Protein 1POI (pdb70)

Structure (mmCIF, N/CA/C/O backbone):
data_1POI
#
_entry.id   1POI
#
_cell.length_a   145.120
_cell.length_b   152.270
_cell.length_c   130.610
_cell.angle_alpha   90.00
_cell.angle_beta   90.00
_cell.angle_gamma   90.00
#
_symmetry.space_group_name_H-M   'C 2 2 21'
#
loop_
_entity.id
_entity.type
_entity.pdbx_description
1 polymer 'GLUTACONATE COENZYME A-TRANSFERASE'
2 polymer 'GLUTACONATE COENZYME A-TRANSFERASE'
3 non-polymer 'COPPER (II) ION'
4 water water
#
loop_
_atom_site.group_PDB
_atom_site.id
_atom_site.type_symbol
_atom_site.label_atom_id
_atom_site.label_alt_id
_atom_site.label_comp_id
_atom_site.label_asym_id
_atom_site.label_entity_id
_atom_site.label_seq_id
_atom_site.pdbx_PDB_ins_code
_atom_site.Cartn_x
_atom_site.Cartn_y
_atom_site.Cartn_z
_atom_site.occupancy
_atom_site.B_iso_or_equiv
_atom_site.auth_seq_id
_atom_site.auth_comp_id
_atom_site.auth_asym_id
_atom_site.auth_atom_id
_atom_site.pdbx_PDB_model_num
ATOM 1 N N . SER A 1 1 ? -6.515 14.634 7.675 1.00 34.66 2 SER A N 1
ATOM 2 C CA . SER A 1 1 ? -5.395 15.042 8.562 1.00 29.18 2 SER A CA 1
ATOM 3 C C . SER A 1 1 ? -4.194 14.185 8.215 1.00 28.04 2 SER A C 1
ATOM 4 O O . SER A 1 1 ? -4.227 13.414 7.245 1.00 27.75 2 SER A O 1
ATOM 7 N N . LYS A 1 2 ? -3.138 14.330 8.997 1.00 22.98 3 LYS A N 1
ATOM 8 C CA . LYS A 1 2 ? -1.926 13.569 8.780 1.00 22.77 3 LYS A CA 1
ATOM 9 C C . LYS A 1 2 ? -1.793 12.477 9.831 1.00 22.92 3 LYS A C 1
ATOM 10 O O . LYS A 1 2 ? -0.706 11.921 10.036 1.00 20.10 3 LYS A O 1
ATOM 16 N N . VAL A 1 3 ? -2.917 12.164 10.476 1.00 22.64 4 VAL A N 1
ATOM 17 C CA . VAL A 1 3 ? -2.947 11.171 11.533 1.00 22.32 4 VAL A CA 1
ATOM 18 C C . VAL A 1 3 ? -3.008 9.790 10.936 1.00 24.25 4 VAL A C 1
ATOM 19 O O . VAL A 1 3 ? -3.971 9.453 10.242 1.00 24.91 4 VAL A O 1
ATOM 23 N N . MET A 1 4 ? -1.984 8.990 11.223 1.00 24.59 5 MET A N 1
ATOM 24 C CA . MET A 1 4 ? -1.910 7.640 10.705 1.00 22.05 5 MET A CA 1
ATOM 25 C C . MET A 1 4 ? -1.135 6.730 11.654 1.00 23.60 5 MET A C 1
ATOM 26 O O . MET A 1 4 ? -0.284 7.198 12.410 1.00 24.99 5 MET A O 1
ATOM 31 N N . THR A 1 5 ? -1.441 5.436 11.626 1.00 21.21 6 THR A N 1
ATOM 32 C CA . THR A 1 5 ? -0.780 4.478 12.505 1.00 20.18 6 THR A CA 1
ATOM 33 C C . THR A 1 5 ? 0.720 4.436 12.279 1.00 16.86 6 THR A C 1
ATOM 34 O O . THR A 1 5 ? 1.190 4.744 11.198 1.00 14.49 6 THR A O 1
ATOM 38 N N . LEU A 1 6 ? 1.469 4.007 13.285 1.00 16.39 7 LEU A N 1
ATOM 39 C CA . LEU A 1 6 ? 2.916 3.961 13.161 1.00 17.82 7 LEU A CA 1
ATOM 40 C C . LEU A 1 6 ? 3.366 2.928 12.139 1.00 22.20 7 LEU A C 1
ATOM 41 O O . LEU A 1 6 ? 4.510 2.976 11.687 1.00 26.16 7 LEU A O 1
ATOM 46 N N . LYS A 1 7 ? 2.490 1.988 11.774 1.00 25.36 8 LYS A N 1
ATOM 47 C CA . LYS A 1 7 ? 2.865 0.972 10.783 1.00 26.95 8 LYS A CA 1
ATOM 48 C C . LYS A 1 7 ? 2.724 1.569 9.398 1.00 23.69 8 LYS A C 1
ATOM 49 O O . LYS A 1 7 ? 3.667 1.568 8.603 1.00 21.28 8 LYS A O 1
ATOM 55 N N . ASP A 1 8 ? 1.542 2.106 9.139 1.00 21.31 9 ASP A N 1
ATOM 56 C CA . ASP A 1 8 ? 1.248 2.744 7.876 1.00 22.83 9 ASP A CA 1
ATOM 57 C C . ASP A 1 8 ? 2.252 3.860 7.556 1.00 25.20 9 ASP A C 1
ATOM 58 O O . ASP A 1 8 ? 2.924 3.829 6.512 1.00 29.49 9 ASP A O 1
ATOM 63 N N . ALA A 1 9 ? 2.426 4.784 8.495 1.00 24.19 10 ALA A N 1
ATOM 64 C CA . ALA A 1 9 ? 3.336 5.907 8.317 1.00 20.91 10 ALA A CA 1
ATOM 65 C C . ALA A 1 9 ? 4.745 5.473 7.973 1.00 18.27 10 ALA A C 1
ATOM 66 O O . ALA A 1 9 ? 5.311 5.905 6.985 1.00 20.12 10 ALA A O 1
ATOM 68 N N . ILE A 1 10 ? 5.322 4.618 8.790 1.00 18.87 11 ILE A N 1
ATOM 69 C CA . ILE A 1 10 ? 6.676 4.138 8.535 1.00 19.66 11 ILE A CA 1
ATOM 70 C C . ILE A 1 10 ? 6.851 3.480 7.154 1.00 23.14 11 ILE A C 1
ATOM 71 O O . ILE A 1 10 ? 7.887 3.648 6.497 1.00 24.75 11 ILE A O 1
ATOM 76 N N . ALA A 1 11 ? 5.842 2.713 6.744 1.00 25.08 12 ALA A N 1
ATOM 77 C CA . ALA A 1 11 ? 5.857 2.004 5.468 1.00 25.62 12 ALA A CA 1
ATOM 78 C C . ALA A 1 11 ? 5.829 2.962 4.287 1.00 26.56 12 ALA A C 1
ATOM 79 O O . ALA A 1 11 ? 6.521 2.761 3.288 1.00 27.46 12 ALA A O 1
ATOM 81 N N . LYS A 1 12 ? 4.983 3.979 4.402 1.00 25.52 13 LYS A N 1
ATOM 82 C CA . LYS A 1 12 ? 4.826 4.984 3.368 1.00 23.16 13 LYS A CA 1
ATOM 83 C C . LYS A 1 12 ? 6.009 5.936 3.233 1.00 20.67 13 LYS A C 1
ATOM 84 O O . LYS A 1 12 ? 6.563 6.071 2.146 1.00 25.01 13 LYS A O 1
ATOM 90 N N . TYR A 1 13 ? 6.448 6.549 4.328 1.00 18.13 14 TYR A N 1
ATOM 91 C CA . TYR A 1 13 ? 7.548 7.517 4.253 1.00 12.28 14 TYR A CA 1
ATOM 92 C C . TYR A 1 13 ? 8.965 7.020 4.491 1.00 11.44 14 TYR A C 1
ATOM 93 O O . TYR A 1 13 ? 9.902 7.809 4.349 1.00 12.74 14 TYR A O 1
ATOM 102 N N . VAL A 1 14 ? 9.155 5.766 4.905 1.00 7.98 15 VAL A N 1
ATOM 103 C CA . VAL A 1 14 ? 10.522 5.281 5.118 1.00 7.49 15 VAL A CA 1
ATOM 104 C C . VAL A 1 14 ? 10.751 4.108 4.184 1.00 9.94 15 VAL A C 1
ATOM 105 O O . VAL A 1 14 ? 9.834 3.293 3.961 1.00 11.64 15 VAL A O 1
ATOM 109 N N . HIS A 1 15 ? 11.963 4.047 3.620 1.00 8.07 16 HIS A N 1
ATOM 110 C CA . HIS A 1 15 ? 12.358 3.030 2.632 1.00 6.40 16 HIS A CA 1
ATOM 111 C C . HIS A 1 15 ? 13.828 2.717 2.789 1.00 7.61 16 HIS A C 1
ATOM 112 O O . HIS A 1 15 ? 14.616 3.591 3.169 1.00 7.50 16 HIS A O 1
ATOM 119 N N . SER A 1 16 ? 14.215 1.496 2.439 1.00 7.20 17 SER A N 1
ATOM 120 C CA . SER A 1 16 ? 15.619 1.121 2.504 1.00 10.15 17 SER A CA 1
ATOM 121 C C . SER A 1 16 ? 16.323 2.067 1.528 1.00 12.11 17 SER A C 1
ATOM 122 O O . SER A 1 16 ? 15.688 2.581 0.598 1.00 13.60 17 SER A O 1
ATOM 125 N N . GLY A 1 17 ? 17.626 2.265 1.694 1.00 13.35 18 GLY A N 1
ATOM 126 C CA . GLY A 1 17 ? 18.333 3.193 0.823 1.00 12.73 18 GLY A CA 1
ATOM 127 C C . GLY A 1 17 ? 18.371 4.599 1.428 1.00 11.21 18 GLY A C 1
ATOM 128 O O . GLY A 1 17 ? 19.425 5.253 1.449 1.00 8.74 18 GLY A O 1
ATOM 129 N N . ASP A 1 18 ? 17.241 5.034 1.988 1.00 8.98 19 ASP A N 1
ATOM 130 C CA . ASP A 1 18 ? 17.106 6.351 2.603 1.00 7.12 19 ASP A CA 1
ATOM 131 C C . ASP A 1 18 ? 18.210 6.876 3.499 1.00 9.49 19 ASP A C 1
ATOM 132 O O . ASP A 1 18 ? 18.858 6.128 4.241 1.00 12.11 19 ASP A O 1
ATOM 137 N N . HIS A 1 19 ? 18.397 8.187 3.426 1.00 11.07 20 HIS A N 1
ATOM 138 C CA . HIS A 1 19 ? 19.339 8.918 4.265 1.00 14.94 20 HIS A CA 1
ATOM 139 C C . HIS A 1 19 ? 18.361 9.442 5.302 1.00 18.00 20 HIS A C 1
ATOM 140 O O . HIS A 1 19 ? 17.526 10.301 4.968 1.00 18.16 20 HIS A O 1
ATOM 147 N N . ILE A 1 20 ? 18.404 8.884 6.514 1.00 19.13 21 ILE A N 1
ATOM 148 C CA . ILE A 1 20 ? 17.488 9.293 7.587 1.00 18.25 21 ILE A CA 1
ATOM 149 C C . ILE A 1 20 ? 18.185 10.143 8.634 1.00 17.37 21 ILE A C 1
ATOM 150 O O . ILE A 1 20 ? 19.419 10.264 8.654 1.00 16.26 21 ILE A O 1
ATOM 155 N N . ALA A 1 21 ? 17.367 10.748 9.487 1.00 16.84 22 ALA A N 1
ATOM 156 C CA . ALA A 1 21 ? 17.840 11.551 10.608 1.00 15.53 22 ALA A CA 1
ATOM 157 C C . ALA A 1 21 ? 16.858 11.312 11.778 1.00 15.92 22 ALA A C 1
ATOM 158 O O . ALA A 1 21 ? 15.620 11.371 11.623 1.00 10.43 22 ALA A O 1
ATOM 160 N N . LEU A 1 22 ? 17.421 10.933 12.920 1.00 17.43 23 LEU A N 1
ATOM 161 C CA . LEU A 1 22 ? 16.623 10.654 14.109 1.00 18.74 23 LEU A CA 1
ATOM 162 C C . LEU A 1 22 ? 16.793 11.785 15.113 1.00 18.29 23 LEU A C 1
ATOM 163 O O . LEU A 1 22 ? 17.913 12.252 15.350 1.00 15.65 23 LEU A O 1
ATOM 168 N N . GLY A 1 23 ? 15.672 12.260 15.645 1.00 17.19 24 GLY A N 1
ATOM 169 C CA . GLY A 1 23 ? 15.709 13.326 16.626 1.00 20.77 24 GLY A CA 1
ATOM 170 C C . GLY A 1 23 ? 16.198 12.902 18.005 1.00 21.83 24 GLY A C 1
ATOM 171 O O . GLY A 1 23 ? 16.667 11.766 18.175 1.00 24.49 24 GLY A O 1
ATOM 172 N N . GLY A 1 24 ? 16.133 13.829 18.970 1.00 19.46 25 GLY A N 1
ATOM 173 C CA . GLY A 1 24 ? 16.539 13.555 20.339 1.00 14.84 25 GLY A CA 1
ATOM 174 C C . GLY A 1 24 ? 18.027 13.592 20.587 1.00 14.33 25 GLY A C 1
ATOM 175 O O . GLY A 1 24 ? 18.805 13.610 19.647 1.00 14.75 25 GLY A O 1
ATOM 176 N N . PHE A 1 25 ? 18.415 13.589 21.861 1.00 15.95 26 PHE A N 1
ATOM 177 C CA . PHE A 1 25 ? 19.814 13.643 22.284 1.00 15.26 26 PHE A CA 1
ATOM 178 C C . PHE A 1 25 ? 20.033 12.490 23.253 1.00 16.10 26 PHE A C 1
ATOM 179 O O . PHE A 1 25 ? 19.407 12.456 24.300 1.00 17.28 26 PHE A O 1
ATOM 187 N N . THR A 1 26 ? 20.948 11.582 22.901 1.00 16.72 27 THR A N 1
ATOM 188 C CA . THR A 1 26 ? 21.303 10.378 23.676 1.00 17.13 27 THR A CA 1
ATOM 189 C C . THR A 1 26 ? 20.167 9.687 24.457 1.00 15.86 27 THR A C 1
ATOM 190 O O . THR A 1 26 ? 19.394 8.923 23.859 1.00 17.29 27 THR A O 1
ATOM 194 N N . THR A 1 27 ? 20.074 9.883 25.771 1.00 16.07 28 THR A N 1
ATOM 195 C CA . THR A 1 27 ? 18.973 9.271 26.532 1.00 15.89 28 THR A CA 1
ATOM 196 C C . THR A 1 27 ? 17.840 10.266 26.753 1.00 15.89 28 THR A C 1
ATOM 197 O O . THR A 1 27 ? 17.003 10.065 27.632 1.00 18.73 28 THR A O 1
ATOM 201 N N . ASP A 1 28 ? 17.809 11.336 25.965 1.00 14.73 29 ASP A N 1
ATOM 202 C CA . ASP A 1 28 ? 16.758 12.349 26.089 1.00 14.77 29 ASP A CA 1
ATOM 203 C C . ASP A 1 28 ? 15.963 12.492 24.779 1.00 14.78 29 ASP A C 1
ATOM 204 O O . ASP A 1 28 ? 16.535 12.782 23.730 1.00 18.51 29 ASP A O 1
ATOM 209 N N . ARG A 1 29 ? 14.652 12.272 24.858 1.00 11.47 30 ARG A N 1
ATOM 210 C CA . ARG A 1 29 ? 13.736 12.391 23.721 1.00 12.04 30 ARG A CA 1
ATOM 211 C C . ARG A 1 29 ? 14.105 11.733 22.372 1.00 14.12 30 ARG A C 1
ATOM 212 O O . ARG A 1 29 ? 14.051 12.381 21.331 1.00 16.05 30 ARG A O 1
ATOM 220 N N . LYS A 1 30 ? 14.445 10.445 22.395 1.00 13.26 31 LYS A N 1
ATOM 221 C CA . LYS A 1 30 ? 14.779 9.672 21.194 1.00 13.70 31 LYS A CA 1
ATOM 222 C C . LYS A 1 30 ? 13.500 9.000 20.617 1.00 16.63 31 LYS A C 1
ATOM 223 O O . LYS A 1 30 ? 12.649 8.504 21.362 1.00 22.34 31 LYS A O 1
ATOM 229 N N . PRO A 1 31 ? 13.353 8.942 19.288 1.00 17.10 32 PRO A N 1
ATOM 230 C CA . PRO A 1 31 ? 12.128 8.302 18.788 1.00 17.69 32 PRO A CA 1
ATOM 231 C C . PRO A 1 31 ? 12.189 6.752 18.783 1.00 20.05 32 PRO A C 1
ATOM 232 O O . PRO A 1 31 ? 12.307 6.115 17.719 1.00 22.17 32 PRO A O 1
ATOM 236 N N . TYR A 1 32 ? 12.037 6.146 19.962 1.00 18.97 33 TYR A N 1
ATOM 237 C CA . TYR A 1 32 ? 12.089 4.684 20.100 1.00 13.56 33 TYR A CA 1
ATOM 238 C C . TYR A 1 32 ? 10.941 3.876 19.493 1.00 12.74 33 TYR A C 1
ATOM 239 O O . TYR A 1 32 ? 11.197 2.914 18.779 1.00 10.06 33 TYR A O 1
ATOM 248 N N . ALA A 1 33 ? 9.687 4.249 19.744 1.00 13.10 34 ALA A N 1
ATOM 249 C CA . ALA A 1 33 ? 8.577 3.476 19.170 1.00 15.77 34 ALA A CA 1
ATOM 250 C C . ALA A 1 33 ? 8.816 3.254 17.681 1.00 17.03 34 ALA A C 1
ATOM 251 O O . ALA A 1 33 ? 8.765 2.123 17.198 1.00 17.46 34 ALA A O 1
ATOM 253 N N . ALA A 1 34 ? 9.197 4.338 17.004 1.00 19.88 35 ALA A N 1
ATOM 254 C CA . ALA A 1 34 ? 9.477 4.353 15.572 1.00 18.63 35 ALA A CA 1
ATOM 255 C C . ALA A 1 34 ? 10.666 3.479 15.221 1.00 17.25 35 ALA A C 1
ATOM 256 O O . ALA A 1 34 ? 10.574 2.658 14.316 1.00 20.43 35 ALA A O 1
ATOM 258 N N . VAL A 1 35 ? 11.794 3.673 15.893 1.00 14.44 36 VAL A N 1
ATOM 259 C CA . VAL A 1 35 ? 12.961 2.863 15.592 1.00 10.49 36 VAL A CA 1
ATOM 260 C C . VAL A 1 35 ? 12.608 1.384 15.696 1.00 12.31 36 VAL A C 1
ATOM 261 O O . VAL A 1 35 ? 13.225 0.530 15.059 1.00 13.42 36 VAL A O 1
ATOM 265 N N . PHE A 1 36 ? 11.568 1.077 16.449 1.00 11.81 37 PHE A N 1
ATOM 266 C CA . PHE A 1 36 ? 11.168 -0.306 16.564 1.00 12.56 37 PHE A CA 1
ATOM 267 C C . PHE A 1 36 ? 10.514 -0.790 15.289 1.00 10.81 37 PHE A C 1
ATOM 268 O O . PHE A 1 36 ? 10.816 -1.878 14.831 1.00 11.84 37 PHE A O 1
ATOM 276 N N . GLU A 1 37 ? 9.638 0.025 14.712 1.00 11.54 38 GLU A N 1
ATOM 277 C CA . GLU A 1 37 ? 8.926 -0.331 13.487 1.00 13.37 38 GLU A CA 1
ATOM 278 C C . GLU A 1 37 ? 9.882 -0.394 12.273 1.00 15.25 38 GLU A C 1
ATOM 279 O O . GLU A 1 37 ? 9.734 -1.243 11.388 1.00 16.61 38 GLU A O 1
ATOM 285 N N . ILE A 1 38 ? 10.868 0.489 12.235 1.00 11.24 39 ILE A N 1
ATOM 286 C CA . ILE A 1 38 ? 11.840 0.457 11.164 1.00 11.66 39 ILE A CA 1
ATOM 287 C C . ILE A 1 38 ? 12.429 -0.956 11.169 1.00 14.79 39 ILE A C 1
ATOM 288 O O . ILE A 1 38 ? 12.336 -1.681 10.177 1.00 20.47 39 ILE A O 1
ATOM 293 N N . LEU A 1 39 ? 12.946 -1.392 12.309 1.00 18.23 40 LEU A N 1
ATOM 294 C CA . LEU A 1 39 ? 13.519 -2.745 12.424 1.00 21.14 40 LEU A CA 1
ATOM 295 C C . LEU A 1 39 ? 12.506 -3.833 12.072 1.00 22.92 40 LEU A C 1
ATOM 296 O O . LEU A 1 39 ? 12.747 -4.695 11.215 1.00 22.73 40 LEU A O 1
ATOM 301 N N . ARG A 1 40 ? 11.368 -3.766 12.746 1.00 22.13 41 ARG A N 1
ATOM 302 C CA . ARG A 1 40 ? 10.286 -4.715 12.566 1.00 22.64 41 ARG A CA 1
ATOM 303 C C . ARG A 1 40 ? 9.861 -4.814 11.104 1.00 21.99 41 ARG A C 1
ATOM 304 O O . ARG A 1 40 ? 9.291 -5.819 10.693 1.00 25.18 41 ARG A O 1
ATOM 312 N N . GLN A 1 41 ? 10.146 -3.792 10.305 1.00 20.52 42 GLN A N 1
ATOM 313 C CA . GLN A 1 41 ? 9.727 -3.835 8.909 1.00 17.75 42 GLN A CA 1
ATOM 314 C C . GLN A 1 41 ? 10.769 -4.304 7.888 1.00 18.38 42 GLN A C 1
ATOM 315 O O . GLN A 1 41 ? 10.506 -4.351 6.692 1.00 18.62 42 GLN A O 1
ATOM 321 N N . GLY A 1 42 ? 11.934 -4.707 8.370 1.00 17.92 43 GLY A N 1
ATOM 322 C CA . GLY A 1 42 ? 12.958 -5.169 7.471 1.00 15.00 43 GLY A CA 1
ATOM 323 C C . GLY A 1 42 ? 13.560 -4.017 6.697 1.00 17.42 43 GLY A C 1
ATOM 324 O O . GLY A 1 42 ? 14.233 -4.229 5.679 1.00 20.89 43 GLY A O 1
ATOM 325 N N . ILE A 1 43 ? 13.343 -2.792 7.162 1.00 16.07 44 ILE A N 1
ATOM 326 C CA . ILE A 1 43 ? 13.910 -1.636 6.478 1.00 14.10 44 ILE A CA 1
ATOM 327 C C . ILE A 1 43 ? 15.408 -1.727 6.657 1.00 14.77 44 ILE A C 1
ATOM 328 O O . ILE A 1 43 ? 15.860 -2.073 7.741 1.00 17.58 44 ILE A O 1
ATOM 333 N N . THR A 1 44 ? 16.173 -1.467 5.597 1.00 14.57 45 THR A N 1
ATOM 334 C CA . THR A 1 44 ? 17.618 -1.613 5.687 1.00 14.95 45 THR A CA 1
ATOM 335 C C . THR A 1 44 ? 18.407 -0.688 4.757 1.00 16.72 45 THR A C 1
ATOM 336 O O . THR A 1 44 ? 17.837 0.120 4.020 1.00 14.43 45 THR A O 1
ATOM 340 N N . ASP A 1 45 ? 19.727 -0.817 4.798 1.00 19.15 46 ASP A N 1
ATOM 341 C CA . ASP A 1 45 ? 20.613 -0.023 3.961 1.00 25.21 46 ASP A CA 1
ATOM 342 C C . ASP A 1 45 ? 20.279 1.462 4.054 1.00 24.57 46 ASP A C 1
ATOM 343 O O . ASP A 1 45 ? 20.002 2.131 3.058 1.00 24.46 46 ASP A O 1
ATOM 348 N N . LEU A 1 46 ? 20.261 1.937 5.292 1.00 23.98 47 LEU A N 1
ATOM 349 C CA . LEU A 1 46 ? 19.996 3.322 5.636 1.00 16.21 47 LEU A CA 1
ATOM 350 C C . LEU A 1 46 ? 21.340 4.007 5.872 1.00 14.66 47 LEU A C 1
ATOM 351 O O . LEU A 1 46 ? 22.334 3.365 6.249 1.00 16.21 47 LEU A O 1
ATOM 356 N N . THR A 1 47 ? 21.387 5.300 5.600 1.00 10.99 48 THR A N 1
ATOM 357 C CA . THR A 1 47 ? 22.589 6.092 5.851 1.00 8.70 48 THR A CA 1
ATOM 358 C C . THR A 1 47 ? 22.030 7.217 6.725 1.00 6.46 48 THR A C 1
ATOM 359 O O . THR A 1 47 ? 20.800 7.433 6.773 1.00 2.44 48 THR A O 1
ATOM 363 N N . GLY A 1 48 ? 22.905 7.894 7.457 1.00 4.90 49 GLY A N 1
ATOM 364 C CA . GLY A 1 48 ? 22.455 8.999 8.265 1.00 4.27 49 GLY A CA 1
ATOM 365 C C . GLY A 1 48 ? 23.542 9.560 9.133 1.00 9.73 49 GLY A C 1
ATOM 366 O O . GLY A 1 48 ? 24.642 8.995 9.241 1.00 10.32 49 GLY A O 1
ATOM 367 N N . LEU A 1 49 ? 23.272 10.733 9.692 1.00 13.01 50 LEU A N 1
ATOM 368 C CA . LEU A 1 49 ? 24.216 11.338 10.619 1.00 15.80 50 LEU A CA 1
ATOM 369 C C . LEU A 1 49 ? 23.676 10.922 11.989 1.00 19.10 50 LEU A C 1
ATOM 370 O O . LEU A 1 49 ? 22.459 10.969 12.246 1.00 16.65 50 LEU A O 1
ATOM 375 N N . GLY A 1 50 ? 24.565 10.464 12.857 1.00 21.38 51 GLY A N 1
ATOM 376 C CA . GLY A 1 50 ? 24.132 10.052 14.175 1.00 24.01 51 GLY A CA 1
ATOM 377 C C . GLY A 1 50 ? 23.734 11.188 15.099 1.00 25.36 51 GLY A C 1
ATOM 378 O O . GLY A 1 50 ? 22.645 11.166 15.672 1.00 28.24 51 GLY A O 1
ATOM 379 N N . GLY A 1 51 ? 24.564 12.224 15.163 1.00 24.77 52 GLY A N 1
ATOM 380 C CA . GLY A 1 51 ? 24.306 13.328 16.069 1.00 22.33 52 GLY A CA 1
ATOM 381 C C . GLY A 1 51 ? 24.717 12.766 17.410 1.00 18.56 52 GLY A C 1
ATOM 382 O O . GLY A 1 51 ? 25.636 11.945 17.458 1.00 21.01 52 GLY A O 1
ATOM 383 N N . ALA A 1 52 ? 24.080 13.196 18.493 1.00 18.21 53 ALA A N 1
ATOM 384 C CA . ALA A 1 52 ? 24.386 12.644 19.817 1.00 14.73 53 ALA A CA 1
ATOM 385 C C . ALA A 1 52 ? 23.513 11.395 19.880 1.00 15.20 53 ALA A C 1
ATOM 386 O O . ALA A 1 52 ? 22.374 11.426 20.363 1.00 12.19 53 ALA A O 1
ATOM 388 N N . ALA A 1 53 ? 24.063 10.307 19.348 1.00 17.17 54 ALA A N 1
ATOM 389 C CA . ALA A 1 53 ? 23.370 9.034 19.235 1.00 18.17 54 ALA A CA 1
ATOM 390 C C . ALA A 1 53 ? 23.366 8.127 20.457 1.00 17.76 54 ALA A C 1
ATOM 391 O O . ALA A 1 53 ? 24.343 8.040 21.202 1.00 16.72 54 ALA A O 1
ATOM 393 N N . GLY A 1 54 ? 22.279 7.384 20.599 1.00 15.27 55 GLY A N 1
ATOM 394 C CA . GLY A 1 54 ? 22.164 6.478 21.719 1.00 19.92 55 GLY A CA 1
ATOM 395 C C . GLY A 1 54 ? 21.829 5.052 21.335 1.00 19.60 55 GLY A C 1
ATOM 396 O O . GLY A 1 54 ? 22.316 4.527 20.342 1.00 20.60 55 GLY A O 1
ATOM 397 N N . GLY A 1 55 ? 20.926 4.444 22.085 1.00 20.61 56 GLY A N 1
ATOM 398 C CA . GLY A 1 55 ? 20.573 3.063 21.809 1.00 22.53 56 GLY A CA 1
ATOM 399 C C . GLY A 1 55 ? 19.873 2.904 20.490 1.00 22.11 56 GLY A C 1
ATOM 400 O O . GLY A 1 55 ? 19.857 1.819 19.917 1.00 24.37 56 GLY A O 1
ATOM 401 N N . ASP A 1 56 ? 19.276 3.995 20.021 1.00 24.70 57 ASP A N 1
ATOM 402 C CA . ASP A 1 56 ? 18.554 4.017 18.753 1.00 22.66 57 ASP A CA 1
ATOM 403 C C . ASP A 1 56 ? 19.467 3.590 17.573 1.00 21.96 57 ASP A C 1
ATOM 404 O O . ASP A 1 56 ? 19.241 2.548 16.960 1.00 23.11 57 ASP A O 1
ATOM 409 N N . TRP A 1 57 ? 20.553 4.310 17.322 1.00 19.48 58 TRP A N 1
ATOM 410 C CA . TRP A 1 57 ? 21.429 3.922 16.238 1.00 18.94 58 TRP A CA 1
ATOM 411 C C . TRP A 1 57 ? 22.142 2.620 16.540 1.00 21.37 58 TRP A C 1
ATOM 412 O O . TRP A 1 57 ? 22.595 1.932 15.626 1.00 24.42 58 TRP A O 1
ATOM 423 N N . ASP A 1 58 ? 22.233 2.256 17.813 1.00 21.71 59 ASP A N 1
ATOM 424 C CA . ASP A 1 58 ? 22.889 1.003 18.159 1.00 19.43 59 ASP A CA 1
ATOM 425 C C . ASP A 1 58 ? 22.030 -0.138 17.689 1.00 18.87 59 ASP A C 1
ATOM 426 O O . ASP A 1 58 ? 22.515 -1.091 17.091 1.00 20.06 59 ASP A O 1
ATOM 431 N N . MET A 1 59 ? 20.740 -0.045 17.946 1.00 19.18 60 MET A N 1
ATOM 432 C CA . MET A 1 59 ? 19.858 -1.105 17.534 1.00 19.94 60 MET A CA 1
ATOM 433 C C . MET A 1 59 ? 19.871 -1.301 16.018 1.00 22.79 60 MET A C 1
ATOM 434 O O . MET A 1 59 ? 20.002 -2.433 15.550 1.00 25.14 60 MET A O 1
ATOM 439 N N . LEU A 1 60 ? 19.841 -0.207 15.257 1.00 22.61 61 LEU A N 1
ATOM 440 C CA . LEU A 1 60 ? 19.874 -0.276 13.794 1.00 21.23 61 LEU A CA 1
ATOM 441 C C . LEU A 1 60 ? 21.186 -0.915 13.321 1.00 20.92 61 LEU A C 1
ATOM 442 O O . LEU A 1 60 ? 21.172 -1.842 12.512 1.00 21.52 61 LEU A O 1
ATOM 447 N N . ILE A 1 61 ? 22.314 -0.436 13.839 1.00 18.77 62 ILE A N 1
ATOM 448 C CA . ILE A 1 61 ? 23.621 -0.972 13.466 1.00 18.31 62 ILE A CA 1
ATOM 449 C C . ILE A 1 61 ? 23.718 -2.474 13.757 1.00 20.26 62 ILE A C 1
ATOM 450 O O . ILE A 1 61 ? 23.967 -3.269 12.847 1.00 23.36 62 ILE A O 1
ATOM 455 N N . GLY A 1 62 ? 23.510 -2.850 15.018 1.00 20.25 63 GLY A N 1
ATOM 456 C CA . GLY A 1 62 ? 23.564 -4.241 15.425 1.00 18.65 63 GLY A CA 1
ATOM 457 C C . GLY A 1 62 ? 22.656 -5.133 14.606 1.00 19.27 63 GLY A C 1
ATOM 458 O O . GLY A 1 62 ? 22.975 -6.299 14.397 1.00 20.05 63 GLY A O 1
ATOM 459 N N . ASN A 1 63 ? 21.498 -4.622 14.204 1.00 18.63 64 ASN A N 1
ATOM 460 C CA . ASN A 1 63 ? 20.589 -5.385 13.354 1.00 18.55 64 ASN A CA 1
ATOM 461 C C . ASN A 1 63 ? 21.011 -5.226 11.871 1.00 18.99 64 ASN A C 1
ATOM 462 O O . ASN A 1 63 ? 20.207 -5.415 10.946 1.00 19.07 64 ASN A O 1
ATOM 467 N N . GLY A 1 64 ? 22.266 -4.850 11.650 1.00 18.54 65 GLY A N 1
ATOM 468 C CA . GLY A 1 64 ? 22.782 -4.669 10.300 1.00 20.77 65 GLY A CA 1
ATOM 469 C C . GLY A 1 64 ? 21.981 -3.844 9.300 1.00 18.76 65 GLY A C 1
ATOM 470 O O . GLY A 1 64 ? 22.036 -4.135 8.095 1.00 18.15 65 GLY A O 1
ATOM 471 N N . ARG A 1 65 ? 21.286 -2.802 9.770 1.00 15.64 66 ARG A N 1
ATOM 472 C CA . ARG A 1 65 ? 20.485 -1.942 8.895 1.00 13.93 66 ARG A CA 1
ATOM 473 C C . ARG A 1 65 ? 21.169 -0.646 8.437 1.00 13.40 66 ARG A C 1
ATOM 474 O O . ARG A 1 65 ? 20.500 0.232 7.895 1.00 17.93 66 ARG A O 1
ATOM 482 N N . VAL A 1 66 ? 22.479 -0.529 8.574 1.00 11.70 67 VAL A N 1
ATOM 483 C CA . VAL A 1 66 ? 23.132 0.711 8.191 1.00 14.55 67 VAL A CA 1
ATOM 484 C C . VAL A 1 66 ? 24.271 0.501 7.194 1.00 17.88 67 VAL A C 1
ATOM 485 O O . VAL A 1 66 ? 25.240 -0.221 7.474 1.00 19.27 67 VAL A O 1
ATOM 489 N N . LYS A 1 67 ? 24.144 1.163 6.040 1.00 17.91 68 LYS A N 1
ATOM 490 C CA . LYS A 1 67 ? 25.096 1.076 4.924 1.00 14.25 68 LYS A CA 1
ATOM 491 C C . LYS A 1 67 ? 26.309 1.937 5.218 1.00 14.62 68 LYS A C 1
ATOM 492 O O . LYS A 1 67 ? 27.444 1.506 5.080 1.00 15.69 68 LYS A O 1
ATOM 498 N N . ALA A 1 68 ? 26.052 3.160 5.657 1.00 16.76 69 ALA A N 1
ATOM 499 C CA . ALA A 1 68 ? 27.100 4.104 6.019 1.00 16.85 69 ALA A CA 1
ATOM 500 C C . ALA A 1 68 ? 26.536 4.906 7.185 1.00 18.62 69 ALA A C 1
ATOM 501 O O . ALA A 1 68 ? 25.341 5.258 7.193 1.00 20.37 69 ALA A O 1
ATOM 503 N N . TYR A 1 69 ? 27.386 5.194 8.159 1.00 17.66 70 TYR A N 1
ATOM 504 C CA . TYR A 1 69 ? 26.979 5.918 9.354 1.00 17.18 70 TYR A CA 1
ATOM 505 C C . TYR A 1 69 ? 27.934 7.087 9.563 1.00 18.00 70 TYR A C 1
ATOM 506 O O . TYR A 1 69 ? 29.162 6.892 9.566 1.00 17.21 70 TYR A O 1
ATOM 515 N N . ILE A 1 70 ? 27.376 8.301 9.659 1.00 15.43 71 ILE A N 1
ATOM 516 C CA . ILE A 1 70 ? 28.177 9.519 9.842 1.00 15.91 71 ILE A CA 1
ATOM 517 C C . ILE A 1 70 ? 28.180 9.753 11.355 1.00 16.82 71 ILE A C 1
ATOM 518 O O . ILE A 1 70 ? 27.154 10.070 11.959 1.00 18.00 71 ILE A O 1
ATOM 523 N N . ASN A 1 71 ? 29.360 9.692 11.940 1.00 15.39 72 ASN A N 1
ATOM 524 C CA . ASN A 1 71 ? 29.483 9.739 13.381 1.00 18.01 72 ASN A CA 1
ATOM 525 C C . ASN A 1 71 ? 30.251 10.844 14.101 1.00 19.83 72 ASN A C 1
ATOM 526 O O . ASN A 1 71 ? 31.335 11.292 13.659 1.00 15.07 72 ASN A O 1
ATOM 531 N N . CYS A 1 72 ? 29.714 11.199 15.274 1.00 20.56 73 CYS A N 1
ATOM 532 C CA . CYS A 1 72 ? 30.325 12.199 16.160 1.00 18.97 73 CYS A CA 1
ATOM 533 C C . CYS A 1 72 ? 30.410 11.665 17.595 1.00 17.30 73 CYS A C 1
ATOM 534 O O . CYS A 1 72 ? 31.428 11.864 18.258 1.00 18.08 73 CYS A O 1
ATOM 537 N N . TYR A 1 73 ? 29.400 10.894 18.011 1.00 16.33 74 TYR A N 1
ATOM 538 C CA . TYR A 1 73 ? 29.324 10.326 19.353 1.00 14.62 74 TYR A CA 1
ATOM 539 C C . TYR A 1 73 ? 28.192 9.294 19.440 1.00 18.07 74 TYR A C 1
ATOM 540 O O . TYR A 1 73 ? 27.058 9.574 19.006 1.00 18.64 74 TYR A O 1
ATOM 549 N N . THR A 1 74 ? 28.488 8.115 20.001 1.00 19.63 75 THR A N 1
ATOM 550 C CA . THR A 1 74 ? 27.468 7.063 20.162 1.00 21.54 75 THR A CA 1
ATOM 551 C C . THR A 1 74 ? 27.565 6.339 21.510 1.00 20.94 75 THR A C 1
ATOM 552 O O . THR A 1 74 ? 28.401 5.458 21.687 1.00 17.39 75 THR A O 1
ATOM 556 N N . ALA A 1 75 ? 26.649 6.652 22.424 1.00 21.60 76 ALA A N 1
ATOM 557 C CA . ALA A 1 75 ? 26.643 6.055 23.759 1.00 20.45 76 ALA A CA 1
ATOM 558 C C . ALA A 1 75 ? 25.332 6.301 24.448 1.00 19.73 76 ALA A C 1
ATOM 559 O O . ALA A 1 75 ? 24.760 7.366 24.321 1.00 21.63 76 ALA A O 1
ATOM 561 N N . ASN A 1 76 ? 24.843 5.313 25.185 1.00 21.77 77 ASN A N 1
ATOM 562 C CA . ASN A 1 76 ? 23.618 5.502 25.935 1.00 21.22 77 ASN A CA 1
ATOM 563 C C . ASN A 1 76 ? 24.163 6.170 27.220 1.00 24.10 77 ASN A C 1
ATOM 564 O O . ASN A 1 76 ? 24.228 5.557 28.288 1.00 24.71 77 ASN A O 1
ATOM 569 N N . SER A 1 77 ? 24.640 7.404 27.045 1.00 24.15 78 SER A N 1
ATOM 570 C CA . SER A 1 77 ? 25.263 8.229 28.076 1.00 25.19 78 SER A CA 1
ATOM 571 C C . SER A 1 77 ? 24.793 7.963 29.498 1.00 26.83 78 SER A C 1
ATOM 572 O O . SER A 1 77 ? 23.607 8.093 29.806 1.00 27.54 78 SER A O 1
ATOM 575 N N . GLY A 1 78 ? 25.742 7.612 30.363 1.00 27.32 79 GLY A N 1
ATOM 576 C CA . GLY A 1 78 ? 25.426 7.322 31.751 1.00 28.71 79 GLY A CA 1
ATOM 577 C C . GLY A 1 78 ? 25.377 5.826 31.984 1.00 30.36 79 GLY A C 1
ATOM 578 O O . GLY A 1 78 ? 26.059 5.316 32.865 1.00 32.11 79 GLY A O 1
ATOM 579 N N . VAL A 1 79 ? 24.569 5.129 31.187 1.00 29.97 80 VAL A N 1
ATOM 580 C CA . VAL A 1 79 ? 24.438 3.685 31.265 1.00 28.60 80 VAL A CA 1
ATOM 581 C C . VAL A 1 79 ? 25.531 2.995 30.423 1.00 29.65 80 VAL A C 1
ATOM 582 O O . VAL A 1 79 ? 26.368 2.271 30.961 1.00 31.36 80 VAL A O 1
ATOM 586 N N . THR A 1 80 ? 25.548 3.220 29.112 1.00 30.23 81 THR A N 1
ATOM 587 C CA . THR A 1 80 ? 26.596 2.627 28.275 1.00 27.25 81 THR A CA 1
ATOM 588 C C . THR A 1 80 ? 27.522 3.708 27.747 1.00 26.45 81 THR A C 1
ATOM 589 O O . THR A 1 80 ? 27.104 4.575 26.983 1.00 24.43 81 THR A O 1
ATOM 593 N N . ASN A 1 81 ? 28.789 3.610 28.118 1.00 29.03 82 ASN A N 1
ATOM 594 C CA . ASN A 1 81 ? 29.812 4.571 27.714 1.00 33.97 82 ASN A CA 1
ATOM 595 C C . ASN A 1 81 ? 30.034 4.736 26.224 1.00 31.78 82 ASN A C 1
ATOM 596 O O . ASN A 1 81 ? 30.247 5.844 25.748 1.00 34.71 82 ASN A O 1
ATOM 601 N N . VAL A 1 82 ? 30.122 3.604 25.532 1.00 31.65 83 VAL A N 1
ATOM 602 C CA . VAL A 1 82 ? 30.354 3.518 24.090 1.00 27.22 83 VAL A CA 1
ATOM 603 C C . VAL A 1 82 ? 29.473 2.371 23.659 1.00 23.25 83 VAL A C 1
ATOM 604 O O . VAL A 1 82 ? 29.721 1.246 24.058 1.00 24.31 83 VAL A O 1
ATOM 608 N N . SER A 1 83 ? 28.410 2.661 22.917 1.00 23.40 84 SER A N 1
ATOM 609 C CA . SER A 1 83 ? 27.490 1.625 22.457 1.00 21.71 84 SER A CA 1
ATOM 610 C C . SER A 1 83 ? 28.247 0.395 21.984 1.00 22.70 84 SER A C 1
ATOM 611 O O . SER A 1 83 ? 29.228 0.480 21.239 1.00 21.55 84 SER A O 1
ATOM 614 N N . ARG A 1 84 ? 27.762 -0.754 22.422 1.00 23.77 85 ARG A N 1
ATOM 615 C CA . ARG A 1 84 ? 28.408 -2.014 22.130 1.00 24.59 85 ARG A CA 1
ATOM 616 C C . ARG A 1 84 ? 28.239 -2.588 20.730 1.00 21.09 85 ARG A C 1
ATOM 617 O O . ARG A 1 84 ? 29.223 -2.984 20.138 1.00 20.20 85 ARG A O 1
ATOM 625 N N . ARG A 1 85 ? 27.023 -2.627 20.189 1.00 19.53 86 ARG A N 1
ATOM 626 C CA . ARG A 1 85 ? 26.839 -3.154 18.837 1.00 19.49 86 ARG A CA 1
ATOM 627 C C . ARG A 1 85 ? 27.653 -2.265 17.902 1.00 21.72 86 ARG A C 1
ATOM 628 O O . ARG A 1 85 ? 28.361 -2.747 17.018 1.00 24.31 86 ARG A O 1
ATOM 636 N N . PHE A 1 86 ? 27.587 -0.965 18.169 1.00 21.49 87 PHE A N 1
ATOM 637 C CA . PHE A 1 86 ? 28.292 0.069 17.429 1.00 20.98 87 PHE A CA 1
ATOM 638 C C . PHE A 1 86 ? 29.805 -0.194 17.411 1.00 21.50 87 PHE A C 1
ATOM 639 O O . PHE A 1 86 ? 30.355 -0.472 16.363 1.00 24.16 87 PHE A O 1
ATOM 647 N N . ARG A 1 87 ? 30.473 -0.187 18.561 1.00 23.67 88 ARG A N 1
ATOM 648 C CA . ARG A 1 87 ? 31.918 -0.403 18.567 1.00 24.01 88 ARG A CA 1
ATOM 649 C C . ARG A 1 87 ? 32.346 -1.793 18.132 1.00 23.62 88 ARG A C 1
ATOM 650 O O . ARG A 1 87 ? 33.495 -1.997 17.747 1.00 23.97 88 ARG A O 1
ATOM 658 N N . LYS A 1 88 ? 31.426 -2.750 18.175 1.00 23.22 89 LYS A N 1
ATOM 659 C CA . LYS A 1 88 ? 31.748 -4.118 17.777 1.00 23.74 89 LYS A CA 1
ATOM 660 C C . LYS A 1 88 ? 31.737 -4.229 16.259 1.00 20.79 89 LYS A C 1
ATOM 661 O O . LYS A 1 88 ? 32.709 -4.677 15.642 1.00 17.84 89 LYS A O 1
ATOM 667 N N . TRP A 1 89 ? 30.644 -3.802 15.651 1.00 17.58 90 TRP A N 1
ATOM 668 C CA . TRP A 1 89 ? 30.568 -3.851 14.214 1.00 17.92 90 TRP A CA 1
ATOM 669 C C . TRP A 1 89 ? 31.646 -3.008 13.564 1.00 17.05 90 TRP A C 1
ATOM 670 O O . TRP A 1 89 ? 32.228 -3.416 12.566 1.00 20.20 90 TRP A O 1
ATOM 681 N N . PHE A 1 90 ? 31.942 -1.841 14.116 1.00 15.61 91 PHE A N 1
ATOM 682 C CA . PHE A 1 90 ? 33.001 -1.046 13.513 1.00 16.41 91 PHE A CA 1
ATOM 683 C C . PHE A 1 90 ? 34.335 -1.772 13.710 1.00 16.98 91 PHE A C 1
ATOM 684 O O . PHE A 1 90 ? 35.152 -1.839 12.783 1.00 18.81 91 PHE A O 1
ATOM 692 N N . GLU A 1 91 ? 34.554 -2.312 14.910 1.00 17.21 92 GLU A N 1
ATOM 693 C CA . GLU A 1 91 ? 35.779 -3.045 15.205 1.00 16.82 92 GLU A CA 1
ATOM 694 C C . GLU A 1 91 ? 35.879 -4.298 14.343 1.00 16.86 92 GLU A C 1
ATOM 695 O O . GLU A 1 91 ? 36.964 -4.751 14.005 1.00 16.62 92 GLU A O 1
ATOM 701 N N . ALA A 1 92 ? 34.741 -4.853 13.975 1.00 16.02 93 ALA A N 1
ATOM 702 C CA . ALA A 1 92 ? 34.734 -6.042 13.146 1.00 18.86 93 ALA A CA 1
ATOM 703 C C . ALA A 1 92 ? 35.066 -5.712 11.676 1.00 20.41 93 ALA A C 1
ATOM 704 O O . ALA A 1 92 ? 35.571 -6.559 10.936 1.00 22.22 93 ALA A O 1
ATOM 706 N N . GLY A 1 93 ? 34.826 -4.466 11.279 1.00 19.02 94 GLY A N 1
ATOM 707 C CA . GLY A 1 93 ? 35.055 -4.065 9.909 1.00 15.54 94 GLY A CA 1
ATOM 708 C C . GLY A 1 93 ? 33.774 -4.342 9.144 1.00 15.01 94 GLY A C 1
ATOM 709 O O . GLY A 1 93 ? 33.787 -4.470 7.929 1.00 17.24 94 GLY A O 1
ATOM 710 N N . LYS A 1 94 ? 32.656 -4.375 9.861 1.00 13.25 95 LYS A N 1
ATOM 711 C CA . LYS A 1 94 ? 31.354 -4.654 9.280 1.00 11.62 95 LYS A CA 1
ATOM 712 C C . LYS A 1 94 ? 30.453 -3.444 9.126 1.00 11.98 95 LYS A C 1
ATOM 713 O O . LYS A 1 94 ? 29.273 -3.599 8.825 1.00 13.98 95 LYS A O 1
ATOM 719 N N . LEU A 1 95 ? 30.973 -2.251 9.402 1.00 12.88 96 LEU A N 1
ATOM 720 C CA . LEU A 1 95 ? 30.183 -1.019 9.297 1.00 11.72 96 LEU A CA 1
ATOM 721 C C . LEU A 1 95 ? 30.988 0.073 8.597 1.00 12.68 96 LEU A C 1
ATOM 722 O O . LEU A 1 95 ? 32.166 0.280 8.931 1.00 11.07 96 LEU A O 1
ATOM 727 N N . THR A 1 96 ? 30.373 0.716 7.596 1.00 14.00 97 THR A N 1
ATOM 728 C CA . THR A 1 96 ? 31.001 1.816 6.838 1.00 14.23 97 THR A CA 1
ATOM 729 C C . THR A 1 96 ? 30.753 3.051 7.704 1.00 10.21 97 THR A C 1
ATOM 730 O O . THR A 1 96 ? 29.597 3.455 7.892 1.00 6.53 97 THR A O 1
ATOM 734 N N . MET A 1 97 ? 31.808 3.717 8.145 1.00 10.54 98 MET A N 1
ATOM 735 C CA . MET A 1 97 ? 31.598 4.866 9.026 1.00 14.69 98 MET A CA 1
ATOM 736 C C . MET A 1 97 ? 32.559 6.042 8.926 1.00 13.59 98 MET A C 1
ATOM 737 O O . MET A 1 97 ? 33.779 5.865 8.861 1.00 13.37 98 MET A O 1
ATOM 742 N N . GLU A 1 98 ? 32.001 7.246 9.004 1.00 13.34 99 GLU A N 1
ATOM 743 C CA . GLU A 1 98 ? 32.801 8.469 8.963 1.00 15.45 99 GLU A CA 1
ATOM 744 C C . GLU A 1 98 ? 32.698 9.173 10.323 1.00 17.10 99 GLU A C 1
ATOM 745 O O . GLU A 1 98 ? 31.693 9.057 11.019 1.00 16.45 99 GLU A O 1
ATOM 751 N N . ASP A 1 99 ? 33.752 9.877 10.702 1.00 18.09 100 ASP A N 1
ATOM 752 C CA . ASP A 1 99 ? 33.790 10.624 11.944 1.00 19.12 100 ASP A CA 1
ATOM 753 C C . ASP A 1 99 ? 33.937 12.101 11.673 1.00 20.73 100 ASP A C 1
ATOM 754 O O . ASP A 1 99 ? 34.882 12.521 11.002 1.00 21.03 100 ASP A O 1
ATOM 759 N N . TYR A 1 100 ? 33.022 12.879 12.228 1.00 22.95 101 TYR A N 1
ATOM 760 C CA . TYR A 1 100 ? 33.070 14.340 12.167 1.00 24.44 101 TYR A CA 1
ATOM 761 C C . TYR A 1 100 ? 32.927 14.740 13.644 1.00 22.63 101 TYR A C 1
ATOM 762 O O . TYR A 1 100 ? 32.456 13.949 14.471 1.00 20.23 101 TYR A O 1
ATOM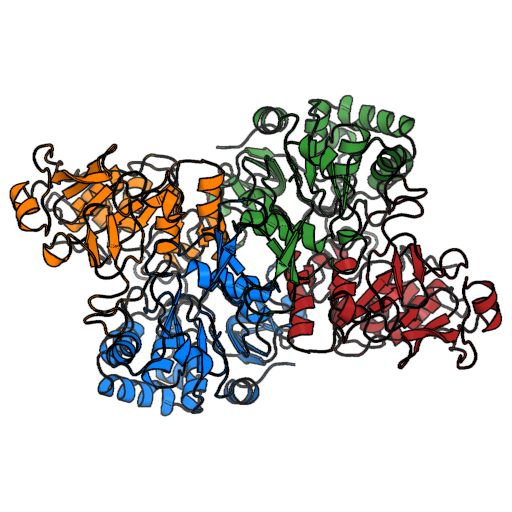 771 N N . SER A 1 101 ? 33.352 15.950 13.973 1.00 22.42 102 SER A N 1
ATOM 772 C CA . SER A 1 101 ? 33.213 16.480 15.320 1.00 17.55 102 SER A CA 1
ATOM 773 C C . SER A 1 101 ? 31.703 16.696 15.459 1.00 18.51 102 SER A C 1
ATOM 774 O O . SER A 1 101 ? 31.029 16.952 14.465 1.00 21.55 102 SER A O 1
ATOM 777 N N . GLN A 1 102 ? 31.176 16.636 16.677 1.00 18.97 103 GLN A N 1
ATOM 778 C CA . GLN A 1 102 ? 29.745 16.823 16.909 1.00 18.98 103 GLN A CA 1
ATOM 779 C C . GLN A 1 102 ? 29.242 18.207 16.502 1.00 20.09 103 GLN A C 1
ATOM 780 O O . GLN A 1 102 ? 28.116 18.369 16.015 1.00 20.37 103 GLN A O 1
ATOM 786 N N . ASP A 1 103 ? 30.093 19.202 16.692 1.00 21.03 104 ASP A N 1
ATOM 787 C CA . ASP A 1 103 ? 29.761 20.583 16.365 1.00 19.79 104 ASP A CA 1
ATOM 788 C C . ASP A 1 103 ? 29.395 20.662 14.894 1.00 18.13 104 ASP A C 1
ATOM 789 O O . ASP A 1 103 ? 28.309 21.137 14.531 1.00 15.62 104 ASP A O 1
ATOM 794 N N . VAL A 1 104 ? 30.258 20.079 14.065 1.00 17.02 105 VAL A N 1
ATOM 795 C CA . VAL A 1 104 ? 30.050 20.056 12.624 1.00 14.88 105 VAL A CA 1
ATOM 796 C C . VAL A 1 104 ? 28.756 19.333 12.262 1.00 14.84 105 VAL A C 1
ATOM 797 O O . VAL A 1 104 ? 28.018 19.810 11.414 1.00 19.14 105 VAL A O 1
ATOM 801 N N . ILE A 1 105 ? 28.455 18.217 12.918 1.00 12.42 106 ILE A N 1
ATOM 802 C CA . ILE A 1 105 ? 27.226 17.491 12.634 1.00 11.58 106 ILE A CA 1
ATOM 803 C C . ILE A 1 105 ? 25.970 18.332 12.907 1.00 11.95 106 ILE A C 1
ATOM 804 O O . ILE A 1 105 ? 25.046 18.371 12.100 1.00 8.85 106 ILE A O 1
ATOM 809 N N . TYR A 1 106 ? 25.903 18.971 14.069 1.00 15.93 107 TYR A N 1
ATOM 810 C CA . TYR A 1 106 ? 24.732 19.788 14.376 1.00 12.08 107 TYR A CA 1
ATOM 811 C C . TYR A 1 106 ? 24.694 20.980 13.421 1.00 11.22 107 TYR A C 1
ATOM 812 O O . TYR A 1 106 ? 23.623 21.420 13.026 1.00 10.73 107 TYR A O 1
ATOM 821 N N . MET A 1 107 ? 25.860 21.464 13.004 1.00 11.22 108 MET A N 1
ATOM 822 C CA . MET A 1 107 ? 25.905 22.547 12.024 1.00 14.56 108 MET A CA 1
ATOM 823 C C . MET A 1 107 ? 25.344 22.025 10.683 1.00 14.94 108 MET A C 1
ATOM 824 O O . MET A 1 107 ? 24.358 22.560 10.168 1.00 15.99 108 MET A O 1
ATOM 829 N N . MET A 1 108 ? 25.943 20.960 10.154 1.00 10.90 109 MET A N 1
ATOM 830 C CA . MET A 1 108 ? 25.513 20.355 8.896 1.00 11.03 109 MET A CA 1
ATOM 831 C C . MET A 1 108 ? 24.004 20.286 8.770 1.00 8.86 109 MET A C 1
ATOM 832 O O . MET A 1 108 ? 23.435 20.687 7.762 1.00 10.05 109 MET A O 1
ATOM 837 N N . TRP A 1 109 ? 23.352 19.798 9.806 1.00 9.40 110 TRP A N 1
ATOM 838 C CA . TRP A 1 109 ? 21.910 19.706 9.798 1.00 10.20 110 TRP A CA 1
ATOM 839 C C . TRP A 1 109 ? 21.347 21.120 9.787 1.00 11.03 110 TRP A C 1
ATOM 840 O O . TRP A 1 109 ? 20.384 21.409 9.080 1.00 13.41 110 TRP A O 1
ATOM 851 N N . HIS A 1 110 ? 21.946 22.023 10.557 1.00 9.42 111 HIS A N 1
ATOM 852 C CA . HIS A 1 110 ? 21.424 23.380 10.595 1.00 8.73 111 HIS A CA 1
ATOM 853 C C . HIS A 1 110 ? 21.526 24.072 9.229 1.00 8.51 111 HIS A C 1
ATOM 854 O O . HIS A 1 110 ? 20.524 24.604 8.723 1.00 11.80 111 HIS A O 1
ATOM 861 N N . ALA A 1 111 ? 22.711 24.040 8.628 1.00 6.18 112 ALA A N 1
ATOM 862 C CA . ALA A 1 111 ? 22.933 24.605 7.304 1.00 7.06 112 ALA A CA 1
ATOM 863 C C . ALA A 1 111 ? 21.945 24.013 6.301 1.00 10.11 112 ALA A C 1
ATOM 864 O O . ALA A 1 111 ? 21.526 24.691 5.366 1.00 13.77 112 ALA A O 1
ATOM 866 N N . ALA A 1 112 ? 21.559 22.755 6.487 1.00 11.20 113 ALA A N 1
ATOM 867 C CA . ALA A 1 112 ? 20.590 22.131 5.584 1.00 13.49 113 ALA A CA 1
ATOM 868 C C . ALA A 1 112 ? 19.220 22.777 5.759 1.00 13.80 113 ALA A C 1
ATOM 869 O O . ALA A 1 112 ? 18.562 23.147 4.791 1.00 14.08 113 ALA A O 1
ATOM 871 N N . ALA A 1 113 ? 18.795 22.932 7.004 1.00 15.85 114 ALA A N 1
ATOM 872 C CA . ALA A 1 113 ? 17.506 23.548 7.269 1.00 15.43 114 ALA A CA 1
ATOM 873 C C . ALA A 1 113 ? 17.520 24.963 6.709 1.00 15.80 114 ALA A C 1
ATOM 874 O O . ALA A 1 113 ? 16.490 25.475 6.271 1.00 13.08 114 ALA A O 1
ATOM 876 N N . LEU A 1 114 ? 18.703 25.574 6.724 1.00 14.64 115 LEU A N 1
ATOM 877 C CA . LEU A 1 114 ? 18.880 26.934 6.237 1.00 17.48 115 LEU A CA 1
ATOM 878 C C . LEU A 1 114 ? 18.887 27.078 4.715 1.00 18.39 115 LEU A C 1
ATOM 879 O O . LEU A 1 114 ? 18.410 28.071 4.191 1.00 18.44 115 LEU A O 1
ATOM 884 N N . GLY A 1 115 ? 19.475 26.119 4.013 1.00 19.88 116 GLY A N 1
ATOM 885 C CA . GLY A 1 115 ? 19.531 26.184 2.563 1.00 17.38 116 GLY A CA 1
ATOM 886 C C . GLY A 1 115 ? 20.902 26.601 2.057 1.00 18.61 116 GLY A C 1
ATOM 887 O O . GLY A 1 115 ? 21.046 27.050 0.922 1.00 24.33 116 GLY A O 1
ATOM 888 N N . LEU A 1 116 ? 21.929 26.468 2.883 1.00 17.20 117 LEU A N 1
ATOM 889 C CA . LEU A 1 116 ? 23.264 26.866 2.456 1.00 16.60 117 LEU A CA 1
ATOM 890 C C . LEU A 1 116 ? 23.814 25.919 1.392 1.00 16.56 117 LEU A C 1
ATOM 891 O O . LEU A 1 116 ? 23.529 24.724 1.398 1.00 14.38 117 LEU A O 1
ATOM 896 N N . PRO A 1 117 ? 24.618 26.444 0.460 1.00 19.64 118 PRO A N 1
ATOM 897 C CA . PRO A 1 117 ? 25.222 25.642 -0.613 1.00 20.39 118 PRO A CA 1
ATOM 898 C C . PRO A 1 117 ? 26.077 24.560 0.048 1.00 20.97 118 PRO A C 1
ATOM 899 O O . PRO A 1 117 ? 26.066 23.387 -0.332 1.00 23.69 118 PRO A O 1
ATOM 903 N N . PHE A 1 118 ? 26.841 24.989 1.037 1.00 20.52 119 PHE A N 1
ATOM 904 C CA . PHE A 1 118 ? 27.721 24.110 1.783 1.00 18.81 119 PHE A CA 1
ATOM 905 C C . PHE A 1 118 ? 28.047 24.790 3.114 1.00 18.71 119 PHE A C 1
ATOM 906 O O . PHE A 1 118 ? 27.621 25.924 3.366 1.00 19.36 119 PHE A O 1
ATOM 914 N N . LEU A 1 119 ? 28.841 24.128 3.943 1.00 17.90 120 LEU A N 1
ATOM 915 C CA . LEU A 1 119 ? 29.169 24.685 5.238 1.00 14.19 120 LEU A CA 1
ATOM 916 C C . LEU A 1 119 ? 30.641 24.968 5.496 1.00 11.52 120 LEU A C 1
ATOM 917 O O . LEU A 1 119 ? 31.441 24.036 5.586 1.00 14.03 120 LEU A O 1
ATOM 922 N N . PRO A 1 120 ? 31.030 26.254 5.588 1.00 8.77 121 PRO A N 1
ATOM 923 C CA . PRO A 1 120 ? 32.445 26.551 5.854 1.00 8.66 121 PRO A CA 1
ATOM 924 C C . PRO A 1 120 ? 32.634 26.740 7.380 1.00 11.93 121 PRO A C 1
ATOM 925 O O . PRO A 1 120 ? 31.898 27.498 8.027 1.00 11.60 121 PRO A O 1
ATOM 929 N N . VAL A 1 121 ? 33.564 26.001 7.968 1.00 11.90 122 VAL A N 1
ATOM 930 C CA . VAL A 1 121 ? 33.798 26.122 9.391 1.00 11.93 122 VAL A CA 1
ATOM 931 C C . VAL A 1 121 ? 35.270 26.194 9.657 1.00 16.06 122 VAL A C 1
ATOM 932 O O . VAL A 1 121 ? 36.071 25.651 8.911 1.00 18.70 122 VAL A O 1
ATOM 936 N N . THR A 1 122 ? 35.638 26.872 10.730 1.00 20.03 123 THR A N 1
ATOM 937 C CA . THR A 1 122 ? 37.037 26.945 11.109 1.00 22.18 123 THR A CA 1
ATOM 938 C C . THR A 1 122 ? 37.288 25.864 12.201 1.00 23.69 123 THR A C 1
ATOM 939 O O . THR A 1 122 ? 38.046 26.082 13.150 1.00 26.25 123 THR A O 1
ATOM 943 N N . LEU A 1 123 ? 36.690 24.683 12.021 1.00 21.77 124 LEU A N 1
ATOM 944 C CA . LEU A 1 123 ? 36.792 23.594 12.994 1.00 18.95 124 LEU A CA 1
ATOM 945 C C . LEU A 1 123 ? 37.288 22.321 12.343 1.00 18.19 124 LEU A C 1
ATOM 946 O O . LEU A 1 123 ? 37.146 22.148 11.143 1.00 18.05 124 LEU A O 1
ATOM 951 N N . MET A 1 124 ? 37.817 21.418 13.165 1.00 17.81 125 MET A N 1
ATOM 952 C CA . MET A 1 124 ? 38.334 20.116 12.735 1.00 16.37 125 MET A CA 1
ATOM 953 C C . MET A 1 124 ? 39.738 20.116 12.150 1.00 16.39 125 MET A C 1
ATOM 954 O O . MET A 1 124 ? 40.345 19.053 12.028 1.00 15.36 125 MET A O 1
ATOM 959 N N . GLN A 1 125 ? 40.282 21.292 11.853 1.00 16.51 126 GLN A N 1
ATOM 960 C CA . GLN A 1 125 ? 41.626 21.377 11.278 1.00 18.81 126 GLN A CA 1
ATOM 961 C C . GLN A 1 125 ? 42.711 21.031 12.284 1.00 19.82 126 GLN A C 1
ATOM 962 O O . GLN A 1 125 ? 42.506 21.153 13.494 1.00 24.50 126 GLN A O 1
ATOM 968 N N . GLY A 1 126 ? 43.851 20.562 11.787 1.00 18.88 127 GLY A N 1
ATOM 969 C CA . GLY A 1 126 ? 44.959 20.237 12.662 1.00 18.43 127 GLY A CA 1
ATOM 970 C C . GLY A 1 126 ? 44.633 19.097 13.596 1.00 23.82 127 GLY A C 1
ATOM 971 O O . GLY A 1 126 ? 45.407 18.796 14.528 1.00 24.88 127 GLY A O 1
ATOM 972 N N . SER A 1 127 ? 43.485 18.465 13.348 1.00 22.51 128 SER A N 1
ATOM 973 C CA . SER A 1 127 ? 43.042 17.342 14.138 1.00 20.38 128 SER A CA 1
ATOM 974 C C . SER A 1 127 ? 43.025 16.171 13.186 1.00 21.74 128 SER A C 1
ATOM 975 O O . SER A 1 127 ? 43.033 16.339 11.970 1.00 21.20 128 SER A O 1
ATOM 978 N N . GLY A 1 128 ? 43.002 14.974 13.752 1.00 24.00 129 GLY A N 1
ATOM 979 C CA . GLY A 1 128 ? 42.969 13.771 12.961 1.00 20.36 129 GLY A CA 1
ATOM 980 C C . GLY A 1 128 ? 41.644 13.719 12.257 1.00 19.25 129 GLY A C 1
ATOM 981 O O . GLY A 1 128 ? 41.454 12.883 11.380 1.00 24.10 129 GLY A O 1
ATOM 982 N N . LEU A 1 129 ? 40.729 14.606 12.635 1.00 16.62 130 LEU A N 1
ATOM 983 C CA . LEU A 1 129 ? 39.410 14.663 12.002 1.00 17.54 130 LEU A CA 1
ATOM 984 C C . LEU A 1 129 ? 39.492 15.169 10.552 1.00 16.31 130 LEU A C 1
ATOM 985 O O . LEU A 1 129 ? 38.494 15.165 9.839 1.00 14.80 130 LEU A O 1
ATOM 990 N N . THR A 1 130 ? 40.657 15.698 10.167 1.00 15.51 131 THR A N 1
ATOM 991 C CA . THR A 1 130 ? 40.887 16.141 8.800 1.00 15.94 131 THR A CA 1
ATOM 992 C C . THR A 1 130 ? 42.009 15.282 8.217 1.00 19.59 131 THR A C 1
ATOM 993 O O . THR A 1 130 ? 42.085 15.056 7.002 1.00 24.39 131 THR A O 1
ATOM 997 N N . ASP A 1 131 ? 42.886 14.802 9.084 1.00 17.95 132 ASP A N 1
ATOM 998 C CA . ASP A 1 131 ? 43.975 13.961 8.637 1.00 19.78 132 ASP A CA 1
ATOM 999 C C . ASP A 1 131 ? 43.554 12.527 8.342 1.00 19.49 132 ASP A C 1
ATOM 1000 O O . ASP A 1 131 ? 44.373 11.765 7.847 1.00 21.50 132 ASP A O 1
ATOM 1005 N N . GLU A 1 132 ? 42.323 12.141 8.675 1.00 17.95 133 GLU A N 1
ATOM 1006 C CA . GLU A 1 132 ? 41.857 10.770 8.441 1.00 18.82 133 GLU A CA 1
ATOM 1007 C C . GLU A 1 132 ? 40.415 10.695 7.939 1.00 20.11 133 GLU A C 1
ATOM 1008 O O . GLU A 1 132 ? 39.511 11.255 8.564 1.00 21.70 133 GLU A O 1
ATOM 1014 N N . TRP A 1 133 ? 40.191 9.986 6.829 1.00 20.29 134 TRP A N 1
ATOM 1015 C CA . TRP A 1 133 ? 38.833 9.793 6.309 1.00 17.09 134 TRP A CA 1
ATOM 1016 C C . TRP A 1 133 ? 38.380 8.407 6.738 1.00 13.64 134 TRP A C 1
ATOM 1017 O O . TRP A 1 133 ? 39.121 7.429 6.624 1.00 11.15 134 TRP A O 1
ATOM 1028 N N . GLY A 1 134 ? 37.164 8.329 7.240 1.00 13.45 135 GLY A N 1
ATOM 1029 C CA . GLY A 1 134 ? 36.629 7.051 7.674 1.00 15.93 135 GLY A CA 1
ATOM 1030 C C . GLY A 1 134 ? 36.238 6.290 6.431 1.00 14.79 135 GLY A C 1
ATOM 1031 O O . GLY A 1 134 ? 36.582 5.129 6.264 1.00 16.86 135 GLY A O 1
ATOM 1032 N N . ILE A 1 135 ? 35.480 6.964 5.573 1.00 14.54 136 ILE A N 1
ATOM 1033 C CA . ILE A 1 135 ? 35.038 6.415 4.298 1.00 10.65 136 ILE A CA 1
ATOM 1034 C C . ILE A 1 135 ? 35.939 7.087 3.275 1.00 8.17 136 ILE A C 1
ATOM 1035 O O . ILE A 1 135 ? 35.954 8.307 3.160 1.00 10.14 136 ILE A O 1
ATOM 1040 N N . SER A 1 136 ? 36.792 6.303 2.640 1.00 10.02 137 SER A N 1
ATOM 1041 C CA . SER A 1 136 ? 37.714 6.829 1.647 1.00 12.59 137 SER A CA 1
ATOM 1042 C C . SER A 1 136 ? 37.002 7.389 0.398 1.00 14.40 137 SER A C 1
ATOM 1043 O O . SER A 1 136 ? 35.840 7.058 0.103 1.00 8.50 137 SER A O 1
ATOM 1046 N N . LYS A 1 137 ? 37.717 8.232 -0.340 1.00 16.97 138 LYS A N 1
ATOM 1047 C CA . LYS A 1 137 ? 37.179 8.815 -1.559 1.00 21.98 138 LYS A CA 1
ATOM 1048 C C . LYS A 1 137 ? 36.799 7.654 -2.468 1.00 21.86 138 LYS A C 1
ATOM 1049 O O . LYS A 1 137 ? 35.739 7.667 -3.083 1.00 24.20 138 LYS A O 1
ATOM 1055 N N . GLU A 1 138 ? 37.622 6.608 -2.447 1.00 22.08 139 GLU A N 1
ATOM 1056 C CA . GLU A 1 138 ? 37.400 5.419 -3.258 1.00 22.28 139 GLU A CA 1
ATOM 1057 C C . GLU A 1 138 ? 36.102 4.712 -2.908 1.00 20.55 139 GLU A C 1
ATOM 1058 O O . GLU A 1 138 ? 35.347 4.313 -3.793 1.00 24.51 139 GLU A O 1
ATOM 1064 N N . VAL A 1 139 ? 35.829 4.552 -1.626 1.00 17.58 140 VAL A N 1
ATOM 1065 C CA . VAL A 1 139 ? 34.594 3.907 -1.243 1.00 13.94 140 VAL A CA 1
ATOM 1066 C C . VAL A 1 139 ? 33.426 4.860 -1.379 1.00 10.88 140 VAL A C 1
ATOM 1067 O O . VAL A 1 139 ? 32.360 4.452 -1.783 1.00 11.36 140 VAL A O 1
ATOM 1071 N N . ARG A 1 140 ? 33.626 6.135 -1.076 1.00 12.07 141 ARG A N 1
ATOM 1072 C CA . ARG A 1 140 ? 32.548 7.129 -1.171 1.00 14.66 141 ARG A CA 1
ATOM 1073 C C . ARG A 1 140 ? 31.950 7.214 -2.573 1.00 15.68 141 ARG A C 1
ATOM 1074 O O . ARG A 1 140 ? 30.720 7.353 -2.729 1.00 14.26 141 ARG A O 1
ATOM 1082 N N . LYS A 1 141 ? 32.828 7.106 -3.580 1.00 15.66 142 LYS A N 1
ATOM 1083 C CA . LYS A 1 141 ? 32.457 7.165 -5.000 1.00 15.12 142 LYS A CA 1
ATOM 1084 C C . LYS A 1 141 ? 31.516 6.069 -5.466 1.00 13.68 142 LYS A C 1
ATOM 1085 O O . LYS A 1 141 ? 30.735 6.265 -6.398 1.00 11.99 142 LYS A O 1
ATOM 1091 N N . THR A 1 142 ? 31.585 4.918 -4.818 1.00 13.65 143 THR A N 1
ATOM 1092 C CA . THR A 1 142 ? 30.736 3.812 -5.183 1.00 14.85 143 THR A CA 1
ATOM 1093 C C . THR A 1 142 ? 29.474 3.761 -4.337 1.00 16.76 143 THR A C 1
ATOM 1094 O O . THR A 1 142 ? 28.643 2.876 -4.524 1.00 17.84 143 THR A O 1
ATOM 1098 N N . LEU A 1 143 ? 29.317 4.717 -3.428 1.00 20.12 144 LEU A N 1
ATOM 1099 C CA . LEU A 1 143 ? 28.158 4.754 -2.527 1.00 22.43 144 LEU A CA 1
ATOM 1100 C C . LEU A 1 143 ? 27.091 5.758 -2.884 1.00 22.98 144 LEU A C 1
ATOM 1101 O O . LEU A 1 143 ? 27.370 6.938 -3.090 1.00 24.10 144 LEU A O 1
ATOM 1106 N N . ASP A 1 144 ? 25.853 5.292 -2.883 1.00 26.88 145 ASP A N 1
ATOM 1107 C CA . ASP A 1 144 ? 24.708 6.153 -3.154 1.00 29.74 145 ASP A CA 1
ATOM 1108 C C . ASP A 1 144 ? 24.439 6.772 -1.780 1.00 30.29 145 ASP A C 1
ATOM 1109 O O . ASP A 1 144 ? 24.672 6.126 -0.761 1.00 33.24 145 ASP A O 1
ATOM 1114 N N . LYS A 1 145 ? 24.042 8.040 -1.759 1.00 28.40 146 LYS A N 1
ATOM 1115 C CA . LYS A 1 145 ? 23.728 8.785 -0.526 1.00 25.77 146 LYS A CA 1
ATOM 1116 C C . LYS A 1 145 ? 24.921 9.264 0.319 1.00 25.15 146 LYS A C 1
ATOM 1117 O O . LYS A 1 145 ? 24.714 9.825 1.399 1.00 22.51 146 LYS A O 1
ATOM 1123 N N . VAL A 1 146 ? 26.150 9.077 -0.165 1.00 24.29 147 VAL A N 1
ATOM 1124 C CA . VAL A 1 146 ? 27.333 9.541 0.577 1.00 25.89 147 VAL A CA 1
ATOM 1125 C C . VAL A 1 146 ? 28.220 10.451 -0.287 1.00 26.30 147 VAL A C 1
ATOM 1126 O O . VAL A 1 146 ? 28.569 10.102 -1.419 1.00 29.55 147 VAL A O 1
ATOM 1130 N N . PRO A 1 147 ? 28.548 11.656 0.215 1.00 24.36 148 PRO A N 1
ATOM 1131 C CA . PRO A 1 147 ? 29.387 12.628 -0.489 1.00 22.62 148 PRO A CA 1
ATOM 1132 C C . PRO A 1 147 ? 30.658 11.977 -0.986 1.00 23.34 148 PRO A C 1
ATOM 1133 O O . PRO A 1 147 ? 31.156 11.049 -0.351 1.00 25.19 148 PRO A O 1
ATOM 1137 N N . ASP A 1 148 ? 31.179 12.454 -2.115 1.00 22.84 149 ASP A N 1
ATOM 1138 C CA . ASP A 1 148 ? 32.408 11.896 -2.658 1.00 21.63 149 ASP A CA 1
ATOM 1139 C C . ASP A 1 148 ? 33.557 12.417 -1.855 1.00 19.39 149 ASP A C 1
ATOM 1140 O O . ASP A 1 148 ? 34.610 11.817 -1.844 1.00 20.83 149 ASP A O 1
ATOM 1145 N N . ASP A 1 149 ? 33.358 13.561 -1.208 1.00 20.07 150 ASP A N 1
ATOM 1146 C CA . ASP A 1 149 ? 34.394 14.170 -0.365 1.00 18.25 150 ASP A CA 1
ATOM 1147 C C . ASP A 1 149 ? 33.920 14.427 1.058 1.00 16.23 150 ASP A C 1
ATOM 1148 O O . ASP A 1 149 ? 32.813 14.938 1.267 1.00 13.13 150 ASP A O 1
ATOM 1153 N N . LYS A 1 150 ? 34.732 14.006 2.024 1.00 14.56 151 LYS A N 1
ATOM 1154 C CA . LYS A 1 150 ? 34.421 14.232 3.422 1.00 15.38 151 LYS A CA 1
ATOM 1155 C C . LYS A 1 150 ? 34.431 15.766 3.637 1.00 17.34 151 LYS A C 1
ATOM 1156 O O . LYS A 1 150 ? 33.473 16.340 4.160 1.00 19.43 151 LYS A O 1
ATOM 1162 N N . PHE A 1 151 ? 35.489 16.426 3.173 1.00 14.89 152 PHE A N 1
ATOM 1163 C CA . PHE A 1 151 ? 35.602 17.876 3.297 1.00 14.95 152 PHE A CA 1
ATOM 1164 C C . PHE A 1 151 ? 36.549 18.392 2.210 1.00 17.79 152 PHE A C 1
ATOM 1165 O O . PHE A 1 151 ? 37.133 17.604 1.456 1.00 18.24 152 PHE A O 1
ATOM 1173 N N . LYS A 1 152 ? 36.730 19.706 2.160 1.00 18.50 153 LYS A N 1
ATOM 1174 C CA . LYS A 1 152 ? 37.632 20.331 1.192 1.00 17.53 153 LYS A CA 1
ATOM 1175 C C . LYS A 1 152 ? 38.174 21.612 1.814 1.00 16.31 153 LYS A C 1
ATOM 1176 O O . LYS A 1 152 ? 37.407 22.404 2.356 1.00 17.03 153 LYS A O 1
ATOM 1182 N N . TYR A 1 153 ? 39.490 21.758 1.852 1.00 15.99 154 TYR A N 1
ATOM 1183 C CA . TYR A 1 153 ? 40.095 22.972 2.404 1.00 20.28 154 TYR A CA 1
ATOM 1184 C C . TYR A 1 153 ? 39.968 24.062 1.359 1.00 23.12 154 TYR A C 1
ATOM 1185 O O . TYR A 1 153 ? 40.367 23.877 0.210 1.00 25.45 154 TYR A O 1
ATOM 1194 N N . ILE A 1 154 ? 39.445 25.212 1.745 1.00 23.71 155 ILE A N 1
ATOM 1195 C CA . ILE A 1 154 ? 39.281 26.283 0.782 1.00 21.00 155 ILE A CA 1
ATOM 1196 C C . ILE A 1 154 ? 39.775 27.560 1.397 1.00 21.08 155 ILE A C 1
ATOM 1197 O O . ILE A 1 154 ? 39.804 27.675 2.609 1.00 24.63 155 ILE A O 1
ATOM 1202 N N . ASP A 1 155 ? 40.187 28.502 0.561 1.00 21.29 156 ASP A N 1
ATOM 1203 C CA . ASP A 1 155 ? 40.676 29.798 1.019 1.00 20.79 156 ASP A CA 1
ATOM 1204 C C . ASP A 1 155 ? 39.501 30.592 1.592 1.00 18.08 156 ASP A C 1
ATOM 1205 O O . ASP A 1 155 ? 38.351 30.385 1.212 1.00 12.55 156 ASP A O 1
ATOM 1210 N N . ASN A 1 156 ? 39.782 31.485 2.528 1.00 17.10 157 ASN A N 1
ATOM 1211 C CA . ASN A 1 156 ? 38.727 32.328 3.067 1.00 18.10 157 ASN A CA 1
ATOM 1212 C C . ASN A 1 156 ? 38.756 33.540 2.110 1.00 16.08 157 ASN A C 1
ATOM 1213 O O . ASN A 1 156 ? 39.726 34.309 2.096 1.00 16.51 157 ASN A O 1
ATOM 1218 N N . PRO A 1 157 ? 37.694 33.735 1.311 1.00 13.56 158 PRO A N 1
ATOM 1219 C CA . PRO A 1 157 ? 37.639 34.840 0.355 1.00 15.90 158 PRO A CA 1
ATOM 1220 C C . PRO A 1 157 ? 37.929 36.234 0.858 1.00 20.68 158 PRO A C 1
ATOM 1221 O O . PRO A 1 157 ? 38.296 37.104 0.073 1.00 23.39 158 PRO A O 1
ATOM 1225 N N . PHE A 1 158 ? 37.811 36.442 2.163 1.00 25.52 159 PHE A N 1
ATOM 1226 C CA . PHE A 1 158 ? 38.051 37.755 2.729 1.00 27.85 159 PHE A CA 1
ATOM 1227 C C . PHE A 1 158 ? 39.230 37.795 3.680 1.00 33.30 159 PHE A C 1
ATOM 1228 O O . PHE A 1 158 ? 39.572 38.845 4.198 1.00 36.67 159 PHE A O 1
ATOM 1236 N N . LYS A 1 159 ? 39.866 36.663 3.919 1.00 39.68 160 LYS A N 1
ATOM 1237 C CA . LYS A 1 159 ? 40.987 36.653 4.839 1.00 44.02 160 LYS A CA 1
ATOM 1238 C C . LYS A 1 159 ? 42.078 35.853 4.184 1.00 44.82 160 LYS A C 1
ATOM 1239 O O . LYS A 1 159 ? 42.241 34.668 4.449 1.00 46.20 160 LYS A O 1
ATOM 1245 N N . PRO A 1 160 ? 42.793 36.481 3.249 1.00 47.07 161 PRO A N 1
ATOM 1246 C CA . PRO A 1 160 ? 43.898 35.886 2.492 1.00 49.08 161 PRO A CA 1
ATOM 1247 C C . PRO A 1 160 ? 44.931 35.164 3.370 1.00 49.98 161 PRO A C 1
ATOM 1248 O O . PRO A 1 160 ? 45.166 35.545 4.529 1.00 49.78 161 PRO A O 1
ATOM 1252 N N . GLY A 1 161 ? 45.504 34.095 2.814 1.00 50.50 162 GLY A N 1
ATOM 1253 C CA . GLY A 1 161 ? 46.481 33.293 3.534 1.00 50.26 162 GLY A CA 1
ATOM 1254 C C . GLY A 1 161 ? 45.784 32.349 4.497 1.00 49.45 162 GLY A C 1
ATOM 1255 O O . GLY A 1 161 ? 46.394 31.420 5.014 1.00 50.69 162 GLY A O 1
ATOM 1256 N N . GLU A 1 162 ? 44.500 32.591 4.737 1.00 48.45 163 GLU A N 1
ATOM 1257 C CA . GLU A 1 162 ? 43.709 31.768 5.630 1.00 47.36 163 GLU A CA 1
ATOM 1258 C C . GLU A 1 162 ? 42.753 30.864 4.842 1.00 46.28 163 GLU A C 1
ATOM 1259 O O . GLU A 1 162 ? 42.161 31.281 3.834 1.00 44.59 163 GLU A O 1
ATOM 1265 N N . LYS A 1 163 ? 42.640 29.617 5.300 1.00 44.17 164 LYS A N 1
ATOM 1266 C CA . LYS A 1 163 ? 41.760 28.623 4.696 1.00 41.28 164 LYS A CA 1
ATOM 1267 C C . LYS A 1 163 ? 40.810 28.083 5.767 1.00 38.71 164 LYS A C 1
ATOM 1268 O O . LYS A 1 163 ? 41.115 28.127 6.971 1.00 38.06 164 LYS A O 1
ATOM 1274 N N . VAL A 1 164 ? 39.639 27.634 5.317 1.00 33.20 165 VAL A N 1
ATOM 1275 C CA . VAL A 1 164 ? 38.612 27.070 6.180 1.00 27.59 165 VAL A CA 1
ATOM 1276 C C . VAL A 1 164 ? 38.283 25.656 5.646 1.00 25.80 165 VAL A C 1
ATOM 1277 O O . VAL A 1 164 ? 38.724 25.269 4.556 1.00 28.20 165 VAL A O 1
ATOM 1281 N N . VAL A 1 165 ? 37.516 24.894 6.412 1.00 19.09 166 VAL A N 1
ATOM 1282 C CA . VAL A 1 165 ? 37.130 23.550 6.035 1.00 12.30 166 VAL A CA 1
ATOM 1283 C C . VAL A 1 165 ? 35.717 23.649 5.509 1.00 12.15 166 VAL A C 1
ATOM 1284 O O . VAL A 1 165 ? 34.839 24.190 6.195 1.00 9.82 166 VAL A O 1
ATOM 1288 N N . ALA A 1 166 ? 35.510 23.222 4.263 1.00 10.22 167 ALA A N 1
ATOM 1289 C CA . ALA A 1 166 ? 34.177 23.270 3.675 1.00 8.92 167 ALA A CA 1
ATOM 1290 C C . ALA A 1 166 ? 33.607 21.883 3.832 1.00 11.43 167 ALA A C 1
ATOM 1291 O O . ALA A 1 166 ? 34.313 20.893 3.602 1.00 17.77 167 ALA A O 1
ATOM 1293 N N . VAL A 1 167 ? 32.336 21.805 4.203 1.00 10.86 168 VAL A N 1
ATOM 1294 C CA . VAL A 1 167 ? 31.678 20.533 4.454 1.00 11.18 168 VAL A CA 1
ATOM 1295 C C . VAL A 1 167 ? 30.376 20.421 3.664 1.00 12.91 168 VAL A C 1
ATOM 1296 O O . VAL A 1 167 ? 29.589 21.356 3.613 1.00 12.78 168 VAL A O 1
ATOM 1300 N N . PRO A 1 168 ? 30.123 19.257 3.054 1.00 17.28 169 PRO A N 1
ATOM 1301 C CA . PRO A 1 168 ? 28.892 19.083 2.278 1.00 18.63 169 PRO A CA 1
ATOM 1302 C C . PRO A 1 168 ? 27.657 19.112 3.156 1.00 17.50 169 PRO A C 1
ATOM 1303 O O . PRO A 1 168 ? 27.626 18.447 4.188 1.00 18.96 169 PRO A O 1
ATOM 1307 N N . VAL A 1 169 ? 26.641 19.851 2.730 1.00 17.66 170 VAL A N 1
ATOM 1308 C CA . VAL A 1 169 ? 25.367 19.929 3.450 1.00 16.22 170 VAL A CA 1
ATOM 1309 C C . VAL A 1 169 ? 24.610 18.636 3.099 1.00 17.80 170 VAL A C 1
ATOM 1310 O O . VAL A 1 169 ? 24.437 18.307 1.928 1.00 21.71 170 VAL A O 1
ATOM 1314 N N . PRO A 1 170 ? 24.177 17.875 4.103 1.00 17.99 171 PRO A N 1
ATOM 1315 C CA . PRO A 1 170 ? 23.463 16.621 3.875 1.00 19.59 171 PRO A CA 1
ATOM 1316 C C . PRO A 1 170 ? 22.031 16.760 3.351 1.00 22.67 171 PRO A C 1
ATOM 1317 O O . PRO A 1 170 ? 21.352 17.731 3.651 1.00 26.9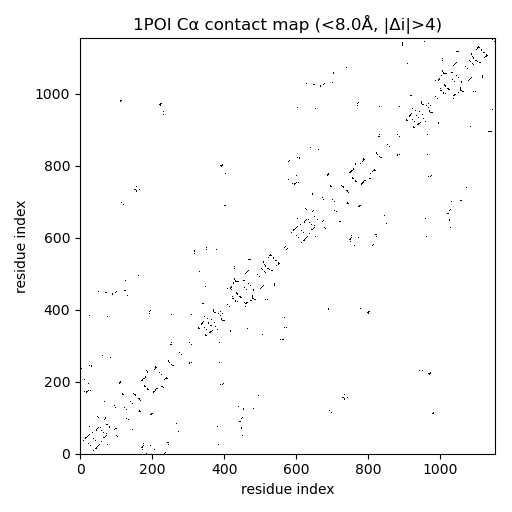8 171 PRO A O 1
ATOM 1321 N N . GLN A 1 171 ? 21.582 15.779 2.566 1.00 24.76 172 GLN A N 1
ATOM 1322 C CA . GLN A 1 171 ? 20.233 15.755 1.999 1.00 25.54 172 GLN A CA 1
ATOM 1323 C C . GLN A 1 171 ? 19.462 14.638 2.683 1.00 24.56 172 GLN A C 1
ATOM 1324 O O . GLN A 1 171 ? 19.622 13.461 2.381 1.00 26.20 172 GLN A O 1
ATOM 1330 N N . VAL A 1 172 ? 18.605 15.027 3.602 1.00 21.20 173 VAL A N 1
ATOM 1331 C CA . VAL A 1 172 ? 17.866 14.089 4.399 1.00 17.74 173 VAL A CA 1
ATOM 1332 C C . VAL A 1 172 ? 16.520 13.706 3.793 1.00 19.10 173 VAL A C 1
ATOM 1333 O O . VAL A 1 172 ? 15.640 14.551 3.621 1.00 21.47 173 VAL A O 1
ATOM 1337 N N . ASP A 1 173 ? 16.339 12.416 3.529 1.00 16.42 174 ASP A N 1
ATOM 1338 C CA . ASP A 1 173 ? 15.107 11.935 2.941 1.00 13.50 174 ASP A CA 1
ATOM 1339 C C . ASP A 1 173 ? 13.984 11.931 3.944 1.00 13.85 174 ASP A C 1
ATOM 1340 O O . ASP A 1 173 ? 12.917 12.470 3.663 1.00 12.99 174 ASP A O 1
ATOM 1345 N N . VAL A 1 174 ? 14.201 11.264 5.082 1.00 16.19 175 VAL A N 1
ATOM 1346 C CA . VAL A 1 174 ? 13.197 11.192 6.161 1.00 15.53 175 VAL A CA 1
ATOM 1347 C C . VAL A 1 174 ? 13.778 11.677 7.501 1.00 14.53 175 VAL A C 1
ATOM 1348 O O . VAL A 1 174 ? 14.953 11.419 7.844 1.00 12.34 175 VAL A O 1
ATOM 1352 N N . ALA A 1 175 ? 12.941 12.376 8.251 1.00 13.60 176 ALA A N 1
ATOM 1353 C CA . ALA A 1 175 ? 13.311 12.865 9.566 1.00 14.24 176 ALA A CA 1
ATOM 1354 C C . ALA A 1 175 ? 12.276 12.282 10.518 1.00 15.43 176 ALA A C 1
ATOM 1355 O O . ALA A 1 175 ? 11.058 12.321 10.221 1.00 17.11 176 ALA A O 1
ATOM 1357 N N . ILE A 1 176 ? 12.745 11.663 11.606 1.00 12.88 177 ILE A N 1
ATOM 1358 C CA . ILE A 1 176 ? 11.828 11.087 12.597 1.00 12.05 177 ILE A CA 1
ATOM 1359 C C . ILE A 1 176 ? 12.132 11.704 13.949 1.00 11.93 177 ILE A C 1
ATOM 1360 O O . ILE A 1 176 ? 13.278 11.633 14.422 1.00 10.91 177 ILE A O 1
ATOM 1365 N N . ILE A 1 177 ? 11.131 12.385 14.519 1.00 10.90 178 ILE A N 1
ATOM 1366 C CA . ILE A 1 177 ? 11.263 13.046 15.825 1.00 10.85 178 ILE A CA 1
ATOM 1367 C C . ILE A 1 177 ? 10.076 12.763 16.785 1.00 11.17 178 ILE A C 1
ATOM 1368 O O . ILE A 1 177 ? 8.938 12.502 16.350 1.00 7.72 178 ILE A O 1
ATOM 1373 N N . HIS A 1 178 ? 10.339 12.823 18.089 1.00 9.65 179 HIS A N 1
ATOM 1374 C CA . HIS A 1 178 ? 9.288 12.571 19.068 1.00 11.14 179 HIS A CA 1
ATOM 1375 C C . HIS A 1 178 ? 8.931 13.840 19.855 1.00 12.76 179 HIS A C 1
ATOM 1376 O O . HIS A 1 178 ? 9.796 14.469 20.450 1.00 16.75 179 HIS A O 1
ATOM 1383 N N . ALA A 1 179 ? 7.660 14.195 19.902 1.00 11.15 180 ALA A N 1
ATOM 1384 C CA . ALA A 1 179 ? 7.273 15.406 20.597 1.00 10.31 180 ALA A CA 1
ATOM 1385 C C . ALA A 1 179 ? 6.126 15.164 21.570 1.00 13.66 180 ALA A C 1
ATOM 1386 O O . ALA A 1 179 ? 5.450 14.133 21.489 1.00 14.15 180 ALA A O 1
ATOM 1388 N N . GLN A 1 180 ? 5.870 16.127 22.459 1.00 12.66 181 GLN A N 1
ATOM 1389 C CA . GLN A 1 180 ? 4.807 15.974 23.448 1.00 11.03 181 GLN A CA 1
ATOM 1390 C C . GLN A 1 180 ? 3.407 16.192 22.924 1.00 11.34 181 GLN A C 1
ATOM 1391 O O . GLN A 1 180 ? 2.472 15.546 23.391 1.00 14.84 181 GLN A O 1
ATOM 1397 N N . GLN A 1 181 ? 3.242 17.096 21.969 1.00 12.51 182 GLN A N 1
ATOM 1398 C CA . GLN A 1 181 ? 1.907 17.349 21.402 1.00 13.65 182 GLN A CA 1
ATOM 1399 C C . GLN A 1 181 ? 2.001 17.716 19.919 1.00 12.65 182 GLN A C 1
ATOM 1400 O O . GLN A 1 181 ? 2.993 18.330 19.474 1.00 13.58 182 GLN A O 1
ATOM 1406 N N . ALA A 1 182 ? 0.964 17.359 19.173 1.00 6.23 183 ALA A N 1
ATOM 1407 C CA . ALA A 1 182 ? 0.896 17.639 17.748 1.00 6.38 183 ALA A CA 1
ATOM 1408 C C . ALA A 1 182 ? -0.569 17.689 17.356 1.00 9.15 183 ALA A C 1
ATOM 1409 O O . ALA A 1 182 ? -1.427 17.197 18.091 1.00 11.85 183 ALA A O 1
ATOM 1411 N N . SER A 1 183 ? -0.865 18.387 16.269 1.00 10.29 184 SER A N 1
ATOM 1412 C CA . SER A 1 183 ? -2.238 18.510 15.786 1.00 13.52 184 SER A CA 1
ATOM 1413 C C . SER A 1 183 ? -2.466 17.592 14.576 1.00 17.01 184 SER A C 1
ATOM 1414 O O . SER A 1 183 ? -1.504 17.015 14.021 1.00 21.53 184 SER A O 1
ATOM 1417 N N . PRO A 1 184 ? -3.730 17.410 14.160 1.00 14.06 185 PRO A N 1
ATOM 1418 C CA . PRO A 1 184 ? -3.925 16.544 13.002 1.00 15.46 185 PRO A CA 1
ATOM 1419 C C . PRO A 1 184 ? -3.302 17.152 11.729 1.00 15.39 185 PRO A C 1
ATOM 1420 O O . PRO A 1 184 ? -3.056 16.447 10.766 1.00 18.85 185 PRO A O 1
ATOM 1424 N N . ASP A 1 185 ? -3.058 18.455 11.711 1.00 14.85 186 ASP A N 1
ATOM 1425 C CA . ASP A 1 185 ? -2.466 19.057 10.532 1.00 12.47 186 ASP A CA 1
ATOM 1426 C C . ASP A 1 185 ? -0.963 19.091 10.572 1.00 10.45 186 ASP A C 1
ATOM 1427 O O . ASP A 1 185 ? -0.340 19.722 9.720 1.00 10.25 186 ASP A O 1
ATOM 1432 N N . GLY A 1 186 ? -0.378 18.488 11.599 1.00 9.16 187 GLY A N 1
ATOM 1433 C CA . GLY A 1 186 ? 1.073 18.462 11.678 1.00 7.68 187 GLY A CA 1
ATOM 1434 C C . GLY A 1 186 ? 1.756 19.504 12.537 1.00 9.02 187 GLY A C 1
ATOM 1435 O O . GLY A 1 186 ? 2.989 19.469 12.646 1.00 10.38 187 GLY A O 1
ATOM 1436 N N . THR A 1 187 ? 1.009 20.448 13.120 1.00 7.59 188 THR A N 1
ATOM 1437 C CA . THR A 1 187 ? 1.648 21.430 13.991 1.00 9.15 188 THR A CA 1
ATOM 1438 C C . THR A 1 187 ? 2.202 20.660 15.210 1.00 11.66 188 THR A C 1
ATOM 1439 O O . THR A 1 187 ? 1.471 19.906 15.885 1.00 7.50 188 THR A O 1
ATOM 1443 N N . VAL A 1 188 ? 3.489 20.874 15.472 1.00 13.07 189 VAL A N 1
ATOM 1444 C CA . VAL A 1 188 ? 4.231 20.198 16.531 1.00 14.31 189 VAL A CA 1
ATOM 1445 C C . VAL A 1 188 ? 4.743 21.079 17.668 1.00 16.45 189 VAL A C 1
ATOM 1446 O O . VAL A 1 188 ? 5.373 22.118 17.429 1.00 17.05 189 VAL A O 1
ATOM 1450 N N . ARG A 1 189 ? 4.518 20.602 18.897 1.00 17.38 190 ARG A N 1
ATOM 1451 C CA . ARG A 1 189 ? 4.929 21.266 20.137 1.00 17.42 190 ARG A CA 1
ATOM 1452 C C . ARG A 1 189 ? 5.947 20.393 20.874 1.00 16.80 190 ARG A C 1
ATOM 1453 O O . ARG A 1 189 ? 5.601 19.304 21.324 1.00 16.85 190 ARG A O 1
ATOM 1461 N N . ILE A 1 190 ? 7.190 20.855 20.960 1.00 14.09 191 ILE A N 1
ATOM 1462 C CA . ILE A 1 190 ? 8.245 20.163 21.687 1.00 14.10 191 ILE A CA 1
ATOM 1463 C C . ILE A 1 190 ? 8.634 20.999 22.946 1.00 16.42 191 ILE A C 1
ATOM 1464 O O . ILE A 1 190 ? 9.272 22.053 22.813 1.00 17.72 191 ILE A O 1
ATOM 1469 N N . TRP A 1 191 ? 8.244 20.559 24.145 1.00 12.95 192 TRP A N 1
ATOM 1470 C CA . TRP A 1 191 ? 8.608 21.266 25.377 1.00 6.15 192 TRP A CA 1
ATOM 1471 C C . TRP A 1 191 ? 10.116 21.047 25.699 1.00 6.45 192 TRP A C 1
ATOM 1472 O O . TRP A 1 191 ? 10.649 19.957 25.495 1.00 3.61 192 TRP A O 1
ATOM 1483 N N . GLY A 1 192 ? 10.793 22.061 26.220 1.00 3.87 193 GLY A N 1
ATOM 1484 C CA . GLY A 1 192 ? 12.198 21.889 26.524 1.00 7.28 193 GLY A CA 1
ATOM 1485 C C . GLY A 1 192 ? 13.051 22.025 25.281 1.00 11.18 193 GLY A C 1
ATOM 1486 O O . GLY A 1 192 ? 12.536 22.372 24.237 1.00 14.82 193 GLY A O 1
ATOM 1487 N N . GLY A 1 193 ? 14.360 21.822 25.400 1.00 12.77 194 GLY A N 1
ATOM 1488 C CA . GLY A 1 193 ? 15.241 21.929 24.252 1.00 15.42 194 GLY A CA 1
ATOM 1489 C C . GLY A 1 193 ? 14.827 21.013 23.111 1.00 18.27 194 GLY A C 1
ATOM 1490 O O . GLY A 1 193 ? 14.299 19.927 23.324 1.00 18.95 194 GLY A O 1
ATOM 1491 N N . LYS A 1 194 ? 15.100 21.443 21.891 1.00 20.91 195 LYS A N 1
ATOM 1492 C CA . LYS A 1 194 ? 14.728 20.684 20.709 1.00 20.49 195 LYS A CA 1
ATOM 1493 C C . LYS A 1 194 ? 15.857 19.886 20.090 1.00 20.31 195 LYS A C 1
ATOM 1494 O O . LYS A 1 194 ? 15.607 19.029 19.260 1.00 22.32 195 LYS A O 1
ATOM 1500 N N . PHE A 1 195 ? 17.099 20.178 20.455 1.00 20.63 196 PHE A N 1
ATOM 1501 C CA . PHE A 1 195 ? 18.244 19.496 19.843 1.00 20.18 196 PHE A CA 1
ATOM 1502 C C . PHE A 1 195 ? 18.139 19.764 18.320 1.00 18.95 196 PHE A C 1
ATOM 1503 O O . PHE A 1 195 ? 17.734 20.859 17.913 1.00 19.30 196 PHE A O 1
ATOM 1511 N N . GLN A 1 196 ? 18.463 18.786 17.482 1.00 17.03 197 GLN A N 1
ATOM 1512 C CA . GLN A 1 196 ? 18.389 18.976 16.032 1.00 12.14 197 GLN A CA 1
ATOM 1513 C C . GLN A 1 196 ? 16.986 18.774 15.478 1.00 10.44 197 GLN A C 1
ATOM 1514 O O . GLN A 1 196 ? 16.749 18.906 14.289 1.00 10.54 197 GLN A O 1
ATOM 1520 N N . ASP A 1 197 ? 16.037 18.510 16.343 1.00 11.44 198 ASP A N 1
ATOM 1521 C CA . ASP A 1 197 ? 14.693 18.227 15.887 1.00 12.51 198 ASP A CA 1
ATOM 1522 C C . ASP A 1 197 ? 13.991 19.129 14.899 1.00 14.27 198 ASP A C 1
ATOM 1523 O O . ASP A 1 197 ? 13.363 18.612 13.980 1.00 15.58 198 ASP A O 1
ATOM 1528 N N . VAL A 1 198 ? 14.073 20.452 15.072 1.00 15.83 199 VAL A N 1
ATOM 1529 C CA . VAL A 1 198 ? 13.397 21.383 14.151 1.00 14.17 199 VAL A CA 1
ATOM 1530 C C . VAL A 1 198 ? 14.134 21.509 12.796 1.00 12.60 199 VAL A C 1
ATOM 1531 O O . VAL A 1 198 ? 13.511 21.595 11.730 1.00 8.43 199 VAL A O 1
ATOM 1535 N N . ASP A 1 199 ? 15.463 21.476 12.855 1.00 11.58 200 ASP A N 1
ATOM 1536 C CA . ASP A 1 199 ? 16.311 21.536 11.676 1.00 11.47 200 ASP A CA 1
ATOM 1537 C C . ASP A 1 199 ? 15.983 20.357 10.749 1.00 13.33 200 ASP A C 1
ATOM 1538 O O . ASP A 1 199 ? 15.620 20.546 9.598 1.00 17.70 200 ASP A O 1
ATOM 1543 N N . ILE A 1 200 ? 16.116 19.137 11.251 1.00 11.21 201 ILE A N 1
ATOM 1544 C CA . ILE A 1 200 ? 15.845 17.952 10.441 1.00 9.21 201 ILE A CA 1
ATOM 1545 C C . ILE A 1 200 ? 14.391 17.794 9.956 1.00 9.13 201 ILE A C 1
ATOM 1546 O O . ILE A 1 200 ? 14.137 17.015 9.032 1.00 7.42 201 ILE A O 1
ATOM 1551 N N . ALA A 1 201 ? 13.443 18.516 10.559 1.00 7.20 202 ALA A N 1
ATOM 1552 C CA . ALA A 1 201 ? 12.032 18.451 10.104 1.00 9.88 202 ALA A CA 1
ATOM 1553 C C . ALA A 1 201 ? 11.806 19.532 9.035 1.00 12.11 202 ALA A C 1
ATOM 1554 O O . ALA A 1 201 ? 10.721 19.626 8.463 1.00 14.12 202 ALA A O 1
ATOM 1556 N N . GLU A 1 202 ? 12.773 20.438 8.905 1.00 9.62 203 GLU A N 1
ATOM 1557 C CA . GLU A 1 202 ? 12.709 21.486 7.917 1.00 11.32 203 GLU A CA 1
ATOM 1558 C C . GLU A 1 202 ? 13.478 20.977 6.697 1.00 11.53 203 GLU A C 1
ATOM 1559 O O . GLU A 1 202 ? 13.022 21.141 5.558 1.00 13.54 203 GLU A O 1
ATOM 1565 N N . ALA A 1 203 ? 14.628 20.351 6.951 1.00 8.16 204 ALA A N 1
ATOM 1566 C CA . ALA A 1 203 ? 15.481 19.802 5.908 1.00 8.06 204 ALA A CA 1
ATOM 1567 C C . ALA A 1 203 ? 14.886 18.600 5.200 1.00 11.36 204 ALA A C 1
ATOM 1568 O O . ALA A 1 203 ? 14.657 18.646 4.000 1.00 15.42 204 ALA A O 1
ATOM 1570 N N . ALA A 1 204 ? 14.625 17.526 5.940 1.00 13.18 205 ALA A N 1
ATOM 1571 C CA . ALA A 1 204 ? 14.084 16.290 5.368 1.00 8.82 205 ALA A CA 1
ATOM 1572 C C . ALA A 1 204 ? 12.958 16.492 4.395 1.00 6.16 205 ALA A C 1
ATOM 1573 O O . ALA A 1 204 ? 12.136 17.370 4.576 1.00 3.45 205 ALA A O 1
ATOM 1575 N N . LYS A 1 205 ? 12.952 15.669 3.351 1.00 8.27 206 LYS A N 1
ATOM 1576 C CA . LYS A 1 205 ? 11.922 15.716 2.339 1.00 9.06 206 LYS A CA 1
ATOM 1577 C C . LYS A 1 205 ? 10.625 15.251 2.935 1.00 8.79 206 LYS A C 1
ATOM 1578 O O . LYS A 1 205 ? 9.575 15.810 2.635 1.00 9.17 206 LYS A O 1
ATOM 1584 N N . TYR A 1 206 ? 10.700 14.179 3.716 1.00 13.28 207 TYR A N 1
ATOM 1585 C CA . TYR A 1 206 ? 9.539 13.608 4.405 1.00 19.90 207 TYR A CA 1
ATOM 1586 C C . TYR A 1 206 ? 9.791 13.667 5.909 1.00 20.12 207 TYR A C 1
ATOM 1587 O O . TYR A 1 206 ? 10.916 13.379 6.350 1.00 23.79 207 TYR A O 1
ATOM 1596 N N . THR A 1 207 ? 8.777 14.044 6.692 1.00 15.22 208 THR A N 1
ATOM 1597 C CA . THR A 1 207 ? 8.932 14.106 8.150 1.00 13.99 208 THR A CA 1
ATOM 1598 C C . THR A 1 207 ? 7.862 13.342 8.906 1.00 10.54 208 THR A C 1
ATOM 1599 O O . THR A 1 207 ? 6.657 13.527 8.661 1.00 7.75 208 THR A O 1
ATOM 1603 N N . ILE A 1 208 ? 8.301 12.472 9.809 1.00 9.49 209 ILE A N 1
ATOM 1604 C CA . ILE A 1 208 ? 7.360 11.705 10.631 1.00 15.56 209 ILE A CA 1
ATOM 1605 C C . ILE A 1 208 ? 7.497 12.162 12.086 1.00 15.85 209 ILE A C 1
ATOM 1606 O O . ILE A 1 208 ? 8.626 12.225 12.638 1.00 15.27 209 ILE A O 1
ATOM 1611 N N . VAL A 1 209 ? 6.363 12.512 12.686 1.00 10.60 210 VAL A N 1
ATOM 1612 C CA . VAL A 1 209 ? 6.360 12.972 14.064 1.00 14.79 210 VAL A CA 1
ATOM 1613 C C . VAL A 1 209 ? 5.575 12.038 15.007 1.00 14.32 210 VAL A C 1
ATOM 1614 O O . VAL A 1 209 ? 4.364 11.836 14.840 1.00 14.05 210 VAL A O 1
ATOM 1618 N N . THR A 1 210 ? 6.269 11.377 15.931 1.00 16.30 211 THR A N 1
ATOM 1619 C CA . THR A 1 210 ? 5.544 10.541 16.906 1.00 18.14 211 THR A CA 1
ATOM 1620 C C . THR A 1 210 ? 5.303 11.488 18.090 1.00 20.38 211 THR A C 1
ATOM 1621 O O . THR A 1 210 ? 6.221 12.242 18.479 1.00 23.80 211 THR A O 1
ATOM 1625 N N . CYS A 1 211 ? 4.084 11.492 18.627 1.00 16.50 212 CYS A N 1
ATOM 1626 C CA . CYS A 1 211 ? 3.752 12.377 19.723 1.00 13.10 212 CYS A CA 1
ATOM 1627 C C . CYS A 1 211 ? 2.983 11.709 20.885 1.00 15.30 212 CYS A C 1
ATOM 1628 O O . CYS A 1 211 ? 2.239 10.757 20.693 1.00 19.63 212 CYS A O 1
ATOM 1631 N N . GLU A 1 212 ? 3.148 12.238 22.093 1.00 14.72 213 GLU A N 1
ATOM 1632 C CA . GLU A 1 212 ? 2.498 11.715 23.292 1.00 8.59 213 GLU A CA 1
ATOM 1633 C C . GLU A 1 212 ? 1.020 11.948 23.220 1.00 9.86 213 GLU A C 1
ATOM 1634 O O . GLU A 1 212 ? 0.231 11.188 23.763 1.00 14.07 213 GLU A O 1
ATOM 1640 N N . GLU A 1 213 ? 0.638 13.078 22.660 1.00 11.47 214 GLU A N 1
ATOM 1641 C CA . GLU A 1 213 ? -0.768 13.372 22.505 1.00 13.35 214 GLU A CA 1
ATOM 1642 C C . GLU A 1 213 ? -1.033 14.244 21.302 1.00 10.22 214 GLU A C 1
ATOM 1643 O O . GLU A 1 213 ? -0.150 14.935 20.811 1.00 9.84 214 GLU A O 1
ATOM 1649 N N . ILE A 1 214 ? -2.279 14.205 20.865 1.00 8.95 215 ILE A N 1
ATOM 1650 C CA . ILE A 1 214 ? -2.757 14.934 19.718 1.00 11.51 215 ILE A CA 1
ATOM 1651 C C . ILE A 1 214 ? -3.863 15.864 20.194 1.00 15.17 215 ILE A C 1
ATOM 1652 O O . ILE A 1 214 ? -4.786 15.424 20.893 1.00 17.66 215 ILE A O 1
ATOM 1657 N N . ILE A 1 215 ? -3.756 17.147 19.854 1.00 17.22 216 ILE A N 1
ATOM 1658 C CA . ILE A 1 215 ? -4.793 18.125 20.207 1.00 18.01 216 ILE A CA 1
ATOM 1659 C C . ILE A 1 215 ? -5.364 18.752 18.926 1.00 18.92 216 ILE A C 1
ATOM 1660 O O . ILE A 1 215 ? -4.700 18.761 17.873 1.00 18.65 216 ILE A O 1
ATOM 1665 N N . SER A 1 216 ? -6.590 19.261 19.008 1.00 16.30 217 SER A N 1
ATOM 1666 C CA . SER A 1 216 ? -7.243 19.863 17.863 1.00 15.04 217 SER A CA 1
ATOM 1667 C C . SER A 1 216 ? -6.441 21.005 17.308 1.00 20.06 217 SER A C 1
ATOM 1668 O O . SER A 1 216 ? -5.631 21.602 18.012 1.00 23.80 217 SER A O 1
ATOM 1671 N N . ASP A 1 217 ? -6.702 21.348 16.054 1.00 24.84 219 ASP A N 1
ATOM 1672 C CA . ASP A 1 217 ? -5.988 22.440 15.413 1.00 25.11 219 ASP A CA 1
ATOM 1673 C C . ASP A 1 217 ? -6.377 23.712 16.087 1.00 24.87 219 ASP A C 1
ATOM 1674 O O . ASP A 1 217 ? -5.510 24.529 16.365 1.00 27.45 219 ASP A O 1
ATOM 1679 N N . GLU A 1 218 ? -7.668 23.878 16.371 1.00 24.99 220 GLU A N 1
ATOM 1680 C CA . GLU A 1 218 ? -8.126 25.083 17.058 1.00 27.32 220 GLU A CA 1
ATOM 1681 C C . GLU A 1 218 ? -7.322 25.302 18.353 1.00 25.60 220 GLU A C 1
ATOM 1682 O O . GLU A 1 218 ? -6.785 26.379 18.577 1.00 27.56 220 GLU A O 1
ATOM 1688 N N . GLU A 1 219 ? -7.152 24.239 19.131 1.00 23.94 221 GLU A N 1
ATOM 1689 C CA . GLU A 1 219 ? -6.425 24.272 20.394 1.00 19.78 221 GLU A CA 1
ATOM 1690 C C . GLU A 1 219 ? -4.934 24.652 20.346 1.00 17.89 221 GLU A C 1
ATOM 16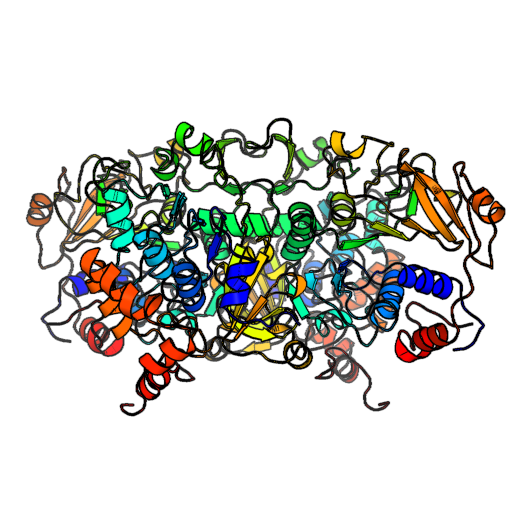91 O O . GLU A 1 219 ? -4.473 25.509 21.102 1.00 21.36 221 GLU A O 1
ATOM 1697 N N . ILE A 1 220 ? -4.175 23.998 19.483 1.00 14.25 222 ILE A N 1
ATOM 1698 C CA . ILE A 1 220 ? -2.734 24.234 19.373 1.00 12.69 222 ILE A CA 1
ATOM 1699 C C . ILE A 1 220 ? -2.351 25.630 18.861 1.00 12.73 222 ILE A C 1
ATOM 1700 O O . ILE A 1 220 ? -1.182 26.044 18.909 1.00 7.57 222 ILE 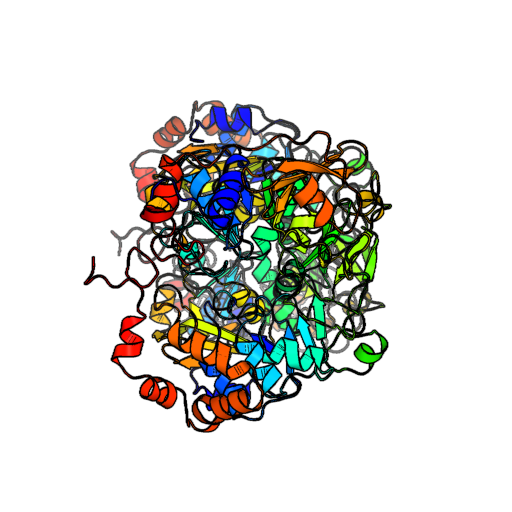A O 1
ATOM 1705 N N . ARG A 1 221 ? -3.347 26.366 18.391 1.00 13.79 223 ARG A N 1
ATOM 1706 C CA . ARG A 1 221 ? -3.111 27.699 17.881 1.00 18.28 223 ARG A CA 1
ATOM 1707 C C . ARG A 1 221 ? -3.449 28.762 18.902 1.00 23.21 223 ARG A C 1
ATOM 1708 O O . ARG A 1 221 ? -3.023 29.910 18.757 1.00 25.83 223 ARG A O 1
ATOM 1716 N N . ARG A 1 222 ? -4.200 28.377 19.938 1.00 25.81 224 ARG A N 1
ATOM 1717 C CA . ARG A 1 222 ? -4.586 29.286 21.019 1.00 27.36 224 ARG A CA 1
ATOM 1718 C C . ARG A 1 222 ? -3.386 30.090 21.565 1.00 25.78 224 ARG A C 1
ATOM 1719 O O . ARG A 1 222 ? -3.561 31.200 22.057 1.00 31.17 224 ARG A O 1
ATOM 1727 N N . ASP A 1 223 ? -2.187 29.519 21.518 1.00 20.73 225 ASP A N 1
ATOM 1728 C CA . ASP A 1 223 ? -0.986 30.212 21.955 1.00 20.18 225 ASP A CA 1
ATOM 1729 C C . ASP A 1 223 ? 0.131 29.837 20.972 1.00 20.99 225 ASP A C 1
ATOM 1730 O O . ASP A 1 223 ? 0.962 28.974 21.246 1.00 21.92 225 ASP A O 1
ATOM 1735 N N . PRO A 1 224 ? 0.243 30.589 19.869 1.00 21.43 226 PRO A N 1
ATOM 1736 C CA . PRO A 1 224 ? 1.238 30.361 18.824 1.00 18.22 226 PRO A CA 1
ATOM 1737 C C . PRO A 1 224 ? 2.650 30.261 19.317 1.00 17.20 226 PRO A C 1
ATOM 1738 O O . PRO A 1 224 ? 3.459 29.579 18.708 1.00 16.89 226 PRO A O 1
ATOM 1742 N N . THR A 1 225 ? 2.937 30.885 20.451 1.00 18.48 227 THR A N 1
ATOM 1743 C CA . THR A 1 225 ? 4.302 30.898 20.993 1.00 21.17 227 THR A CA 1
ATOM 1744 C C . THR A 1 225 ? 4.890 29.534 21.384 1.00 21.66 227 THR A C 1
ATOM 1745 O O . THR A 1 225 ? 6.112 29.362 21.397 1.00 22.05 227 THR A O 1
ATOM 1749 N N . LYS A 1 226 ? 4.037 28.558 21.665 1.00 19.65 228 LYS A N 1
ATOM 1750 C CA . LYS A 1 226 ? 4.530 27.254 22.069 1.00 22.68 228 LYS A CA 1
ATOM 1751 C C . LYS A 1 226 ? 4.803 26.282 20.915 1.00 25.23 228 LYS A C 1
ATOM 1752 O O . LYS A 1 226 ? 5.380 25.211 21.123 1.00 30.10 228 LYS A O 1
ATOM 1758 N N . ASN A 1 227 ? 4.400 26.630 19.701 1.00 22.17 229 ASN A N 1
ATOM 1759 C CA . ASN A 1 227 ? 4.598 25.716 18.587 1.00 18.93 229 ASN A CA 1
ATOM 1760 C C . ASN A 1 227 ? 6.011 25.816 18.005 1.00 20.15 229 ASN A C 1
ATOM 1761 O O . ASN A 1 227 ? 6.571 26.916 17.878 1.00 20.77 229 ASN A O 1
ATOM 1766 N N . ASP A 1 228 ? 6.602 24.670 17.674 1.00 15.15 230 ASP A N 1
ATOM 1767 C CA . ASP A 1 228 ? 7.964 24.650 17.160 1.00 15.62 230 ASP A CA 1
ATOM 1768 C C . ASP A 1 228 ? 8.116 24.324 15.666 1.00 17.01 230 ASP A C 1
ATOM 1769 O O . ASP A 1 228 ? 9.195 24.553 15.073 1.00 13.66 230 ASP A O 1
ATOM 1774 N N . ILE A 1 229 ? 7.076 23.713 15.091 1.00 14.39 231 ILE A N 1
ATOM 1775 C CA . ILE A 1 229 ? 7.070 23.349 13.681 1.00 11.32 231 ILE A CA 1
ATOM 1776 C C . ILE A 1 229 ? 5.669 23.534 13.107 1.00 13.15 231 ILE A C 1
ATOM 1777 O O . ILE A 1 229 ? 4.676 23.178 13.756 1.00 13.61 231 ILE A O 1
ATOM 1782 N N . PRO A 1 230 ? 5.571 24.152 11.908 1.00 13.79 232 PRO A N 1
ATOM 1783 C CA . PRO A 1 230 ? 4.324 24.428 11.175 1.00 11.01 232 PRO A CA 1
ATOM 1784 C C . PRO A 1 230 ? 3.896 23.143 10.507 1.00 13.14 232 PRO A C 1
ATOM 1785 O O . PRO A 1 230 ? 4.750 22.395 10.027 1.00 13.47 232 PRO A O 1
ATOM 1789 N N . GLY A 1 231 ? 2.587 22.927 10.404 1.00 14.11 233 GLY A N 1
ATOM 1790 C CA . GLY A 1 231 ? 2.071 21.724 9.778 1.00 17.56 233 GLY A CA 1
ATOM 1791 C C . GLY A 1 231 ? 2.712 21.347 8.454 1.00 21.54 233 GLY A C 1
ATOM 1792 O O . GLY A 1 231 ? 3.061 20.181 8.243 1.00 21.76 233 GLY A O 1
ATOM 1793 N N . MET A 1 232 ? 2.905 22.345 7.588 1.00 23.03 234 MET A N 1
ATOM 1794 C CA . MET A 1 232 ? 3.512 22.183 6.257 1.00 22.85 234 MET A CA 1
ATOM 1795 C C . MET A 1 232 ? 4.729 21.263 6.200 1.00 21.93 234 MET A C 1
ATOM 1796 O O . MET A 1 232 ? 4.857 20.470 5.267 1.00 24.76 234 MET A O 1
ATOM 1801 N N . CYS A 1 233 ? 5.609 21.354 7.193 1.00 19.04 235 CYS A N 1
ATOM 1802 C CA . CYS A 1 233 ? 6.819 20.528 7.210 1.00 16.28 235 CYS A CA 1
ATOM 1803 C C . CYS A 1 233 ? 6.615 19.107 7.694 1.00 12.98 235 CYS A C 1
ATOM 1804 O O . CYS A 1 233 ? 7.541 18.311 7.651 1.00 14.61 235 CYS A O 1
ATOM 1807 N N . VAL A 1 234 ? 5.405 18.785 8.122 1.00 11.01 236 VAL A N 1
ATOM 1808 C CA . VAL A 1 234 ? 5.099 17.485 8.689 1.00 13.37 236 VAL A CA 1
ATOM 1809 C C . VAL A 1 234 ? 4.148 16.630 7.847 1.00 18.28 236 VAL A C 1
ATOM 1810 O O . VAL A 1 234 ? 3.038 17.067 7.513 1.00 19.71 236 VAL A O 1
ATOM 1814 N N . ASP A 1 235 ? 4.547 15.382 7.573 1.00 20.54 237 ASP A N 1
ATOM 1815 C CA . ASP A 1 235 ? 3.733 14.455 6.765 1.00 18.68 237 ASP A CA 1
ATOM 1816 C C . ASP A 1 235 ? 2.915 13.419 7.509 1.00 16.27 237 ASP A C 1
ATOM 1817 O O . ASP A 1 235 ? 1.769 13.168 7.140 1.00 14.82 237 ASP A O 1
ATOM 1822 N N . ALA A 1 236 ? 3.534 12.763 8.491 1.00 15.80 238 ALA A N 1
ATOM 1823 C CA . ALA A 1 236 ? 2.846 11.739 9.306 1.00 17.33 238 ALA A CA 1
ATOM 1824 C C . ALA A 1 236 ? 2.860 12.041 10.812 1.00 16.24 238 ALA A C 1
ATOM 1825 O O . ALA A 1 236 ? 3.934 12.236 11.400 1.00 17.05 238 ALA A O 1
ATOM 1827 N N . VAL A 1 237 ? 1.671 12.105 11.409 1.00 16.02 239 VAL A N 1
ATOM 1828 C CA . VAL A 1 237 ? 1.499 12.331 12.850 1.00 15.37 239 VAL A CA 1
ATOM 1829 C C . VAL A 1 237 ? 1.013 11.017 13.443 1.00 15.06 239 VAL A C 1
ATOM 1830 O O . VAL A 1 237 ? -0.024 10.495 13.030 1.00 14.09 239 VAL A O 1
ATOM 1834 N N . VAL A 1 238 ? 1.763 10.486 14.402 1.00 15.90 240 VAL A N 1
ATOM 1835 C CA . VAL A 1 238 ? 1.410 9.215 15.045 1.00 17.96 240 VAL A CA 1
ATOM 1836 C C . VAL A 1 238 ? 1.318 9.317 16.581 1.00 16.53 240 VAL A C 1
ATOM 1837 O O . VAL A 1 238 ? 2.266 9.747 17.243 1.00 15.33 240 VAL A O 1
ATOM 1841 N N . LEU A 1 239 ? 0.191 8.904 17.149 1.00 16.90 241 LEU A N 1
ATOM 1842 C CA . LEU A 1 239 ? 0.017 8.943 18.611 1.00 17.35 241 LEU A CA 1
ATOM 1843 C C . LEU A 1 239 ? 0.802 7.795 19.237 1.00 13.46 241 LEU A C 1
ATOM 1844 O O . LEU A 1 239 ? 0.492 6.645 19.001 1.00 18.15 241 LEU A O 1
ATOM 1849 N N . ALA A 1 240 ? 1.858 8.102 19.969 1.00 12.10 242 ALA A N 1
ATOM 1850 C CA . ALA A 1 240 ? 2.665 7.078 20.609 1.00 10.75 242 ALA A CA 1
ATOM 1851 C C . ALA A 1 240 ? 3.129 7.460 22.019 1.00 12.88 242 ALA A C 1
ATOM 1852 O O . ALA A 1 240 ? 4.231 8.008 22.188 1.00 11.47 242 ALA A O 1
ATOM 1854 N N . PRO A 1 241 ? 2.276 7.198 23.043 1.00 12.61 243 PRO A N 1
ATOM 1855 C CA . PRO A 1 241 ? 2.521 7.472 24.462 1.00 13.40 243 PRO A CA 1
ATOM 1856 C C . PRO A 1 241 ? 3.782 6.785 24.942 1.00 15.81 243 PRO A C 1
ATOM 1857 O O . PRO A 1 241 ? 3.930 5.585 24.769 1.00 19.60 243 PRO A O 1
ATOM 1861 N N . TYR A 1 242 ? 4.652 7.546 25.605 1.00 16.51 244 TYR A N 1
ATOM 1862 C CA . TYR A 1 242 ? 5.940 7.068 26.100 1.00 16.72 244 TYR A CA 1
ATOM 1863 C C . TYR A 1 242 ? 6.776 6.559 24.945 1.00 19.19 244 TYR A C 1
ATOM 1864 O O . TYR A 1 242 ? 7.679 5.739 25.143 1.00 22.69 244 TYR A O 1
ATOM 1873 N N . GLY A 1 243 ? 6.487 7.069 23.746 1.00 17.78 245 GLY A N 1
ATOM 1874 C CA . GLY A 1 243 ? 7.224 6.674 22.562 1.00 13.89 245 GLY A CA 1
ATOM 1875 C C . GLY A 1 243 ? 8.721 6.912 22.626 1.00 12.82 245 GLY A C 1
ATOM 1876 O O . GLY A 1 243 ? 9.457 6.449 21.750 1.00 15.90 245 GLY A O 1
ATOM 1877 N N . ALA A 1 244 ? 9.185 7.642 23.635 1.00 12.17 246 ALA A N 1
ATOM 1878 C CA . ALA A 1 244 ? 10.616 7.922 23.768 1.00 13.05 246 ALA A CA 1
ATOM 1879 C C . ALA A 1 244 ? 11.242 6.942 24.717 1.00 14.63 246 ALA A C 1
ATOM 1880 O O . ALA A 1 244 ? 12.457 6.890 24.837 1.00 13.27 246 ALA A O 1
ATOM 1882 N N . HIS A 1 245 ? 10.406 6.153 25.388 1.00 16.67 247 HIS A N 1
ATOM 1883 C CA . HIS A 1 245 ? 10.892 5.189 26.362 1.00 18.50 247 HIS A CA 1
ATOM 1884 C C . HIS A 1 245 ? 11.874 4.261 25.692 1.00 17.23 247 HIS A C 1
ATOM 1885 O O . HIS A 1 245 ? 11.617 3.781 24.589 1.00 20.19 247 HIS A O 1
ATOM 1892 N N . PRO A 1 246 ? 12.978 3.930 26.371 1.00 15.86 248 PRO A N 1
ATOM 1893 C CA . PRO A 1 246 ? 13.464 4.291 27.709 1.00 18.31 248 PRO A CA 1
ATOM 1894 C C . PRO A 1 246 ? 14.116 5.670 27.922 1.00 19.79 248 PRO A C 1
ATOM 1895 O O . PRO A 1 246 ? 14.810 5.854 28.919 1.00 19.22 248 PRO A O 1
ATOM 1899 N N . SER A 1 247 ? 13.971 6.612 26.997 1.00 19.70 249 SER A N 1
ATOM 1900 C CA . SER A 1 247 ? 14.623 7.899 27.183 1.00 16.39 249 SER A CA 1
ATOM 1901 C C . SER A 1 247 ? 13.671 8.930 27.771 1.00 16.47 249 SER A C 1
ATOM 1902 O O . SER A 1 247 ? 12.438 8.737 27.759 1.00 14.42 249 SER A O 1
ATOM 1905 N N . GLN A 1 248 ? 14.253 10.004 28.311 1.00 15.28 250 GLN A N 1
ATOM 1906 C CA . GLN A 1 248 ? 13.487 11.099 28.933 1.00 14.84 250 GLN A CA 1
ATOM 1907 C C . GLN A 1 248 ? 12.586 11.792 27.924 1.00 14.92 250 GLN A C 1
ATOM 1908 O O . GLN A 1 248 ? 12.687 11.578 26.723 1.00 21.29 250 GLN A O 1
ATOM 1914 N N . CYS A 1 249 ? 11.704 12.627 28.426 1.00 9.96 251 CYS A N 1
ATOM 1915 C CA . CYS A 1 249 ? 10.824 13.369 27.585 1.00 8.41 251 CYS A CA 1
ATOM 1916 C C . CYS A 1 249 ? 10.301 14.434 28.512 1.00 12.50 251 CYS A C 1
ATOM 1917 O O . CYS A 1 249 ? 9.359 14.214 29.298 1.00 14.28 251 CYS A O 1
ATOM 1920 N N . TYR A 1 250 ? 11.019 15.554 28.476 1.00 11.29 252 TYR A N 1
ATOM 1921 C CA . TYR A 1 250 ? 10.768 16.739 29.265 1.00 9.82 252 TYR A CA 1
ATOM 1922 C C . TYR A 1 250 ? 9.324 17.005 29.676 1.00 10.83 252 TYR A C 1
ATOM 1923 O O . TYR A 1 250 ? 8.425 17.069 28.841 1.00 11.39 252 TYR A O 1
ATOM 1932 N N . GLY A 1 251 ? 9.110 17.153 30.981 1.00 11.44 253 GLY A N 1
ATOM 1933 C CA . GLY A 1 251 ? 7.795 17.470 31.496 1.00 11.00 253 GLY A CA 1
ATOM 1934 C C . GLY A 1 251 ? 6.836 16.315 31.533 1.00 14.96 253 GLY A C 1
ATOM 1935 O O . GLY A 1 251 ? 5.701 16.461 32.000 1.00 14.21 253 GLY A O 1
ATOM 1936 N N . LEU A 1 252 ? 7.271 15.161 31.039 1.00 15.80 254 LEU A N 1
ATOM 1937 C CA . LEU A 1 252 ? 6.406 14.001 31.051 1.00 15.53 254 LEU A CA 1
ATOM 1938 C C . LEU A 1 252 ? 6.960 12.821 31.838 1.00 16.04 254 LEU A C 1
ATOM 1939 O O . LEU A 1 252 ? 6.292 12.313 32.740 1.00 18.23 254 LEU A O 1
ATOM 1944 N N . TYR A 1 253 ? 8.180 12.399 31.538 1.00 13.89 255 TYR A N 1
ATOM 1945 C CA . TYR A 1 253 ? 8.739 11.258 32.240 1.00 13.81 255 TYR A CA 1
ATOM 1946 C C . TYR A 1 253 ? 10.233 11.223 32.158 1.00 10.78 255 TYR A C 1
ATOM 1947 O O . TYR A 1 253 ? 10.813 11.834 31.284 1.00 13.67 255 TYR A O 1
ATOM 1956 N N . ASP A 1 254 ? 10.833 10.476 33.071 1.00 8.95 256 ASP A N 1
ATOM 1957 C CA . ASP A 1 254 ? 12.268 10.338 33.216 1.00 7.78 256 ASP A CA 1
ATOM 1958 C C . ASP A 1 254 ? 12.800 9.054 32.532 1.00 9.09 256 ASP A C 1
ATOM 1959 O O . ASP A 1 254 ? 12.009 8.163 32.160 1.00 8.96 256 ASP A O 1
ATOM 1964 N N . TYR A 1 255 ? 14.117 8.935 32.350 1.00 6.79 257 TYR A N 1
ATOM 1965 C CA . TYR A 1 255 ? 14.624 7.730 31.719 1.00 8.83 257 TYR A CA 1
ATOM 1966 C C . TYR A 1 255 ? 14.378 6.516 32.588 1.00 13.00 257 TYR A C 1
ATOM 1967 O O . TYR A 1 255 ? 14.298 6.615 33.802 1.00 17.11 257 TYR A O 1
ATOM 1976 N N . ASP A 1 256 ? 14.240 5.369 31.948 1.00 15.39 258 ASP A N 1
ATOM 1977 C CA . ASP A 1 256 ? 13.997 4.112 32.619 1.00 14.01 258 ASP A CA 1
ATOM 1978 C C . ASP A 1 256 ? 15.345 3.452 32.801 1.00 14.69 258 ASP A C 1
ATOM 1979 O O . ASP A 1 256 ? 15.742 2.630 31.992 1.00 18.33 258 ASP A O 1
ATOM 1984 N N . ASN A 1 257 ? 16.043 3.805 33.872 1.00 18.07 259 ASN A N 1
ATOM 1985 C CA . ASN A 1 257 ? 17.367 3.270 34.175 1.00 18.02 259 ASN A CA 1
ATOM 1986 C C . ASN A 1 257 ? 17.540 1.763 34.289 1.00 19.41 259 ASN A C 1
ATOM 1987 O O . ASN A 1 257 ? 18.616 1.241 33.977 1.00 14.82 259 ASN A O 1
ATOM 1992 N N . PRO A 1 258 ? 16.560 1.059 34.894 1.00 22.07 260 PRO A N 1
ATOM 1993 C CA . PRO A 1 258 ? 16.715 -0.400 34.988 1.00 21.76 260 PRO A CA 1
ATOM 1994 C C . PRO A 1 258 ? 16.784 -0.944 33.546 1.00 23.70 260 PRO A C 1
ATOM 1995 O O . PRO A 1 258 ? 17.732 -1.647 33.165 1.00 23.04 260 PRO A O 1
ATOM 1999 N N . PHE A 1 259 ? 15.807 -0.540 32.729 1.00 23.23 261 PHE A N 1
ATOM 2000 C CA . PHE A 1 259 ? 15.736 -0.946 31.329 1.00 20.63 261 PHE A CA 1
ATOM 2001 C C . PHE A 1 259 ? 17.046 -0.640 30.585 1.00 20.60 261 PHE A C 1
ATOM 2002 O O . PHE A 1 259 ? 17.636 -1.530 29.986 1.00 22.40 261 PHE A O 1
ATOM 2010 N N . LEU A 1 260 ? 17.525 0.597 30.655 1.00 17.27 262 LEU A N 1
ATOM 2011 C CA . LEU A 1 260 ? 18.758 0.929 29.974 1.00 16.33 262 LEU A CA 1
ATOM 2012 C C . LEU A 1 260 ? 19.902 0.080 30.471 1.00 17.71 262 LEU A C 1
ATOM 2013 O O . LEU A 1 260 ? 20.900 -0.064 29.776 1.00 21.18 262 LEU A O 1
ATOM 2018 N N . LYS A 1 261 ? 19.806 -0.428 31.692 1.00 21.21 263 LYS A N 1
ATOM 2019 C CA . LYS A 1 261 ? 20.884 -1.260 32.236 1.00 23.50 263 LYS A CA 1
ATOM 2020 C C . LYS A 1 261 ? 20.824 -2.660 31.644 1.00 21.72 263 LYS A C 1
ATOM 2021 O O . LYS A 1 261 ? 21.857 -3.287 31.413 1.00 20.01 263 LYS A O 1
ATOM 2027 N N . VAL A 1 262 ? 19.606 -3.140 31.406 1.00 21.12 264 VAL A N 1
ATOM 2028 C CA . VAL A 1 262 ? 19.397 -4.450 30.803 1.00 22.60 264 VAL A CA 1
ATOM 2029 C C . VAL A 1 262 ? 20.077 -4.398 29.450 1.00 24.24 264 VAL A C 1
ATOM 2030 O O . VAL A 1 262 ? 21.001 -5.168 29.183 1.00 24.42 264 VAL A O 1
ATOM 2034 N N . TYR A 1 263 ? 19.665 -3.421 28.638 1.00 24.80 265 TYR A N 1
ATOM 2035 C CA . TYR A 1 263 ? 20.225 -3.223 27.312 1.00 23.43 265 TYR A CA 1
ATOM 2036 C C . TYR A 1 263 ? 21.757 -3.117 27.360 1.00 23.52 265 TYR A C 1
ATOM 2037 O O . TYR A 1 263 ? 22.437 -3.677 26.502 1.00 24.92 265 TYR A O 1
ATOM 2046 N N . ASP A 1 264 ? 22.300 -2.439 28.368 1.00 22.22 266 ASP A N 1
ATOM 2047 C CA . ASP A 1 264 ? 23.750 -2.282 28.478 1.00 22.81 266 ASP A CA 1
ATOM 2048 C C . ASP A 1 264 ? 24.483 -3.605 28.502 1.00 23.50 266 ASP A C 1
ATOM 2049 O O . ASP A 1 264 ? 25.558 -3.732 27.924 1.00 23.04 266 ASP A O 1
ATOM 2054 N N . LYS A 1 265 ? 23.933 -4.565 29.234 1.00 23.92 267 LYS A N 1
ATOM 2055 C CA . LYS A 1 265 ? 24.576 -5.858 29.360 1.00 23.61 267 LYS A CA 1
ATOM 2056 C C . LYS A 1 265 ? 24.200 -6.765 28.203 1.00 21.42 267 LYS A C 1
ATOM 2057 O O . LYS A 1 265 ? 25.045 -7.463 27.649 1.00 23.28 267 LYS A O 1
ATOM 2063 N N . VAL A 1 266 ? 22.925 -6.755 27.848 1.00 17.95 268 VAL A N 1
ATOM 2064 C CA . VAL A 1 266 ? 22.416 -7.535 26.736 1.00 18.94 268 VAL A CA 1
ATOM 2065 C C . VAL A 1 266 ? 23.232 -7.293 25.447 1.00 21.31 268 VAL A C 1
ATOM 2066 O O . VAL A 1 266 ? 23.731 -8.231 24.830 1.00 24.21 268 VAL A O 1
ATOM 2070 N N . SER A 1 267 ? 23.432 -6.031 25.088 1.00 22.60 269 SER A N 1
ATOM 2071 C CA . SER A 1 267 ? 24.182 -5.674 23.888 1.00 22.44 269 SER A CA 1
ATOM 2072 C C . SER A 1 267 ? 25.683 -5.968 23.929 1.00 22.50 269 SER A C 1
ATOM 2073 O O . SER A 1 267 ? 26.412 -5.447 23.077 1.00 22.31 269 SER A O 1
ATOM 2076 N N . LYS A 1 268 ? 26.173 -6.712 24.925 1.00 19.56 270 LYS A N 1
ATOM 2077 C CA . LYS A 1 268 ? 27.612 -7.000 24.971 1.00 20.14 270 LYS A CA 1
ATOM 2078 C C . LYS A 1 268 ? 27.965 -8.121 24.022 1.00 19.93 270 LYS A C 1
ATOM 2079 O O . LYS A 1 268 ? 29.148 -8.426 23.831 1.00 20.26 270 LYS A O 1
ATOM 2085 N N . THR A 1 269 ? 26.937 -8.802 23.514 1.00 18.73 271 THR A N 1
ATOM 2086 C CA . THR A 1 269 ? 27.117 -9.882 22.555 1.00 19.04 271 THR A CA 1
ATOM 2087 C C . THR A 1 269 ? 25.918 -9.916 21.613 1.00 21.85 271 THR A C 1
ATOM 2088 O O . THR A 1 269 ? 24.759 -9.702 22.017 1.00 22.73 271 THR A O 1
ATOM 2092 N N . GLN A 1 270 ? 26.204 -10.268 20.370 1.00 22.38 272 GLN A N 1
ATOM 2093 C CA . GLN A 1 270 ? 25.211 -10.375 19.319 1.00 23.97 272 GLN A CA 1
ATOM 2094 C C . GLN A 1 270 ? 24.091 -11.357 19.676 1.00 28.28 272 GLN A C 1
ATOM 2095 O O . GLN A 1 270 ? 22.932 -11.155 19.295 1.00 26.41 272 GLN A O 1
ATOM 2101 N N . GLU A 1 271 ? 24.448 -12.419 20.402 1.00 32.01 273 GLU A N 1
ATOM 2102 C CA . GLU A 1 271 ? 23.497 -13.451 20.818 1.00 36.13 273 GLU A CA 1
ATOM 2103 C C . GLU A 1 271 ? 22.485 -12.895 21.797 1.00 35.15 273 GLU A C 1
ATOM 2104 O O . GLU A 1 271 ? 21.262 -13.045 21.609 1.00 32.27 273 GLU A O 1
ATOM 2110 N N . ASP A 1 272 ? 23.022 -12.310 22.876 1.00 33.47 274 ASP A N 1
ATOM 2111 C CA . ASP A 1 272 ? 22.210 -11.727 23.943 1.00 31.51 274 ASP A CA 1
ATOM 2112 C C . ASP A 1 272 ? 21.379 -10.644 23.312 1.00 28.42 274 ASP A C 1
ATOM 2113 O O . ASP A 1 272 ? 20.181 -10.526 23.600 1.00 25.78 274 ASP A O 1
ATOM 2118 N N . PHE A 1 273 ? 22.023 -9.905 22.402 1.00 26.52 275 PHE A N 1
ATOM 2119 C CA . PHE A 1 273 ? 21.405 -8.804 21.677 1.00 26.30 275 PHE A CA 1
ATOM 2120 C C . PHE A 1 273 ? 20.207 -9.232 20.837 1.00 27.72 275 PHE A C 1
ATOM 2121 O O . PHE A 1 273 ? 19.096 -8.705 20.990 1.00 25.63 275 PHE A O 1
ATOM 2129 N N . ASP A 1 274 ? 20.440 -10.199 19.949 1.00 29.55 276 ASP A N 1
ATOM 2130 C CA . ASP A 1 274 ? 19.402 -10.708 19.055 1.00 27.16 276 ASP A CA 1
ATOM 2131 C C . ASP A 1 274 ? 18.262 -11.297 19.836 1.00 23.38 276 ASP A C 1
ATOM 2132 O O . ASP A 1 274 ? 17.103 -11.181 19.433 1.00 20.92 276 ASP A O 1
ATOM 2137 N N . ALA A 1 275 ? 18.608 -11.933 20.953 1.00 22.34 277 ALA A N 1
ATOM 2138 C CA . ALA A 1 275 ? 17.631 -12.545 21.853 1.00 22.63 277 ALA A CA 1
ATOM 2139 C C . ALA A 1 275 ? 16.730 -11.434 22.393 1.00 22.03 277 ALA A C 1
ATOM 2140 O O . ALA A 1 275 ? 15.492 -11.539 22.353 1.00 20.73 277 ALA A O 1
ATOM 2142 N N . PHE A 1 276 ? 17.375 -10.367 22.876 1.00 21.20 278 PHE A N 1
ATOM 2143 C CA . PHE A 1 276 ? 16.698 -9.191 23.396 1.00 18.50 278 PHE A CA 1
ATOM 2144 C C . PHE A 1 276 ? 15.762 -8.627 22.346 1.00 17.73 278 PHE A C 1
ATOM 2145 O O . PHE A 1 276 ? 14.584 -8.378 22.622 1.00 16.31 278 PHE A O 1
ATOM 2153 N N . CYS A 1 277 ? 16.292 -8.406 21.145 1.00 17.29 279 CYS A N 1
ATOM 2154 C CA . CYS A 1 277 ? 15.472 -7.865 20.067 1.00 20.04 279 CYS A CA 1
ATOM 2155 C C . CYS A 1 277 ? 14.291 -8.740 19.716 1.00 19.97 279 CYS A C 1
ATOM 2156 O O . CYS A 1 277 ? 13.208 -8.217 19.445 1.00 23.43 279 CYS A O 1
ATOM 2159 N N . LYS A 1 278 ? 14.474 -10.058 19.689 1.00 21.27 280 LYS A N 1
ATOM 2160 C CA . LYS A 1 278 ? 13.348 -10.924 19.358 1.00 25.35 280 LYS A CA 1
ATOM 2161 C C . LYS A 1 278 ? 12.164 -10.744 20.328 1.00 25.73 280 LYS A C 1
ATOM 2162 O O . LYS A 1 278 ? 11.007 -10.747 19.908 1.00 24.06 280 LYS A O 1
ATOM 2168 N N . GLU A 1 279 ? 12.471 -10.547 21.610 1.00 24.78 281 GLU A N 1
ATOM 2169 C CA . GLU A 1 279 ? 11.461 -10.358 22.646 1.00 22.30 281 GLU A CA 1
ATOM 2170 C C . GLU A 1 279 ? 10.791 -8.992 22.655 1.00 20.59 281 GLU A C 1
ATOM 2171 O O . GLU A 1 279 ? 9.561 -8.897 22.657 1.00 18.96 281 GLU A O 1
ATOM 2177 N N . TRP A 1 280 ? 11.605 -7.939 22.681 1.00 20.98 282 TRP A N 1
ATOM 2178 C CA . TRP A 1 280 ? 11.097 -6.558 22.724 1.00 21.10 282 TRP A CA 1
ATOM 2179 C C . TRP A 1 280 ? 10.648 -5.930 21.394 1.00 22.97 282 TRP A C 1
ATOM 2180 O O . TRP A 1 280 ? 9.694 -5.135 21.363 1.00 22.22 282 TRP A O 1
ATOM 2191 N N . VAL A 1 281 ? 11.312 -6.307 20.300 1.00 21.57 283 VAL A N 1
ATOM 2192 C CA . VAL A 1 281 ? 10.989 -5.776 18.986 1.00 18.66 283 VAL A CA 1
ATOM 2193 C C . VAL A 1 281 ? 10.162 -6.689 18.080 1.00 20.15 283 VAL A C 1
ATOM 2194 O O . VAL A 1 281 ? 8.941 -6.511 17.913 1.00 19.56 283 VAL A O 1
ATOM 2198 N N . PHE A 1 282 ? 10.826 -7.714 17.556 1.00 17.90 284 PHE A N 1
ATOM 2199 C CA . PHE A 1 282 ? 10.213 -8.627 16.605 1.00 14.86 284 PHE A CA 1
ATOM 2200 C C . PHE A 1 282 ? 9.001 -9.405 17.069 1.00 19.45 284 PHE A C 1
ATOM 2201 O O . PHE A 1 282 ? 8.076 -9.628 16.288 1.00 22.68 284 PHE A O 1
ATOM 2209 N N . ASP A 1 283 ? 8.967 -9.779 18.341 1.00 21.61 285 ASP A N 1
ATOM 2210 C CA . ASP A 1 283 ? 7.830 -10.518 18.855 1.00 22.44 285 ASP A CA 1
ATOM 2211 C C . ASP A 1 283 ? 6.585 -9.699 19.160 1.00 21.92 285 ASP A C 1
ATOM 2212 O O . ASP A 1 283 ? 5.499 -10.272 19.269 1.00 21.60 285 ASP A O 1
ATOM 2217 N N . LEU A 1 284 ? 6.709 -8.374 19.254 1.00 22.80 286 LEU A N 1
ATOM 2218 C CA . LEU A 1 284 ? 5.546 -7.536 19.575 1.00 23.28 286 LEU A CA 1
ATOM 2219 C C . LEU A 1 284 ? 4.878 -6.932 18.338 1.00 23.17 286 LEU A C 1
ATOM 2220 O O . LEU A 1 284 ? 5.547 -6.328 17.509 1.00 24.58 286 LEU A O 1
ATOM 2225 N N . LYS A 1 285 ? 3.556 -7.076 18.245 1.00 23.00 287 LYS A N 1
ATOM 2226 C CA . LYS A 1 285 ? 2.756 -6.584 17.120 1.00 22.58 287 LYS A CA 1
ATOM 2227 C C . LYS A 1 285 ? 2.713 -5.073 16.936 1.00 22.01 287 LYS A C 1
ATOM 2228 O O . LYS A 1 285 ? 2.568 -4.582 15.818 1.00 25.15 287 LYS A O 1
ATOM 2234 N N . ASP A 1 286 ? 2.754 -4.335 18.033 1.00 21.53 288 ASP A N 1
ATOM 2235 C CA . ASP A 1 286 ? 2.702 -2.881 17.964 1.00 20.03 288 ASP A CA 1
ATOM 2236 C C . ASP A 1 286 ? 3.130 -2.253 19.280 1.00 19.74 288 ASP A C 1
ATOM 2237 O O . ASP A 1 286 ? 3.397 -2.970 20.251 1.00 18.12 288 ASP A O 1
ATOM 2242 N N . HIS A 1 287 ? 3.163 -0.920 19.308 1.00 20.14 289 HIS A N 1
ATOM 2243 C CA . HIS A 1 287 ? 3.592 -0.164 20.482 1.00 18.40 289 HIS A CA 1
ATOM 2244 C C . HIS A 1 287 ? 2.732 -0.429 21.727 1.00 18.22 289 HIS A C 1
ATOM 2245 O O . HIS A 1 287 ? 3.249 -0.506 22.844 1.00 17.93 289 HIS A O 1
ATOM 2252 N N . ASP A 1 288 ? 1.427 -0.556 21.546 1.00 14.03 290 ASP A N 1
ATOM 2253 C CA . ASP A 1 288 ? 0.584 -0.852 22.668 1.00 15.17 290 ASP A CA 1
ATOM 2254 C C . ASP A 1 288 ? 1.154 -2.078 23.395 1.00 19.26 290 ASP A C 1
ATOM 2255 O O . ASP A 1 288 ? 1.396 -2.020 24.590 1.00 24.53 290 ASP A O 1
ATOM 2260 N N . GLU A 1 289 ? 1.477 -3.135 22.651 1.00 20.03 291 GLU A N 1
ATOM 2261 C CA . GLU A 1 289 ? 2.047 -4.354 23.213 1.00 19.04 291 GLU A CA 1
ATOM 2262 C C . GLU A 1 289 ? 3.281 -4.077 24.035 1.00 18.55 291 GLU A C 1
ATOM 2263 O O . GLU A 1 289 ? 3.563 -4.780 25.012 1.00 20.57 291 GLU A O 1
ATOM 2269 N N . TYR A 1 290 ? 4.058 -3.102 23.598 1.00 15.66 292 TYR A N 1
ATOM 2270 C CA . TYR A 1 290 ? 5.272 -2.732 24.306 1.00 15.67 292 TYR A CA 1
ATOM 2271 C C . TYR A 1 290 ? 4.879 -2.117 25.661 1.00 17.00 292 TYR A C 1
ATOM 2272 O O . TYR A 1 290 ? 5.427 -2.475 26.708 1.00 19.00 292 TYR A O 1
ATOM 2281 N N . LEU A 1 291 ? 3.892 -1.229 25.642 1.00 16.57 293 LEU A N 1
ATOM 2282 C CA . LEU A 1 291 ? 3.437 -0.560 26.864 1.00 16.49 293 LEU A CA 1
ATOM 2283 C C . LEU A 1 291 ? 2.886 -1.565 27.858 1.00 18.83 293 LEU A C 1
ATOM 2284 O O . LEU A 1 291 ? 3.234 -1.550 29.050 1.00 22.26 293 LEU A O 1
ATOM 2289 N N . ASN A 1 292 ? 2.059 -2.473 27.359 1.00 16.38 294 ASN A N 1
ATOM 2290 C CA . ASN A 1 292 ? 1.466 -3.468 28.215 1.00 14.23 294 ASN A CA 1
ATOM 2291 C C . ASN A 1 292 ? 2.503 -4.416 28.803 1.00 15.13 294 ASN A C 1
ATOM 2292 O O . ASN A 1 292 ? 2.465 -4.738 29.990 1.00 13.08 294 ASN A O 1
ATOM 2297 N N . LYS A 1 293 ? 3.490 -4.771 27.995 1.00 16.86 295 LYS A N 1
ATOM 2298 C CA . LYS A 1 293 ? 4.558 -5.652 28.442 1.00 17.07 295 LYS A CA 1
ATOM 2299 C C . LYS A 1 293 ? 5.202 -4.995 29.646 1.00 16.09 295 LYS A C 1
ATOM 2300 O O . LYS A 1 293 ? 5.431 -5.646 30.654 1.00 21.58 295 LYS A O 1
ATOM 2306 N N . LEU A 1 294 ? 5.480 -3.701 29.534 1.00 15.69 296 LEU A N 1
ATOM 2307 C CA . LEU A 1 294 ? 6.080 -2.927 30.616 1.00 13.01 296 LEU A CA 1
ATOM 2308 C C . LEU A 1 294 ? 5.188 -2.899 31.862 1.00 13.54 296 LEU A C 1
ATOM 2309 O O . LEU A 1 294 ? 5.672 -3.094 32.980 1.00 13.20 296 LEU A O 1
ATOM 2314 N N . GLY A 1 295 ? 3.891 -2.678 31.677 1.00 11.29 297 GLY A N 1
ATOM 2315 C CA . GLY A 1 295 ? 2.995 -2.659 32.817 1.00 10.02 297 GLY A CA 1
ATOM 2316 C C . GLY A 1 295 ? 2.722 -1.243 33.280 1.00 11.54 297 GLY A C 1
ATOM 2317 O O . GLY A 1 295 ? 3.619 -0.390 33.225 1.00 7.82 297 GLY A O 1
ATOM 2318 N N . ALA A 1 296 ? 1.495 -1.030 33.776 1.00 11.83 298 ALA A N 1
ATOM 2319 C CA . ALA A 1 296 ? 0.999 0.256 34.258 1.00 10.82 298 ALA A CA 1
ATOM 2320 C C . ALA A 1 296 ? 1.875 0.956 35.274 1.00 14.54 298 ALA A C 1
ATOM 2321 O O . ALA A 1 296 ? 2.525 1.945 34.937 1.00 21.51 298 ALA A O 1
ATOM 2323 N N . THR A 1 297 ? 1.952 0.442 36.498 1.00 13.17 299 THR A N 1
ATOM 2324 C CA . THR A 1 297 ? 2.739 1.134 37.523 1.00 12.02 299 THR A CA 1
ATOM 2325 C C . THR A 1 297 ? 4.171 1.498 37.103 1.00 10.03 299 THR A C 1
ATOM 2326 O O . THR A 1 297 ? 4.656 2.572 37.425 1.00 15.11 299 THR A O 1
ATOM 2330 N N . ARG A 1 298 ? 4.788 0.668 36.280 1.00 8.27 300 ARG A N 1
ATOM 2331 C CA . ARG A 1 298 ? 6.154 0.898 35.844 1.00 8.13 300 ARG A CA 1
ATOM 2332 C C . ARG A 1 298 ? 6.298 2.192 35.105 1.00 10.57 300 ARG A C 1
ATOM 2333 O O . ARG A 1 298 ? 7.315 2.862 35.235 1.00 11.27 300 ARG A O 1
ATOM 2341 N N . LEU A 1 299 ? 5.306 2.509 34.280 1.00 12.67 301 LEU A N 1
ATOM 2342 C CA . LEU A 1 299 ? 5.317 3.739 33.486 1.00 12.59 301 LEU A CA 1
ATOM 2343 C C . LEU A 1 299 ? 5.042 4.942 34.368 1.00 14.64 301 LEU A C 1
ATOM 2344 O O . LEU A 1 299 ? 5.725 5.975 34.267 1.00 16.72 301 LEU A O 1
ATOM 2349 N N . ILE A 1 300 ? 4.066 4.772 35.260 1.00 15.77 302 ILE A N 1
ATOM 2350 C CA . ILE A 1 300 ? 3.644 5.794 36.225 1.00 12.14 302 ILE A CA 1
ATOM 2351 C C . ILE A 1 300 ? 4.808 6.255 37.100 1.00 12.54 302 ILE A C 1
ATOM 2352 O O . ILE A 1 300 ? 4.965 7.448 37.361 1.00 14.39 302 ILE A O 1
ATOM 2357 N N . ASN A 1 301 ? 5.655 5.326 37.517 1.00 10.22 303 ASN A N 1
ATOM 2358 C CA . ASN A 1 301 ? 6.780 5.688 38.374 1.00 12.35 303 ASN A CA 1
ATOM 2359 C C . ASN A 1 301 ? 7.935 6.344 37.663 1.00 10.40 303 ASN A C 1
ATOM 2360 O O . ASN A 1 301 ? 9.021 6.468 38.217 1.00 8.97 303 ASN A O 1
ATOM 2365 N N . LEU A 1 302 ? 7.714 6.736 36.420 1.00 12.91 304 LEU A N 1
ATOM 2366 C CA . LEU A 1 302 ? 8.759 7.386 35.642 1.00 13.94 304 LEU A CA 1
ATOM 2367 C C . LEU A 1 302 ? 8.392 8.850 35.474 1.00 14.92 304 LEU A C 1
ATOM 2368 O O . LEU A 1 302 ? 9.205 9.654 35.025 1.00 14.56 304 LEU A O 1
ATOM 2373 N N . LYS A 1 303 ? 7.175 9.197 35.868 1.00 15.73 305 LYS A N 1
ATOM 2374 C CA . LYS A 1 303 ? 6.706 10.557 35.731 1.00 20.68 305 LYS A CA 1
ATOM 2375 C C . LYS A 1 303 ? 7.529 11.637 36.415 1.00 22.35 305 LYS A C 1
ATOM 2376 O O . LYS A 1 303 ? 8.159 11.431 37.453 1.00 25.14 305 LYS A O 1
ATOM 2382 N N . VAL A 1 304 ? 7.565 12.786 35.762 1.00 20.92 306 VAL A N 1
ATOM 2383 C CA . VAL A 1 304 ? 8.293 13.951 36.235 1.00 16.41 306 VAL A CA 1
ATOM 2384 C C . VAL A 1 304 ? 7.551 14.612 37.415 1.00 15.66 306 VAL A C 1
ATOM 2385 O O . VAL A 1 304 ? 6.309 14.609 37.466 1.00 15.77 306 VAL A O 1
ATOM 2389 N N . VAL A 1 305 ? 8.311 15.122 38.386 1.00 13.88 307 VAL A N 1
ATOM 2390 C CA . VAL A 1 305 ? 7.745 15.809 39.556 1.00 12.20 307 VAL A CA 1
ATOM 2391 C C . VAL A 1 305 ? 7.809 17.308 39.270 1.00 11.88 307 VAL A C 1
ATOM 2392 O O . VAL A 1 305 ? 8.916 17.864 39.098 1.00 14.00 307 VAL A O 1
ATOM 2396 N N . PRO A 1 306 ? 6.641 17.976 39.155 1.00 8.11 308 PRO A N 1
ATOM 2397 C CA . PRO A 1 306 ? 6.557 19.411 38.884 1.00 9.71 308 PRO A CA 1
ATOM 2398 C C . PRO A 1 306 ? 7.486 20.115 39.829 1.00 11.64 308 PRO A C 1
ATOM 2399 O O . PRO A 1 306 ? 7.532 19.782 41.001 1.00 16.93 308 PRO A O 1
ATOM 2403 N N . GLY A 1 307 ? 8.254 21.061 39.329 1.00 13.41 309 GLY A N 1
ATOM 2404 C CA . GLY A 1 307 ? 9.183 21.751 40.198 1.00 16.17 309 GLY A CA 1
ATOM 2405 C C . GLY A 1 307 ? 10.572 21.171 40.069 1.00 17.48 309 GLY A C 1
ATOM 2406 O O . GLY A 1 307 ? 11.569 21.902 40.110 1.00 20.90 309 GLY A O 1
ATOM 2407 N N . LEU A 1 308 ? 10.655 19.858 39.911 1.00 15.81 310 LEU A N 1
ATOM 2408 C CA . LEU A 1 308 ? 11.955 19.229 39.761 1.00 18.08 310 LEU A CA 1
ATOM 2409 C C . LEU A 1 308 ? 12.287 18.955 38.296 1.00 18.31 310 LEU A C 1
ATOM 2410 O O . LEU A 1 308 ? 13.439 19.064 37.868 1.00 17.73 310 LEU A O 1
ATOM 2415 N N . GLY A 1 309 ? 11.287 18.563 37.526 1.00 16.52 311 GLY A N 1
ATOM 2416 C CA . GLY A 1 309 ? 11.557 18.306 36.131 1.00 19.53 311 GLY A CA 1
ATOM 2417 C C . GLY A 1 309 ? 12.021 16.890 35.875 1.00 19.62 311 GLY A C 1
ATOM 2418 O O . GLY A 1 309 ? 12.173 16.492 34.732 1.00 21.26 311 GLY A O 1
ATOM 2419 N N . TYR A 1 310 ? 12.284 16.140 36.934 1.00 20.56 312 TYR A N 1
ATOM 2420 C CA . TYR A 1 310 ? 12.683 14.756 36.798 1.00 18.59 312 TYR A CA 1
ATOM 2421 C C . TYR A 1 310 ? 11.908 13.912 37.813 1.00 20.88 312 TYR A C 1
ATOM 2422 O O . TYR A 1 310 ? 10.935 14.387 38.409 1.00 21.52 312 TYR A O 1
ATOM 2431 N N . HIS A 1 311 ? 12.273 12.649 37.974 1.00 20.09 313 HIS A N 1
ATOM 2432 C CA . HIS A 1 311 ? 11.538 11.818 38.905 1.00 18.32 313 HIS A CA 1
ATOM 2433 C C . HIS A 1 311 ? 12.308 11.544 40.170 1.00 19.47 313 HIS A C 1
ATOM 2434 O O . HIS A 1 311 ? 13.479 11.123 40.152 1.00 17.76 313 HIS A O 1
ATOM 2441 N N . ILE A 1 312 ? 11.599 11.776 41.267 1.00 20.28 314 ILE A N 1
ATOM 2442 C CA . ILE A 1 312 ? 12.088 11.573 42.613 1.00 18.53 314 ILE A CA 1
ATOM 2443 C C . ILE A 1 312 ? 10.892 10.926 43.286 1.00 18.84 314 ILE A C 1
ATOM 2444 O O . ILE A 1 312 ? 9.737 11.113 42.863 1.00 16.08 314 ILE A O 1
ATOM 2449 N N . ASP A 1 313 ? 11.184 10.025 44.204 1.00 21.31 315 ASP A N 1
ATOM 2450 C CA . ASP A 1 313 ? 10.143 9.351 44.950 1.00 24.39 315 ASP A CA 1
ATOM 2451 C C . ASP A 1 313 ? 9.802 10.298 46.099 1.00 26.29 315 ASP A C 1
ATOM 2452 O O . ASP A 1 313 ? 10.600 10.477 47.024 1.00 25.04 315 ASP A O 1
ATOM 2457 N N . MET A 1 314 ? 8.624 10.907 46.024 1.00 28.02 316 MET A N 1
ATOM 2458 C CA . MET A 1 314 ? 8.189 11.871 47.027 1.00 30.22 316 MET A CA 1
ATOM 2459 C C . MET A 1 314 ? 7.678 11.289 48.335 1.00 33.60 316 MET A C 1
ATOM 2460 O O . MET A 1 314 ? 7.595 11.998 49.329 1.00 34.82 316 MET A O 1
ATOM 2465 N N . THR A 1 315 ? 7.331 10.008 48.332 1.00 35.68 317 THR A N 1
ATOM 2466 C CA . THR A 1 315 ? 6.854 9.364 49.539 1.00 38.67 317 THR A CA 1
ATOM 2467 C C . THR A 1 315 ? 8.015 9.180 50.513 1.00 43.08 317 THR A C 1
ATOM 2468 O O . THR A 1 315 ? 7.819 8.820 51.669 1.00 46.10 317 THR A O 1
ATOM 2472 N N . LYS A 1 316 ? 9.230 9.398 50.034 1.00 46.42 318 LYS A N 1
ATOM 2473 C CA . LYS A 1 316 ? 10.394 9.282 50.882 1.00 51.06 318 LYS A CA 1
ATOM 2474 C C . LYS A 1 316 ? 10.997 10.669 51.036 1.00 56.08 318 LYS A C 1
ATOM 2475 O O . LYS A 1 316 ? 12.189 10.822 51.305 1.00 56.92 318 LYS A O 1
ATOM 2481 N N . GLU A 1 317 ? 10.139 11.675 50.883 1.00 61.14 319 GLU A N 1
ATOM 2482 C CA . GLU A 1 317 ? 10.520 13.077 50.997 1.00 65.25 319 GLU A CA 1
ATOM 2483 C C . GLU A 1 317 ? 9.618 13.742 52.043 1.00 67.63 319 GLU A C 1
ATOM 2484 O O . GLU A 1 317 ? 8.426 13.358 52.142 1.00 68.12 319 GLU A O 1
ATOM 2491 N N . ASP B 2 1 ? 31.169 11.626 55.615 1.00 59.93 3 ASP B N 1
ATOM 2492 C CA . ASP B 2 1 ? 31.598 13.034 55.372 1.00 58.17 3 ASP B CA 1
ATOM 2493 C C . ASP B 2 1 ? 32.611 13.425 56.429 1.00 57.41 3 ASP B C 1
ATOM 2494 O O . ASP B 2 1 ? 32.363 14.310 57.245 1.00 57.52 3 ASP B O 1
ATOM 2499 N N . TYR B 2 2 ? 33.774 12.793 56.378 1.00 54.87 4 TYR B N 1
ATOM 2500 C CA . TYR B 2 2 ? 34.794 13.026 57.377 1.00 51.11 4 TYR B CA 1
ATOM 2501 C C . TYR B 2 2 ? 36.160 13.357 56.806 1.00 47.82 4 TYR B C 1
ATOM 2502 O O . TYR B 2 2 ? 36.301 14.300 56.034 1.00 45.01 4 TYR B O 1
ATOM 2511 N N . THR B 2 3 ? 37.164 12.577 57.183 1.00 45.68 5 THR B N 1
ATOM 2512 C CA . THR B 2 3 ? 38.529 12.805 56.735 1.00 45.16 5 THR B CA 1
ATOM 2513 C C . THR B 2 3 ? 39.086 11.672 55.866 1.00 45.33 5 THR B C 1
ATOM 2514 O O . THR B 2 3 ? 40.279 11.655 55.530 1.00 43.55 5 THR B O 1
ATOM 2518 N N . ASN B 2 4 ? 38.235 10.706 55.529 1.00 45.80 6 ASN B N 1
ATOM 2519 C CA . ASN B 2 4 ? 38.655 9.585 54.690 1.00 46.88 6 ASN B CA 1
ATOM 2520 C C . ASN B 2 4 ? 38.256 9.949 53.267 1.00 43.66 6 ASN B C 1
ATOM 2521 O O . ASN B 2 4 ? 37.248 9.469 52.773 1.00 43.05 6 ASN B O 1
ATOM 2526 N N . TYR B 2 5 ? 39.021 10.835 52.633 1.00 41.73 7 TYR B N 1
ATOM 2527 C CA . TYR B 2 5 ? 38.717 11.267 51.271 1.00 38.03 7 TYR B CA 1
ATOM 2528 C C . TYR B 2 5 ? 39.172 10.242 50.243 1.00 36.48 7 TYR B C 1
ATOM 2529 O O . TYR B 2 5 ? 40.171 9.551 50.447 1.00 37.17 7 TYR B O 1
ATOM 2538 N N . THR B 2 6 ? 38.413 10.129 49.161 1.00 34.36 8 THR B N 1
ATOM 2539 C CA . THR B 2 6 ? 38.718 9.201 48.079 1.00 33.85 8 THR B CA 1
ATOM 2540 C C . THR B 2 6 ? 39.615 9.898 47.041 1.00 35.00 8 THR B C 1
ATOM 2541 O O . THR B 2 6 ? 39.722 11.133 47.045 1.00 36.44 8 THR B O 1
ATOM 2545 N N . ASN B 2 7 ? 40.235 9.139 46.134 1.00 34.31 9 ASN B N 1
ATOM 2546 C CA . ASN B 2 7 ? 41.093 9.755 45.110 1.00 33.18 9 ASN B CA 1
ATOM 2547 C C . ASN B 2 7 ? 40.278 10.662 44.181 1.00 30.87 9 ASN B C 1
ATOM 2548 O O . ASN B 2 7 ? 40.731 11.738 43.799 1.00 29.06 9 ASN B O 1
ATOM 2553 N N . LYS B 2 8 ? 39.065 10.233 43.848 1.00 28.64 10 LYS B N 1
ATOM 2554 C CA . LYS B 2 8 ? 38.184 11.032 43.003 1.00 29.37 10 LYS B CA 1
ATOM 2555 C C . LYS B 2 8 ? 37.819 12.357 43.675 1.00 27.92 10 LYS B C 1
ATOM 2556 O O . LYS B 2 8 ? 37.732 13.389 43.013 1.00 29.08 10 LYS B O 1
ATOM 2562 N N . GLU B 2 9 ? 37.566 12.325 44.982 1.00 27.85 11 GLU B N 1
ATOM 2563 C CA . GLU B 2 9 ? 37.244 13.548 45.727 1.00 24.16 11 GLU B CA 1
ATOM 2564 C C . GLU B 2 9 ? 38.448 14.469 45.750 1.00 19.88 11 GLU B C 1
ATOM 2565 O O . GLU B 2 9 ? 38.300 15.678 45.696 1.00 16.08 11 GLU B O 1
ATOM 2571 N N . MET B 2 10 ? 39.644 13.898 45.845 1.00 20.23 12 MET B N 1
ATOM 2572 C CA . MET B 2 10 ? 40.850 14.711 45.854 1.00 22.62 12 MET B CA 1
ATOM 2573 C C . MET B 2 10 ? 40.875 15.452 44.523 1.00 26.46 12 MET B C 1
ATOM 2574 O O . MET B 2 10 ? 41.051 16.670 44.484 1.00 28.84 12 MET B O 1
ATOM 2579 N N . GLN B 2 11 ? 40.621 14.723 43.436 1.00 27.32 13 GLN B N 1
ATOM 2580 C CA . GLN B 2 11 ? 40.606 15.313 42.108 1.00 24.02 13 GLN B CA 1
ATOM 2581 C C . GLN B 2 11 ? 39.491 16.337 41.951 1.00 22.10 13 GLN B C 1
ATOM 2582 O O . GLN B 2 11 ? 39.731 17.454 41.509 1.00 22.51 13 GLN B O 1
ATOM 2588 N N . ALA B 2 12 ? 38.271 15.955 42.295 1.00 17.52 14 ALA B N 1
ATOM 2589 C CA . ALA B 2 12 ? 37.143 16.857 42.186 1.00 17.76 14 ALA B CA 1
ATOM 2590 C C . ALA B 2 12 ? 37.330 18.141 43.000 1.00 21.57 14 ALA B C 1
ATOM 2591 O O . ALA B 2 12 ? 36.756 19.176 42.675 1.00 22.06 14 ALA B O 1
ATOM 2593 N N . VAL B 2 13 ? 38.111 18.081 44.074 1.00 26.13 15 VAL B N 1
ATOM 2594 C CA . VAL B 2 13 ? 38.351 19.275 44.884 1.00 27.73 15 VAL B CA 1
ATOM 2595 C C . VAL B 2 13 ? 39.407 20.131 44.211 1.00 26.69 15 VAL B C 1
ATOM 2596 O O . VAL B 2 13 ? 39.270 21.353 44.154 1.00 29.08 15 VAL B O 1
ATOM 2600 N N . THR B 2 14 ? 40.456 19.481 43.711 1.00 25.16 16 THR B N 1
ATOM 2601 C CA . THR B 2 14 ? 41.551 20.163 43.030 1.00 24.53 16 THR B CA 1
ATOM 2602 C C . THR B 2 14 ? 41.034 20.864 41.764 1.00 24.29 16 THR B C 1
ATOM 2603 O O . THR B 2 14 ? 41.513 21.935 41.391 1.00 23.92 16 THR B O 1
ATOM 2607 N N . ILE B 2 15 ? 40.058 20.247 41.107 1.00 23.25 17 ILE B N 1
ATOM 2608 C CA . ILE B 2 15 ? 39.452 20.818 39.928 1.00 22.55 17 ILE B CA 1
ATOM 2609 C C . ILE B 2 15 ? 38.800 22.111 40.389 1.00 24.16 17 ILE B C 1
ATOM 2610 O O . ILE B 2 15 ? 39.154 23.191 39.913 1.00 24.22 17 ILE B O 1
ATOM 2615 N N . ALA B 2 16 ? 37.908 21.991 41.373 1.00 25.67 18 ALA B N 1
ATOM 2616 C CA . ALA B 2 16 ? 37.161 23.120 41.930 1.00 24.11 18 ALA B CA 1
ATOM 2617 C C . ALA B 2 16 ? 38.025 24.257 42.443 1.00 22.46 18 ALA B C 1
ATOM 2618 O O . ALA B 2 16 ? 37.581 25.383 42.466 1.00 24.00 18 ALA B O 1
ATOM 2620 N N . LYS B 2 17 ? 39.259 23.985 42.832 1.00 23.41 19 LYS B N 1
ATOM 2621 C CA . LYS B 2 17 ? 40.135 25.059 43.296 1.00 26.81 19 LYS B CA 1
ATOM 2622 C C . LYS B 2 17 ? 40.688 25.890 42.147 1.00 28.65 19 LYS B C 1
ATOM 2623 O O . LYS B 2 17 ? 41.354 26.906 42.375 1.00 31.39 19 LYS B O 1
ATOM 2629 N N . GLN B 2 18 ? 40.451 25.444 40.916 1.00 29.27 20 GLN B N 1
ATOM 2630 C CA . GLN B 2 18 ? 40.960 26.136 39.728 1.00 28.00 20 GLN B CA 1
ATOM 2631 C C . GLN B 2 18 ? 39.943 27.064 39.060 1.00 26.67 20 GLN B C 1
ATOM 2632 O O . GLN B 2 18 ? 40.307 27.884 38.219 1.00 26.33 20 GLN B O 1
ATOM 2638 N N . ILE B 2 19 ? 38.672 26.930 39.430 1.00 25.69 21 ILE B N 1
ATOM 2639 C CA . ILE B 2 19 ? 37.622 27.749 38.849 1.00 27.03 21 ILE B CA 1
ATOM 2640 C C . ILE B 2 19 ? 37.595 29.119 39.518 1.00 30.55 21 ILE B C 1
ATOM 2641 O O . ILE B 2 19 ? 37.108 29.258 40.643 1.00 32.85 21 ILE B O 1
ATOM 2646 N N . LYS B 2 20 ? 38.136 30.127 38.847 1.00 32.05 22 LYS B N 1
ATOM 2647 C CA . LYS B 2 20 ? 38.100 31.481 39.387 1.00 33.51 22 LYS B CA 1
ATOM 2648 C C . LYS B 2 20 ? 36.628 31.918 39.371 1.00 32.88 22 LYS B C 1
ATOM 2649 O O . LYS B 2 20 ? 35.806 31.319 38.673 1.00 33.80 22 LYS B O 1
ATOM 2655 N N . ASN B 2 21 ? 36.295 32.963 40.118 1.00 32.97 23 ASN B N 1
ATOM 2656 C CA . ASN B 2 21 ? 34.913 33.452 40.197 1.00 31.80 23 ASN B CA 1
ATOM 2657 C C . ASN B 2 21 ? 34.475 34.259 38.970 1.00 31.38 23 ASN B C 1
ATOM 2658 O O . ASN B 2 21 ? 35.255 35.042 38.426 1.00 28.08 23 ASN B O 1
ATOM 2663 N N . GLY B 2 22 ? 33.233 34.052 38.533 1.00 31.12 24 GLY B N 1
ATOM 2664 C CA . GLY B 2 22 ? 32.728 34.764 37.365 1.00 31.08 24 GLY B CA 1
ATOM 2665 C C . GLY B 2 22 ? 33.050 34.194 35.984 1.00 32.44 24 GLY B C 1
ATOM 2666 O O . GLY B 2 22 ? 32.413 34.574 34.995 1.00 35.12 24 GLY B O 1
ATOM 2667 N N . GLN B 2 23 ? 34.005 33.269 35.898 1.00 29.67 25 GLN B N 1
ATOM 2668 C CA . GLN B 2 23 ? 34.371 32.696 34.614 1.00 24.56 25 GLN B CA 1
ATOM 2669 C C . GLN B 2 23 ? 33.351 31.656 34.168 1.00 23.92 25 GLN B C 1
ATOM 2670 O O . GLN B 2 23 ? 32.579 31.161 34.985 1.00 24.07 25 GLN B O 1
ATOM 2676 N N . VAL B 2 24 ? 33.295 31.400 32.859 1.00 22.70 26 VAL B N 1
ATOM 2677 C CA . VAL B 2 24 ? 32.372 30.428 32.262 1.00 20.36 26 VAL B CA 1
ATOM 2678 C C . VAL B 2 24 ? 33.083 29.069 32.146 1.00 19.18 26 VAL B C 1
ATOM 2679 O O . VAL B 2 24 ? 34.204 28.956 31.619 1.00 16.80 26 VAL B O 1
ATOM 2683 N N . VAL B 2 25 ? 32.405 28.032 32.612 1.00 17.77 27 VAL B N 1
ATOM 2684 C CA . VAL B 2 25 ? 32.967 26.694 32.649 1.00 19.26 27 VAL B CA 1
ATOM 2685 C C . VAL B 2 25 ? 32.180 25.671 31.817 1.00 20.64 27 VAL B C 1
ATOM 2686 O O . VAL B 2 25 ? 30.982 25.451 32.059 1.00 21.60 27 VAL B O 1
ATOM 2690 N N . THR B 2 26 ? 32.841 25.065 30.829 1.00 20.58 28 THR B N 1
ATOM 2691 C CA . THR B 2 26 ? 32.199 24.033 29.993 1.00 21.25 28 THR B CA 1
ATOM 2692 C C . THR B 2 26 ? 32.546 22.679 30.617 1.00 19.89 28 THR B C 1
ATOM 2693 O O . THR B 2 26 ? 33.729 22.368 30.775 1.00 21.41 28 THR B O 1
ATOM 2697 N N . VAL B 2 27 ? 31.538 21.883 30.970 1.00 20.22 29 VAL B N 1
ATOM 2698 C CA . VAL B 2 27 ? 31.770 20.550 31.562 1.00 21.09 29 VAL B CA 1
ATOM 2699 C C . VAL B 2 27 ? 30.780 19.494 31.072 1.00 24.17 29 VAL B C 1
ATOM 2700 O O . VAL B 2 27 ? 29.779 19.807 30.423 1.00 27.18 29 VAL B O 1
ATOM 2704 N N . GLY B 2 28 ? 31.054 18.235 31.390 1.00 25.26 30 GLY B N 1
ATOM 2705 C CA . GLY B 2 28 ? 30.132 17.188 31.004 1.00 28.25 30 GLY B CA 1
ATOM 2706 C C . GLY B 2 28 ? 29.470 16.686 32.274 1.00 29.82 30 GLY B C 1
ATOM 2707 O O . GLY B 2 28 ? 28.638 17.366 32.896 1.00 31.57 30 GLY B O 1
ATOM 2708 N N . THR B 2 29 ? 29.794 15.453 32.622 1.00 28.84 31 THR B N 1
ATOM 2709 C CA . THR B 2 29 ? 29.311 14.840 33.846 1.00 27.80 31 THR B CA 1
ATOM 2710 C C . THR B 2 29 ? 30.614 14.260 34.379 1.00 26.31 31 THR B C 1
ATOM 2711 O O . THR B 2 29 ? 31.703 14.615 33.888 1.00 25.97 31 THR B O 1
ATOM 2715 N N . GLY B 2 30 ? 30.543 13.417 35.390 1.00 23.92 32 GLY B N 1
ATOM 2716 C CA . GLY B 2 30 ? 31.776 12.859 35.906 1.00 24.71 32 GLY B CA 1
ATOM 2717 C C . GLY B 2 30 ? 32.451 13.801 36.875 1.00 24.94 32 GLY B C 1
ATOM 2718 O O . GLY B 2 30 ? 31.824 14.720 37.405 1.00 22.26 32 GLY B O 1
ATOM 2719 N N . LEU B 2 31 ? 33.742 13.593 37.097 1.00 26.57 33 LEU B N 1
ATOM 2720 C CA . LEU B 2 31 ? 34.468 14.433 38.045 1.00 26.81 33 LEU B CA 1
ATOM 2721 C C . LEU B 2 31 ? 34.425 15.938 37.774 1.00 27.88 33 LEU B C 1
ATOM 2722 O O . LEU B 2 31 ? 34.235 16.722 38.705 1.00 31.14 33 LEU B O 1
ATOM 2727 N N . PRO B 2 32 ? 34.623 16.368 36.513 1.00 26.95 34 PRO B N 1
ATOM 2728 C CA . PRO B 2 32 ? 34.576 17.819 36.305 1.00 23.67 34 PRO B CA 1
ATOM 2729 C C . PRO B 2 32 ? 33.255 18.421 36.752 1.00 22.18 34 PRO B C 1
ATOM 2730 O O . PRO B 2 32 ? 33.239 19.501 37.324 1.00 19.88 34 PRO B O 1
ATOM 2734 N N . LEU B 2 33 ? 32.157 17.698 36.571 1.00 21.05 35 LEU B N 1
ATOM 2735 C CA . LEU B 2 33 ? 30.871 18.235 36.975 1.00 21.69 35 LEU B CA 1
ATOM 2736 C C . LEU B 2 33 ? 30.829 18.374 38.492 1.00 26.64 35 LEU B C 1
ATOM 2737 O O . LEU B 2 33 ? 30.289 19.361 39.016 1.00 30.16 35 LEU B O 1
ATOM 2742 N N . ILE B 2 34 ? 31.358 17.370 39.199 1.00 26.87 36 ILE B N 1
ATOM 2743 C CA . ILE B 2 34 ? 31.396 17.414 40.660 1.00 22.35 36 ILE B CA 1
ATOM 2744 C C . ILE B 2 34 ? 32.187 18.674 41.020 1.00 21.24 36 ILE B C 1
ATOM 2745 O O . ILE B 2 34 ? 31.653 19.579 41.639 1.00 23.44 36 ILE B O 1
ATOM 2750 N N . GLY B 2 35 ? 33.418 18.766 40.536 1.00 19.38 37 GLY B N 1
ATOM 2751 C CA . GLY B 2 35 ? 34.243 19.922 40.813 1.00 21.21 37 GLY B CA 1
ATOM 2752 C C . GLY B 2 35 ? 33.581 21.260 40.514 1.00 22.91 37 GLY B C 1
ATOM 2753 O O . GLY B 2 35 ? 33.749 22.226 41.256 1.00 22.78 37 GLY B O 1
ATOM 2754 N N . ALA B 2 36 ? 32.856 21.339 39.407 1.00 23.14 38 ALA B N 1
ATOM 2755 C CA . ALA B 2 36 ? 32.187 22.572 39.048 1.00 23.62 38 ALA B CA 1
ATOM 2756 C C . ALA B 2 36 ? 31.161 22.835 40.122 1.00 26.87 38 ALA B C 1
ATOM 2757 O O . ALA B 2 36 ? 31.146 23.933 40.687 1.00 31.59 38 ALA B O 1
ATOM 2759 N N . SER B 2 37 ? 30.354 21.820 40.450 1.00 26.71 39 SER B N 1
ATOM 2760 C CA . SER B 2 37 ? 29.312 21.933 41.493 1.00 27.41 39 SER B CA 1
ATOM 2761 C C . SER B 2 37 ? 29.848 22.403 42.853 1.00 27.09 39 SER B C 1
ATOM 2762 O O . SER B 2 37 ? 29.171 23.140 43.570 1.00 28.20 39 SER B O 1
ATOM 2765 N N . VAL B 2 38 ? 31.054 21.964 43.203 1.00 26.64 40 VAL B N 1
ATOM 2766 C CA . VAL B 2 38 ? 31.696 22.349 44.459 1.00 27.37 40 VAL B CA 1
ATOM 2767 C C . VAL B 2 38 ? 32.223 23.787 44.450 1.00 30.86 40 VAL B C 1
ATOM 2768 O O . VAL B 2 38 ? 32.121 24.474 45.457 1.00 34.24 40 VAL B O 1
ATOM 2772 N N . ALA B 2 39 ? 32.816 24.236 43.342 1.00 34.38 41 ALA B N 1
ATOM 2773 C CA . ALA B 2 39 ? 33.326 25.611 43.235 1.00 34.12 41 ALA B CA 1
ATOM 2774 C C . ALA B 2 39 ? 32.121 26.531 43.227 1.00 33.68 41 ALA B C 1
ATOM 2775 O O . ALA B 2 39 ? 32.045 27.487 44.001 1.00 32.33 41 ALA B O 1
ATOM 2777 N N . LYS B 2 40 ? 31.155 26.176 42.388 1.00 35.51 42 LYS B N 1
ATOM 2778 C CA . LYS B 2 40 ? 29.905 26.906 42.232 1.00 38.66 42 LYS B CA 1
ATOM 2779 C C . LYS B 2 40 ? 29.306 27.169 43.606 1.00 41.48 42 LYS B C 1
ATOM 2780 O O . LYS B 2 40 ? 28.878 28.281 43.906 1.00 42.30 42 LYS B O 1
ATOM 2786 N N . ARG B 2 41 ? 29.324 26.142 44.450 1.00 45.73 43 ARG B N 1
ATOM 2787 C CA . ARG B 2 41 ? 28.781 26.235 45.799 1.00 45.32 43 ARG B CA 1
ATOM 2788 C C . ARG B 2 41 ? 29.644 26.953 46.808 1.00 44.22 43 ARG B C 1
ATOM 2789 O O . ARG B 2 41 ? 29.105 27.633 47.673 1.00 47.48 43 ARG B O 1
ATOM 2797 N N . VAL B 2 42 ? 30.964 26.807 46.736 1.00 42.20 44 VAL B N 1
ATOM 2798 C CA . VAL B 2 42 ? 31.798 27.478 47.725 1.00 41.29 44 VAL B CA 1
ATOM 2799 C C . VAL B 2 42 ? 32.897 28.406 47.225 1.00 42.16 44 VAL B C 1
ATOM 2800 O O . VAL B 2 42 ? 32.867 29.598 47.511 1.00 43.53 44 VAL B O 1
ATOM 2804 N N . TYR B 2 43 ? 33.837 27.888 46.447 1.00 42.75 45 TYR B N 1
ATOM 2805 C CA . TYR B 2 43 ? 34.953 28.702 45.973 1.00 44.64 45 TYR B CA 1
ATOM 2806 C C . TYR B 2 43 ? 34.610 29.865 45.035 1.00 45.62 45 TYR B C 1
ATOM 2807 O O . TYR B 2 43 ? 35.125 30.973 45.204 1.00 47.49 45 TYR B O 1
ATOM 2816 N N . ALA B 2 44 ? 33.768 29.608 44.039 1.00 44.26 46 ALA B N 1
ATOM 2817 C CA . ALA B 2 44 ? 33.403 30.624 43.054 1.00 42.12 46 ALA B CA 1
ATOM 2818 C C . ALA B 2 44 ? 31.909 30.570 42.746 1.00 42.37 46 ALA B C 1
ATOM 2819 O O . ALA B 2 44 ? 31.493 30.064 41.705 1.00 39.91 46 ALA B O 1
ATOM 2821 N N . PRO B 2 45 ? 31.088 31.169 43.618 1.00 43.89 47 PRO B N 1
ATOM 2822 C CA . PRO B 2 45 ? 29.626 31.208 43.490 1.00 43.04 47 PRO B CA 1
ATOM 2823 C C . PRO B 2 45 ? 29.058 31.749 42.182 1.00 41.58 47 PRO B C 1
ATOM 2824 O O . PRO B 2 45 ? 27.999 31.307 41.756 1.00 41.04 47 PRO B O 1
ATOM 2828 N N . ASP B 2 46 ? 29.713 32.733 41.567 1.00 41.04 48 ASP B N 1
ATOM 2829 C CA . ASP B 2 46 ? 29.178 33.284 40.319 1.00 40.06 48 ASP B CA 1
ATOM 2830 C C . ASP B 2 46 ? 29.916 32.905 39.044 1.00 34.95 48 ASP B C 1
ATOM 2831 O O . ASP B 2 46 ? 30.117 33.722 38.150 1.00 31.65 48 ASP B O 1
ATOM 2836 N N . CYS B 2 47 ? 30.363 31.660 38.991 1.00 31.91 49 CYS B N 1
ATOM 2837 C CA . CYS B 2 47 ? 31.017 31.142 37.807 1.00 28.35 49 CYS B CA 1
ATOM 2838 C C . CYS B 2 47 ? 29.798 30.570 37.081 1.00 26.07 49 CYS B C 1
ATOM 2839 O O . CYS B 2 47 ? 28.749 30.388 37.694 1.00 25.69 49 CYS B O 1
ATOM 2842 N N . HIS B 2 48 ? 29.894 30.312 35.786 1.00 23.97 50 HIS B N 1
ATOM 2843 C CA . HIS B 2 48 ? 28.727 29.797 35.078 1.00 22.38 50 HIS B CA 1
ATOM 2844 C C . HIS B 2 48 ? 29.029 28.558 34.266 1.00 21.84 50 HIS B C 1
ATOM 2845 O O . HIS B 2 48 ? 29.906 28.565 33.404 1.00 20.94 50 HIS B O 1
ATOM 2852 N N . ILE B 2 49 ? 28.277 27.504 34.541 1.00 19.27 51 ILE B N 1
ATOM 2853 C CA . ILE B 2 49 ? 28.448 26.224 33.885 1.00 19.12 51 ILE B CA 1
ATOM 2854 C C . ILE B 2 49 ? 27.604 26.138 32.612 1.00 18.41 51 ILE B C 1
ATOM 2855 O O . ILE B 2 49 ? 26.428 26.516 32.606 1.00 21.48 51 ILE B O 1
ATOM 2860 N N . ILE B 2 50 ? 28.206 25.679 31.526 1.00 16.64 52 ILE B N 1
ATOM 2861 C CA . ILE B 2 50 ? 27.485 25.544 30.257 1.00 17.24 52 ILE B CA 1
ATOM 2862 C C . ILE B 2 50 ? 27.827 24.185 29.678 1.00 19.83 52 ILE B C 1
ATOM 2863 O O . ILE B 2 50 ? 28.958 23.692 29.856 1.00 23.83 52 ILE B O 1
ATOM 2868 N N . VAL B 2 51 ? 26.855 23.537 29.049 1.00 19.18 53 VAL B N 1
ATOM 2869 C CA . VAL B 2 51 ? 27.123 22.230 28.447 1.00 19.52 53 VAL B CA 1
ATOM 2870 C C . VAL B 2 51 ? 26.857 22.159 26.936 1.00 21.86 53 VAL B C 1
ATOM 2871 O O . VAL B 2 51 ? 25.867 22.729 26.420 1.00 21.51 53 VAL B O 1
ATOM 2875 N N . GLU B 2 52 ? 27.724 21.403 26.255 1.00 21.70 54 GLU B N 1
ATOM 2876 C CA . GLU B 2 52 ? 27.685 21.223 24.802 1.00 19.33 54 GLU B CA 1
ATOM 2877 C C . GLU B 2 52 ? 26.372 20.927 24.106 1.00 17.69 54 GLU B C 1
ATOM 2878 O O . GLU B 2 52 ? 26.301 21.071 22.902 1.00 24.55 54 GLU B O 1
ATOM 2884 N N . SER B 2 53 ? 25.324 20.555 24.819 1.00 13.40 55 SER B N 1
ATOM 2885 C CA . SER B 2 53 ? 24.068 20.307 24.135 1.00 11.62 55 SER B CA 1
ATOM 2886 C C . SER B 2 53 ? 23.248 21.585 24.056 1.00 14.22 55 SER B C 1
ATOM 2887 O O . SER B 2 53 ? 22.037 21.541 23.778 1.00 15.90 55 SER B O 1
ATOM 2890 N N . GLY B 2 54 ? 23.870 22.702 24.440 1.00 16.47 56 GLY B N 1
ATOM 2891 C CA . GLY B 2 54 ? 23.196 23.991 24.414 1.00 15.76 56 GLY B CA 1
ATOM 2892 C C . GLY B 2 54 ? 22.466 24.425 25.679 1.00 16.15 56 GLY B C 1
ATOM 2893 O O . GLY B 2 54 ? 21.614 25.318 25.607 1.00 16.48 56 GLY B O 1
ATOM 2894 N N . LEU B 2 55 ? 22.771 23.815 26.829 1.00 16.99 57 LEU B N 1
ATOM 2895 C CA . LEU B 2 55 ? 22.120 24.176 28.117 1.00 15.37 57 LEU B CA 1
ATOM 2896 C C . LEU B 2 55 ? 23.001 25.202 28.842 1.00 16.54 57 LEU B C 1
ATOM 2897 O O . LEU B 2 55 ? 24.132 24.900 29.264 1.00 14.27 57 LEU B O 1
ATOM 2902 N N . MET B 2 56 ? 22.482 26.427 28.909 1.00 17.22 58 MET B N 1
ATOM 2903 C CA . MET B 2 56 ? 23.187 27.596 29.438 1.00 18.12 58 MET B CA 1
ATOM 2904 C C . MET B 2 56 ? 22.987 28.025 30.876 1.00 17.16 58 MET B C 1
ATOM 2905 O O . MET B 2 56 ? 21.853 28.285 31.287 1.00 16.80 58 MET B O 1
ATOM 2910 N N . ASP B 2 57 ? 24.099 28.202 31.597 1.00 17.56 59 ASP B N 1
ATOM 2911 C CA . ASP B 2 57 ? 24.077 28.658 33.001 1.00 21.59 59 ASP B CA 1
ATOM 2912 C C . ASP B 2 57 ? 23.351 27.629 33.854 1.00 20.60 59 ASP B C 1
ATOM 2913 O O . ASP B 2 57 ? 22.212 27.851 34.266 1.00 22.92 59 ASP B O 1
ATOM 2918 N N . CYS B 2 58 ? 24.028 26.519 34.119 1.00 20.95 60 CYS B N 1
ATOM 2919 C CA . CYS B 2 58 ? 23.456 25.403 34.854 1.00 21.38 60 CYS B CA 1
ATOM 2920 C C . CYS B 2 58 ? 23.684 25.422 36.341 1.00 22.87 60 CYS B C 1
ATOM 2921 O O . CYS B 2 58 ? 24.741 25.848 36.819 1.00 22.90 60 CYS B O 1
ATOM 2924 N N . SER B 2 59 ? 22.712 24.856 37.050 1.00 22.87 61 SER B N 1
ATOM 2925 C CA . SER B 2 59 ? 22.741 24.716 38.499 1.00 20.97 61 SER B CA 1
ATOM 2926 C C . SER B 2 59 ? 21.898 23.481 38.811 1.00 20.63 61 SER B C 1
ATOM 2927 O O . SER B 2 59 ? 20.715 23.577 39.159 1.00 18.73 61 SER B O 1
ATOM 2930 N N . PRO B 2 60 ? 22.494 22.296 38.653 1.00 20.36 62 PRO B N 1
ATOM 2931 C CA . PRO B 2 60 ? 21.784 21.041 38.914 1.00 22.42 62 PRO B CA 1
ATOM 2932 C C . PRO B 2 60 ? 21.430 20.850 40.391 1.00 24.25 62 PRO B C 1
ATOM 2933 O O . PRO B 2 60 ? 21.994 21.510 41.264 1.00 27.54 62 PRO B O 1
ATOM 2937 N N . VAL B 2 61 ? 20.437 20.004 40.652 1.00 23.75 63 VAL B N 1
ATOM 2938 C CA . VAL B 2 61 ? 20.074 19.645 42.019 1.00 20.90 63 VAL B CA 1
ATOM 2939 C C . VAL B 2 61 ? 20.710 18.249 42.018 1.00 19.83 63 VAL B C 1
ATOM 2940 O O . VAL B 2 61 ? 21.918 18.109 42.257 1.00 20.70 63 VAL B O 1
ATOM 2944 N N . GLU B 2 62 ? 19.951 17.226 41.646 1.00 18.59 64 GLU B N 1
ATOM 2945 C CA . GLU B 2 62 ? 20.532 15.889 41.559 1.00 18.45 64 GLU B CA 1
ATOM 2946 C C . GLU B 2 62 ? 21.531 15.936 40.387 1.00 17.45 64 GLU B C 1
ATOM 2947 O O . GLU B 2 62 ? 21.223 16.513 39.361 1.00 18.20 64 GLU B O 1
ATOM 2953 N N . VAL B 2 63 ? 22.735 15.408 40.552 1.00 19.56 65 VAL B N 1
ATOM 2954 C CA . VAL B 2 63 ? 23.717 15.433 39.475 1.00 24.35 65 VAL B CA 1
ATOM 2955 C C . VAL B 2 63 ? 23.225 14.688 38.231 1.00 30.75 65 VAL B C 1
ATOM 2956 O O . VAL B 2 63 ? 22.616 13.609 38.352 1.00 32.33 65 VAL B O 1
ATOM 2960 N N . PRO B 2 64 ? 23.483 15.258 37.015 1.00 32.08 66 PRO B N 1
ATOM 2961 C CA . PRO B 2 64 ? 23.107 14.709 35.708 1.00 27.93 66 PRO B CA 1
ATOM 2962 C C . PRO B 2 64 ? 24.030 13.560 35.345 1.00 27.06 66 PRO B C 1
ATOM 2963 O O . PRO B 2 64 ? 25.177 13.519 35.793 1.00 22.45 66 PRO B O 1
ATOM 2967 N N . ARG B 2 65 ? 23.524 12.657 34.506 1.00 29.05 67 ARG B N 1
ATOM 2968 C CA . ARG B 2 65 ? 24.267 11.482 34.035 1.00 32.20 67 ARG B CA 1
ATOM 2969 C C . ARG B 2 65 ? 24.831 11.701 32.618 1.00 31.60 67 ARG B C 1
ATOM 2970 O O . ARG B 2 65 ? 25.900 11.175 32.266 1.00 30.47 67 ARG B O 1
ATOM 2978 N N . SER B 2 66 ? 24.106 12.494 31.826 1.00 28.92 68 SER B N 1
ATOM 2979 C CA . SER B 2 66 ? 24.499 12.851 30.466 1.00 25.55 68 SER B CA 1
ATOM 2980 C C . SER B 2 66 ? 24.292 14.342 30.320 1.00 23.24 68 SER B C 1
ATOM 2981 O O . SER B 2 66 ? 23.377 14.894 30.937 1.00 27.25 68 SER B O 1
ATOM 2984 N N . VAL B 2 67 ? 25.073 14.993 29.462 1.00 20.93 69 VAL B N 1
ATOM 2985 C CA . VAL B 2 67 ? 24.921 16.438 29.250 1.00 17.77 69 VAL B CA 1
ATOM 2986 C C . VAL B 2 67 ? 23.624 16.941 28.578 1.00 14.94 69 VAL B C 1
ATOM 2987 O O . VAL B 2 67 ? 23.566 18.089 28.175 1.00 14.68 69 VAL B O 1
ATOM 2991 N N . GLY B 2 68 ? 22.597 16.097 28.473 1.00 11.37 70 GLY B N 1
ATOM 2992 C CA . GLY B 2 68 ? 21.337 16.505 27.879 1.00 9.63 70 GLY B CA 1
ATOM 2993 C C . GLY B 2 68 ? 20.180 16.071 28.764 1.00 11.93 70 GLY B C 1
ATOM 2994 O O . GLY B 2 68 ? 19.011 16.113 28.380 1.00 10.22 70 GLY B O 1
ATOM 2995 N N . ASP B 2 69 ? 20.531 15.676 29.978 1.00 12.00 71 ASP B N 1
ATOM 2996 C CA . ASP B 2 69 ? 19.609 15.208 30.998 1.00 12.64 71 ASP B CA 1
ATOM 2997 C C . ASP B 2 69 ? 18.623 16.311 31.408 1.00 13.05 71 ASP B C 1
ATOM 2998 O O . ASP B 2 69 ? 18.949 17.492 31.376 1.00 13.36 71 ASP B O 1
ATOM 3003 N N . LEU B 2 70 ? 17.440 15.913 31.860 1.00 13.70 72 LEU B N 1
ATOM 3004 C CA . LEU B 2 70 ? 16.454 16.851 32.366 1.00 12.07 72 LEU B CA 1
ATOM 3005 C C . LEU B 2 70 ? 17.037 17.387 33.694 1.00 17.58 72 LEU B C 1
ATOM 3006 O O . LEU B 2 70 ? 16.663 18.460 34.187 1.00 18.63 72 LEU B O 1
ATOM 3011 N N . ARG B 2 71 ? 17.989 16.649 34.257 1.00 18.43 73 ARG B N 1
ATOM 3012 C CA . ARG B 2 71 ? 18.622 17.063 35.497 1.00 19.18 73 ARG B CA 1
ATOM 3013 C C . ARG B 2 71 ? 19.312 18.413 35.286 1.00 17.89 73 ARG B C 1
ATOM 3014 O O . ARG B 2 71 ? 19.444 19.197 36.221 1.00 23.83 73 ARG B O 1
ATOM 3022 N N . PHE B 2 72 ? 19.707 18.687 34.044 1.00 16.15 74 PHE B N 1
ATOM 3023 C CA . PHE B 2 72 ? 20.367 19.942 33.648 1.00 13.72 74 PHE B CA 1
ATOM 3024 C C . PHE B 2 72 ? 19.311 20.873 33.036 1.00 15.57 74 PHE B C 1
ATOM 3025 O O . PHE B 2 72 ? 19.159 22.029 33.427 1.00 14.66 74 PHE B O 1
ATOM 3033 N N . MET B 2 73 ? 18.617 20.343 32.033 1.00 17.35 75 MET B N 1
ATOM 3034 C CA . MET B 2 73 ? 17.598 21.059 31.293 1.00 16.75 75 MET B CA 1
ATOM 3035 C C . MET B 2 73 ? 16.607 21.831 32.150 1.00 17.17 75 MET B C 1
ATOM 3036 O O . MET B 2 73 ? 16.296 22.993 31.845 1.00 18.77 75 MET B O 1
ATOM 3041 N N . ALA B 2 74 ? 16.107 21.194 33.208 1.00 15.24 76 ALA B N 1
ATOM 3042 C CA . ALA B 2 74 ? 15.125 21.833 34.089 1.00 14.56 76 ALA B CA 1
ATOM 3043 C C . ALA B 2 74 ? 15.757 22.776 35.117 1.00 15.66 76 ALA B C 1
ATOM 3044 O O . ALA B 2 74 ? 15.043 23.482 35.834 1.00 18.66 76 ALA B O 1
ATOM 3046 N N . HIS B 2 75 ? 17.090 22.810 35.161 1.00 15.32 77 HIS B N 1
ATOM 3047 C CA . HIS B 2 75 ? 17.819 23.647 36.099 1.00 13.67 77 HIS B CA 1
ATOM 3048 C C . HIS B 2 75 ? 18.958 24.393 35.431 1.00 14.46 77 HIS B C 1
ATOM 3049 O O . HIS B 2 75 ? 20.141 24.174 35.753 1.00 12.12 77 HIS B O 1
ATOM 3056 N N . CYS B 2 76 ? 18.585 25.277 34.499 1.00 14.05 78 CYS B N 1
ATOM 3057 C CA . CYS B 2 76 ? 19.532 26.112 33.755 1.00 15.55 78 CYS B CA 1
ATOM 3058 C C . CYS B 2 76 ? 18.876 27.464 33.504 1.00 17.68 78 CYS B C 1
ATOM 3059 O O . CYS B 2 76 ? 17.673 27.645 33.768 1.00 19.32 78 CYS B O 1
ATOM 3062 N N . GLY B 2 77 ? 19.673 28.438 33.075 1.00 18.05 79 GLY B N 1
ATOM 3063 C CA . GLY B 2 77 ? 19.129 29.754 32.798 1.00 18.86 79 GLY B CA 1
ATOM 3064 C C . GLY B 2 77 ? 18.562 29.864 31.394 1.00 18.52 79 GLY B C 1
ATOM 3065 O O . GLY B 2 77 ? 17.508 30.460 31.173 1.00 17.21 79 GLY B O 1
ATOM 3066 N N . CYS B 2 78 ? 19.248 29.265 30.433 1.00 19.90 80 CYS B N 1
ATOM 3067 C CA . CYS B 2 78 ? 18.782 29.321 29.048 1.00 19.49 80 CYS B CA 1
ATOM 3068 C C . CYS B 2 78 ? 18.983 28.024 28.290 1.00 16.46 80 CYS B C 1
ATOM 3069 O O . CYS B 2 78 ? 20.105 27.501 28.235 1.00 12.21 80 CYS B O 1
ATOM 3072 N N . ILE B 2 79 ? 17.902 27.518 27.703 1.00 14.22 81 ILE B N 1
ATOM 3073 C CA . ILE B 2 79 ? 17.972 26.284 26.908 1.00 16.09 81 ILE B CA 1
ATOM 3074 C C . ILE B 2 79 ? 18.146 26.626 25.418 1.00 14.29 81 ILE B C 1
ATOM 3075 O O . ILE B 2 79 ? 17.158 26.772 24.686 1.00 13.16 81 ILE B O 1
ATOM 3080 N N . TRP B 2 80 ? 19.392 26.729 24.972 1.00 10.56 82 TRP B N 1
ATOM 3081 C CA . TRP B 2 80 ? 19.685 27.066 23.581 1.00 13.16 82 TRP B CA 1
ATOM 3082 C C . TRP B 2 80 ? 19.910 25.865 22.678 1.00 16.17 82 TRP B C 1
ATOM 3083 O O . TRP B 2 80 ? 20.166 24.758 23.144 1.00 20.18 82 TRP B O 1
ATOM 3094 N N . PRO B 2 81 ? 19.822 26.080 21.357 1.00 17.79 83 PRO B N 1
ATOM 3095 C CA . PRO B 2 81 ? 20.028 25.018 20.367 1.00 14.95 83 PRO B CA 1
ATOM 3096 C C . PRO B 2 81 ? 21.520 24.744 20.381 1.00 14.50 83 PRO B C 1
ATOM 3097 O O . PRO B 2 81 ? 22.314 25.639 20.657 1.00 17.72 83 PRO B O 1
ATOM 3101 N N . ASN B 2 82 ? 21.910 23.520 20.075 1.00 14.70 84 ASN B N 1
ATOM 3102 C CA . ASN B 2 82 ? 23.313 23.165 20.080 1.00 13.96 84 ASN B CA 1
ATOM 3103 C C . ASN B 2 82 ? 24.149 24.189 19.329 1.00 16.20 84 ASN B C 1
ATOM 3104 O O . ASN B 2 82 ? 25.158 24.667 19.850 1.00 18.76 84 ASN B O 1
ATOM 3109 N N . VAL B 2 83 ? 23.726 24.539 18.110 1.00 14.67 85 VAL B N 1
ATOM 3110 C CA . VAL B 2 83 ? 24.484 25.480 17.276 1.00 9.61 85 VAL B CA 1
ATOM 3111 C C . VAL B 2 83 ? 24.905 26.782 17.976 1.00 10.31 85 VAL B C 1
ATOM 3112 O O . VAL B 2 83 ? 26.086 27.170 17.907 1.00 4.41 85 VAL B O 1
ATOM 3116 N N . ARG B 2 84 ? 23.990 27.380 18.752 1.00 11.86 86 ARG B N 1
ATOM 3117 C CA . ARG B 2 84 ? 24.301 28.615 19.493 1.00 13.06 86 ARG B CA 1
ATOM 3118 C C . ARG B 2 84 ? 25.437 28.388 20.506 1.00 14.10 86 ARG B C 1
ATOM 3119 O O . ARG B 2 84 ? 26.218 29.302 20.788 1.00 16.46 86 ARG B O 1
ATOM 3127 N N . PHE B 2 85 ? 25.553 27.170 21.034 1.00 12.61 87 PHE B N 1
ATOM 3128 C CA . PHE B 2 85 ? 26.649 26.851 21.958 1.00 10.38 87 PHE B CA 1
ATOM 3129 C C . PHE B 2 85 ? 27.995 26.959 21.235 1.00 9.06 87 PHE B C 1
ATOM 3130 O O . PHE B 2 85 ? 28.943 27.550 21.758 1.00 10.99 87 PHE B O 1
ATOM 3138 N N . VAL B 2 86 ? 28.098 26.335 20.064 1.00 8.23 88 VAL B N 1
ATOM 3139 C CA . VAL B 2 86 ? 29.325 26.405 19.264 1.00 8.33 88 VAL B CA 1
ATOM 3140 C C . VAL B 2 86 ? 29.502 27.887 18.879 1.00 8.61 88 VAL B C 1
ATOM 3141 O O . VAL B 2 86 ? 30.616 28.418 18.845 1.00 8.62 88 VAL B O 1
ATOM 3145 N N . GLY B 2 87 ? 28.393 28.556 18.590 1.00 7.48 89 GLY B N 1
ATOM 3146 C CA . GLY B 2 87 ? 28.475 29.964 18.244 1.00 14.53 89 GLY B CA 1
ATOM 3147 C C . GLY B 2 87 ? 29.056 30.749 19.406 1.00 16.74 89 GLY B C 1
ATOM 3148 O O . GLY B 2 87 ? 29.840 31.688 19.227 1.00 17.83 89 GLY B O 1
ATOM 3149 N N . PHE B 2 88 ? 28.700 30.311 20.611 1.00 15.75 90 PHE B N 1
ATOM 3150 C CA . PHE B 2 88 ? 29.157 30.919 21.830 1.00 12.54 90 PHE B CA 1
ATOM 3151 C C . PHE B 2 88 ? 30.655 30.722 22.059 1.00 14.39 90 PHE B C 1
ATOM 3152 O O . PHE B 2 88 ? 31.379 31.697 22.257 1.00 16.60 90 PHE B O 1
ATOM 3160 N N . GLU B 2 89 ? 31.150 29.488 22.048 1.00 14.10 91 GLU B N 1
ATOM 3161 C CA . GLU B 2 89 ? 32.582 29.334 22.308 1.00 14.60 91 GLU B CA 1
ATOM 3162 C C . GLU B 2 89 ? 33.465 30.087 21.354 1.00 14.48 91 GLU B C 1
ATOM 3163 O O . GLU B 2 89 ? 34.483 30.616 21.769 1.00 15.12 91 GLU B O 1
ATOM 3169 N N . ILE B 2 90 ? 33.067 30.147 20.081 1.00 18.63 92 ILE B N 1
ATOM 3170 C CA . ILE B 2 90 ? 33.829 30.860 19.041 1.00 16.86 92 ILE B CA 1
ATOM 3171 C C . ILE B 2 90 ? 33.841 32.364 19.325 1.00 16.05 92 ILE B C 1
ATOM 3172 O O . ILE B 2 90 ? 34.910 32.974 19.425 1.00 15.09 92 ILE B O 1
ATOM 3177 N N . ASN B 2 91 ? 32.651 32.948 19.481 1.00 15.32 93 ASN B N 1
ATOM 3178 C CA . ASN B 2 91 ? 32.513 34.378 19.771 1.00 16.65 93 ASN B CA 1
ATOM 3179 C C . ASN B 2 91 ? 33.317 34.823 21.000 1.00 17.88 93 ASN B C 1
ATOM 3180 O O . ASN B 2 91 ? 33.854 35.921 21.031 1.00 19.21 93 ASN B O 1
ATOM 3185 N N . GLU B 2 92 ? 33.375 33.981 22.022 1.00 18.72 94 GLU B N 1
ATOM 3186 C CA . GLU B 2 92 ? 34.159 34.262 23.218 1.00 17.31 94 GLU B CA 1
ATOM 3187 C C . GLU B 2 92 ? 35.602 34.545 22.791 1.00 18.37 94 GLU B C 1
ATOM 3188 O O . GLU B 2 92 ? 36.278 35.410 23.370 1.00 19.64 94 GLU B O 1
ATOM 3194 N N . TYR B 2 93 ? 36.075 33.769 21.815 1.00 17.14 95 TYR B N 1
ATOM 3195 C CA . TYR B 2 93 ? 37.421 33.903 21.281 1.00 15.95 95 TYR B CA 1
ATOM 3196 C C . TYR B 2 93 ? 37.500 35.198 20.491 1.00 18.07 95 TYR B C 1
ATOM 3197 O O . TYR B 2 93 ? 38.477 35.946 20.590 1.00 19.48 95 TYR B O 1
ATOM 3206 N N . LEU B 2 94 ? 36.461 35.470 19.713 1.00 18.37 96 LEU B N 1
ATOM 3207 C CA . LEU B 2 94 ? 36.441 36.673 18.907 1.00 19.55 96 LEU B CA 1
ATOM 3208 C C . LEU B 2 94 ? 36.308 37.902 19.774 1.00 19.72 96 LEU B C 1
ATOM 3209 O O . LEU B 2 94 ? 36.979 38.896 19.541 1.00 23.70 96 LEU B O 1
ATOM 3214 N N . HIS B 2 95 ? 35.513 37.802 20.831 1.00 18.26 97 HIS B N 1
ATOM 3215 C CA . HIS B 2 95 ? 35.302 38.918 21.749 1.00 15.88 97 HIS B CA 1
ATOM 3216 C C . HIS B 2 95 ? 36.488 39.117 22.667 1.00 18.27 97 HIS B C 1
ATOM 3217 O O . HIS B 2 95 ? 36.640 40.191 23.234 1.00 19.83 97 HIS B O 1
ATOM 3224 N N . LYS B 2 96 ? 37.342 38.096 22.767 1.00 21.46 98 LYS B N 1
ATOM 3225 C CA . LYS B 2 96 ? 38.515 38.112 23.636 1.00 26.13 98 LYS B CA 1
ATOM 3226 C C . LYS B 2 96 ? 38.017 38.266 25.059 1.00 29.67 98 LYS B C 1
ATOM 3227 O O . LYS B 2 96 ? 38.636 38.959 25.867 1.00 30.39 98 LYS B O 1
ATOM 3233 N N . ALA B 2 97 ? 36.886 37.625 25.355 1.00 32.40 99 ALA B N 1
ATOM 3234 C CA . ALA B 2 97 ? 36.276 37.705 26.681 1.00 35.10 99 ALA B CA 1
ATOM 3235 C C . ALA B 2 97 ? 37.210 37.127 27.740 1.00 36.14 99 ALA B C 1
ATOM 3236 O O . ALA B 2 97 ? 37.146 37.502 28.919 1.00 37.21 99 ALA B O 1
ATOM 3238 N N . ASN B 2 98 ? 38.041 36.182 27.307 1.00 36.27 100 ASN B N 1
ATOM 3239 C CA . ASN B 2 98 ? 39.043 35.543 28.153 1.00 38.10 100 ASN B CA 1
ATOM 3240 C C . ASN B 2 98 ? 38.569 35.151 29.554 1.00 35.85 100 ASN B C 1
ATOM 3241 O O . ASN B 2 98 ? 39.261 35.395 30.543 1.00 37.29 100 ASN B O 1
ATOM 3246 N N . ARG B 2 99 ? 37.423 34.483 29.623 1.00 31.23 101 ARG B N 1
ATOM 3247 C CA . ARG B 2 99 ? 36.835 34.077 30.890 1.00 26.40 101 ARG B CA 1
ATOM 3248 C C . ARG B 2 99 ? 36.311 32.640 30.819 1.00 26.22 101 ARG B C 1
ATOM 3249 O O . ARG B 2 99 ? 35.612 32.183 31.725 1.00 23.48 101 ARG B O 1
ATOM 3257 N N . LEU B 2 100 ? 36.578 31.952 29.714 1.00 26.42 102 LEU B N 1
ATOM 3258 C CA . LEU B 2 100 ? 36.089 30.581 29.538 1.00 24.54 102 LEU B CA 1
ATOM 3259 C C . LEU B 2 100 ? 37.157 29.549 29.846 1.00 22.58 102 LEU B C 1
ATOM 3260 O O . LEU B 2 100 ? 38.338 29.762 29.560 1.00 21.38 102 LEU B O 1
ATOM 3265 N N . ILE B 2 101 ? 36.744 28.463 30.490 1.00 20.86 103 ILE B N 1
ATOM 3266 C CA . ILE B 2 101 ? 37.647 27.369 30.822 1.00 18.28 103 ILE B CA 1
ATOM 3267 C C . ILE B 2 101 ? 36.837 26.128 30.521 1.00 17.15 103 ILE B C 1
ATOM 3268 O O . ILE B 2 101 ? 35.618 26.096 30.786 1.00 17.57 103 ILE B O 1
ATOM 3273 N N . ALA B 2 102 ? 37.485 25.131 29.923 1.00 14.49 104 ALA B N 1
ATOM 3274 C CA . ALA B 2 102 ? 36.783 23.903 29.552 1.00 14.18 104 ALA B CA 1
ATOM 3275 C C . ALA B 2 102 ? 37.426 22.572 29.921 1.00 12.85 104 ALA B C 1
ATOM 3276 O O . ALA B 2 102 ? 38.651 22.430 29.986 1.00 10.86 104 ALA B O 1
ATOM 3278 N N . PHE B 2 103 ? 36.580 21.577 30.118 1.00 12.73 105 PHE B N 1
ATOM 3279 C CA . PHE B 2 103 ? 37.067 20.256 30.460 1.00 18.50 105 PHE B CA 1
ATOM 3280 C C . PHE B 2 103 ? 36.907 19.245 29.326 1.00 20.33 105 PHE B C 1
ATOM 3281 O O . PHE B 2 103 ? 35.811 19.129 28.730 1.00 21.41 105 PHE B O 1
ATOM 3289 N N . ILE B 2 104 ? 37.990 18.518 29.043 1.00 18.50 106 ILE B N 1
ATOM 3290 C CA . ILE B 2 104 ? 37.969 17.426 28.070 1.00 20.79 106 ILE B CA 1
ATOM 3291 C C . ILE B 2 104 ? 38.619 16.193 28.699 1.00 22.35 106 ILE B C 1
ATOM 3292 O O . ILE B 2 104 ? 39.396 16.307 29.637 1.00 25.79 106 ILE B O 1
ATOM 3297 N N . GLY B 2 105 ? 38.312 15.018 28.163 1.00 26.26 107 GLY B N 1
ATOM 3298 C CA . GLY B 2 105 ? 38.893 13.779 28.662 1.00 27.11 107 GLY B CA 1
ATOM 3299 C C . GLY B 2 105 ? 39.749 13.076 27.615 1.00 27.67 107 GLY B C 1
ATOM 3300 O O . GLY B 2 105 ? 40.355 13.724 26.767 1.00 28.91 107 GLY B O 1
ATOM 3301 N N . GLY B 2 106 ? 39.833 11.751 27.678 1.00 27.99 108 GLY B N 1
ATOM 3302 C CA . GLY B 2 106 ? 40.628 11.049 26.695 1.00 27.03 108 GLY B CA 1
ATOM 3303 C C . GLY B 2 106 ? 41.367 9.815 27.164 1.00 25.44 108 GLY B C 1
ATOM 3304 O O . GLY B 2 106 ? 41.620 9.638 28.357 1.00 26.82 108 GLY B O 1
ATOM 3305 N N . ALA B 2 107 ? 41.808 9.026 26.187 1.00 21.58 109 ALA B N 1
ATOM 3306 C CA . ALA B 2 107 ? 42.510 7.788 26.422 1.00 18.03 109 ALA B CA 1
ATOM 3307 C C . ALA B 2 107 ? 44.014 7.881 26.379 1.00 18.85 109 ALA B C 1
ATOM 3308 O O . ALA B 2 107 ? 44.689 7.057 26.980 1.00 20.01 109 ALA B O 1
ATOM 3310 N N . GLN B 2 108 ? 44.557 8.820 25.616 1.00 21.27 110 GLN B N 1
ATOM 3311 C CA . GLN B 2 108 ? 46.018 8.979 25.555 1.00 21.32 110 GLN B CA 1
ATOM 3312 C C . GLN B 2 108 ? 46.248 10.469 25.460 1.00 20.45 110 GLN B C 1
ATOM 3313 O O . GLN B 2 108 ? 45.353 11.207 25.052 1.00 21.15 110 GLN B O 1
ATOM 3319 N N . ILE B 2 109 ? 47.464 10.887 25.767 1.00 19.44 111 ILE B N 1
ATOM 3320 C CA . ILE B 2 109 ? 47.866 12.284 25.733 1.00 20.15 111 ILE B CA 1
ATOM 3321 C C . ILE B 2 109 ? 49.383 12.274 25.530 1.00 19.61 111 ILE B C 1
ATOM 3322 O O . ILE B 2 109 ? 50.049 11.266 25.792 1.00 20.16 111 ILE B O 1
ATOM 3327 N N . ASP B 2 110 ? 49.920 13.372 25.023 1.00 18.74 112 ASP B N 1
ATOM 3328 C CA . ASP B 2 110 ? 51.343 13.463 24.758 1.00 19.04 112 ASP B CA 1
ATOM 3329 C C . ASP B 2 110 ? 51.920 14.720 25.368 1.00 18.76 112 ASP B C 1
ATOM 3330 O O . ASP B 2 110 ? 51.174 15.584 25.840 1.00 21.08 112 ASP B O 1
ATOM 3335 N N . PRO B 2 111 ? 53.252 14.863 25.340 1.00 17.49 113 PRO B N 1
ATOM 3336 C CA . PRO B 2 111 ? 53.925 16.031 25.903 1.00 16.66 113 PRO B CA 1
ATOM 3337 C C . PRO B 2 111 ? 53.287 17.385 25.694 1.00 19.79 113 PRO B C 1
ATOM 3338 O O . PRO B 2 111 ? 53.479 18.266 26.533 1.00 22.75 113 PRO B O 1
ATOM 3342 N N . TYR B 2 112 ? 52.538 17.564 24.596 1.00 20.97 114 TYR B N 1
ATOM 3343 C CA . TYR B 2 112 ? 51.903 18.861 24.292 1.00 17.63 114 TYR B CA 1
ATOM 3344 C C . TYR B 2 112 ? 50.395 18.891 24.476 1.00 17.89 114 TYR B C 1
ATOM 3345 O O . TYR B 2 112 ? 49.693 19.733 23.914 1.00 19.59 114 TYR B O 1
ATOM 3354 N N . GLY B 2 113 ? 49.890 17.940 25.244 1.00 18.44 115 GLY B N 1
ATOM 3355 C CA . GLY B 2 113 ? 48.471 17.918 25.537 1.00 18.27 115 GLY B CA 1
ATOM 3356 C C . GLY B 2 113 ? 47.515 17.518 24.452 1.00 16.85 115 GLY B C 1
ATOM 3357 O O . GLY B 2 113 ? 46.318 17.666 24.652 1.00 14.60 115 GLY B O 1
ATOM 3358 N N . ASN B 2 114 ? 48.010 17.031 23.314 1.00 18.37 116 ASN B N 1
ATOM 3359 C CA . ASN B 2 114 ? 47.109 16.596 22.233 1.00 18.79 116 ASN B CA 1
ATOM 3360 C C . ASN B 2 114 ? 46.474 15.373 22.845 1.00 16.90 116 ASN B C 1
ATOM 3361 O O . ASN B 2 114 ? 47.183 14.542 23.403 1.00 16.08 116 ASN B O 1
ATOM 3366 N N . VAL B 2 115 ? 45.166 15.241 22.702 1.00 15.95 117 VAL B N 1
ATOM 3367 C CA . VAL B 2 115 ? 44.442 14.133 23.298 1.00 15.40 117 VAL B CA 1
ATOM 3368 C C . VAL B 2 115 ? 43.744 13.265 22.249 1.00 17.97 117 VAL B C 1
ATOM 3369 O O . VAL B 2 115 ? 43.361 13.758 21.195 1.00 19.61 117 VAL B O 1
ATOM 3373 N N . ASN B 2 116 ? 43.581 11.977 22.565 1.00 19.49 118 ASN B N 1
ATOM 3374 C CA . ASN B 2 116 ? 42.888 10.992 21.728 1.00 17.86 118 ASN B CA 1
ATOM 3375 C C . ASN B 2 116 ? 41.729 10.338 22.516 1.00 19.74 118 ASN B C 1
ATOM 3376 O O . ASN B 2 116 ? 41.939 9.762 23.586 1.00 21.14 118 ASN B O 1
ATOM 3381 N N . SER B 2 117 ? 40.532 10.360 21.951 1.00 19.06 119 SER B N 1
ATOM 3382 C CA . SER B 2 117 ? 39.350 9.776 22.581 1.00 18.31 119 SER B CA 1
ATOM 3383 C C . SER B 2 117 ? 38.485 9.195 21.466 1.00 18.50 119 SER B C 1
ATOM 3384 O O . SER B 2 117 ? 37.261 9.080 21.588 1.00 18.31 119 SER B O 1
ATOM 3387 N N . THR B 2 118 ? 39.134 8.858 20.362 1.00 18.09 120 THR B N 1
ATOM 3388 C CA . THR B 2 118 ? 38.427 8.307 19.228 1.00 22.82 120 THR B CA 1
ATOM 3389 C C . THR B 2 118 ? 38.726 6.804 19.155 1.00 21.90 120 THR B C 1
ATOM 3390 O O . THR B 2 118 ? 37.801 5.979 19.207 1.00 22.00 120 THR B O 1
ATOM 3394 N N . SER B 2 119 ? 40.005 6.446 19.137 1.00 17.86 121 SER B N 1
ATOM 3395 C CA . SER B 2 119 ? 40.350 5.046 19.053 1.00 20.06 121 SER B CA 1
ATOM 3396 C C . SER B 2 119 ? 41.797 4.758 19.379 1.00 24.66 121 SER B C 1
ATOM 3397 O O . SER B 2 119 ? 42.674 5.641 19.300 1.00 20.90 121 SER B O 1
ATOM 3400 N N . ILE B 2 120 ? 42.015 3.511 19.789 1.00 27.37 122 ILE B N 1
ATOM 3401 C CA . ILE B 2 120 ? 43.330 3.007 20.124 1.00 31.53 122 ILE B CA 1
ATOM 3402 C C . ILE B 2 120 ? 43.683 2.023 19.021 1.00 30.43 122 ILE B C 1
ATOM 3403 O O . ILE B 2 120 ? 42.911 1.106 18.734 1.00 29.38 122 ILE B O 1
ATOM 3408 N N . GLY B 2 121 ? 44.807 2.293 18.366 1.00 28.16 123 GLY B N 1
ATOM 3409 C CA . GLY B 2 121 ? 45.300 1.471 17.281 1.00 29.45 123 GLY B CA 1
ATOM 3410 C C . GLY B 2 121 ? 45.211 2.266 15.984 1.00 32.26 123 GLY B C 1
ATOM 3411 O O . GLY B 2 121 ? 45.365 3.502 15.975 1.00 31.73 123 GLY B O 1
ATOM 3412 N N . ASP B 2 122 ? 45.015 1.549 14.878 1.00 31.36 124 ASP B N 1
ATOM 3413 C CA . ASP B 2 122 ? 44.864 2.163 13.568 1.00 27.73 124 ASP B CA 1
ATOM 3414 C C . ASP B 2 122 ? 43.425 2.627 13.543 1.00 24.63 124 ASP B C 1
ATOM 3415 O O . ASP B 2 122 ? 42.508 1.857 13.821 1.00 21.01 124 ASP B O 1
ATOM 3420 N N . TYR B 2 123 ? 43.227 3.863 13.121 1.00 20.92 125 TYR B N 1
ATOM 3421 C CA . TYR B 2 123 ? 41.906 4.451 13.083 1.00 18.95 125 TYR B CA 1
ATOM 3422 C C . TYR B 2 123 ? 40.985 3.701 12.128 1.00 19.87 125 TYR B C 1
ATOM 3423 O O . TYR B 2 123 ? 39.761 3.745 12.261 1.00 18.68 125 TYR B O 1
ATOM 3432 N N . HIS B 2 124 ? 41.581 2.989 11.177 1.00 20.36 126 HIS B N 1
ATOM 3433 C CA . HIS B 2 124 ? 40.795 2.268 10.200 1.00 19.80 126 HIS B CA 1
ATOM 3434 C C . HIS B 2 124 ? 40.453 0.893 10.693 1.00 20.54 126 HIS B C 1
ATOM 3435 O O . HIS B 2 124 ? 39.383 0.364 10.392 1.00 18.83 126 HIS B O 1
ATOM 3442 N N . HIS B 2 125 ? 41.343 0.331 11.499 1.00 23.54 127 HIS B N 1
ATOM 3443 C CA . HIS B 2 125 ? 41.142 -0.998 12.072 1.00 27.37 127 HIS B CA 1
ATOM 3444 C C . HIS B 2 125 ? 41.756 -0.901 13.447 1.00 28.03 127 HIS B C 1
ATOM 3445 O O . HIS B 2 125 ? 42.880 -1.351 13.685 1.00 28.90 127 HIS B O 1
ATOM 3452 N N . PRO B 2 126 ? 41.022 -0.259 14.366 1.00 28.20 128 PRO B N 1
ATOM 3453 C CA . PRO B 2 126 ? 41.414 -0.020 15.750 1.00 30.08 128 PRO B CA 1
ATOM 3454 C C . PRO B 2 126 ? 41.297 -1.164 16.735 1.00 30.48 128 PRO B C 1
ATOM 3455 O O . PRO B 2 126 ? 40.343 -1.945 16.696 1.00 30.76 128 PRO B O 1
ATOM 3459 N N . LYS B 2 127 ? 42.274 -1.217 17.639 1.00 31.08 129 LYS B N 1
ATOM 3460 C CA . LYS B 2 127 ? 42.300 -2.196 18.707 1.00 30.74 129 LYS B CA 1
ATOM 3461 C C . LYS B 2 127 ? 41.081 -1.902 19.579 1.00 30.72 129 LYS B C 1
ATOM 3462 O O . LYS B 2 127 ? 40.273 -2.796 19.823 1.00 33.41 129 LYS B O 1
ATOM 3468 N N . THR B 2 128 ? 40.902 -0.641 19.972 1.00 29.60 130 THR B N 1
ATOM 3469 C CA . THR B 2 128 ? 39.747 -0.262 20.786 1.00 26.97 130 THR B CA 1
ATOM 3470 C C . THR B 2 128 ? 39.066 1.000 20.234 1.00 24.87 130 THR B C 1
ATOM 3471 O O . THR B 2 128 ? 39.727 2.009 20.009 1.00 25.22 130 THR B O 1
ATOM 3475 N N . ARG B 2 129 ? 37.746 0.934 20.057 1.00 22.55 131 ARG B N 1
ATOM 3476 C CA . ARG B 2 129 ? 36.919 2.021 19.520 1.00 22.56 131 ARG B CA 1
ATOM 3477 C C . ARG B 2 129 ? 36.078 2.752 20.583 1.00 24.04 131 ARG B C 1
ATOM 3478 O O . ARG B 2 129 ? 35.185 2.153 21.185 1.00 26.90 131 ARG B O 1
ATOM 3486 N N . PHE B 2 130 ? 36.291 4.061 20.724 1.00 21.92 132 PHE B N 1
ATOM 3487 C CA . PHE B 2 130 ? 35.569 4.880 21.698 1.00 20.52 132 PHE B CA 1
ATOM 3488 C C . PHE B 2 130 ? 34.365 5.511 21.023 1.00 22.23 132 PHE B C 1
ATOM 3489 O O . PHE B 2 130 ? 33.975 5.047 19.959 1.00 28.70 132 PHE B O 1
ATOM 3497 N N . THR B 2 131 ? 33.727 6.512 21.629 1.00 22.09 133 THR B N 1
ATOM 3498 C CA . THR B 2 131 ? 32.568 7.145 20.973 1.00 24.48 133 THR B CA 1
ATOM 3499 C C . THR B 2 131 ? 32.994 8.049 19.819 1.00 24.57 133 THR B C 1
ATOM 3500 O O . THR B 2 131 ? 32.276 8.211 18.833 1.00 25.14 133 THR B O 1
ATOM 3504 N N . GLY B 2 132 ? 34.146 8.678 19.979 1.00 25.40 134 GLY B N 1
ATOM 3505 C CA . GLY B 2 132 ? 34.612 9.587 18.967 1.00 28.33 134 GLY B CA 1
ATOM 3506 C C . GLY B 2 132 ? 34.785 10.953 19.601 1.00 29.08 134 GLY B C 1
ATOM 3507 O O . GLY B 2 132 ? 34.883 11.068 20.819 1.00 30.90 134 GLY B O 1
ATOM 3508 N N . SER B 2 133 ? 34.700 11.987 18.778 1.00 29.27 135 SER B N 1
ATOM 3509 C CA . SER B 2 133 ? 34.917 13.352 19.202 1.00 27.94 135 SER B CA 1
ATOM 3510 C C . SER B 2 133 ? 33.892 14.054 20.075 1.00 25.86 135 SER B C 1
ATOM 3511 O O . SER B 2 133 ? 34.265 14.707 21.047 1.00 25.25 135 SER B O 1
ATOM 3514 N N . GLY B 2 134 ? 32.614 13.965 19.731 1.00 23.12 136 GLY B N 1
ATOM 3515 C CA . GLY B 2 134 ? 31.627 14.685 20.508 1.00 22.13 136 GLY B CA 1
ATOM 3516 C C . GLY B 2 134 ? 31.982 16.156 20.315 1.00 23.92 136 GLY B C 1
ATOM 3517 O O . GLY B 2 134 ? 32.414 16.542 19.215 1.00 25.24 136 GLY B O 1
ATOM 3518 N N . GLY B 2 135 ? 31.839 16.973 21.360 1.00 22.33 137 GLY B N 1
ATOM 3519 C CA . GLY B 2 135 ? 32.182 18.379 21.248 1.00 16.08 137 GLY B CA 1
ATOM 3520 C C . GLY B 2 135 ? 33.613 18.646 21.690 1.00 14.13 137 GLY B C 1
ATOM 3521 O O . GLY B 2 135 ? 34.045 19.792 21.762 1.00 17.83 137 GLY B O 1
ATOM 3522 N N . ALA B 2 136 ? 34.381 17.602 21.941 1.00 11.68 138 ALA B N 1
ATOM 3523 C CA . ALA B 2 136 ? 35.741 17.790 22.421 1.00 12.17 138 ALA B CA 1
ATOM 3524 C C . ALA B 2 136 ? 36.585 18.595 21.481 1.00 12.02 138 ALA B C 1
ATOM 3525 O O . ALA B 2 136 ? 37.391 19.414 21.915 1.00 13.39 138 ALA B O 1
ATOM 3527 N N . ASN B 2 137 ? 36.415 18.352 20.186 1.00 15.59 139 ASN B N 1
ATOM 3528 C CA . ASN B 2 137 ? 37.199 19.050 19.171 1.00 14.12 139 ASN B CA 1
ATOM 3529 C C . ASN B 2 137 ? 36.933 20.567 19.111 1.00 14.65 139 ASN B C 1
ATOM 3530 O O . ASN B 2 137 ? 37.874 21.338 18.951 1.00 13.59 139 ASN B O 1
ATOM 3535 N N . GLY B 2 138 ? 35.668 20.988 19.237 1.00 13.51 140 GLY B N 1
ATOM 3536 C CA . GLY B 2 138 ? 35.346 22.410 19.225 1.00 16.71 140 GLY B CA 1
ATOM 3537 C C . GLY B 2 138 ? 35.996 23.075 20.434 1.00 19.94 140 GLY B C 1
ATOM 3538 O O . GLY B 2 138 ? 36.736 24.074 20.321 1.00 19.36 140 GLY B O 1
ATOM 3539 N N . ILE B 2 139 ? 35.748 22.471 21.596 1.00 18.63 141 ILE B N 1
ATOM 3540 C CA . ILE B 2 139 ? 36.317 22.913 22.858 1.00 15.54 141 ILE B CA 1
ATOM 3541 C C . ILE B 2 139 ? 37.830 23.106 22.770 1.00 14.57 141 ILE B C 1
ATOM 3542 O O . ILE B 2 139 ? 38.311 24.158 23.156 1.00 19.84 141 ILE B O 1
ATOM 3547 N N . ALA B 2 140 ? 38.579 22.114 22.283 1.00 11.53 142 ALA B N 1
ATOM 3548 C CA . ALA B 2 140 ? 40.046 22.239 22.185 1.00 13.10 142 ALA B CA 1
ATOM 3549 C C . ALA B 2 140 ? 40.555 23.131 21.045 1.00 14.84 142 ALA B C 1
ATOM 3550 O O . ALA B 2 140 ? 41.739 23.474 20.986 1.00 12.83 142 ALA B O 1
ATOM 3552 N N . THR B 2 141 ?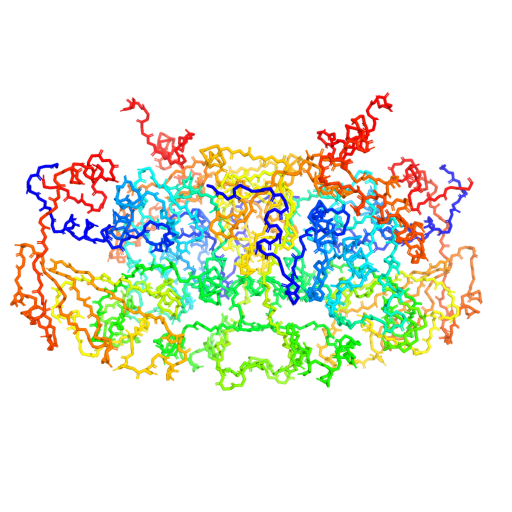 39.666 23.482 20.120 1.00 18.66 143 THR B N 1
ATOM 3553 C CA . THR B 2 141 ? 40.036 24.356 18.996 1.00 19.86 143 THR B CA 1
ATOM 3554 C C . THR B 2 141 ? 39.881 25.818 19.430 1.00 18.92 143 THR B C 1
ATOM 3555 O O . THR B 2 141 ? 40.775 26.626 19.179 1.00 18.07 143 THR B O 1
ATOM 3559 N N . TYR B 2 142 ? 38.788 26.122 20.141 1.00 19.45 144 TYR B N 1
ATOM 3560 C CA . TYR B 2 142 ? 38.497 27.484 20.622 1.00 22.27 144 TYR B CA 1
ATOM 3561 C C . TYR B 2 142 ? 38.554 27.823 22.126 1.00 23.24 144 TYR B C 1
ATOM 3562 O O . TYR B 2 142 ? 38.355 28.991 22.485 1.00 23.89 144 TYR B O 1
ATOM 3571 N N . SER B 2 143 ? 38.837 26.848 22.995 1.00 21.75 145 SER B N 1
ATOM 3572 C CA . SER B 2 143 ? 38.879 27.104 24.435 1.00 20.04 145 SER B CA 1
ATOM 3573 C C . SER B 2 143 ? 40.137 26.692 25.158 1.00 21.25 145 SER B C 1
ATOM 3574 O O . SER B 2 143 ? 40.883 25.822 24.692 1.00 22.37 145 SER B O 1
ATOM 3577 N N . ASN B 2 144 ? 40.383 27.367 26.286 1.00 23.54 146 ASN B N 1
ATOM 3578 C CA . ASN B 2 144 ? 41.497 27.053 27.184 1.00 20.48 146 ASN B CA 1
ATOM 3579 C C . ASN B 2 144 ? 40.959 25.841 27.929 1.00 18.34 146 ASN B C 1
ATOM 3580 O O . ASN B 2 144 ? 39.845 25.870 28.455 1.00 16.86 146 ASN B O 1
ATOM 3585 N N . THR B 2 145 ? 41.727 24.767 27.949 1.00 17.51 147 THR B N 1
ATOM 3586 C CA . THR B 2 145 ? 41.259 23.541 28.559 1.00 16.91 147 THR B CA 1
ATOM 3587 C C . THR B 2 145 ? 42.002 23.028 29.766 1.00 19.42 147 THR B C 1
ATOM 3588 O O . THR B 2 145 ? 43.171 23.372 30.015 1.00 18.47 147 THR B O 1
ATOM 3592 N N . ILE B 2 146 ? 41.318 22.098 30.428 1.00 21.81 148 ILE B N 1
ATOM 3593 C CA . ILE B 2 146 ? 41.791 21.355 31.591 1.00 21.73 148 ILE B CA 1
ATOM 3594 C C . ILE B 2 146 ? 41.471 19.917 31.157 1.00 19.37 148 ILE B C 1
ATOM 3595 O O . ILE B 2 146 ? 40.326 19.609 30.818 1.00 21.15 148 ILE B O 1
ATOM 3600 N N . ILE B 2 147 ? 42.497 19.081 31.057 1.00 17.47 149 ILE B N 1
ATOM 3601 C CA . ILE B 2 147 ? 42.333 17.701 30.601 1.00 18.42 149 ILE B CA 1
ATOM 3602 C C . ILE B 2 147 ? 42.290 16.636 31.709 1.00 18.57 149 ILE B C 1
ATOM 3603 O O . ILE B 2 147 ? 43.253 16.462 32.450 1.00 21.59 149 ILE B O 1
ATOM 3608 N N . MET B 2 148 ? 41.195 15.896 31.772 1.00 17.66 150 MET B N 1
ATOM 3609 C CA . MET B 2 148 ? 41.010 14.832 32.744 1.00 20.15 150 MET B CA 1
ATOM 3610 C C . MET B 2 148 ? 41.637 13.547 32.207 1.00 23.10 150 MET B C 1
ATOM 3611 O O . MET B 2 148 ? 41.116 12.969 31.252 1.00 26.32 150 MET B O 1
ATOM 3616 N N . MET B 2 149 ? 42.682 13.043 32.864 1.00 23.84 151 MET B N 1
ATOM 3617 C CA . MET B 2 149 ? 43.367 11.825 32.406 1.00 25.98 151 MET B CA 1
ATOM 3618 C C . MET B 2 149 ? 43.808 10.808 33.472 1.00 27.16 151 MET B C 1
ATOM 3619 O O . MET B 2 149 ? 44.144 11.193 34.588 1.00 28.70 151 MET B O 1
ATOM 3624 N N . GLN B 2 150 ? 43.807 9.518 33.120 1.00 27.87 152 GLN B N 1
ATOM 3625 C CA . GLN B 2 150 ? 44.276 8.439 34.016 1.00 30.19 152 GLN B CA 1
ATOM 3626 C C . GLN B 2 150 ? 45.796 8.475 33.953 1.00 28.66 152 GLN B C 1
ATOM 3627 O O . GLN B 2 150 ? 46.350 8.542 32.861 1.00 26.56 152 GLN B O 1
ATOM 3633 N N . HIS B 2 151 ? 46.492 8.342 35.079 1.00 30.45 153 HIS B N 1
ATOM 3634 C CA . HIS B 2 151 ? 47.956 8.429 35.009 1.00 31.36 153 HIS B CA 1
ATOM 3635 C C . HIS B 2 151 ? 48.734 7.143 34.728 1.00 34.73 153 HIS B C 1
ATOM 3636 O O . HIS B 2 151 ? 49.685 6.809 35.438 1.00 36.43 153 HIS B O 1
ATOM 3643 N N . GLU B 2 152 ? 48.375 6.471 33.637 1.00 37.51 154 GLU B N 1
ATOM 3644 C CA . GLU B 2 152 ? 49.024 5.225 33.238 1.00 37.21 154 GLU B CA 1
ATOM 3645 C C . GLU B 2 152 ? 50.117 5.497 32.232 1.00 36.02 154 GLU B C 1
ATOM 3646 O O . GLU B 2 152 ? 49.979 6.356 31.373 1.00 38.61 154 GLU B O 1
ATOM 3652 N N . LYS B 2 153 ? 51.198 4.746 32.316 1.00 35.32 155 LYS B N 1
ATOM 3653 C CA . LYS B 2 153 ? 52.309 4.943 31.399 1.00 36.55 155 LYS B CA 1
ATOM 3654 C C . LYS B 2 153 ? 51.867 4.766 29.948 1.00 36.30 155 LYS B C 1
ATOM 3655 O O . LYS B 2 153 ? 52.347 5.465 29.056 1.00 37.56 155 LYS B O 1
ATOM 3661 N N . ARG B 2 154 ? 50.893 3.888 29.731 1.00 35.75 156 ARG B N 1
ATOM 3662 C CA . ARG B 2 154 ? 50.383 3.603 28.391 1.00 33.66 156 ARG B CA 1
ATOM 3663 C C . ARG B 2 154 ? 49.442 4.691 27.851 1.00 32.72 156 ARG B C 1
ATOM 3664 O O . ARG B 2 154 ? 48.927 4.581 26.729 1.00 35.13 156 ARG B O 1
ATOM 3672 N N . ARG B 2 155 ? 49.176 5.709 28.667 1.00 29.48 157 ARG B N 1
ATOM 3673 C CA . ARG B 2 155 ? 48.304 6.813 28.272 1.00 24.35 157 ARG B CA 1
ATOM 3674 C C . ARG B 2 155 ? 49.117 8.058 27.991 1.00 23.44 157 ARG B C 1
ATOM 3675 O O . ARG B 2 155 ? 48.697 8.931 27.239 1.00 25.90 157 ARG B O 1
ATOM 3683 N N . PHE B 2 156 ? 50.290 8.125 28.600 1.00 21.71 158 PHE B N 1
ATOM 3684 C CA . PHE B 2 156 ? 51.188 9.244 28.428 1.00 21.82 158 PHE B CA 1
ATOM 3685 C C . PHE B 2 156 ? 52.239 8.840 27.422 1.00 22.35 158 PHE B C 1
ATOM 3686 O O . PHE B 2 156 ? 53.379 8.533 27.758 1.00 20.19 158 PHE B O 1
ATOM 3694 N N . MET B 2 157 ? 51.838 8.905 26.161 1.00 25.94 159 MET B N 1
ATOM 3695 C CA . MET B 2 157 ? 52.682 8.505 25.049 1.00 26.35 159 MET B CA 1
ATOM 3696 C C . MET B 2 157 ? 53.417 9.668 24.426 1.00 25.18 159 MET B C 1
ATOM 3697 O O . MET B 2 157 ? 52.914 10.780 24.425 1.00 27.13 159 MET B O 1
ATOM 3702 N N . ASN B 2 158 ? 54.602 9.401 23.890 1.00 25.97 160 ASN B N 1
ATOM 3703 C CA . ASN B 2 158 ? 55.383 10.417 23.188 1.00 29.98 160 ASN B CA 1
ATOM 3704 C C . ASN B 2 158 ? 54.626 10.866 21.925 1.00 31.22 160 ASN B C 1
ATOM 3705 O O . ASN B 2 158 ? 54.862 11.956 21.405 1.00 33.38 160 ASN B O 1
ATOM 3710 N N . LYS B 2 159 ? 53.775 9.985 21.401 1.00 30.96 161 LYS B N 1
ATOM 3711 C CA . LYS B 2 159 ? 52.981 10.239 20.204 1.00 28.66 161 LYS B CA 1
ATOM 3712 C C . LYS B 2 159 ? 51.687 9.417 20.267 1.00 24.97 161 LYS B C 1
ATOM 3713 O O . LYS B 2 159 ? 51.732 8.187 20.353 1.00 22.38 161 LYS B O 1
ATOM 3719 N N . ILE B 2 160 ? 50.540 10.079 20.173 1.00 22.72 162 ILE B N 1
ATOM 3720 C CA . ILE B 2 160 ? 49.277 9.357 20.261 1.00 23.36 162 ILE B CA 1
ATOM 3721 C C . ILE B 2 160 ? 48.818 8.741 18.950 1.00 23.69 162 ILE B C 1
ATOM 3722 O O . ILE B 2 160 ? 49.378 9.027 17.907 1.00 26.76 162 ILE B O 1
ATOM 3727 N N . ASP B 2 161 ? 47.768 7.928 19.020 1.00 22.93 163 ASP B N 1
ATOM 3728 C CA . ASP B 2 161 ? 47.208 7.220 17.878 1.00 22.37 163 ASP B CA 1
ATOM 3729 C C . ASP B 2 161 ? 46.277 8.024 17.017 1.00 25.77 163 ASP B C 1
ATOM 3730 O O . ASP B 2 161 ? 45.927 7.590 15.918 1.00 30.08 163 ASP B O 1
ATOM 3735 N N . TYR B 2 162 ? 45.822 9.160 17.525 1.00 26.09 164 TYR B N 1
ATOM 3736 C CA . TYR B 2 162 ? 44.893 9.991 16.782 1.00 22.97 164 TYR B CA 1
ATOM 3737 C C . TYR B 2 162 ? 44.654 11.222 17.640 1.00 21.81 164 TYR B C 1
ATOM 3738 O O . TYR B 2 162 ? 44.484 11.115 18.837 1.00 23.81 164 TYR B O 1
ATOM 3747 N N . VAL B 2 163 ? 44.694 12.389 17.022 1.00 18.60 165 VAL B N 1
ATOM 3748 C CA . VAL B 2 163 ? 44.502 13.646 17.704 1.00 10.79 165 VAL B CA 1
ATOM 3749 C C . VAL B 2 163 ? 43.082 14.138 17.521 1.00 14.54 165 VAL B C 1
ATOM 3750 O O . VAL B 2 163 ? 42.839 14.961 16.638 1.00 14.97 165 VAL B O 1
ATOM 3754 N N . THR B 2 164 ? 42.138 13.667 18.332 1.00 15.42 166 THR B N 1
ATOM 3755 C CA . THR B 2 164 ? 40.755 14.161 18.196 1.00 19.38 166 THR B CA 1
ATOM 3756 C C . THR B 2 164 ? 40.563 15.571 18.771 1.00 20.19 166 THR B C 1
ATOM 3757 O O . THR B 2 164 ? 39.709 16.333 18.303 1.00 20.94 166 THR B O 1
ATOM 3761 N N . SER B 2 165 ? 41.398 15.911 19.754 1.00 22.44 167 SER B N 1
ATOM 3762 C CA . SER B 2 165 ? 41.422 17.219 20.419 1.00 20.51 167 SER B CA 1
ATOM 3763 C C . SER B 2 165 ? 42.877 17.740 20.405 1.00 21.21 167 SER B C 1
ATOM 3764 O O . SER B 2 165 ? 43.757 17.190 21.088 1.00 19.63 167 SER B O 1
ATOM 3767 N N . PRO B 2 166 ? 43.152 18.774 19.585 1.00 20.84 168 PRO B N 1
ATOM 3768 C CA . PRO B 2 166 ? 44.457 19.437 19.397 1.00 20.67 168 PRO B CA 1
ATOM 3769 C C . PRO B 2 166 ? 44.975 20.308 20.568 1.00 21.36 168 PRO B C 1
ATOM 3770 O O . PRO B 2 166 ? 44.342 21.294 20.967 1.00 20.00 168 PRO B O 1
ATOM 3774 N N . GLY B 2 167 ? 46.163 19.971 21.063 1.00 18.85 169 GLY B N 1
ATOM 3775 C CA . GLY B 2 167 ? 46.746 20.717 22.151 1.00 16.76 169 GLY B CA 1
ATOM 3776 C C . GLY B 2 167 ? 47.657 21.797 21.629 1.00 15.82 169 GLY B C 1
ATOM 3777 O O . GLY B 2 167 ? 47.223 22.691 20.921 1.00 17.64 169 GLY B O 1
ATOM 3778 N N . TRP B 2 168 ? 48.907 21.759 22.052 1.00 15.03 170 TRP B N 1
ATOM 3779 C CA . TRP B 2 168 ? 49.902 22.720 21.600 1.00 20.59 170 TRP B CA 1
ATOM 3780 C C . TRP B 2 168 ? 50.636 22.136 20.395 1.00 21.87 170 TRP B C 1
ATOM 3781 O O . TRP B 2 168 ? 51.757 22.547 20.050 1.00 20.87 170 TRP B O 1
ATOM 3792 N N . ILE B 2 169 ? 50.016 21.100 19.830 1.00 24.11 171 ILE B N 1
ATOM 3793 C CA . ILE B 2 169 ? 50.505 20.388 18.665 1.00 22.21 171 ILE B CA 1
ATOM 3794 C C . ILE B 2 169 ? 51.924 19.863 18.812 1.00 24.45 171 ILE B C 1
ATOM 3795 O O . ILE B 2 169 ? 52.109 18.718 19.236 1.00 24.14 171 ILE B O 1
ATOM 3800 N N . ASP B 2 170 ? 52.913 20.708 18.523 1.00 23.26 172 ASP B N 1
ATOM 3801 C CA . ASP B 2 170 ? 54.314 20.299 18.579 1.00 26.08 172 ASP B CA 1
ATOM 3802 C C . ASP B 2 170 ? 55.223 21.245 19.334 1.00 25.65 172 ASP B C 1
ATOM 3803 O O . ASP B 2 170 ? 56.447 21.105 19.290 1.00 24.49 172 ASP B O 1
ATOM 3808 N N . GLY B 2 171 ? 54.649 22.218 20.015 1.00 27.17 173 GLY B N 1
ATOM 3809 C CA . GLY B 2 171 ? 55.486 23.148 20.742 1.00 28.67 173 GLY B CA 1
ATOM 3810 C C . GLY B 2 171 ? 55.072 24.536 20.332 1.00 32.80 173 GLY B C 1
ATOM 3811 O O . GLY B 2 171 ? 53.930 24.715 19.877 1.00 32.67 173 GLY B O 1
ATOM 3812 N N . PRO B 2 172 ? 55.978 25.529 20.433 1.00 34.75 174 PRO B N 1
ATOM 3813 C CA . PRO B 2 172 ? 55.740 26.934 20.081 1.00 36.05 174 PRO B CA 1
ATOM 3814 C C . PRO B 2 172 ? 55.467 27.113 18.578 1.00 37.50 174 PRO B C 1
ATOM 3815 O O . PRO B 2 172 ? 56.168 26.533 17.735 1.00 40.98 174 PRO B O 1
ATOM 3819 N N . GLY B 2 173 ? 54.415 27.864 18.255 1.00 35.95 175 GLY B N 1
ATOM 3820 C CA . GLY B 2 173 ? 54.062 28.106 16.867 1.00 35.94 175 GLY B CA 1
ATOM 3821 C C . GLY B 2 173 ? 53.271 27.021 16.158 1.00 34.79 175 GLY B C 1
ATOM 3822 O O . GLY B 2 173 ? 52.645 27.293 15.128 1.00 37.83 175 GLY B O 1
ATOM 3823 N N . GLY B 2 174 ? 53.261 25.809 16.708 1.00 31.36 176 GLY B N 1
ATOM 3824 C CA . GLY B 2 174 ? 52.537 24.712 16.088 1.00 28.07 176 GLY B CA 1
ATOM 3825 C C . GLY B 2 174 ? 51.068 24.921 15.734 1.00 27.21 176 GLY B C 1
ATOM 3826 O O . GLY B 2 174 ? 50.663 24.660 14.601 1.00 27.70 176 GLY B O 1
ATOM 3827 N N . ARG B 2 175 ? 50.259 25.378 16.683 1.00 26.28 177 ARG B N 1
ATOM 3828 C CA . ARG B 2 175 ? 48.822 25.573 16.439 1.00 27.86 177 ARG B CA 1
ATOM 3829 C C . ARG B 2 175 ? 48.398 26.509 15.305 1.00 32.29 177 ARG B C 1
ATOM 3830 O O . ARG B 2 175 ? 47.514 26.170 14.517 1.00 30.06 177 ARG B O 1
ATOM 3838 N N . GLU B 2 176 ? 48.982 27.709 15.280 1.00 37.83 178 GLU B N 1
ATOM 3839 C CA . GLU B 2 176 ? 48.669 28.732 14.284 1.00 40.66 178 GLU B CA 1
ATOM 3840 C C . GLU B 2 176 ? 48.953 28.282 12.851 1.00 40.89 178 GLU B C 1
ATOM 3841 O O . GLU B 2 176 ? 48.156 28.544 11.939 1.00 42.27 178 GLU B O 1
ATOM 3847 N N . ARG B 2 177 ? 50.070 27.589 12.653 1.00 38.01 179 ARG B N 1
ATOM 3848 C CA . ARG B 2 177 ? 50.407 27.092 11.326 1.00 36.03 179 ARG B CA 1
ATOM 3849 C C . ARG B 2 177 ? 49.396 26.056 10.825 1.00 32.84 179 ARG B C 1
ATOM 3850 O O . ARG B 2 177 ? 49.091 26.009 9.637 1.00 36.85 179 ARG B O 1
ATOM 3858 N N . LEU B 2 178 ? 48.807 25.283 11.733 1.00 27.11 180 LEU B N 1
ATOM 3859 C CA . LEU B 2 178 ? 47.788 24.318 11.328 1.00 20.12 180 LEU B CA 1
ATOM 3860 C C . LEU B 2 178 ? 46.477 25.076 11.190 1.00 19.19 180 LEU B C 1
ATOM 3861 O O . LEU B 2 178 ? 45.428 24.471 10.938 1.00 20.21 180 LEU B O 1
ATOM 3866 N N . GLY B 2 179 ? 46.526 26.398 11.356 1.00 15.56 181 GLY B N 1
ATOM 3867 C CA . GLY B 2 179 ? 45.317 27.196 11.244 1.00 14.77 181 GLY B CA 1
ATOM 3868 C C . GLY B 2 179 ? 44.393 27.139 12.454 1.00 16.37 181 GLY B C 1
ATOM 3869 O O . GLY B 2 179 ? 43.183 27.327 12.330 1.00 15.36 181 GLY B O 1
ATOM 3870 N N . LEU B 2 180 ? 44.952 26.828 13.623 1.00 17.59 182 LEU B N 1
ATOM 3871 C CA . LEU B 2 180 ? 44.197 26.770 14.880 1.00 14.50 182 LEU B CA 1
ATOM 3872 C C . LEU B 2 180 ? 44.423 28.080 15.668 1.00 14.12 182 LEU B C 1
ATOM 3873 O O . LEU B 2 180 ? 45.505 28.676 15.580 1.00 17.92 182 LEU B O 1
ATOM 3878 N N . PRO B 2 181 ? 43.393 28.587 16.375 1.00 11.96 183 PRO B N 1
ATOM 3879 C CA . PRO B 2 181 ? 43.513 29.822 17.166 1.00 12.06 183 PRO B CA 1
ATOM 3880 C C . PRO B 2 181 ? 44.724 29.683 18.057 1.00 15.84 183 PRO B C 1
ATOM 3881 O O . PRO B 2 181 ? 44.796 28.764 18.854 1.00 20.46 183 PRO B O 1
ATOM 3885 N N . GLY B 2 182 ? 45.680 30.588 17.927 1.00 19.88 184 GLY B N 1
ATOM 3886 C CA . GLY B 2 182 ? 46.893 30.487 18.715 1.00 24.14 184 GLY B CA 1
ATOM 3887 C C . GLY B 2 182 ? 46.885 30.818 20.203 1.00 28.31 184 GLY B C 1
ATOM 3888 O O . GLY B 2 182 ? 47.725 30.303 20.959 1.00 28.56 184 GLY B O 1
ATOM 3889 N N . ASP B 2 183 ? 45.984 31.677 20.660 1.00 29.62 185 ASP B N 1
ATOM 3890 C CA . ASP B 2 183 ? 46.039 32.003 22.075 1.00 35.07 185 ASP B CA 1
ATOM 3891 C C . ASP B 2 183 ? 45.006 31.326 22.968 1.00 36.55 185 ASP B C 1
ATOM 3892 O O . ASP B 2 183 ? 44.462 31.920 23.907 1.00 38.99 185 ASP B O 1
ATOM 3897 N N . VAL B 2 184 ? 44.808 30.041 22.710 1.00 35.26 186 VAL B N 1
ATOM 3898 C CA . VAL B 2 184 ? 43.872 29.235 23.463 1.00 31.17 186 VAL B CA 1
ATOM 3899 C C . VAL B 2 184 ? 44.448 27.826 23.379 1.00 33.29 186 VAL B C 1
ATOM 3900 O O . VAL B 2 184 ? 44.786 27.374 22.294 1.00 35.57 186 VAL B O 1
ATOM 3904 N N . GLY B 2 185 ? 44.689 27.195 24.523 1.00 34.24 187 GLY B N 1
ATOM 3905 C CA . GLY B 2 185 ? 45.250 25.854 24.519 1.00 34.93 187 GLY B CA 1
ATOM 3906 C C . GLY B 2 185 ? 45.134 25.125 25.849 1.00 36.14 187 GLY B C 1
ATOM 3907 O O . GLY B 2 185 ? 44.360 25.533 26.716 1.00 35.96 187 GLY B O 1
ATOM 3908 N N . PRO B 2 186 ? 45.798 23.969 25.994 1.00 37.00 188 PRO B N 1
ATOM 3909 C CA . PRO B 2 186 ? 45.774 23.179 27.227 1.00 36.53 188 PRO B CA 1
ATOM 3910 C C . PRO B 2 186 ? 46.431 23.949 28.374 1.00 36.59 188 PRO B C 1
ATOM 3911 O O . PRO B 2 186 ? 47.615 24.305 28.307 1.00 37.84 188 PRO B O 1
ATOM 3915 N N . GLN B 2 187 ? 45.652 24.202 29.421 1.00 33.13 189 GLN B N 1
ATOM 3916 C CA . GLN B 2 187 ? 46.127 24.951 30.563 1.00 29.24 189 GLN B CA 1
ATOM 3917 C C . GLN B 2 187 ? 46.676 24.069 31.647 1.00 27.82 189 GLN B C 1
ATOM 3918 O O . GLN B 2 187 ? 47.773 24.301 32.157 1.00 27.88 189 GLN B O 1
ATOM 3924 N N . LEU B 2 188 ? 45.944 23.004 31.937 1.00 27.24 190 LEU B N 1
ATOM 3925 C CA . LEU B 2 188 ? 46.320 22.096 33.010 1.00 25.06 190 LEU B CA 1
ATOM 3926 C C . LEU B 2 188 ? 45.824 20.668 32.771 1.00 22.39 190 LEU B C 1
ATOM 3927 O O . LEU B 2 188 ? 44.737 20.468 32.216 1.00 23.01 190 LEU B O 1
ATOM 3932 N N . VAL B 2 189 ? 46.615 19.685 33.193 1.00 20.15 191 VAL B N 1
ATOM 3933 C CA . VAL B 2 189 ? 46.228 18.265 33.086 1.00 20.99 191 VAL B CA 1
ATOM 3934 C C . VAL B 2 189 ? 45.991 17.742 34.501 1.00 20.74 191 VAL B C 1
ATOM 3935 O O . VAL B 2 189 ? 46.888 17.802 35.343 1.00 21.78 191 VAL B O 1
ATOM 3939 N N . VAL B 2 190 ? 44.810 17.209 34.763 1.00 18.02 192 VAL B N 1
ATOM 3940 C CA . VAL B 2 190 ? 44.526 16.697 36.089 1.00 19.03 192 VAL B CA 1
ATOM 3941 C C . VAL B 2 190 ? 44.314 15.201 36.029 1.00 21.12 192 VAL B C 1
ATOM 3942 O O . VAL B 2 190 ? 43.327 14.731 35.472 1.00 23.50 192 VAL B O 1
ATOM 3946 N N . THR B 2 191 ? 45.236 14.454 36.622 1.00 22.41 193 THR B N 1
ATOM 3947 C CA . THR B 2 191 ? 45.133 13.006 36.654 1.00 22.53 193 THR B CA 1
ATOM 3948 C C . THR B 2 191 ? 44.864 12.577 38.098 1.00 23.53 193 THR B C 1
ATOM 3949 O O . THR B 2 191 ? 44.625 13.417 38.976 1.00 27.68 193 THR B O 1
ATOM 3953 N N . ASP B 2 192 ? 44.896 11.277 38.348 1.00 21.10 194 ASP B N 1
ATOM 3954 C CA . ASP B 2 192 ? 44.668 10.746 39.689 1.00 21.44 194 ASP B CA 1
ATOM 3955 C C . ASP B 2 192 ? 45.898 10.838 40.625 1.00 19.65 194 ASP B C 1
ATOM 3956 O O . ASP B 2 192 ? 45.826 10.448 41.778 1.00 20.59 194 ASP B O 1
ATOM 3961 N N . LYS B 2 193 ? 47.020 11.337 40.127 1.00 17.15 195 LYS B N 1
ATOM 3962 C CA . LYS B 2 193 ? 48.216 11.467 40.939 1.00 18.71 195 LYS B CA 1
ATOM 3963 C C . LYS B 2 193 ? 48.648 12.925 41.057 1.00 20.80 195 LYS B C 1
ATOM 3964 O O . LYS B 2 193 ? 49.750 13.197 41.529 1.00 23.09 195 LYS B O 1
ATOM 3970 N N . GLY B 2 194 ? 47.836 13.870 40.612 1.00 21.10 196 GLY B N 1
ATOM 3971 C CA . GLY B 2 194 ? 48.290 15.251 40.706 1.00 22.49 196 GLY B CA 1
ATOM 3972 C C . GLY B 2 194 ? 47.926 16.091 39.500 1.00 20.94 196 GLY B C 1
ATOM 3973 O O . GLY B 2 194 ? 47.109 15.664 38.687 1.00 22.68 196 GLY B O 1
ATOM 3974 N N . ILE B 2 195 ? 48.544 17.262 39.374 1.00 19.27 197 ILE B N 1
ATOM 3975 C CA . ILE B 2 195 ? 48.271 18.175 38.272 1.00 19.44 197 ILE B CA 1
ATOM 3976 C C . ILE B 2 195 ? 49.541 18.476 37.471 1.00 20.42 197 ILE B C 1
ATOM 3977 O O . ILE B 2 195 ? 50.612 18.705 38.024 1.00 20.43 197 ILE B O 1
ATOM 3982 N N . LEU B 2 196 ? 49.433 18.451 36.154 1.00 24.87 198 LEU B N 1
ATOM 3983 C CA . LEU B 2 196 ? 50.588 18.756 35.317 1.00 28.38 198 LEU B CA 1
ATOM 3984 C C . LEU B 2 196 ? 50.342 20.038 34.499 1.00 27.86 198 LEU B C 1
ATOM 3985 O O . LEU B 2 196 ? 49.206 20.373 34.150 1.00 26.69 198 LEU B O 1
ATOM 3990 N N . LYS B 2 197 ? 51.401 20.782 34.244 1.00 27.58 199 LYS B N 1
ATOM 3991 C CA . LYS B 2 197 ? 51.261 22.007 33.490 1.00 30.80 199 LYS B CA 1
ATOM 3992 C C . LYS 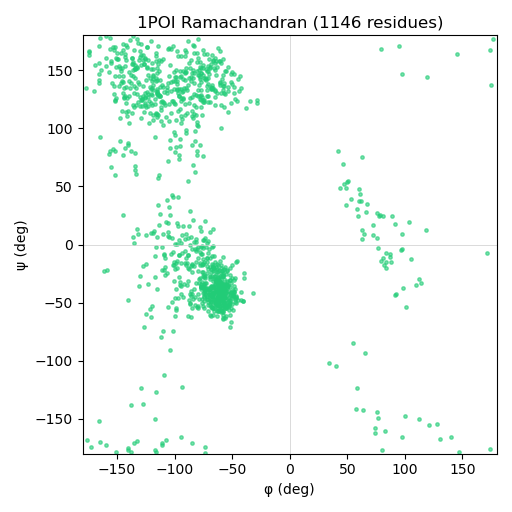B 2 197 ? 52.163 21.996 32.271 1.00 30.84 199 LYS B C 1
ATOM 3993 O O . LYS B 2 197 ? 53.031 21.124 32.122 1.00 28.87 199 LYS B O 1
ATOM 3999 N N . PHE B 2 198 ? 51.958 22.987 31.412 1.00 30.59 200 PHE B N 1
ATOM 4000 C CA . PHE B 2 198 ? 52.718 23.123 30.176 1.00 28.68 200 PHE B CA 1
ATOM 4001 C C . PHE B 2 198 ? 53.568 24.370 30.230 1.00 26.39 200 PHE B C 1
ATOM 4002 O O . PHE B 2 198 ? 53.050 25.437 30.513 1.00 29.02 200 PHE B O 1
ATOM 4010 N N . ASP B 2 199 ? 54.862 24.250 29.970 1.00 24.88 201 ASP B N 1
ATOM 4011 C CA . ASP B 2 199 ? 55.719 25.423 29.990 1.00 27.42 201 ASP B CA 1
ATOM 4012 C C . ASP B 2 199 ? 55.160 26.559 29.136 1.00 30.76 201 ASP B C 1
ATOM 4013 O O . ASP B 2 199 ? 54.634 26.346 28.035 1.00 32.10 201 ASP B O 1
ATOM 4018 N N . GLU B 2 200 ? 55.281 27.770 29.656 1.00 33.79 202 GLU B N 1
ATOM 4019 C CA . GLU B 2 200 ? 54.795 28.959 28.979 1.00 37.47 202 GLU B CA 1
ATOM 4020 C C . GLU B 2 200 ? 55.563 29.226 27.680 1.00 36.51 202 GLU B C 1
ATOM 4021 O O . GLU B 2 200 ? 54.982 29.687 26.698 1.00 37.85 202 GLU B O 1
ATOM 4027 N N . LYS B 2 201 ? 56.861 28.942 27.675 1.00 32.52 203 LYS B N 1
ATOM 4028 C CA . LYS B 2 201 ? 57.671 29.189 26.490 1.00 32.99 203 LYS B CA 1
ATOM 4029 C C . LYS B 2 201 ? 58.020 27.990 25.590 1.00 31.67 203 LYS B C 1
ATOM 4030 O O . LYS B 2 201 ? 58.401 28.180 24.438 1.00 32.09 203 LYS B O 1
ATOM 4036 N N . THR B 2 202 ? 57.892 26.766 26.099 1.00 29.51 204 THR B N 1
ATOM 4037 C CA . THR B 2 202 ? 58.191 25.575 25.305 1.00 25.56 204 THR B CA 1
ATOM 4038 C C . THR B 2 202 ? 56.954 24.695 25.107 1.00 26.34 204 THR B C 1
ATOM 4039 O O . THR B 2 202 ? 56.976 23.741 24.336 1.00 25.93 204 THR B O 1
ATOM 4043 N N . LYS B 2 203 ? 55.885 25.005 25.828 1.00 27.33 205 LYS B N 1
ATOM 4044 C CA . LYS B 2 203 ? 54.642 24.260 25.740 1.00 27.09 205 LYS B CA 1
ATOM 4045 C C . LYS B 2 203 ? 54.738 22.798 26.156 1.00 28.10 205 LYS B C 1
ATOM 4046 O O . LYS B 2 203 ? 53.745 22.075 26.115 1.00 30.42 205 LYS B O 1
ATOM 4052 N N . ARG B 2 204 ? 55.901 22.374 26.637 1.00 28.37 206 ARG B N 1
ATOM 4053 C CA . ARG B 2 204 ? 56.032 20.992 27.068 1.00 29.84 206 ARG B CA 1
ATOM 4054 C C . ARG B 2 204 ? 55.586 20.752 28.515 1.00 31.12 206 ARG B C 1
ATOM 4055 O O . ARG B 2 204 ? 55.836 21.555 29.419 1.00 29.14 206 ARG B O 1
ATOM 4063 N N . MET B 2 205 ? 54.924 19.619 28.707 1.00 33.28 207 MET B N 1
ATOM 4064 C CA . MET B 2 205 ? 54.393 19.187 29.996 1.00 31.01 207 MET B CA 1
ATOM 4065 C C . MET B 2 205 ? 55.448 18.981 31.111 1.00 31.45 207 MET B C 1
ATOM 4066 O O . MET B 2 205 ? 56.556 18.473 30.872 1.00 30.69 207 MET B O 1
ATOM 4071 N N . TYR B 2 206 ? 55.093 19.401 32.327 1.00 31.59 208 TYR B N 1
ATOM 4072 C CA . TYR B 2 206 ? 55.954 19.270 33.513 1.00 31.01 208 TYR B CA 1
ATOM 4073 C C . TYR B 2 206 ? 55.042 19.025 34.708 1.00 29.82 208 TYR B C 1
ATOM 4074 O O . TYR B 2 206 ? 53.868 19.432 34.695 1.00 30.31 208 TYR B O 1
ATOM 4083 N N . LEU B 2 207 ? 55.552 18.340 35.725 1.00 27.82 209 LEU B N 1
ATOM 4084 C CA . LEU B 2 207 ? 54.730 18.049 36.897 1.00 27.59 209 LEU B CA 1
ATOM 4085 C C . LEU B 2 207 ? 54.616 19.314 37.748 1.00 27.10 209 LEU B C 1
ATOM 4086 O O . LEU B 2 207 ? 55.633 19.932 38.086 1.00 24.19 209 LEU B O 1
ATOM 4091 N N . ALA B 2 208 ? 53.385 19.708 38.068 1.00 27.63 210 ALA B N 1
ATOM 4092 C CA . ALA B 2 208 ? 53.156 20.921 38.858 1.00 32.26 210 ALA B CA 1
ATOM 4093 C C . ALA B 2 208 ? 52.964 20.627 40.336 1.00 34.78 210 ALA B C 1
ATOM 4094 O O . ALA B 2 208 ? 53.519 21.305 41.199 1.00 36.84 210 ALA B O 1
ATOM 4096 N N . ALA B 2 209 ? 52.150 19.625 40.624 1.00 35.42 211 ALA B N 1
ATOM 4097 C CA . ALA B 2 209 ? 51.881 19.243 41.988 1.00 37.17 211 ALA B CA 1
ATOM 4098 C C . ALA B 2 209 ? 51.412 17.790 42.048 1.00 39.76 211 ALA B C 1
ATOM 4099 O O . ALA B 2 209 ? 50.793 17.277 41.110 1.00 43.55 211 ALA B O 1
ATOM 4101 N N . TYR B 2 210 ? 51.736 17.114 43.139 1.00 39.53 212 TYR B N 1
ATOM 4102 C CA . TYR B 2 210 ? 51.328 15.735 43.312 1.00 38.11 212 TYR B CA 1
ATOM 4103 C C . TYR B 2 210 ? 50.474 15.631 44.571 1.00 37.29 212 TYR B C 1
ATOM 4104 O O . TYR B 2 210 ? 50.604 16.432 45.494 1.00 37.75 212 TYR B O 1
ATOM 4113 N N . TYR B 2 211 ? 49.561 14.675 44.585 1.00 35.68 213 TYR B N 1
ATOM 4114 C CA . TYR B 2 211 ? 48.688 14.476 45.728 1.00 34.16 213 TYR B CA 1
ATOM 4115 C C . TYR B 2 211 ? 49.468 13.880 46.906 1.00 34.08 213 TYR B C 1
ATOM 4116 O O . TYR B 2 211 ? 50.566 13.341 46.714 1.00 31.88 213 TYR B O 1
ATOM 4125 N N . PRO B 2 212 ? 48.898 13.945 48.134 1.00 35.44 214 PRO B N 1
ATOM 4126 C CA . PRO B 2 212 ? 49.516 13.417 49.361 1.00 35.24 214 PRO B CA 1
ATOM 4127 C C . PRO B 2 212 ? 49.816 11.934 49.167 1.00 34.02 214 PRO B C 1
ATOM 4128 O O . PRO B 2 212 ? 50.879 11.447 49.533 1.00 35.05 214 PRO B O 1
ATOM 4132 N N . THR B 2 213 ? 48.855 11.244 48.564 1.00 31.68 215 THR B N 1
ATOM 4133 C CA . THR B 2 213 ? 48.937 9.833 48.264 1.00 28.68 215 THR B CA 1
ATOM 4134 C C . THR B 2 213 ? 49.863 9.484 47.114 1.00 31.04 215 THR B C 1
ATOM 4135 O O . THR B 2 213 ? 49.920 8.332 46.706 1.00 33.21 215 THR B O 1
ATOM 4139 N N . SER B 2 214 ? 50.579 10.461 46.575 1.00 33.21 216 SER B N 1
ATOM 4140 C CA . SER B 2 214 ? 51.497 10.189 45.481 1.00 33.95 216 SER B CA 1
ATOM 4141 C C . SER B 2 214 ? 52.782 10.963 45.714 1.00 35.52 216 SER B C 1
ATOM 4142 O O . SER B 2 214 ? 52.906 11.679 46.706 1.00 35.40 216 SER B O 1
ATOM 4145 N N . SER B 2 215 ? 53.720 10.837 44.784 1.00 36.36 217 SER B N 1
ATOM 4146 C CA . SER B 2 215 ? 55.014 11.490 44.884 1.00 39.00 217 SER B CA 1
ATOM 4147 C C . SER B 2 215 ? 55.531 11.715 43.471 1.00 41.48 217 SER B C 1
ATOM 4148 O O . SER B 2 215 ? 54.996 11.140 42.523 1.00 45.32 217 SER B O 1
ATOM 4151 N N . PRO B 2 216 ? 56.588 12.530 43.298 1.00 41.77 218 PRO B N 1
ATOM 4152 C CA . PRO B 2 216 ? 57.099 12.749 41.943 1.00 41.86 218 PRO B CA 1
ATOM 4153 C C . PRO B 2 216 ? 57.534 11.447 41.249 1.00 42.56 218 PRO B C 1
ATOM 4154 O O . PRO B 2 216 ? 57.302 11.274 40.052 1.00 43.08 218 PRO B O 1
ATOM 4158 N N . GLU B 2 217 ? 58.135 10.522 41.994 1.00 41.24 219 GLU B N 1
ATOM 4159 C CA . GLU B 2 217 ? 58.580 9.282 41.383 1.00 39.97 219 GLU B CA 1
ATOM 4160 C C . GLU B 2 217 ? 57.415 8.424 40.957 1.00 37.76 219 GLU B C 1
ATOM 4161 O O . GLU B 2 217 ? 57.477 7.753 39.934 1.00 35.51 219 GLU B O 1
ATOM 4167 N N . ASP B 2 218 ? 56.347 8.444 41.739 1.00 36.90 220 ASP B N 1
ATOM 4168 C CA . ASP B 2 218 ? 55.170 7.672 41.383 1.00 37.53 220 ASP B CA 1
ATOM 4169 C C . ASP B 2 218 ? 54.732 8.203 40.028 1.00 38.85 220 ASP B C 1
ATOM 4170 O O . ASP B 2 218 ? 54.473 7.441 39.097 1.00 38.78 220 ASP B O 1
ATOM 4175 N N . VAL B 2 219 ? 54.711 9.528 39.925 1.00 38.92 221 VAL B N 1
ATOM 4176 C CA . VAL B 2 219 ? 54.334 10.221 38.708 1.00 37.69 221 VAL B CA 1
ATOM 4177 C C . VAL B 2 219 ? 55.247 9.820 37.548 1.00 37.83 221 VAL B C 1
ATOM 4178 O O . VAL B 2 219 ? 54.759 9.365 36.520 1.00 37.74 221 VAL B O 1
ATOM 4182 N N . LEU B 2 220 ? 56.559 9.966 37.718 1.00 39.05 222 LEU B N 1
ATOM 4183 C CA . LEU B 2 220 ? 57.525 9.594 36.678 1.00 40.12 222 LEU B CA 1
ATOM 4184 C C . LEU B 2 220 ? 57.330 8.154 36.208 1.00 42.40 222 LEU B C 1
ATOM 4185 O O . LEU B 2 220 ? 57.249 7.888 35.005 1.00 47.00 222 LEU B O 1
ATOM 4190 N N . GLU B 2 221 ? 57.228 7.233 37.159 1.00 41.90 223 GLU B N 1
ATOM 4191 C CA . GLU B 2 221 ? 57.041 5.816 36.855 1.00 40.58 223 GLU B CA 1
ATOM 4192 C C . GLU B 2 221 ? 55.801 5.469 36.033 1.00 37.20 223 GLU B C 1
ATOM 4193 O O . GLU B 2 221 ? 55.748 4.409 35.408 1.00 39.32 223 GLU B O 1
ATOM 4199 N N . ASN B 2 222 ? 54.793 6.327 36.055 1.00 32.43 224 ASN B N 1
ATOM 4200 C CA . ASN B 2 222 ? 53.582 6.052 35.301 1.00 31.19 224 ASN B CA 1
ATOM 4201 C C . ASN B 2 222 ? 53.339 7.044 34.166 1.00 30.00 224 ASN B C 1
ATOM 4202 O O . ASN B 2 222 ? 52.191 7.359 33.817 1.00 25.98 224 ASN B O 1
ATOM 4207 N N . THR B 2 223 ? 54.437 7.507 33.579 1.00 29.14 225 THR B N 1
ATOM 4208 C CA . THR B 2 223 ? 54.391 8.440 32.470 1.00 31.56 225 THR B CA 1
ATOM 4209 C C . THR B 2 223 ? 55.320 7.920 31.365 1.00 32.52 225 THR B C 1
ATOM 4210 O O . THR B 2 223 ? 56.516 7.676 31.601 1.00 33.56 225 THR B O 1
ATOM 4214 N N . GLY B 2 224 ? 54.749 7.724 30.176 1.00 31.33 226 GLY B N 1
ATOM 4215 C CA . GLY B 2 224 ? 55.491 7.211 29.035 1.00 28.87 226 GLY B CA 1
ATOM 4216 C C . GLY B 2 224 ? 56.610 8.074 28.489 1.00 28.78 226 GLY B C 1
ATOM 4217 O O . GLY B 2 224 ? 57.422 7.604 27.702 1.00 30.63 226 GLY B O 1
ATOM 4218 N N . PHE B 2 225 ? 56.648 9.341 28.875 1.00 29.97 227 PHE B N 1
ATOM 4219 C CA . PHE B 2 225 ? 57.706 10.250 28.429 1.00 28.93 227 PHE B CA 1
ATOM 4220 C C . PHE B 2 225 ? 58.312 10.960 29.644 1.00 30.78 227 PHE B C 1
ATOM 4221 O O . PHE B 2 225 ? 57.734 10.957 30.735 1.00 30.11 227 PHE B O 1
ATOM 4229 N N . ASP B 2 226 ? 59.489 11.541 29.457 1.00 34.26 228 ASP B N 1
ATOM 4230 C CA . ASP B 2 226 ? 60.186 12.249 30.528 1.00 38.87 228 ASP B CA 1
ATOM 4231 C C . ASP B 2 226 ? 59.417 13.482 30.996 1.00 37.02 228 ASP B C 1
ATOM 4232 O O . ASP B 2 226 ? 58.699 14.095 30.223 1.00 37.16 228 ASP B O 1
ATOM 4237 N N . LEU B 2 227 ? 59.573 13.826 32.270 1.00 36.01 229 LEU B N 1
ATOM 4238 C CA . LEU B 2 227 ? 58.910 14.985 32.867 1.00 35.29 229 LEU B CA 1
ATOM 4239 C C . LEU B 2 227 ? 59.888 15.736 33.756 1.00 38.09 229 LEU B C 1
ATOM 4240 O O . LEU B 2 227 ? 60.913 15.195 34.178 1.00 40.21 229 LEU B O 1
ATOM 4245 N N . ASP B 2 228 ? 59.569 16.992 34.036 1.00 41.11 230 ASP B N 1
ATOM 4246 C CA . ASP B 2 228 ? 60.381 17.792 34.939 1.00 43.71 230 ASP B CA 1
ATOM 4247 C C . ASP B 2 228 ? 59.534 17.793 36.205 1.00 43.46 230 ASP B C 1
ATOM 4248 O O . ASP B 2 228 ? 58.575 18.556 36.339 1.00 44.54 230 ASP B O 1
ATOM 4253 N N . VAL B 2 229 ? 59.781 16.802 37.046 1.00 43.87 231 VAL B N 1
ATOM 4254 C CA . VAL B 2 229 ? 59.053 16.670 38.305 1.00 40.97 231 VAL B CA 1
ATOM 4255 C C . VAL B 2 229 ? 59.697 17.564 39.368 1.00 40.62 231 VAL B C 1
ATOM 4256 O O . VAL B 2 229 ? 59.061 17.954 40.349 1.00 40.85 231 VAL B O 1
ATOM 4260 N N . SER B 2 230 ? 60.939 17.954 39.110 1.00 39.70 232 SER B N 1
ATOM 4261 C CA . SER B 2 230 ? 61.683 18.806 40.008 1.00 41.05 232 SER B CA 1
ATOM 4262 C C . SER B 2 230 ? 61.208 20.247 39.923 1.00 39.24 232 SER B C 1
ATOM 4263 O O . SER B 2 230 ? 61.879 21.100 39.343 1.00 40.60 232 SER B O 1
ATOM 4266 N N . LYS B 2 231 ? 60.055 20.505 40.528 1.00 37.25 233 LYS B N 1
ATOM 4267 C CA . LYS B 2 231 ? 59.432 21.821 40.560 1.00 34.67 233 LYS B CA 1
ATOM 4268 C C . LYS B 2 231 ? 58.046 21.624 41.145 1.00 33.73 233 LYS B C 1
ATOM 4269 O O . LYS B 2 231 ? 57.318 22.585 41.389 1.00 33.37 233 LYS B O 1
ATOM 4275 N N . ALA B 2 232 ? 57.681 20.359 41.335 1.00 32.52 234 ALA B N 1
ATOM 4276 C CA . ALA B 2 232 ? 56.386 19.985 41.875 1.00 32.91 234 ALA B CA 1
ATOM 4277 C C . ALA B 2 232 ? 56.316 20.182 43.379 1.00 32.54 234 ALA B C 1
ATOM 4278 O O . ALA B 2 232 ? 57.309 20.023 44.075 1.00 33.82 234 ALA B O 1
ATOM 4280 N N . VAL B 2 233 ? 55.136 20.523 43.875 1.00 31.37 235 VAL B N 1
ATOM 4281 C CA . VAL B 2 233 ? 54.920 20.726 45.302 1.00 31.07 235 VAL B CA 1
ATOM 4282 C C . VAL B 2 233 ? 53.753 19.825 45.650 1.00 31.55 235 VAL B C 1
ATOM 4283 O O . VAL B 2 233 ? 52.962 19.475 44.783 1.00 31.42 235 VAL B O 1
ATOM 4287 N N . GLU B 2 234 ? 53.659 19.419 46.904 1.00 31.17 236 GLU B N 1
ATOM 4288 C CA . GLU B 2 234 ? 52.580 18.541 47.320 1.00 30.91 236 GLU B CA 1
ATOM 4289 C C . GLU B 2 234 ? 51.321 19.321 47.626 1.00 30.01 236 GLU B C 1
ATOM 4290 O O . GLU B 2 234 ? 51.364 20.284 48.377 1.00 36.42 236 GLU B O 1
ATOM 4296 N N . LEU B 2 235 ? 50.198 18.917 47.061 1.00 28.30 237 LEU B N 1
ATOM 4297 C CA . LEU B 2 235 ? 48.952 19.604 47.351 1.00 27.85 237 LEU B CA 1
ATOM 4298 C C . LEU B 2 235 ? 48.529 19.174 48.752 1.00 30.93 237 LEU B C 1
ATOM 4299 O O . LEU B 2 235 ? 49.042 18.195 49.297 1.00 31.69 237 LEU B O 1
ATOM 4304 N N . GLU B 2 236 ? 47.553 19.870 49.313 1.00 33.81 238 GLU B N 1
ATOM 4305 C CA . GLU B 2 236 ? 47.072 19.549 50.648 1.00 34.48 238 GLU B CA 1
ATOM 4306 C C . GLU B 2 236 ? 45.785 18.757 50.566 1.00 33.12 238 GLU B C 1
ATOM 4307 O O . GLU B 2 236 ? 44.995 18.957 49.638 1.00 32.22 238 GLU B O 1
ATOM 4313 N N . ALA B 2 237 ? 45.572 17.880 51.545 1.00 31.86 239 ALA B N 1
ATOM 4314 C CA . ALA B 2 237 ? 44.366 17.056 51.623 1.00 30.88 239 ALA B CA 1
ATOM 4315 C C . ALA B 2 237 ? 43.121 17.950 51.553 1.00 32.47 239 ALA B C 1
ATOM 4316 O O . ALA B 2 237 ? 43.190 19.130 51.904 1.00 33.68 239 ALA B O 1
ATOM 4318 N N . PRO B 2 238 ? 41.984 17.421 51.061 1.00 32.85 240 PRO B N 1
ATOM 4319 C CA . PRO B 2 238 ? 40.747 18.213 50.965 1.00 35.07 240 PRO B CA 1
ATOM 4320 C C . PRO B 2 238 ? 40.167 18.657 52.318 1.00 38.51 240 PRO B C 1
ATOM 4321 O O . PRO B 2 238 ? 40.053 17.851 53.251 1.00 39.74 240 PRO B O 1
ATOM 4325 N N . ASP B 2 239 ? 39.807 19.940 52.418 1.00 39.48 241 ASP B N 1
ATOM 4326 C CA . ASP B 2 239 ? 39.215 20.484 53.638 1.00 36.26 241 ASP B CA 1
ATOM 4327 C C . ASP B 2 239 ? 37.968 19.649 53.924 1.00 34.18 241 ASP B C 1
ATOM 4328 O O . ASP B 2 239 ? 37.045 19.604 53.114 1.00 34.35 241 ASP B O 1
ATOM 4333 N N . PRO B 2 240 ? 37.937 18.959 55.072 1.00 31.74 242 PRO B N 1
ATOM 4334 C CA . PRO B 2 240 ? 36.835 18.100 55.522 1.00 29.48 242 PRO B CA 1
ATOM 4335 C C . PRO B 2 240 ? 35.441 18.700 55.429 1.00 27.08 242 PRO B C 1
ATOM 4336 O O . PRO B 2 240 ? 34.452 17.980 55.246 1.00 25.33 242 PRO B O 1
ATOM 4340 N N . ALA B 2 241 ? 35.349 20.016 55.543 1.00 26.14 243 ALA B N 1
ATOM 4341 C CA . ALA B 2 241 ? 34.044 20.667 55.436 1.00 29.46 243 ALA B CA 1
ATOM 4342 C C . ALA B 2 241 ? 33.485 20.455 54.008 1.00 30.38 243 ALA B C 1
ATOM 4343 O O . ALA B 2 241 ? 32.267 20.328 53.804 1.00 27.83 243 ALA B O 1
ATOM 4345 N N . VAL B 2 242 ? 34.409 20.382 53.042 1.00 31.52 244 VAL B N 1
ATOM 4346 C CA . VAL B 2 242 ? 34.102 20.172 51.621 1.00 31.43 244 VAL B CA 1
ATOM 4347 C C . VAL B 2 242 ? 33.691 18.716 51.366 1.00 29.92 244 VAL B C 1
ATOM 4348 O O . VAL B 2 242 ? 32.684 18.467 50.699 1.00 32.13 244 VAL B O 1
ATOM 4352 N N . ILE B 2 243 ? 34.468 17.760 51.877 1.00 25.14 245 ILE B N 1
ATOM 4353 C CA . ILE B 2 243 ? 34.140 16.345 51.701 1.00 23.67 245 ILE B CA 1
ATOM 4354 C C . ILE B 2 243 ? 32.734 16.069 52.245 1.00 24.19 245 ILE B C 1
ATOM 4355 O O . ILE B 2 243 ? 32.000 15.241 51.706 1.00 22.56 245 ILE B O 1
ATOM 4360 N N . LYS B 2 244 ? 32.356 16.755 53.319 1.00 24.98 246 LYS B N 1
ATOM 4361 C CA . LYS B 2 244 ? 31.017 16.589 53.845 1.00 27.80 246 LYS B CA 1
ATOM 4362 C C . LYS B 2 244 ? 30.036 17.047 52.766 1.00 27.91 246 LYS B C 1
ATOM 4363 O O . LYS B 2 244 ? 29.054 16.372 52.480 1.00 26.27 246 LYS B O 1
ATOM 4369 N N . LEU B 2 245 ? 30.326 18.202 52.171 1.00 29.99 247 LEU B N 1
ATOM 4370 C CA . LEU B 2 245 ? 29.487 18.803 51.129 1.00 31.98 247 LEU B CA 1
ATOM 4371 C C . LEU B 2 245 ? 29.260 17.881 49.925 1.00 29.91 247 LEU B C 1
ATOM 4372 O O . LEU B 2 245 ? 28.115 17.674 49.492 1.00 26.69 247 LEU B O 1
ATOM 4377 N N . ILE B 2 246 ? 30.361 17.347 49.393 1.00 29.02 248 ILE B N 1
ATOM 4378 C CA . ILE B 2 246 ? 30.343 16.420 48.261 1.00 28.00 248 ILE B CA 1
ATOM 4379 C C . ILE B 2 246 ? 29.469 15.203 48.556 1.00 28.07 248 ILE B C 1
ATOM 4380 O O . ILE B 2 246 ? 28.655 14.801 47.731 1.00 28.92 248 ILE B O 1
ATOM 4385 N N . ARG B 2 247 ? 29.632 14.634 49.742 1.00 29.62 249 ARG B N 1
ATOM 4386 C CA . ARG B 2 247 ? 28.870 13.463 50.132 1.00 31.08 249 ARG B CA 1
ATOM 4387 C C . ARG B 2 247 ? 27.402 13.716 50.481 1.00 32.91 249 ARG B C 1
ATOM 4388 O O . ARG B 2 247 ? 26.527 12.964 50.060 1.00 32.28 249 ARG B O 1
ATOM 4396 N N . GLU B 2 248 ? 27.122 14.766 51.242 1.00 37.05 250 GLU B N 1
ATOM 4397 C CA . GLU B 2 248 ? 25.745 15.062 51.621 1.00 42.53 250 GLU B CA 1
ATOM 4398 C C . GLU B 2 248 ? 24.938 15.910 50.646 1.00 43.26 250 GLU B C 1
ATOM 4399 O O . GLU B 2 248 ? 23.817 15.550 50.302 1.00 46.01 250 GLU B O 1
ATOM 4405 N N . GLU B 2 249 ? 25.483 17.043 50.219 1.00 43.25 251 GLU B N 1
ATOM 4406 C CA . GLU B 2 249 ? 24.749 17.924 49.320 1.00 41.99 251 GLU B CA 1
ATOM 4407 C C . GLU B 2 249 ? 24.890 17.614 47.843 1.00 38.75 251 GLU B C 1
ATOM 4408 O O . GLU B 2 249 ? 23.876 17.480 47.153 1.00 36.18 251 GLU B O 1
ATOM 4414 N N . ILE B 2 250 ? 26.132 17.485 47.372 1.00 34.36 252 ILE B N 1
ATOM 4415 C CA . ILE B 2 250 ? 26.416 17.228 45.957 1.00 34.33 252 ILE B CA 1
ATOM 4416 C C . ILE B 2 250 ? 26.025 15.860 45.346 1.00 33.77 252 ILE B C 1
ATOM 4417 O O . ILE B 2 250 ? 25.213 15.802 44.404 1.00 32.21 252 ILE B O 1
ATOM 4422 N N . ASP B 2 251 ? 26.595 14.770 45.865 1.00 32.71 253 ASP B N 1
ATOM 4423 C CA . ASP B 2 251 ? 26.334 13.438 45.314 1.00 29.60 253 ASP B CA 1
ATOM 4424 C C . ASP B 2 251 ? 26.036 12.349 46.363 1.00 30.35 253 ASP B C 1
ATOM 4425 O O . ASP B 2 251 ? 26.768 11.352 46.479 1.00 27.17 253 ASP B O 1
ATOM 4430 N N . PRO B 2 252 ? 24.878 12.463 47.045 1.00 31.76 254 PRO B N 1
ATOM 4431 C CA . PRO B 2 252 ? 24.431 11.524 48.080 1.00 33.05 254 PRO B CA 1
ATOM 4432 C C . PRO B 2 252 ? 24.223 10.118 47.514 1.00 35.35 254 PRO B C 1
ATOM 4433 O O . PRO B 2 252 ? 24.400 9.119 48.223 1.00 38.25 254 PRO B O 1
ATOM 4437 N N . GLY B 2 253 ? 23.800 10.058 46.248 1.00 34.31 255 GLY B N 1
ATOM 4438 C CA . GLY B 2 253 ? 23.559 8.789 45.575 1.00 31.15 255 GLY B CA 1
ATOM 4439 C C . GLY B 2 253 ? 24.813 8.131 45.030 1.00 29.72 255 GLY B C 1
ATOM 4440 O O . GLY B 2 253 ? 24.741 7.097 44.380 1.00 29.58 255 GLY B O 1
ATOM 4441 N N . GLN B 2 254 ? 25.962 8.749 45.264 1.00 31.04 256 GLN B N 1
ATOM 4442 C CA . GLN B 2 254 ? 27.228 8.207 44.805 1.00 34.32 256 GLN B CA 1
ATOM 4443 C C . GLN B 2 254 ? 27.247 7.783 43.331 1.00 34.76 256 GLN B C 1
ATOM 4444 O O . GLN B 2 254 ? 27.707 6.687 42.999 1.00 35.00 256 GLN B O 1
ATOM 4450 N N . ALA B 2 255 ? 26.776 8.663 42.446 1.00 35.89 257 ALA B N 1
ATOM 4451 C CA . ALA B 2 255 ? 26.758 8.377 41.007 1.00 34.63 257 ALA B CA 1
ATOM 4452 C C . ALA B 2 255 ? 28.161 8.529 40.410 1.00 34.29 257 ALA B C 1
ATOM 4453 O O . ALA B 2 255 ? 28.534 7.829 39.478 1.00 33.34 257 ALA B O 1
ATOM 4455 N N . PHE B 2 256 ? 28.940 9.442 40.967 1.00 34.65 258 PHE B N 1
ATOM 4456 C CA . PHE B 2 256 ? 30.296 9.665 40.500 1.00 37.63 258 PHE B CA 1
ATOM 4457 C C . PHE B 2 256 ? 31.286 9.597 41.674 1.00 38.56 258 PHE B C 1
ATOM 4458 O O . PHE B 2 256 ? 32.487 9.451 41.470 1.00 39.84 258 PHE B O 1
ATOM 4466 N N . ILE B 2 257 ? 30.790 9.743 42.899 1.00 39.72 259 ILE B N 1
ATOM 4467 C CA . ILE B 2 257 ? 31.649 9.664 44.084 1.00 42.53 259 ILE B CA 1
ATOM 4468 C C . ILE B 2 257 ? 31.177 8.578 45.052 1.00 44.05 259 ILE B C 1
ATOM 4469 O O . ILE B 2 257 ? 30.172 8.733 45.745 1.00 42.13 259 ILE B O 1
ATOM 4474 N N . GLN B 2 258 ? 31.896 7.465 45.073 1.00 46.85 260 GLN B N 1
ATOM 4475 C CA . GLN B 2 258 ? 31.538 6.372 45.954 1.00 51.01 260 GLN B CA 1
ATOM 4476 C C . GLN B 2 258 ? 32.387 6.442 47.222 1.00 53.95 260 GLN B C 1
ATOM 4477 O O . GLN B 2 258 ? 33.600 6.681 47.160 1.00 54.48 260 GLN B O 1
ATOM 4483 N N . VAL B 2 259 ? 31.730 6.302 48.371 1.00 57.04 261 VAL B N 1
ATOM 4484 C CA . VAL B 2 259 ? 32.402 6.349 49.668 1.00 60.26 261 VAL B CA 1
ATOM 4485 C C . VAL B 2 259 ? 33.052 5.011 49.997 1.00 62.36 261 VAL B C 1
ATOM 4486 O O . VAL B 2 259 ? 32.766 3.997 49.352 1.00 62.28 261 VAL B O 1
ATOM 4490 N N . PRO B 2 260 ? 33.962 5.001 50.986 1.00 64.56 262 PRO B N 1
ATOM 4491 C CA . PRO B 2 260 ? 34.652 3.774 51.399 1.00 67.10 262 PRO B CA 1
ATOM 4492 C C . PRO B 2 260 ? 33.788 2.929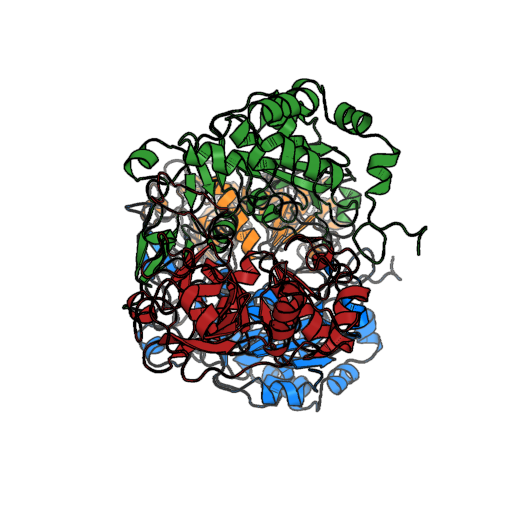 52.361 1.00 69.10 262 PRO B C 1
ATOM 4493 O O . PRO B 2 260 ? 32.609 3.286 52.606 1.00 70.57 262 PRO B O 1
ATOM 4498 N N . SER C 1 1 ? 24.863 42.839 40.160 1.00 38.10 2 SER C N 1
ATOM 4499 C CA . SER C 1 1 ? 23.814 42.842 39.108 1.00 37.83 2 SER C CA 1
ATOM 4500 C C . SER C 1 1 ? 24.266 43.745 37.967 1.00 35.95 2 SER C C 1
ATOM 4501 O O . SER C 1 1 ? 25.268 44.465 38.089 1.00 37.85 2 SER C O 1
ATOM 4504 N N . LYS C 1 2 ? 23.531 43.700 36.864 1.00 30.82 3 LYS C N 1
ATOM 4505 C CA . LYS C 1 2 ? 23.846 44.509 35.701 1.00 26.00 3 LYS C CA 1
ATOM 4506 C C . LYS C 1 2 ? 22.755 45.542 35.457 1.00 23.49 3 LYS C C 1
ATOM 4507 O O . LYS C 1 2 ? 22.615 46.051 34.358 1.00 25.07 3 LYS C O 1
ATOM 4513 N N . VAL C 1 3 ? 21.927 45.796 36.459 1.00 21.90 4 VAL C N 1
ATOM 4514 C CA . VAL C 1 3 ? 20.837 46.756 36.315 1.00 20.74 4 VAL C CA 1
ATOM 4515 C C . VAL C 1 3 ? 21.384 48.164 36.333 1.00 21.95 4 VAL C C 1
ATOM 4516 O O . VAL C 1 3 ? 22.045 48.531 37.295 1.00 24.36 4 VAL C O 1
ATOM 4520 N N . MET C 1 4 ? 21.132 48.950 35.284 1.00 22.74 5 MET C N 1
ATOM 4521 C CA . MET C 1 4 ? 21.614 50.330 35.260 1.00 20.32 5 MET C CA 1
ATOM 4522 C C . MET C 1 4 ? 20.687 51.265 34.537 1.00 19.52 5 MET C C 1
ATOM 4523 O O . MET C 1 4 ? 19.732 50.827 33.907 1.00 20.34 5 MET C O 1
ATOM 4528 N N . THR C 1 5 ? 20.904 52.558 34.740 1.00 17.63 6 THR C N 1
ATOM 4529 C CA . THR C 1 5 ? 20.096 53.591 34.117 1.00 18.96 6 THR C CA 1
ATOM 4530 C C . THR C 1 5 ? 20.415 53.607 32.633 1.00 18.54 6 THR C C 1
ATOM 4531 O O . THR C 1 5 ? 21.507 53.204 32.227 1.00 13.22 6 THR C O 1
ATOM 4535 N N . LEU C 1 6 ? 19.507 54.163 31.836 1.00 20.05 7 LEU C N 1
ATOM 4536 C CA . LEU C 1 6 ? 19.738 54.243 30.401 1.00 22.89 7 LEU C CA 1
ATOM 4537 C C . LEU C 1 6 ? 20.977 55.110 30.114 1.00 25.67 7 LEU C C 1
ATOM 4538 O O . LEU C 1 6 ? 21.927 54.653 29.460 1.00 28.56 7 LEU C O 1
ATOM 4543 N N . LYS C 1 7 ? 21.015 56.308 30.691 1.00 25.80 8 LYS C N 1
ATOM 4544 C CA . LYS C 1 7 ? 22.137 57.213 30.481 1.00 24.76 8 LYS C CA 1
ATOM 4545 C C . LYS C 1 7 ? 23.452 56.515 30.695 1.00 22.92 8 LYS C C 1
ATOM 4546 O O . LYS C 1 7 ? 24.374 56.667 29.904 1.00 23.98 8 LYS C O 1
ATOM 4552 N N . ASP C 1 8 ? 23.532 55.720 31.745 1.00 23.57 9 ASP C N 1
ATOM 4553 C CA . ASP C 1 8 ? 24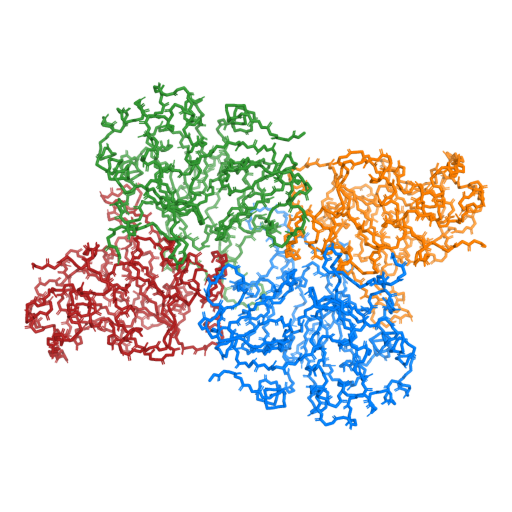.777 55.037 32.031 1.00 27.05 9 ASP C CA 1
ATOM 4554 C C . ASP C 1 8 ? 25.075 53.885 31.084 1.00 26.30 9 ASP C C 1
ATOM 4555 O O . ASP C 1 8 ? 26.221 53.708 30.648 1.00 25.45 9 ASP C O 1
ATOM 4560 N N . ALA C 1 9 ? 24.035 53.125 30.743 1.00 24.44 10 ALA C N 1
ATOM 4561 C CA . ALA C 1 9 ? 24.174 51.989 29.847 1.00 20.96 10 ALA C CA 1
ATOM 4562 C C . ALA C 1 9 ? 24.819 52.474 28.559 1.00 20.81 10 ALA C C 1
ATOM 4563 O O . ALA C 1 9 ? 25.963 52.125 28.257 1.00 20.13 10 ALA C O 1
ATOM 4565 N N . ILE C 1 10 ? 24.118 53.391 27.893 1.00 19.95 11 ILE C N 1
ATOM 4566 C CA . ILE C 1 10 ? 24.549 53.995 26.641 1.00 18.92 11 ILE C CA 1
ATOM 4567 C C . ILE C 1 10 ? 25.969 54.587 26.707 1.00 22.39 11 ILE C C 1
ATOM 4568 O O . ILE C 1 10 ? 26.847 54.231 25.911 1.00 23.74 11 ILE C O 1
ATOM 4573 N N . ALA C 1 11 ? 26.191 55.491 27.654 1.00 21.51 12 ALA C N 1
ATOM 4574 C CA . ALA C 1 11 ? 27.485 56.130 27.804 1.00 20.72 12 ALA C CA 1
ATOM 4575 C C . ALA C 1 11 ? 28.642 55.165 27.972 1.00 21.91 12 ALA C C 1
ATOM 4576 O O . ALA C 1 11 ? 29.764 55.438 27.525 1.00 23.25 12 ALA C O 1
ATOM 4578 N N . LYS C 1 12 ? 28.382 54.046 28.635 1.00 23.42 13 LYS C N 1
ATOM 4579 C CA . LYS C 1 12 ? 29.428 53.074 28.884 1.00 24.16 13 LYS C CA 1
ATOM 4580 C C . LYS C 1 12 ? 29.707 52.122 27.742 1.00 25.51 13 LYS C C 1
ATOM 4581 O O . LYS C 1 12 ? 30.863 51.841 27.413 1.00 27.62 13 LYS C O 1
ATOM 4587 N N . TYR C 1 13 ? 28.646 51.597 27.158 1.00 27.91 14 TYR C N 1
ATOM 4588 C CA . TYR C 1 13 ? 28.787 50.626 26.089 1.00 30.40 14 TYR C CA 1
ATOM 4589 C C . TYR C 1 13 ? 28.738 51.147 24.667 1.00 31.19 14 TYR C C 1
ATOM 4590 O O . TYR C 1 13 ? 29.479 50.644 23.811 1.00 33.90 14 TYR C O 1
ATOM 4599 N N . VAL C 1 14 ? 27.931 52.178 24.422 1.00 27.82 15 VAL C N 1
ATOM 4600 C CA . VAL C 1 14 ? 27.817 52.736 23.086 1.00 27.65 15 VAL C CA 1
ATOM 4601 C C . VAL C 1 14 ? 28.775 53.896 22.819 1.00 29.24 15 VAL C C 1
ATOM 4602 O O . VAL C 1 14 ? 28.781 54.875 23.551 1.00 33.55 15 VAL C O 1
ATOM 4606 N N . HIS C 1 15 ? 29.578 53.791 21.764 1.00 29.73 16 HIS C N 1
ATOM 4607 C CA . HIS C 1 15 ? 30.531 54.844 21.420 1.00 30.01 16 HIS C CA 1
ATOM 4608 C C . HIS C 1 15 ? 30.409 55.296 19.971 1.00 31.07 16 HIS C C 1
ATOM 4609 O O . HIS C 1 15 ? 29.782 54.631 19.156 1.00 31.78 16 HIS C O 1
ATOM 4616 N N . SER C 1 16 ? 30.974 56.453 19.662 1.00 31.33 17 SER C N 1
ATOM 4617 C CA . SER C 1 16 ? 30.922 56.979 18.313 1.00 30.76 17 SER C CA 1
ATOM 4618 C C . SER C 1 16 ? 31.823 56.150 17.403 1.00 30.00 17 SER C C 1
ATOM 4619 O O . SER C 1 16 ? 32.879 55.693 17.822 1.00 32.31 17 SER C O 1
ATOM 4622 N N . GLY C 1 17 ? 31.400 55.948 16.162 1.00 28.98 18 GLY C N 1
ATOM 4623 C CA . GLY C 1 17 ? 32.190 55.161 15.229 1.00 30.00 18 GLY C CA 1
ATOM 4624 C C . GLY C 1 17 ? 32.072 53.676 15.535 1.00 31.38 18 GLY C C 1
ATOM 4625 O O . GLY C 1 17 ? 32.970 52.882 15.226 1.00 34.25 18 GLY C O 1
ATOM 4626 N N . ASP C 1 18 ? 30.948 53.300 16.132 1.00 27.91 19 ASP C N 1
ATOM 4627 C CA . ASP C 1 18 ? 30.704 51.927 16.523 1.00 23.28 19 ASP C CA 1
ATOM 4628 C C . ASP C 1 18 ? 29.760 51.202 15.601 1.00 23.06 19 ASP C C 1
ATOM 4629 O O . ASP C 1 18 ? 28.747 51.754 15.173 1.00 26.01 19 ASP C O 1
ATOM 4634 N N . HIS C 1 19 ? 30.065 49.945 15.326 1.00 18.43 20 HIS C N 1
ATOM 4635 C CA . HIS C 1 19 ? 29.180 49.174 14.499 1.00 15.84 20 HIS C CA 1
ATOM 4636 C C . HIS C 1 19 ? 28.052 48.691 15.402 1.00 14.82 20 HIS C C 1
ATOM 4637 O O . HIS C 1 19 ? 28.244 47.789 16.191 1.00 15.83 20 HIS C O 1
ATOM 4644 N N . ILE C 1 20 ? 26.873 49.272 15.289 1.00 13.61 21 ILE C N 1
ATOM 4645 C CA . ILE C 1 20 ? 25.791 48.850 16.155 1.00 14.36 21 ILE C CA 1
ATOM 4646 C C . ILE C 1 20 ? 24.763 47.981 15.444 1.00 17.04 21 ILE C C 1
ATOM 4647 O O . ILE C 1 20 ? 24.840 47.813 14.217 1.00 16.68 21 ILE C O 1
ATOM 4652 N N . ALA C 1 21 ? 23.869 47.379 16.250 1.00 16.97 22 ALA C N 1
ATOM 4653 C CA . ALA C 1 21 ? 22.759 46.517 15.811 1.00 16.50 22 ALA C CA 1
ATOM 4654 C C . ALA C 1 21 ? 21.556 46.797 16.736 1.00 14.97 22 ALA C C 1
ATOM 4655 O O . ALA C 1 21 ? 21.703 46.796 17.959 1.00 18.88 22 ALA C O 1
ATOM 4657 N N . LEU C 1 22 ? 20.397 47.099 16.167 1.00 11.60 23 LEU C N 1
ATOM 4658 C CA . LEU C 1 22 ? 19.214 47.422 16.958 1.00 12.60 23 LEU C CA 1
ATOM 4659 C C . LEU C 1 22 ? 18.193 46.357 16.699 1.00 11.71 23 LEU C C 1
ATOM 4660 O O . LEU C 1 22 ? 17.913 46.051 15.560 1.00 18.01 23 LEU C O 1
ATOM 4665 N N . GLY C 1 23 ? 17.624 45.800 17.750 1.00 9.26 24 GLY C N 1
ATOM 4666 C CA . GLY C 1 23 ? 16.670 44.728 17.581 1.00 5.86 24 GLY C CA 1
ATOM 4667 C C . GLY C 1 23 ? 15.349 45.212 17.074 1.00 2.14 24 GLY C C 1
ATOM 4668 O O . GLY C 1 23 ? 15.199 46.389 16.865 1.00 3.43 24 GLY C O 1
ATOM 4669 N N . GLY C 1 24 ? 14.392 44.311 16.894 1.00 2.24 25 GLY C N 1
ATOM 4670 C CA . GLY C 1 24 ? 13.086 44.708 16.391 1.00 6.30 25 GLY C CA 1
ATOM 4671 C C . GLY C 1 24 ? 12.935 44.547 14.879 1.00 9.71 25 GLY C C 1
ATOM 4672 O O . GLY C 1 24 ? 13.917 44.307 14.164 1.00 12.20 25 GLY C O 1
ATOM 4673 N N . PHE C 1 25 ? 11.711 44.707 14.397 1.00 6.76 26 PHE C N 1
ATOM 4674 C CA . PHE C 1 25 ? 11.397 44.558 12.994 1.00 11.51 26 PHE C CA 1
ATOM 4675 C C . PHE C 1 25 ? 10.355 45.628 12.696 1.00 14.96 26 PHE C C 1
ATOM 4676 O O . PHE C 1 25 ? 9.233 45.543 13.202 1.00 15.79 26 PHE C O 1
ATOM 4684 N N . THR C 1 26 ? 10.732 46.606 11.868 1.00 13.08 27 THR C N 1
ATOM 4685 C CA . THR C 1 26 ? 9.904 47.758 11.501 1.00 13.63 27 THR C CA 1
ATOM 4686 C C . THR C 1 26 ? 9.089 48.343 12.677 1.00 12.89 27 THR C C 1
ATOM 4687 O O . THR C 1 26 ? 9.661 48.991 13.546 1.00 13.96 27 THR C O 1
ATOM 4691 N N . THR C 1 27 ? 7.789 48.107 12.742 1.00 9.52 28 THR C N 1
ATOM 4692 C CA . THR C 1 27 ? 7.001 48.636 13.839 1.00 10.55 28 THR C CA 1
ATOM 4693 C C . THR C 1 27 ? 6.681 47.578 14.933 1.00 12.46 28 THR C C 1
ATOM 4694 O O . THR C 1 27 ? 5.573 47.528 15.483 1.00 12.16 28 THR C O 1
ATOM 4698 N N . ASP C 1 28 ? 7.661 46.745 15.262 1.00 12.82 29 ASP C N 1
ATOM 4699 C CA . ASP C 1 28 ? 7.464 45.734 16.285 1.00 13.56 29 ASP C CA 1
ATOM 4700 C C . ASP C 1 28 ? 8.683 45.578 17.142 1.00 13.94 29 ASP C C 1
ATOM 4701 O O . ASP C 1 28 ? 9.744 45.163 16.664 1.00 13.64 29 ASP C O 1
ATOM 4706 N N . ARG C 1 29 ? 8.499 45.937 18.409 1.00 12.70 30 ARG C N 1
ATOM 4707 C CA . ARG C 1 29 ? 9.494 45.826 19.444 1.00 9.30 30 ARG C CA 1
ATOM 4708 C C . ARG C 1 29 ? 10.813 46.409 19.078 1.00 8.67 30 ARG C C 1
ATOM 4709 O O . ARG C 1 29 ? 11.858 45.752 19.200 1.00 3.40 30 ARG C O 1
ATOM 4717 N N . LYS C 1 30 ? 10.760 47.674 18.684 1.00 8.77 31 LYS C N 1
ATOM 4718 C CA . LYS C 1 30 ? 11.965 48.414 18.324 1.00 11.26 31 LYS C CA 1
ATOM 4719 C C . LYS C 1 30 ? 12.394 49.102 19.626 1.00 8.33 31 LYS C C 1
ATOM 4720 O O . LYS C 1 30 ? 11.538 49.503 20.425 1.00 8.96 31 LYS C O 1
ATOM 4726 N N . PRO C 1 31 ? 13.705 49.199 19.889 1.00 3.14 32 PRO C N 1
ATOM 4727 C CA . PRO C 1 31 ? 14.232 49.836 21.099 1.00 3.75 32 PRO C CA 1
ATOM 4728 C C . PRO C 1 31 ? 14.324 51.368 21.005 1.00 8.49 32 PRO C C 1
ATOM 4729 O O . PRO C 1 31 ? 15.417 51.959 21.094 1.00 11.20 32 PRO C O 1
ATOM 4733 N N . TYR C 1 32 ? 13.177 52.011 20.842 1.00 9.26 33 TYR C N 1
ATOM 4734 C CA . TYR C 1 32 ? 13.124 53.455 20.732 1.00 13.82 33 TYR C CA 1
ATOM 4735 C C . TYR C 1 32 ? 13.757 54.220 21.888 1.00 18.37 33 TYR C C 1
ATOM 4736 O O . TYR C 1 32 ? 14.628 55.076 21.675 1.00 21.80 33 TYR C O 1
ATOM 4745 N N . ALA C 1 33 ? 13.354 53.905 23.115 1.00 21.61 34 ALA C N 1
ATOM 4746 C CA . ALA C 1 33 ? 13.909 54.582 24.295 1.00 18.50 34 ALA C CA 1
ATOM 4747 C C . ALA C 1 33 ? 15.434 54.655 24.256 1.00 17.89 34 ALA C C 1
ATOM 4748 O O . ALA C 1 33 ? 16.013 55.682 24.617 1.00 22.30 34 ALA C O 1
ATOM 4750 N N . ALA C 1 34 ? 16.088 53.602 23.775 1.00 15.20 35 ALA C N 1
ATOM 4751 C CA . ALA C 1 34 ? 17.538 53.612 23.735 1.00 14.64 35 ALA C CA 1
ATOM 4752 C C . ALA C 1 34 ? 18.043 54.522 22.629 1.00 17.63 35 ALA C C 1
ATOM 4753 O O . ALA C 1 34 ? 19.087 55.171 22.776 1.00 18.64 35 ALA C O 1
ATOM 4755 N N . VAL C 1 35 ? 17.291 54.595 21.529 1.00 19.32 36 VAL C N 1
ATOM 4756 C CA . VAL C 1 35 ? 17.673 55.448 20.398 1.00 18.43 36 VAL C CA 1
ATOM 4757 C C . VAL C 1 35 ? 17.679 56.895 20.873 1.00 16.33 36 VAL C C 1
ATOM 4758 O O . VAL C 1 35 ? 18.685 57.592 20.704 1.00 16.12 36 VAL C O 1
ATOM 4762 N N . PHE C 1 36 ? 16.599 57.326 21.527 1.00 12.94 37 PHE C N 1
ATOM 4763 C CA . PHE C 1 36 ? 16.542 58.699 22.054 1.00 10.68 37 PHE C CA 1
ATOM 4764 C C . PHE C 1 36 ? 17.764 59.030 22.910 1.00 12.32 37 PHE C C 1
ATOM 4765 O O . PHE C 1 36 ? 18.366 60.088 22.762 1.00 13.90 37 PHE C O 1
ATOM 4773 N N . GLU C 1 37 ? 18.124 58.145 23.827 1.00 12.18 38 GLU C N 1
ATOM 4774 C CA . GLU C 1 37 ? 19.296 58.402 24.646 1.00 13.89 38 GLU C CA 1
ATOM 4775 C C . GLU C 1 37 ? 20.589 58.520 23.833 1.00 15.69 38 GLU C C 1
ATOM 4776 O O . GLU C 1 37 ? 21.417 59.385 24.133 1.00 17.88 38 GLU C O 1
ATOM 4782 N N . ILE C 1 38 ? 20.775 57.663 22.821 1.00 16.84 39 ILE C N 1
ATOM 4783 C CA . ILE C 1 38 ? 21.985 57.714 21.983 1.00 17.17 39 ILE C CA 1
ATOM 4784 C C . ILE C 1 38 ? 22.072 59.096 21.330 1.00 17.03 39 ILE C C 1
ATOM 4785 O O . ILE C 1 38 ? 23.151 59.688 21.235 1.00 15.20 39 ILE C O 1
ATOM 4790 N N . LEU C 1 39 ? 20.916 59.585 20.878 1.00 16.78 40 LEU C N 1
ATOM 4791 C CA . LEU C 1 39 ? 20.783 60.891 20.254 1.00 16.97 40 LEU C CA 1
ATOM 4792 C C . LEU C 1 39 ? 21.150 62.007 21.238 1.00 17.52 40 LEU C C 1
ATOM 4793 O O . LEU C 1 39 ? 22.094 62.746 20.992 1.00 19.50 40 LEU C O 1
ATOM 4798 N N . ARG C 1 40 ? 20.425 62.134 22.346 1.00 16.23 41 ARG C N 1
ATOM 4799 C CA . ARG C 1 40 ? 20.747 63.166 23.325 1.00 13.87 41 ARG C CA 1
ATOM 4800 C C . ARG C 1 40 ? 22.222 63.123 23.609 1.00 15.05 41 ARG C C 1
ATOM 4801 O O . ARG C 1 40 ? 22.863 64.157 23.702 1.00 20.05 41 ARG C O 1
ATOM 4809 N N . GLN C 1 41 ? 22.780 61.928 23.721 1.00 12.96 42 GLN C N 1
ATOM 4810 C CA . GLN C 1 41 ? 24.195 61.834 24.028 1.00 15.82 42 GLN C CA 1
ATOM 4811 C C . GLN C 1 41 ? 25.156 62.259 22.933 1.00 17.83 42 GLN C C 1
ATOM 4812 O O . GLN C 1 41 ? 26.379 62.271 23.146 1.00 16.98 42 GLN C O 1
ATOM 4818 N N . GLY C 1 42 ? 24.597 62.596 21.773 1.00 18.43 43 GLY C N 1
ATOM 4819 C CA . GLY C 1 42 ? 25.394 63.033 20.642 1.00 22.16 43 GLY C CA 1
ATOM 4820 C C . GLY C 1 42 ? 26.307 61.978 20.045 1.00 24.02 43 GLY C C 1
ATOM 4821 O O . GLY C 1 42 ? 27.343 62.310 19.465 1.00 26.06 43 GLY C O 1
ATOM 4822 N N . ILE C 1 43 ? 25.931 60.710 20.173 1.00 26.20 44 ILE C N 1
ATOM 4823 C CA . ILE C 1 43 ? 26.737 59.610 19.641 1.00 27.16 44 ILE C CA 1
ATOM 4824 C C . ILE C 1 43 ? 26.632 59.653 18.133 1.00 24.97 44 ILE C C 1
ATOM 4825 O O . ILE C 1 43 ? 25.530 59.715 17.598 1.00 24.10 44 ILE C O 1
ATOM 4830 N N . THR C 1 44 ? 27.780 59.661 17.458 1.00 25.45 45 THR C N 1
ATOM 4831 C CA . THR C 1 44 ? 27.811 59.780 16.001 1.00 26.56 45 THR C CA 1
ATOM 4832 C C . THR C 1 44 ? 28.723 58.778 15.269 1.00 26.99 45 THR C C 1
ATOM 4833 O O . THR C 1 44 ? 29.428 57.981 15.897 1.00 25.19 45 THR C O 1
ATOM 4837 N N . ASP C 1 45 ? 28.702 58.833 13.934 1.00 26.49 46 ASP C N 1
ATOM 4838 C CA . ASP C 1 45 ? 29.506 57.949 13.081 1.00 23.98 46 ASP C CA 1
ATOM 4839 C C . ASP C 1 45 ? 29.181 56.489 13.281 1.00 20.95 46 ASP C C 1
ATOM 4840 O O . ASP C 1 45 ? 30.048 55.631 13.229 1.00 21.56 46 ASP C O 1
ATOM 4845 N N . LEU C 1 46 ? 27.907 56.221 13.480 1.00 20.38 47 LEU C N 1
ATOM 4846 C CA . LEU C 1 46 ? 27.426 54.873 13.684 1.00 23.02 47 LEU C CA 1
ATOM 4847 C C . LEU C 1 46 ? 27.263 54.137 12.351 1.00 26.41 47 LEU C C 1
ATOM 4848 O O . LEU C 1 46 ? 26.669 54.671 11.409 1.00 30.71 47 LEU C O 1
ATOM 4853 N N . THR C 1 47 ? 27.830 52.942 12.248 1.00 25.91 48 THR C N 1
ATOM 4854 C CA . THR C 1 47 ? 27.686 52.149 11.037 1.00 27.30 48 THR C CA 1
ATOM 4855 C C . THR C 1 47 ? 26.995 50.874 11.502 1.00 25.90 48 THR C C 1
ATOM 4856 O O . THR C 1 47 ? 27.341 50.350 12.555 1.00 27.79 48 THR C O 1
ATOM 4860 N N . GLY C 1 48 ? 25.975 50.417 10.782 1.00 24.25 49 GLY C N 1
ATOM 4861 C CA . GLY C 1 48 ? 25.300 49.201 11.190 1.00 22.74 49 GLY C CA 1
ATOM 4862 C C . GLY C 1 48 ? 24.337 48.645 10.168 1.00 20.71 49 GLY C C 1
ATOM 4863 O O . GLY C 1 48 ? 23.856 49.396 9.321 1.00 23.20 49 GLY C O 1
ATOM 4864 N N . LEU C 1 49 ? 24.078 47.336 10.211 1.00 16.60 50 LEU C N 1
ATOM 4865 C CA . LEU C 1 49 ? 23.129 46.746 9.279 1.00 14.53 50 LEU C CA 1
ATOM 4866 C C . LEU C 1 49 ? 21.752 47.161 9.756 1.00 15.51 50 LEU C C 1
ATOM 4867 O O . LEU C 1 49 ? 21.362 46.887 10.887 1.00 18.45 50 LEU C O 1
ATOM 4872 N N . GLY C 1 50 ? 20.996 47.789 8.883 1.00 16.71 51 GLY C N 1
ATOM 4873 C CA . GLY C 1 50 ? 19.688 48.240 9.286 1.00 19.69 51 GLY C CA 1
ATOM 4874 C C . GLY C 1 50 ? 18.730 47.148 9.686 1.00 19.97 51 GLY C C 1
ATOM 4875 O O . GLY C 1 50 ? 18.027 47.281 10.684 1.00 23.08 51 GLY C O 1
ATOM 4876 N N . GLY C 1 51 ? 18.748 46.045 8.946 1.00 20.54 52 GLY C N 1
ATOM 4877 C CA . GLY C 1 51 ? 17.811 44.952 9.194 1.00 17.38 52 GLY C CA 1
ATOM 4878 C C . GLY C 1 51 ? 16.512 45.501 8.652 1.00 14.46 52 GLY C C 1
ATOM 4879 O O . GLY C 1 51 ? 16.556 46.456 7.873 1.00 17.90 52 GLY C O 1
ATOM 4880 N N . ALA C 1 52 ? 15.375 44.928 9.019 1.00 13.94 53 ALA C N 1
ATOM 4881 C CA . ALA C 1 52 ? 14.093 45.446 8.547 1.00 15.45 53 ALA C CA 1
ATOM 4882 C C . ALA C 1 52 ? 13.761 46.658 9.436 1.00 19.30 53 ALA C C 1
ATOM 4883 O O . ALA C 1 52 ? 12.959 46.532 10.379 1.00 18.94 53 ALA C O 1
ATOM 4885 N N . ALA C 1 53 ? 14.371 47.816 9.120 1.00 18.98 54 ALA C N 1
ATOM 4886 C CA . ALA C 1 53 ? 14.232 49.062 9.900 1.00 13.96 54 ALA C CA 1
ATOM 4887 C C . ALA C 1 53 ? 12.990 49.938 9.738 1.00 14.43 54 ALA C C 1
ATOM 4888 O O . ALA C 1 53 ? 12.098 49.654 8.940 1.00 9.50 54 ALA C O 1
ATOM 4890 N N . GLY C 1 54 ? 12.937 51.002 10.546 1.00 17.03 55 GLY C N 1
ATOM 4891 C CA . GLY C 1 54 ? 11.826 51.939 10.527 1.00 13.12 55 GLY C CA 1
ATOM 4892 C C . GLY C 1 54 ? 12.237 53.183 11.280 1.00 12.21 55 GLY C C 1
ATOM 4893 O O . GLY C 1 54 ? 13.416 53.521 11.291 1.00 13.27 55 GLY C O 1
ATOM 4894 N N . GLY C 1 55 ? 11.277 53.888 11.867 1.00 13.42 56 GLY C N 1
ATOM 4895 C CA . GLY C 1 55 ? 11.566 55.091 12.635 1.00 16.63 56 GLY C CA 1
ATOM 4896 C C . GLY C 1 55 ? 12.899 55.166 13.386 1.00 19.20 56 GLY C C 1
ATOM 4897 O O . GLY C 1 55 ? 13.557 56.210 13.342 1.00 21.37 56 GLY C O 1
ATOM 4898 N N . ASP C 1 56 ? 13.335 54.080 14.032 1.00 18.07 57 ASP C N 1
ATOM 4899 C CA . ASP C 1 56 ? 14.597 54.091 14.796 1.00 16.09 57 ASP C CA 1
ATOM 4900 C C . ASP C 1 56 ? 15.841 54.440 14.004 1.00 14.67 57 ASP C C 1
ATOM 4901 O O . ASP C 1 56 ? 16.657 55.252 14.455 1.00 14.34 57 ASP C O 1
ATOM 4906 N N . TRP C 1 57 ? 16.007 53.810 12.840 1.00 14.73 58 TRP C N 1
ATOM 4907 C CA . TRP C 1 57 ? 17.151 54.074 11.980 1.00 9.97 58 TRP C CA 1
ATOM 4908 C C . TRP C 1 57 ? 16.917 55.365 11.205 1.00 12.40 58 TRP C C 1
ATOM 4909 O O . TRP C 1 57 ? 17.857 56.119 10.938 1.00 12.82 58 TRP C O 1
ATOM 4920 N N . ASP C 1 58 ? 15.663 55.641 10.867 1.00 11.27 59 ASP C N 1
ATOM 4921 C CA . ASP C 1 58 ? 15.354 56.884 10.183 1.00 18.40 59 ASP C CA 1
ATOM 4922 C C . ASP C 1 58 ? 15.873 58.044 11.044 1.00 21.86 59 ASP C C 1
ATOM 4923 O O . ASP C 1 58 ? 16.703 58.844 10.590 1.00 24.56 59 ASP C O 1
ATOM 4928 N N . MET C 1 59 ? 15.451 58.078 12.311 1.00 20.53 60 MET C N 1
ATOM 4929 C CA . MET C 1 59 ? 15.856 59.126 13.240 1.00 17.44 60 MET C CA 1
ATOM 4930 C C . MET C 1 59 ? 17.351 59.271 13.450 1.00 16.99 60 MET C C 1
ATOM 4931 O O . MET C 1 59 ? 17.833 60.381 13.634 1.00 14.57 60 MET C O 1
ATOM 4936 N N . LEU C 1 60 ? 18.093 58.170 13.464 1.00 17.82 61 LEU C N 1
ATOM 4937 C CA . LEU C 1 60 ? 19.544 58.279 13.630 1.00 20.70 61 LEU C CA 1
ATOM 4938 C C . LEU C 1 60 ? 20.127 58.976 12.404 1.00 23.09 61 LEU C C 1
ATOM 4939 O O . LEU C 1 60 ? 20.948 59.901 12.524 1.00 22.34 61 LEU C O 1
ATOM 4944 N N . ILE C 1 61 ? 19.690 58.517 11.226 1.00 25.28 62 ILE C N 1
ATOM 4945 C CA . ILE C 1 61 ? 20.127 59.054 9.932 1.00 22.89 62 ILE C CA 1
ATOM 4946 C C . ILE C 1 61 ? 19.778 60.530 9.782 1.00 22.13 62 ILE C C 1
ATOM 4947 O O . ILE C 1 61 ? 20.633 61.340 9.436 1.00 20.13 62 ILE C O 1
ATOM 4952 N N . GLY C 1 62 ? 18.506 60.847 10.004 1.00 20.46 63 GLY C N 1
ATOM 4953 C CA . GLY C 1 62 ? 18.032 62.211 9.896 1.00 22.96 63 GLY C CA 1
ATOM 4954 C C . GLY C 1 62 ? 18.784 63.154 10.816 1.00 22.93 63 GLY C C 1
ATOM 4955 O O . GLY C 1 62 ? 18.920 64.363 10.541 1.00 23.92 63 GLY C O 1
ATOM 4956 N N . ASN C 1 63 ? 19.243 62.610 11.934 1.00 19.37 64 ASN C N 1
ATOM 4957 C CA . ASN C 1 63 ? 19.990 63.394 12.886 1.00 17.50 64 ASN C CA 1
ATOM 4958 C C . ASN C 1 63 ? 21.449 63.341 12.522 1.00 17.82 64 ASN C C 1
ATOM 4959 O O . ASN C 1 63 ? 22.292 63.862 13.234 1.00 20.01 64 ASN C O 1
ATOM 4964 N N . GLY C 1 64 ? 21.739 62.709 11.389 1.00 19.65 65 GLY C N 1
ATOM 4965 C CA . GLY C 1 64 ? 23.102 62.605 10.889 1.00 19.93 65 GLY C CA 1
ATOM 4966 C C . GLY C 1 64 ? 24.097 61.888 11.773 1.00 21.78 65 GLY C C 1
ATOM 4967 O O . GLY C 1 64 ? 25.230 62.355 11.916 1.00 22.10 65 GLY C O 1
ATOM 4968 N N . ARG C 1 65 ? 23.697 60.749 12.351 1.00 22.92 66 ARG C N 1
ATOM 4969 C CA . ARG C 1 65 ? 24.587 59.976 13.237 1.00 21.29 66 ARG C CA 1
ATOM 4970 C C . ARG C 1 65 ? 25.265 58.765 12.571 1.00 21.56 66 ARG C C 1
ATOM 4971 O O . ARG C 1 65 ? 26.315 58.305 13.037 1.00 21.84 66 ARG C O 1
ATOM 4979 N N . VAL C 1 66 ? 24.681 58.292 11.467 1.00 19.16 67 VAL C N 1
ATOM 4980 C CA . VAL C 1 66 ? 25.146 57.123 10.712 1.00 18.76 67 VAL C CA 1
ATOM 4981 C C . VAL C 1 66 ? 26.266 57.368 9.703 1.00 18.12 67 VAL C C 1
ATOM 4982 O O . VAL C 1 66 ? 26.016 57.984 8.686 1.00 22.50 67 VAL C O 1
ATOM 4986 N N . LYS C 1 67 ? 27.464 56.833 9.937 1.00 16.30 68 LYS C N 1
ATOM 4987 C CA . LYS C 1 67 ? 28.578 57.002 9.002 1.00 14.69 68 LYS C CA 1
ATOM 4988 C C . LYS C 1 67 ? 28.440 56.083 7.772 1.00 18.73 68 LYS C C 1
ATOM 4989 O O . LYS C 1 67 ? 28.802 56.468 6.665 1.00 22.56 68 LYS C O 1
ATOM 4995 N N . ALA C 1 68 ? 27.967 54.854 7.976 1.00 20.68 69 ALA C N 1
ATOM 4996 C CA . ALA C 1 68 ? 27.775 53.872 6.899 1.00 18.87 69 ALA C CA 1
ATOM 4997 C C . ALA C 1 68 ? 26.540 53.068 7.242 1.00 21.42 69 ALA C C 1
ATOM 4998 O O . ALA C 1 68 ? 26.407 52.579 8.369 1.00 23.95 69 ALA C O 1
ATOM 5000 N N . TYR C 1 69 ? 25.627 52.931 6.296 1.00 18.87 70 TYR C N 1
ATOM 5001 C CA . TYR C 1 69 ? 24.415 52.178 6.554 1.00 15.42 70 TYR C CA 1
ATOM 5002 C C . TYR C 1 69 ? 24.396 51.012 5.598 1.00 16.76 70 TYR C C 1
ATOM 5003 O O . TYR C 1 69 ? 24.862 51.152 4.470 1.00 19.80 70 TYR C O 1
ATOM 5012 N N . ILE C 1 70 ? 23.913 49.855 6.059 1.00 16.26 71 ILE C N 1
ATOM 5013 C CA . ILE C 1 70 ? 23.793 48.642 5.228 1.00 11.39 71 ILE C CA 1
ATOM 5014 C C . ILE C 1 70 ? 22.293 48.330 5.167 1.00 12.93 71 ILE C C 1
ATOM 5015 O O . ILE C 1 70 ? 21.741 47.675 6.062 1.00 13.20 71 ILE C O 1
ATOM 5020 N N . ASN C 1 71 ? 21.629 48.841 4.133 1.00 12.42 72 ASN C N 1
ATOM 5021 C CA . ASN C 1 71 ? 20.194 48.685 3.971 1.00 9.22 72 ASN C CA 1
ATOM 5022 C C . ASN C 1 71 ? 19.735 47.385 3.341 1.00 10.76 72 ASN C C 1
ATOM 5023 O O . ASN C 1 71 ? 20.517 46.659 2.723 1.00 9.72 72 ASN C O 1
ATOM 5028 N N . CYS C 1 72 ? 18.438 47.129 3.482 1.00 11.14 73 CYS C N 1
ATOM 5029 C CA . CYS C 1 72 ? 17.777 45.950 2.949 1.00 13.65 73 CYS C CA 1
ATOM 5030 C C . CYS C 1 72 ? 16.294 46.295 2.922 1.00 14.08 73 CYS C C 1
ATOM 5031 O O . CYS C 1 72 ? 15.529 45.729 2.150 1.00 14.54 73 CYS C O 1
ATOM 5034 N N . TYR C 1 73 ? 15.908 47.257 3.764 1.00 17.81 74 TYR C N 1
ATOM 5035 C CA . TYR C 1 73 ? 14.528 47.747 3.891 1.00 16.95 74 TYR C CA 1
ATOM 5036 C C . TYR C 1 73 ? 14.463 48.745 5.036 1.00 19.10 74 TYR C C 1
ATOM 5037 O O . TYR C 1 73 ? 15.029 48.492 6.105 1.00 21.00 74 TYR C O 1
ATOM 5046 N N . THR C 1 74 ? 13.750 49.852 4.825 1.00 19.24 75 THR C N 1
ATOM 5047 C CA . THR C 1 74 ? 13.579 50.868 5.861 1.00 15.47 75 THR C CA 1
ATOM 5048 C C . THR C 1 74 ? 12.220 51.552 5.769 1.00 14.37 75 THR C C 1
ATOM 5049 O O . THR C 1 74 ? 11.982 52.313 4.836 1.00 18.17 75 THR C O 1
ATOM 5053 N N . ALA C 1 75 ? 11.327 51.267 6.716 1.00 12.59 76 ALA C N 1
ATOM 5054 C CA . ALA C 1 75 ? 9.998 51.878 6.744 1.00 10.82 76 ALA C CA 1
ATOM 5055 C C . ALA C 1 75 ? 9.155 51.537 7.985 1.00 12.34 76 ALA C C 1
ATOM 5056 O O . ALA C 1 75 ? 9.441 50.608 8.734 1.00 12.50 76 ALA C O 1
ATOM 5058 N N . ASN C 1 76 ? 8.115 52.328 8.202 1.00 12.07 77 ASN C N 1
ATOM 5059 C CA . ASN C 1 76 ? 7.208 52.107 9.298 1.00 12.82 77 ASN C CA 1
ATOM 5060 C C . ASN C 1 76 ? 6.016 51.550 8.553 1.00 13.83 77 ASN C C 1
ATOM 5061 O O . ASN C 1 76 ? 4.993 52.225 8.374 1.00 13.07 77 ASN C O 1
ATOM 5066 N N . SER C 1 77 ? 6.198 50.313 8.089 1.00 13.63 78 SER C N 1
ATOM 5067 C CA . SER C 1 77 ? 5.213 49.584 7.288 1.00 16.41 78 SER C CA 1
ATOM 5068 C C . SER C 1 77 ? 3.790 49.820 7.723 1.00 19.79 78 SER C C 1
ATOM 5069 O O . SER C 1 77 ? 3.425 49.514 8.847 1.00 26.13 78 SER C O 1
ATOM 5072 N N . GLY C 1 78 ? 2.996 50.393 6.833 1.00 22.30 79 GLY C N 1
ATOM 5073 C CA . GLY C 1 78 ? 1.611 50.656 7.153 1.00 24.77 79 GLY C CA 1
ATOM 5074 C C . GLY C 1 78 ? 1.361 52.146 7.240 1.00 29.55 79 GLY C C 1
ATOM 5075 O O . GLY C 1 78 ? 0.258 52.620 6.937 1.00 30.02 79 GLY C O 1
ATOM 5076 N N . VAL C 1 79 ? 2.393 52.890 7.631 1.00 29.99 80 VAL C N 1
ATOM 5077 C CA . VAL C 1 79 ? 2.286 54.336 7.768 1.00 31.57 80 VAL C CA 1
ATOM 5078 C C . VAL C 1 79 ? 3.097 55.030 6.662 1.00 32.08 80 VAL C C 1
ATOM 5079 O O . VAL C 1 79 ? 2.540 55.555 5.693 1.00 32.95 80 VAL C O 1
ATOM 5083 N N . THR C 1 80 ? 4.416 55.001 6.818 1.00 32.01 81 THR C N 1
ATOM 5084 C CA . THR C 1 80 ? 5.347 55.594 5.878 1.00 30.98 81 THR C CA 1
ATOM 5085 C C . THR C 1 80 ? 6.001 54.407 5.175 1.00 33.37 81 THR C C 1
ATOM 5086 O O . THR C 1 80 ? 6.765 53.657 5.788 1.00 35.31 81 THR C O 1
ATOM 5090 N N . ASN C 1 81 ? 5.667 54.224 3.901 1.00 34.72 82 ASN C N 1
ATOM 5091 C CA . ASN C 1 81 ? 6.189 53.122 3.097 1.00 34.33 82 ASN C CA 1
ATOM 5092 C C . ASN C 1 81 ? 7.681 53.214 2.826 1.00 31.49 82 ASN C C 1
ATOM 5093 O O . ASN C 1 81 ? 8.311 52.232 2.437 1.00 33.12 82 ASN C O 1
ATOM 5098 N N . VAL C 1 82 ? 8.244 54.402 2.973 1.00 27.57 83 VAL C N 1
ATOM 5099 C CA . VAL C 1 82 ? 9.677 54.562 2.795 1.00 26.58 83 VAL C CA 1
ATOM 5100 C C . VAL C 1 82 ? 10.076 55.591 3.819 1.00 27.07 83 VAL C C 1
ATOM 5101 O O . VAL C 1 82 ? 9.476 56.658 3.897 1.00 27.70 83 VAL C O 1
ATOM 5105 N N . SER C 1 83 ? 11.045 55.247 4.648 1.00 27.19 84 SER C N 1
ATOM 5106 C CA . SER C 1 83 ? 11.497 56.172 5.653 1.00 25.79 84 SER C CA 1
ATOM 5107 C C . SER C 1 83 ? 11.998 57.428 4.979 1.00 24.03 84 SER C C 1
ATOM 5108 O O . SER C 1 83 ? 13.106 57.489 4.435 1.00 22.15 84 SER C O 1
ATOM 5111 N N . ARG C 1 84 ? 11.117 58.417 5.000 1.00 22.53 85 ARG C N 1
ATOM 5112 C CA . ARG C 1 84 ? 11.346 59.716 4.397 1.00 23.04 85 ARG C CA 1
ATOM 5113 C C . ARG C 1 84 ? 12.725 60.356 4.591 1.00 23.77 85 ARG C C 1
ATOM 5114 O O . ARG C 1 84 ? 13.323 60.806 3.619 1.00 26.69 85 ARG C O 1
ATOM 5122 N N . ARG C 1 85 ? 13.234 60.373 5.817 1.00 23.82 86 ARG C N 1
ATOM 5123 C CA . ARG C 1 85 ? 14.548 60.944 6.112 1.00 26.27 86 ARG C CA 1
ATOM 5124 C C . ARG C 1 85 ? 15.653 60.082 5.465 1.00 26.51 86 ARG C C 1
ATOM 5125 O O . ARG C 1 85 ? 16.672 60.592 4.986 1.00 26.69 86 ARG C O 1
ATOM 5133 N N . PHE C 1 86 ? 15.435 58.774 5.452 1.00 26.67 87 PHE C N 1
ATOM 5134 C CA . PHE C 1 86 ? 16.390 57.828 4.885 1.00 27.12 87 PHE C CA 1
ATOM 5135 C C . PHE C 1 86 ? 16.502 58.076 3.380 1.00 27.16 87 PHE C C 1
ATOM 5136 O O . PHE C 1 86 ? 17.605 58.258 2.860 1.00 27.11 87 PHE C O 1
ATOM 5144 N N . ARG C 1 87 ? 15.358 58.152 2.701 1.00 26.01 88 ARG C N 1
ATOM 5145 C CA . ARG C 1 87 ? 15.363 58.389 1.266 1.00 27.07 88 ARG C CA 1
ATOM 5146 C C . ARG C 1 87 ? 15.908 59.778 0.904 1.00 30.62 88 ARG C C 1
ATOM 5147 O O . ARG C 1 87 ? 16.810 59.882 0.068 1.00 32.06 88 ARG C O 1
ATOM 5155 N N . LYS C 1 88 ? 15.415 60.833 1.550 1.00 30.48 89 LYS C N 1
ATOM 5156 C CA . LYS C 1 88 ? 15.911 62.171 1.260 1.00 31.10 89 LYS C CA 1
ATOM 5157 C C . LYS C 1 88 ? 17.414 62.240 1.466 1.00 30.07 89 LYS C C 1
ATOM 5158 O O . LYS C 1 88 ? 18.152 62.633 0.565 1.00 32.15 89 LYS C O 1
ATOM 5164 N N . TRP C 1 89 ? 17.870 61.814 2.634 1.00 26.36 90 TRP C N 1
ATOM 5165 C CA . TRP C 1 89 ? 19.286 61.857 2.946 1.00 24.18 90 TRP C CA 1
ATOM 5166 C C . TRP C 1 89 ? 20.176 61.080 1.978 1.00 25.72 90 TRP C C 1
ATOM 5167 O O . TRP C 1 89 ? 21.359 61.399 1.820 1.00 26.16 90 TRP C O 1
ATOM 5178 N N . PHE C 1 90 ? 19.616 60.049 1.349 1.00 26.43 91 PHE C N 1
ATOM 5179 C CA . PHE C 1 90 ? 20.361 59.229 0.398 1.00 25.29 91 PHE C CA 1
ATOM 5180 C C . PHE C 1 90 ? 20.361 59.871 -0.983 1.00 27.32 91 PHE C C 1
ATOM 5181 O O . PHE C 1 90 ? 21.397 59.960 -1.638 1.00 28.30 91 PHE C O 1
ATOM 5189 N N . GLU C 1 91 ? 19.183 60.298 -1.424 1.00 28.60 92 GLU C N 1
ATOM 5190 C CA . GLU C 1 91 ? 19.021 60.945 -2.720 1.00 27.15 92 GLU C CA 1
ATOM 5191 C C . GLU C 1 91 ? 19.893 62.201 -2.773 1.00 27.05 92 GLU C C 1
ATOM 5192 O O . GLU C 1 91 ? 20.549 62.454 -3.782 1.00 32.73 92 GLU C O 1
ATOM 5198 N N . ALA C 1 92 ? 19.935 62.956 -1.676 1.00 23.61 93 ALA C N 1
ATOM 5199 C CA . ALA C 1 92 ? 20.741 64.175 -1.596 1.00 19.51 93 ALA C CA 1
ATOM 5200 C C . ALA C 1 92 ? 22.234 63.838 -1.545 1.00 20.72 93 ALA C C 1
ATOM 5201 O O . ALA C 1 92 ? 23.092 64.732 -1.564 1.00 24.70 93 ALA C O 1
ATOM 5203 N N . GLY C 1 93 ? 22.536 62.549 -1.428 1.00 20.69 94 GLY C N 1
ATOM 5204 C CA . GLY C 1 93 ? 23.911 62.095 -1.404 1.00 21.05 94 GLY C CA 1
ATOM 5205 C C . GLY C 1 93 ? 24.642 62.278 -0.099 1.00 22.05 94 GLY C C 1
ATOM 5206 O O . GLY C 1 93 ? 25.870 62.385 -0.085 1.00 23.35 94 GLY C O 1
ATOM 5207 N N . LYS C 1 94 ? 23.904 62.325 1.001 1.00 23.17 95 LYS C N 1
ATOM 5208 C CA . LYS C 1 94 ? 24.533 62.484 2.300 1.00 24.04 95 LYS C CA 1
ATOM 5209 C C . LYS C 1 94 ? 24.753 61.137 2.979 1.00 25.08 95 LYS C C 1
ATOM 5210 O O . LYS C 1 94 ? 25.754 60.942 3.664 1.00 26.56 95 LYS C O 1
ATOM 5216 N N . LEU C 1 95 ? 23.857 60.185 2.716 1.00 25.02 96 LEU C N 1
ATOM 5217 C CA . LEU C 1 95 ? 23.926 58.842 3.308 1.00 21.09 96 LEU C CA 1
ATOM 5218 C C . LEU C 1 95 ? 24.714 57.808 2.489 1.00 20.84 96 LEU C C 1
ATOM 5219 O O . LEU C 1 95 ? 24.288 57.423 1.396 1.00 21.06 96 LEU C O 1
ATOM 5224 N N . THR C 1 96 ? 25.862 57.389 3.023 1.00 21.93 97 THR C N 1
ATOM 5225 C CA . THR C 1 96 ? 26.712 56.341 2.445 1.00 20.70 97 THR C CA 1
ATOM 5226 C C . THR C 1 96 ? 25.950 55.053 2.791 1.00 23.64 97 THR C C 1
ATOM 5227 O O . THR C 1 96 ? 25.734 54.752 3.974 1.00 24.18 97 THR C O 1
ATOM 5231 N N . MET C 1 97 ? 25.625 54.250 1.787 1.00 22.24 98 MET C N 1
ATOM 5232 C CA . MET C 1 97 ? 24.808 53.073 2.037 1.00 21.24 98 MET C CA 1
ATOM 5233 C C . MET C 1 97 ? 25.085 51.879 1.100 1.00 23.37 98 MET C C 1
ATOM 5234 O O . MET C 1 97 ? 25.655 52.040 0.018 1.00 24.03 98 MET C O 1
ATOM 5239 N N . GLU C 1 98 ? 24.689 50.683 1.531 1.00 21.75 99 GLU C N 1
ATOM 5240 C CA . GLU C 1 98 ? 24.868 49.483 0.743 1.00 17.62 99 GLU C CA 1
ATOM 5241 C C . GLU C 1 98 ? 23.544 48.748 0.693 1.00 17.74 99 GLU C C 1
ATOM 5242 O O . GLU C 1 98 ? 22.653 49.032 1.486 1.00 18.27 99 GLU C O 1
ATOM 5248 N N . ASP C 1 99 ? 23.381 47.844 -0.265 1.00 17.41 100 ASP C N 1
ATOM 5249 C CA . ASP C 1 99 ? 22.136 47.101 -0.388 1.00 17.43 100 ASP C CA 1
ATOM 5250 C C . ASP C 1 99 ? 22.414 45.618 -0.497 1.00 13.69 100 ASP C C 1
ATOM 5251 O O . ASP C 1 99 ? 23.254 45.209 -1.293 1.00 13.67 100 ASP C O 1
ATOM 5256 N N . TYR C 1 100 ? 21.768 44.840 0.361 1.00 9.24 101 TYR C N 1
ATOM 5257 C CA . TYR C 1 100 ? 21.841 43.371 0.337 1.00 7.71 101 TYR C CA 1
ATOM 5258 C C . TYR C 1 100 ? 20.362 43.056 0.432 1.00 8.80 101 TYR C C 1
ATOM 5259 O O . TYR C 1 100 ? 19.549 43.972 0.565 1.00 7.93 101 TYR C O 1
ATOM 5268 N N . SER C 1 101 ? 19.965 41.805 0.305 1.00 11.13 102 SER C N 1
ATOM 5269 C CA . SER C 1 101 ? 18.539 41.548 0.447 1.00 13.67 102 SER C CA 1
ATOM 5270 C C . SER C 1 101 ? 18.283 41.440 1.954 1.00 15.05 102 SER C C 1
ATOM 5271 O O . SER C 1 101 ? 19.219 41.415 2.752 1.00 15.39 102 SER C O 1
ATOM 5274 N N . GLN C 1 102 ? 17.024 41.397 2.352 1.00 14.17 103 GLN C N 1
ATOM 5275 C CA . GLN C 1 102 ? 16.716 41.232 3.755 1.00 15.17 103 GLN C CA 1
ATOM 5276 C C . GLN C 1 102 ? 17.166 39.830 4.172 1.00 17.61 103 GLN C C 1
ATOM 5277 O O . GLN C 1 102 ? 17.722 39.651 5.251 1.00 22.55 103 GLN C O 1
ATOM 5283 N N . ASP C 1 103 ? 16.998 38.859 3.276 1.00 17.99 104 ASP C N 1
ATOM 5284 C CA . ASP C 1 103 ? 17.399 37.478 3.515 1.00 15.17 104 ASP C CA 1
ATOM 5285 C C . ASP C 1 103 ? 18.858 37.421 3.894 1.00 14.68 104 ASP C C 1
ATOM 5286 O O . ASP C 1 103 ? 19.236 36.767 4.860 1.00 19.33 104 ASP C O 1
ATOM 5291 N N . VAL C 1 104 ? 19.686 38.111 3.129 1.00 15.04 105 VAL C N 1
ATOM 5292 C CA . VAL C 1 104 ? 21.122 38.103 3.377 1.00 14.80 105 VAL C CA 1
ATOM 5293 C C . VAL C 1 104 ? 21.543 38.939 4.589 1.00 16.38 105 VAL C C 1
ATOM 5294 O O . VAL C 1 104 ? 22.660 38.787 5.090 1.00 16.11 105 VAL C O 1
ATOM 5298 N N . ILE C 1 105 ? 20.654 39.803 5.081 1.00 17.59 106 ILE C N 1
ATOM 5299 C CA . ILE C 1 105 ? 20.983 40.629 6.247 1.00 15.39 106 ILE C CA 1
ATOM 5300 C C . ILE C 1 105 ? 20.803 39.753 7.453 1.00 13.50 106 ILE C C 1
ATOM 5301 O O . ILE C 1 105 ? 21.737 39.572 8.249 1.00 10.76 106 ILE C O 1
ATOM 5306 N N . TYR C 1 106 ? 19.608 39.180 7.563 1.00 12.10 107 TYR C N 1
ATOM 5307 C CA . TYR C 1 106 ? 19.307 38.293 8.672 1.00 13.68 107 TYR C CA 1
ATOM 5308 C C . TYR C 1 106 ? 20.245 37.094 8.711 1.00 13.86 107 TYR C C 1
ATOM 5309 O O . TYR C 1 106 ? 20.716 36.714 9.784 1.00 17.25 107 TYR C O 1
ATOM 5318 N N . MET C 1 107 ? 20.595 36.555 7.546 1.00 14.35 108 MET C N 1
ATOM 5319 C CA . MET C 1 107 ? 21.516 35.431 7.488 1.00 12.01 108 MET C CA 1
ATOM 5320 C C . MET C 1 107 ? 22.897 35.880 7.891 1.00 11.54 108 MET C C 1
ATOM 5321 O O . MET C 1 107 ? 23.688 35.063 8.348 1.00 15.69 108 MET C O 1
ATOM 5326 N N . MET C 1 108 ? 23.207 37.161 7.695 1.00 11.67 109 MET C N 1
ATOM 5327 C CA . MET C 1 108 ? 24.530 37.711 8.039 1.00 13.20 109 MET C CA 1
ATOM 5328 C C . MET C 1 108 ? 24.772 37.754 9.546 1.00 13.79 109 MET C C 1
ATOM 5329 O O . MET C 1 108 ? 25.815 37.312 10.041 1.00 14.53 109 MET C O 1
ATOM 5334 N N . TRP C 1 109 ? 23.802 38.303 10.267 1.00 12.94 110 TRP C N 1
ATOM 5335 C CA . TRP C 1 109 ? 23.856 38.398 11.718 1.00 9.73 110 TRP C CA 1
ATOM 5336 C C . TRP C 1 109 ? 23.898 37.017 12.356 1.00 9.61 110 TRP C C 1
ATOM 5337 O O . TRP C 1 109 ? 24.699 36.753 13.265 1.00 2.92 110 TRP C O 1
ATOM 5348 N N . HIS C 1 110 ? 23.013 36.143 11.879 1.00 12.38 111 HIS C N 1
ATOM 5349 C CA . HIS C 1 110 ? 22.927 34.781 12.394 1.00 12.17 111 HIS C CA 1
ATOM 5350 C C . HIS C 1 110 ? 24.204 34.001 12.175 1.00 11.74 111 HIS C C 1
ATOM 5351 O O . HIS C 1 110 ? 24.547 33.166 12.992 1.00 14.59 111 HIS C O 1
ATOM 5358 N N . ALA C 1 111 ? 24.868 34.236 11.048 1.00 13.48 112 ALA C N 1
ATOM 5359 C CA . ALA C 1 111 ? 26.118 33.563 10.719 1.00 13.36 112 ALA C CA 1
ATOM 5360 C C . ALA C 1 111 ? 27.181 34.068 11.662 1.00 13.58 112 ALA C C 1
ATOM 5361 O O . ALA C 1 111 ? 28.160 33.375 11.919 1.00 14.25 112 ALA C O 1
ATOM 5363 N N . ALA C 1 112 ? 27.016 35.318 12.094 1.00 15.09 113 ALA C N 1
ATOM 5364 C CA . ALA C 1 112 ? 27.911 35.973 13.061 1.00 15.37 113 ALA C CA 1
ATOM 5365 C C . ALA C 1 112 ? 27.743 35.269 14.417 1.00 12.99 113 ALA C C 1
ATOM 5366 O O . ALA C 1 112 ? 28.723 34.876 15.049 1.00 15.94 113 ALA C O 1
ATOM 5368 N N . ALA C 1 113 ? 26.502 35.147 14.870 1.00 8.19 114 ALA C N 1
ATOM 5369 C CA . ALA C 1 113 ? 26.200 34.452 16.113 1.00 8.80 114 ALA C CA 1
ATOM 5370 C C . ALA C 1 113 ? 26.800 33.042 16.094 1.00 11.36 114 ALA C C 1
ATOM 5371 O O . ALA C 1 113 ? 27.497 32.631 17.036 1.00 9.81 114 ALA C O 1
ATOM 5373 N N . LEU C 1 114 ? 26.545 32.317 14.998 1.00 11.59 115 LEU C N 1
ATOM 5374 C CA . LEU C 1 114 ? 27.024 30.944 14.820 1.00 10.14 115 LEU C CA 1
ATOM 5375 C C . LEU C 1 114 ? 28.520 30.785 14.666 1.00 10.03 115 LEU C C 1
ATOM 5376 O O . LEU C 1 114 ? 29.034 29.676 14.792 1.00 12.73 115 LEU C O 1
ATOM 5381 N N . GLY C 1 115 ? 29.213 31.878 14.371 1.00 9.72 116 GLY C N 1
ATOM 5382 C CA . GLY C 1 115 ? 30.657 31.841 14.236 1.00 8.44 116 GLY C CA 1
ATOM 5383 C C . GLY C 1 115 ? 31.227 31.354 12.918 1.00 13.52 116 GLY C C 1
ATOM 5384 O O . GLY C 1 115 ? 32.394 30.932 12.886 1.00 16.41 116 GLY C O 1
ATOM 5385 N N . LEU C 1 116 ? 30.470 31.460 11.818 1.00 13.77 117 LEU C N 1
ATOM 5386 C CA . LEU C 1 116 ? 30.964 31.005 10.505 1.00 11.51 117 LEU C CA 1
ATOM 5387 C C . LEU C 1 116 ? 32.030 31.972 9.975 1.00 9.23 117 LEU C C 1
ATOM 5388 O O . LEU C 1 116 ? 31.876 33.164 10.120 1.00 11.44 117 LEU C O 1
ATOM 5393 N N . PRO C 1 117 ? 33.099 31.474 9.323 1.00 10.80 118 PRO C N 1
ATOM 5394 C CA . PRO C 1 117 ? 34.156 32.351 8.793 1.00 10.33 118 PRO C CA 1
ATOM 5395 C C . PRO C 1 117 ? 33.664 33.308 7.700 1.00 11.74 118 PRO C C 1
ATOM 5396 O O . PRO C 1 117 ? 34.316 34.315 7.401 1.00 15.41 118 PRO C O 1
ATOM 5400 N N . PHE C 1 118 ? 32.542 32.960 7.083 1.00 9.76 119 PHE C N 1
ATOM 5401 C CA . PHE C 1 118 ? 31.901 33.796 6.083 1.00 13.47 119 PHE C CA 1
ATOM 5402 C C . PHE C 1 118 ? 30.602 33.101 5.742 1.00 14.15 119 PHE C C 1
ATOM 5403 O O . PHE C 1 118 ? 30.401 31.974 6.159 1.00 15.90 119 PHE C O 1
ATOM 5411 N N . LEU C 1 119 ? 29.697 33.782 5.054 1.00 16.10 120 LEU C N 1
ATOM 5412 C CA . LEU C 1 119 ? 28.405 33.200 4.711 1.00 15.77 120 LEU C CA 1
ATOM 5413 C C . LEU C 1 119 ? 28.315 32.885 3.228 1.00 19.70 120 LEU C C 1
ATOM 5414 O O . LEU C 1 119 ? 28.577 33.759 2.414 1.00 24.84 120 LEU C O 1
ATOM 5419 N N . PRO C 1 120 ? 28.096 31.606 2.861 1.00 20.73 121 PRO C N 1
ATOM 5420 C CA . PRO C 1 120 ? 27.971 31.249 1.445 1.00 17.93 121 PRO C CA 1
ATOM 5421 C C . PRO C 1 120 ? 26.480 31.095 1.150 1.00 15.99 121 PRO C C 1
ATOM 5422 O O . PRO C 1 120 ? 25.784 30.367 1.842 1.00 12.51 121 PRO C O 1
ATOM 5426 N N . VAL C 1 121 ? 25.964 31.832 0.178 1.00 16.76 122 VAL C N 1
ATOM 5427 C CA . VAL C 1 121 ? 24.547 31.716 -0.169 1.00 16.23 122 VAL C CA 1
ATOM 5428 C C . VAL C 1 121 ? 24.364 31.676 -1.676 1.00 17.51 122 VAL C C 1
ATOM 5429 O O . VAL C 1 121 ? 25.237 32.106 -2.437 1.00 19.30 122 VAL C O 1
ATOM 5433 N N . THR C 1 122 ? 23.244 31.121 -2.109 1.00 16.80 123 THR C N 1
ATOM 5434 C CA . THR C 1 122 ? 22.937 31.086 -3.526 1.00 14.06 123 THR C CA 1
ATOM 5435 C C . THR C 1 122 ? 21.693 31.966 -3.717 1.00 17.07 123 THR C C 1
ATOM 5436 O O . THR C 1 122 ? 20.612 31.514 -4.158 1.00 19.34 123 THR C O 1
ATOM 5440 N N . LEU C 1 123 ? 21.854 33.219 -3.276 1.00 16.76 124 LEU C N 1
ATOM 5441 C CA . LEU C 1 123 ? 20.829 34.262 -3.360 1.00 14.83 124 LEU C CA 1
ATOM 5442 C C . LEU C 1 123 ? 21.558 35.537 -3.808 1.00 15.18 124 LEU C C 1
ATOM 5443 O O . LEU C 1 123 ? 22.777 35.643 -3.628 1.00 12.91 124 LEU C O 1
ATOM 5448 N N . MET C 1 124 ? 20.825 36.467 -4.426 1.00 16.36 125 MET C N 1
ATOM 5449 C CA . MET C 1 124 ? 21.368 37.751 -4.924 1.00 19.78 125 MET C CA 1
ATOM 5450 C C . MET C 1 124 ? 22.047 37.763 -6.311 1.00 20.51 125 MET C C 1
ATOM 5451 O O . MET C 1 124 ? 22.432 38.832 -6.802 1.00 19.33 125 MET C O 1
ATOM 5456 N N . GLN C 1 125 ? 22.245 36.595 -6.923 1.00 21.51 126 GLN C N 1
ATOM 5457 C CA . GLN C 1 125 ? 22.864 36.539 -8.256 1.00 19.94 126 GLN C CA 1
ATOM 5458 C C . GLN C 1 125 ? 21.865 36.931 -9.347 1.00 17.31 126 GLN C C 1
ATOM 5459 O O . GLN C 1 125 ? 20.659 36.760 -9.182 1.00 16.59 126 GLN C O 1
ATOM 5465 N N . GLY C 1 126 ? 22.374 37.474 -10.446 1.00 15.74 127 GLY C N 1
ATOM 5466 C CA . GLY C 1 126 ? 21.527 37.860 -11.552 1.00 13.25 127 GLY C CA 1
ATOM 5467 C C . GLY C 1 126 ? 20.625 39.008 -11.196 1.00 17.34 127 GLY C C 1
ATOM 5468 O O . GLY C 1 126 ? 19.486 39.087 -11.682 1.00 19.07 127 GLY C O 1
ATOM 5469 N N . SER C 1 127 ? 21.122 39.919 -10.364 1.00 19.56 128 SER C N 1
ATOM 5470 C CA . SER C 1 127 ? 20.317 41.068 -9.944 1.00 19.93 128 SER C CA 1
ATOM 5471 C C . SER C 1 127 ? 21.213 42.219 -9.583 1.00 18.41 128 SER C C 1
ATOM 5472 O O . SER C 1 127 ? 22.420 42.044 -9.404 1.00 18.83 128 SER C O 1
ATOM 5475 N N . GLY C 1 128 ? 20.593 43.376 -9.389 1.00 17.50 129 GLY C N 1
ATOM 5476 C CA . GLY C 1 128 ? 21.316 44.584 -9.047 1.00 18.36 129 GLY C CA 1
ATOM 5477 C C . GLY C 1 128 ? 22.046 44.458 -7.735 1.00 19.62 129 GLY C C 1
ATOM 5478 O O . GLY C 1 128 ? 23.007 45.191 -7.503 1.00 22.74 129 GLY C O 1
ATOM 5479 N N . LEU C 1 129 ? 21.602 43.531 -6.885 1.00 19.26 130 LEU C N 1
ATOM 5480 C CA . LEU C 1 129 ? 22.241 43.299 -5.585 1.00 19.14 130 LEU C CA 1
ATOM 5481 C C . LEU C 1 129 ? 23.705 42.879 -5.730 1.00 20.04 130 LEU C C 1
ATOM 5482 O O . LEU C 1 129 ? 24.521 43.168 -4.870 1.00 23.44 130 LEU C O 1
ATOM 5487 N N . THR C 1 130 ? 24.049 42.237 -6.839 1.00 21.79 131 THR C N 1
ATOM 5488 C CA . THR C 1 130 ? 25.428 41.824 -7.068 1.00 24.29 131 THR C CA 1
ATOM 5489 C C . THR C 1 130 ? 26.081 42.677 -8.170 1.00 28.40 131 THR C C 1
ATOM 5490 O O . THR C 1 130 ? 27.312 42.853 -8.201 1.00 29.71 131 THR C O 1
ATOM 5494 N N . ASP C 1 131 ? 25.246 43.209 -9.067 1.00 30.82 132 ASP C N 1
ATOM 5495 C CA . ASP C 1 131 ? 25.710 44.051 -10.173 1.00 31.72 132 ASP C CA 1
ATOM 5496 C C . ASP C 1 131 ? 26.224 45.377 -9.659 1.00 29.42 132 ASP C C 1
ATOM 5497 O O . ASP C 1 131 ? 27.275 45.858 -10.074 1.00 27.83 132 ASP C O 1
ATOM 5502 N N . GLU C 1 132 ? 25.490 45.959 -8.726 1.00 29.43 133 GLU C N 1
ATOM 5503 C CA . GLU C 1 132 ? 25.895 47.237 -8.197 1.00 30.15 133 GLU C CA 1
ATOM 5504 C C . GLU C 1 132 ? 26.059 47.374 -6.695 1.00 27.43 133 GLU C C 1
ATOM 5505 O O . GLU C 1 132 ? 25.192 46.964 -5.929 1.00 31.54 133 GLU C O 1
ATOM 5511 N N . TRP C 1 133 ? 27.212 47.931 -6.313 1.00 23.53 134 TRP C N 1
ATOM 5512 C CA . TRP C 1 133 ? 27.598 48.218 -4.937 1.00 20.47 134 TRP C CA 1
ATOM 5513 C C . TRP C 1 133 ? 27.191 49.650 -4.571 1.00 22.42 134 TRP C C 1
ATOM 5514 O O . TRP C 1 133 ? 27.524 50.596 -5.290 1.00 25.60 134 TRP C O 1
ATOM 5525 N N . GLY C 1 134 ? 26.444 49.806 -3.484 1.00 22.28 135 GLY C N 1
ATOM 5526 C CA . GLY C 1 134 ? 26.081 51.131 -3.022 1.00 23.54 135 GLY C CA 1
ATOM 5527 C C . GLY C 1 134 ? 27.313 51.829 -2.435 1.00 24.74 135 GLY C C 1
ATOM 5528 O O . GLY C 1 134 ? 27.359 53.060 -2.366 1.00 27.20 135 GLY C O 1
ATOM 5529 N N . ILE C 1 135 ? 28.296 51.057 -1.975 1.00 22.87 136 ILE C N 1
ATOM 5530 C CA . ILE C 1 135 ? 29.524 51.621 -1.413 1.00 24.11 136 ILE C CA 1
ATOM 5531 C C . ILE C 1 135 ? 30.647 50.979 -2.209 1.00 27.42 136 ILE C C 1
ATOM 5532 O O . ILE C 1 135 ? 30.779 49.756 -2.221 1.00 30.11 136 ILE C O 1
ATOM 5537 N N . SER C 1 136 ? 31.451 51.786 -2.883 1.00 29.65 137 SER C N 1
ATOM 5538 C CA . SER C 1 136 ? 32.513 51.231 -3.707 1.00 33.70 137 SER C CA 1
ATOM 5539 C C . SER C 1 136 ? 33.688 50.700 -2.895 1.00 34.95 137 SER C C 1
ATOM 5540 O O . SER C 1 136 ? 33.833 51.038 -1.736 1.00 38.44 137 SER C O 1
ATOM 5543 N N . LYS C 1 137 ? 34.538 49.894 -3.521 1.00 35.11 138 LYS C N 1
ATOM 5544 C CA . LYS C 1 137 ? 35.727 49.351 -2.872 1.00 35.70 138 LYS C CA 1
ATOM 5545 C C . LYS C 1 137 ? 36.699 50.459 -2.431 1.00 36.58 138 LYS C C 1
ATOM 5546 O O . LYS C 1 137 ? 37.424 50.323 -1.438 1.00 34.81 138 LYS C O 1
ATOM 5552 N N . GLU C 1 138 ? 36.715 51.555 -3.180 1.00 37.91 139 GLU C N 1
ATOM 5553 C CA . GLU C 1 138 ? 37.613 52.659 -2.872 1.00 39.62 139 GLU C CA 1
ATOM 5554 C C . GLU C 1 138 ? 37.095 53.378 -1.623 1.00 38.70 139 GLU C C 1
ATOM 5555 O O . GLU C 1 138 ? 37.882 53.844 -0.792 1.00 37.13 139 GLU C O 1
ATOM 5561 N N . VAL C 1 139 ? 35.770 53.482 -1.516 1.00 35.74 140 VAL C N 1
ATOM 5562 C CA . VAL C 1 139 ? 35.127 54.109 -0.362 1.00 34.23 140 VAL C CA 1
ATOM 5563 C C . VAL C 1 139 ? 35.277 53.174 0.853 1.00 34.20 140 VAL C C 1
ATOM 5564 O O . VAL C 1 139 ? 35.658 53.605 1.949 1.00 32.41 140 VAL C O 1
ATOM 5568 N N . ARG C 1 140 ? 35.015 51.885 0.628 1.00 33.12 141 ARG C N 1
ATOM 5569 C CA . ARG C 1 140 ? 35.116 50.855 1.656 1.00 30.69 141 ARG C CA 1
ATOM 5570 C C . ARG C 1 140 ? 36.494 50.758 2.261 1.00 32.30 141 ARG C C 1
ATOM 5571 O O . ARG C 1 140 ? 36.626 50.320 3.396 1.00 35.37 141 ARG C O 1
ATOM 5579 N N . LYS C 1 141 ? 37.525 51.123 1.512 1.00 31.83 142 LYS C N 1
ATOM 5580 C CA . LYS C 1 141 ? 38.866 51.070 2.072 1.00 34.44 142 LYS C CA 1
ATOM 5581 C C . LYS C 1 141 ? 39.111 52.186 3.107 1.00 34.59 142 LYS C C 1
ATOM 5582 O O . LYS C 1 141 ? 40.208 52.289 3.675 1.00 35.86 142 LYS C O 1
ATOM 5588 N N . THR C 1 142 ? 38.120 53.050 3.319 1.00 32.19 143 THR C N 1
ATOM 5589 C CA . THR C 1 142 ? 38.263 54.108 4.312 1.00 35.65 143 THR C CA 1
ATOM 5590 C C . THR C 1 142 ? 37.336 53.849 5.497 1.00 38.13 143 THR C C 1
ATOM 5591 O O . THR C 1 142 ? 37.540 54.398 6.584 1.00 40.75 143 THR C O 1
ATOM 5595 N N . LEU C 1 143 ? 36.286 53.058 5.270 1.00 37.90 144 LEU C N 1
ATOM 5596 C CA . LEU C 1 143 ? 35.334 52.728 6.321 1.00 35.58 144 LEU C CA 1
ATOM 5597 C C . LEU C 1 143 ? 35.854 51.540 7.131 1.00 37.21 144 LEU C C 1
ATOM 5598 O O . LEU C 1 143 ? 35.928 50.424 6.636 1.00 39.02 144 LEU C O 1
ATOM 5603 N N . ASP C 1 144 ? 36.237 51.788 8.375 1.00 38.71 145 ASP C N 1
ATOM 5604 C CA . ASP C 1 144 ? 36.756 50.718 9.216 1.00 40.06 145 ASP C CA 1
ATOM 5605 C C . ASP C 1 144 ? 35.742 49.725 9.782 1.00 36.85 145 ASP C C 1
ATOM 5606 O O . ASP C 1 144 ? 36.122 48.638 10.220 1.00 35.87 145 ASP C O 1
ATOM 5611 N N . LYS C 1 145 ? 34.462 50.075 9.762 1.00 34.51 146 LYS C N 1
ATOM 5612 C CA . LYS C 1 145 ? 33.431 49.159 10.257 1.00 32.37 146 LYS C CA 1
ATOM 5613 C C . LYS C 1 145 ? 32.661 48.503 9.092 1.00 31.24 146 LYS C C 1
ATOM 5614 O O . LYS C 1 145 ? 31.493 48.079 9.236 1.00 31.19 146 LYS C O 1
ATOM 5620 N N . VAL C 1 146 ? 33.324 48.426 7.938 1.00 28.38 147 VAL C N 1
ATOM 5621 C CA . VAL C 1 146 ? 32.749 47.838 6.725 1.00 24.90 147 VAL C CA 1
ATOM 5622 C C . VAL C 1 146 ? 33.826 47.009 5.998 1.00 22.33 147 VAL C C 1
ATOM 5623 O O . VAL C 1 146 ? 35.006 47.354 6.027 1.00 24.02 147 VAL C O 1
ATOM 5627 N N . PRO C 1 147 ? 33.446 45.850 5.438 1.00 17.76 148 PRO C N 1
ATOM 5628 C CA . PRO C 1 147 ? 34.409 45.008 4.733 1.00 15.97 148 PRO C CA 1
ATOM 5629 C C . PRO C 1 147 ? 34.818 45.661 3.426 1.00 17.64 148 PRO C C 1
ATOM 5630 O O . PRO C 1 147 ? 34.015 46.336 2.784 1.00 18.71 148 PRO C O 1
ATOM 5634 N N . ASP C 1 148 ? 36.045 45.403 3.004 1.00 17.00 149 ASP C N 1
ATOM 5635 C CA . ASP C 1 148 ? 36.546 45.930 1.753 1.00 20.47 149 ASP C CA 1
ATOM 5636 C C . ASP C 1 148 ? 35.682 45.516 0.559 1.00 22.62 149 ASP C C 1
ATOM 5637 O O . ASP C 1 148 ? 35.512 46.297 -0.373 1.00 23.79 149 ASP C O 1
ATOM 5642 N N . ASP C 1 149 ? 35.109 44.310 0.614 1.00 23.08 150 ASP C N 1
ATOM 5643 C CA . ASP C 1 149 ? 34.273 43.772 -0.465 1.00 22.86 150 ASP C CA 1
ATOM 5644 C C . ASP C 1 149 ? 32.828 43.544 -0.096 1.00 19.99 150 ASP C C 1
ATOM 5645 O O . ASP C 1 149 ? 32.527 42.897 0.891 1.00 20.96 150 ASP C O 1
ATOM 5650 N N . LYS C 1 150 ? 31.927 44.009 -0.939 1.00 17.97 151 LYS C N 1
ATOM 5651 C CA . LYS C 1 150 ? 30.516 43.813 -0.680 1.00 17.63 151 LYS C CA 1
ATOM 5652 C C . LYS C 1 150 ? 30.217 42.313 -0.633 1.00 23.28 151 LYS C C 1
ATOM 5653 O O . LYS C 1 150 ? 29.320 41.861 0.092 1.00 24.83 151 LYS C O 1
ATOM 5659 N N . PHE C 1 151 ? 30.973 41.553 -1.422 1.00 25.00 152 PHE C N 1
ATOM 5660 C CA . PHE C 1 151 ? 30.812 40.110 -1.525 1.00 26.38 152 PHE C CA 1
ATOM 5661 C C . PHE C 1 151 ? 31.800 39.592 -2.584 1.00 26.27 152 PHE C C 1
ATOM 5662 O O . PHE C 1 151 ? 32.520 40.371 -3.214 1.00 27.80 152 PHE C O 1
ATOM 5670 N N . LYS C 1 152 ? 31.826 38.279 -2.766 1.00 23.67 153 LYS C N 1
ATOM 5671 C CA . LYS C 1 152 ? 32.675 37.646 -3.753 1.00 21.06 153 LYS C CA 1
ATOM 5672 C C . LYS C 1 152 ? 31.938 36.469 -4.371 1.00 19.83 153 LYS C C 1
ATOM 5673 O O . LYS C 1 152 ? 30.891 36.065 -3.878 1.00 23.57 153 LYS C O 1
ATOM 5679 N N . TYR C 1 153 ? 32.424 35.984 -5.505 1.00 17.73 154 TYR C N 1
ATOM 5680 C CA . TYR C 1 153 ? 31.812 34.843 -6.170 1.00 13.47 154 TYR C CA 1
ATOM 5681 C C . TYR C 1 153 ? 32.849 33.801 -5.959 1.00 15.43 154 TYR C C 1
ATOM 5682 O O . TYR C 1 153 ? 34.039 34.083 -6.104 1.00 14.77 154 TYR C O 1
ATOM 5691 N N . ILE C 1 154 ? 32.422 32.609 -5.573 1.00 17.48 155 ILE C N 1
ATOM 5692 C CA . ILE C 1 154 ? 33.356 31.513 -5.374 1.00 17.39 155 ILE C CA 1
ATOM 5693 C C . ILE C 1 154 ? 32.668 30.255 -5.865 1.00 17.90 155 ILE C C 1
ATOM 5694 O O . ILE C 1 154 ? 31.445 30.213 -6.000 1.00 12.83 155 ILE C O 1
ATOM 5699 N N . ASP C 1 155 ? 33.457 29.244 -6.177 1.00 19.40 156 ASP C N 1
ATOM 5700 C CA . ASP C 1 155 ? 32.900 27.992 -6.654 1.00 23.90 156 ASP C CA 1
ATOM 5701 C C . ASP C 1 155 ? 32.405 27.158 -5.486 1.00 22.95 156 ASP C C 1
ATOM 5702 O O . ASP C 1 155 ? 32.984 27.199 -4.403 1.00 23.67 156 ASP C O 1
ATOM 5707 N N . ASN C 1 156 ? 31.375 26.358 -5.726 1.00 22.66 157 ASN C N 1
ATOM 5708 C CA . ASN C 1 156 ? 30.859 25.448 -4.709 1.00 21.55 157 ASN C CA 1
ATOM 5709 C C . ASN C 1 156 ? 31.909 24.321 -4.738 1.00 23.57 157 ASN C C 1
ATOM 5710 O O . ASN C 1 156 ? 32.115 23.682 -5.776 1.00 24.72 157 ASN C O 1
ATOM 5715 N N . PRO C 1 157 ? 32.622 24.086 -3.614 1.00 24.96 158 PRO C N 1
ATOM 5716 C CA . PRO C 1 157 ? 33.630 23.024 -3.637 1.00 23.67 158 PRO C CA 1
ATOM 5717 C C . PRO C 1 157 ? 33.055 21.648 -3.938 1.00 26.41 158 PRO C C 1
ATOM 5718 O O . PRO C 1 157 ? 33.804 20.728 -4.267 1.00 29.90 158 PRO C O 1
ATOM 5722 N N . PHE C 1 158 ? 31.733 21.509 -3.856 1.00 26.36 159 PHE C N 1
ATOM 5723 C CA . PHE C 1 158 ? 31.093 20.220 -4.061 1.00 27.86 159 PHE C CA 1
ATOM 5724 C C . PHE C 1 158 ? 30.147 20.144 -5.227 1.00 32.58 159 PHE C C 1
ATOM 5725 O O . PHE C 1 158 ? 29.406 19.174 -5.363 1.00 36.93 159 PHE C O 1
ATOM 5733 N N . LYS C 1 159 ? 30.162 21.150 -6.080 1.00 37.03 160 LYS C N 1
ATOM 5734 C CA . LYS C 1 159 ? 29.254 21.161 -7.215 1.00 39.07 160 LYS C CA 1
ATOM 5735 C C . LYS C 1 159 ? 29.915 22.073 -8.235 1.00 43.15 160 LYS C C 1
ATOM 5736 O O . LYS C 1 159 ? 29.533 23.235 -8.396 1.00 42.42 160 LYS C O 1
ATOM 5742 N N . PRO C 1 160 ? 30.930 21.542 -8.941 1.00 47.75 161 PRO C N 1
ATOM 5743 C CA . PRO C 1 160 ? 31.704 22.258 -9.960 1.00 50.37 161 PRO C CA 1
ATOM 5744 C C . PRO C 1 160 ? 30.797 22.928 -10.973 1.00 51.37 161 PRO C C 1
ATOM 5745 O O . PRO C 1 160 ? 29.710 22.418 -11.289 1.00 50.35 161 PRO C O 1
ATOM 5749 N N . GLY C 1 161 ? 31.248 24.075 -11.471 1.00 51.78 162 GLY C N 1
ATOM 5750 C CA . GLY C 1 161 ? 30.466 24.815 -12.436 1.00 51.80 162 GLY C CA 1
ATOM 5751 C C . GLY C 1 161 ? 29.593 25.810 -11.712 1.00 51.35 162 GLY C C 1
ATOM 5752 O O . GLY C 1 161 ? 29.496 26.961 -12.142 1.00 53.91 162 GLY C O 1
ATOM 5753 N N . GLU C 1 162 ? 28.969 25.379 -10.615 1.00 49.39 163 GLU C N 1
ATOM 5754 C CA . GLU C 1 162 ? 28.111 26.258 -9.829 1.00 47.18 163 GLU C CA 1
ATOM 5755 C C . GLU C 1 162 ? 28.954 27.210 -8.956 1.00 46.31 163 GLU C C 1
ATOM 5756 O O . GLU C 1 162 ? 29.963 26.816 -8.351 1.00 47.28 163 GLU C O 1
ATOM 5762 N N . LYS C 1 163 ? 28.593 28.486 -8.977 1.00 43.96 164 LYS C N 1
ATOM 5763 C CA . LYS C 1 163 ? 29.276 29.478 -8.173 1.00 41.54 164 LYS C CA 1
ATOM 5764 C C . LYS C 1 163 ? 28.320 30.034 -7.133 1.00 39.27 164 LYS C C 1
ATOM 5765 O O . LYS C 1 163 ? 27.120 30.205 -7.380 1.00 38.60 164 LYS C O 1
ATOM 5771 N N . VAL C 1 164 ? 28.854 30.267 -5.945 1.00 36.01 165 VAL C N 1
ATOM 5772 C CA . VAL C 1 164 ? 28.065 30.781 -4.843 1.00 32.20 165 VAL C CA 1
ATOM 5773 C C . VAL C 1 164 ? 28.520 32.183 -4.447 1.00 30.59 165 VAL C C 1
ATOM 5774 O O . VAL C 1 164 ? 29.664 32.585 -4.722 1.00 31.91 165 VAL C O 1
ATOM 5778 N N . VAL C 1 165 ? 27.611 32.937 -3.843 1.00 26.96 166 VAL C N 1
ATOM 5779 C CA . VAL C 1 165 ? 27.917 34.286 -3.403 1.00 23.91 166 VAL C CA 1
ATOM 5780 C C . VAL C 1 165 ? 28.349 34.297 -1.926 1.00 22.37 166 VAL C C 1
ATOM 5781 O O . VAL C 1 165 ? 27.520 34.107 -1.030 1.00 20.93 166 VAL C O 1
ATOM 5785 N N . ALA C 1 166 ? 29.654 34.446 -1.703 1.00 18.78 167 ALA C N 1
ATOM 5786 C CA . ALA C 1 166 ? 30.253 34.532 -0.375 1.00 18.94 167 ALA C CA 1
ATOM 5787 C C . ALA C 1 166 ? 30.124 35.976 0.183 1.00 21.44 167 ALA C C 1
ATOM 5788 O O . ALA C 1 166 ? 30.770 36.909 -0.322 1.00 21.14 167 ALA C O 1
ATOM 5790 N N . VAL C 1 167 ? 29.299 36.159 1.215 1.00 21.37 168 VAL C N 1
ATOM 5791 C CA . VAL C 1 167 ? 29.084 37.474 1.841 1.00 20.05 168 VAL C CA 1
ATOM 5792 C C . VAL C 1 167 ? 29.967 37.553 3.098 1.00 21.36 168 VAL C C 1
ATOM 5793 O O . VAL C 1 167 ? 30.183 36.533 3.756 1.00 26.14 168 VAL C O 1
ATOM 5797 N N . PRO C 1 168 ? 30.531 38.733 3.423 1.00 20.69 169 PRO C N 1
ATOM 5798 C CA . PRO C 1 168 ? 31.384 38.852 4.616 1.00 21.31 169 PRO C CA 1
ATOM 5799 C C . PRO C 1 168 ? 30.509 38.869 5.871 1.00 21.45 169 PRO C C 1
ATOM 5800 O O . PRO C 1 168 ? 29.414 39.448 5.839 1.00 25.44 169 PRO C O 1
ATOM 5804 N N . VAL C 1 169 ? 30.981 38.292 6.978 1.00 18.80 170 VAL C N 1
ATOM 5805 C CA . VAL C 1 169 ? 30.168 38.262 8.213 1.00 18.50 170 VAL C CA 1
ATOM 5806 C C . VAL C 1 169 ? 30.389 39.510 9.089 1.00 15.04 170 VAL C C 1
ATOM 5807 O O . VAL C 1 169 ? 31.525 39.941 9.295 1.00 16.86 170 VAL C O 1
ATOM 5811 N N . PRO C 1 170 ? 29.308 40.085 9.639 1.00 12.53 171 PRO C N 1
ATOM 5812 C CA . PRO C 1 170 ? 29.456 41.285 10.468 1.00 13.87 171 PRO C CA 1
ATOM 5813 C C . PRO C 1 170 ? 30.078 41.086 11.826 1.00 18.78 171 PRO C C 1
ATOM 5814 O O . PRO C 1 170 ? 29.699 40.177 12.569 1.00 22.65 171 PRO C O 1
ATOM 5818 N N . GLN C 1 171 ? 30.981 41.997 12.173 1.00 22.14 172 GLN C N 1
ATOM 5819 C CA . GLN C 1 171 ? 31.623 42.006 13.481 1.00 22.37 172 GLN C CA 1
ATOM 5820 C C . GLN C 1 171 ? 30.945 43.141 14.238 1.00 21.07 172 GLN C C 1
ATOM 5821 O O . GLN C 1 171 ? 31.453 44.273 14.236 1.00 18.34 172 GLN C O 1
ATOM 5827 N N . VAL C 1 172 ? 29.774 42.837 14.821 1.00 19.22 173 VAL C N 1
ATOM 5828 C CA . VAL C 1 172 ? 28.962 43.814 15.569 1.00 15.62 173 VAL C CA 1
ATOM 5829 C C . VAL C 1 172 ? 29.609 44.256 16.877 1.00 16.10 173 VAL C C 1
ATOM 5830 O O . VAL C 1 172 ? 30.155 43.440 17.628 1.00 16.97 173 VAL C O 1
ATOM 5834 N N . ASP C 1 173 ? 29.577 45.565 17.120 1.00 19.08 174 ASP C N 1
ATOM 5835 C CA . ASP C 1 173 ? 30.149 46.165 18.335 1.00 18.75 174 ASP C CA 1
ATOM 5836 C C . ASP C 1 173 ? 29.184 46.151 19.509 1.00 16.88 174 ASP C C 1
ATOM 5837 O O . ASP C 1 173 ? 29.499 45.606 20.550 1.00 17.17 174 ASP C O 1
ATOM 5842 N N . VAL C 1 174 ? 27.991 46.707 19.306 1.00 16.41 175 VAL C N 1
ATOM 5843 C CA . VAL C 1 174 ? 26.993 46.813 20.353 1.00 16.83 175 VAL C CA 1
ATOM 5844 C C . VAL C 1 174 ? 25.645 46.424 19.825 1.00 16.10 175 VAL C C 1
ATOM 5845 O O . VAL C 1 174 ? 25.233 46.909 18.772 1.00 16.61 175 VAL C O 1
ATOM 5849 N N . ALA C 1 175 ? 24.912 45.644 20.611 1.00 15.88 176 ALA C N 1
ATOM 5850 C CA . ALA C 1 175 ? 23.560 45.224 20.243 1.00 16.31 176 ALA C CA 1
ATOM 5851 C C . ALA C 1 175 ? 22.637 45.789 21.324 1.00 16.08 176 ALA C C 1
ATOM 5852 O O . ALA C 1 175 ? 22.946 45.711 22.515 1.00 17.28 176 ALA C O 1
ATOM 5854 N N . ILE C 1 176 ? 21.538 46.407 20.912 1.00 12.90 177 ILE C N 1
ATOM 5855 C CA . ILE C 1 176 ? 20.602 46.999 21.852 1.00 7.91 177 ILE C CA 1
ATOM 5856 C C . ILE C 1 176 ? 19.255 46.430 21.512 1.00 11.18 177 ILE C C 1
ATOM 5857 O O . ILE C 1 176 ? 18.724 46.709 20.439 1.00 15.54 177 ILE C O 1
ATOM 5862 N N . ILE C 1 177 ? 18.691 45.642 22.420 1.00 12.75 178 ILE C N 1
ATOM 5863 C CA . ILE C 1 177 ? 17.397 45.007 22.192 1.00 14.47 178 ILE C CA 1
ATOM 5864 C C . ILE C 1 177 ? 16.398 45.368 23.280 1.00 14.26 178 ILE C C 1
ATOM 5865 O O . ILE C 1 177 ? 16.785 45.774 24.373 1.00 15.14 178 ILE C O 1
ATOM 5870 N N . HIS C 1 178 ? 15.112 45.237 22.985 1.00 11.60 179 HIS C N 1
ATOM 5871 C CA . HIS C 1 178 ? 14.111 45.544 23.980 1.00 13.08 179 HIS C CA 1
ATOM 5872 C C . HIS C 1 178 ? 13.246 44.319 24.241 1.00 14.01 179 HIS C C 1
ATOM 5873 O O . HIS C 1 178 ? 12.477 43.913 23.381 1.00 12.91 179 HIS C O 1
ATOM 5880 N N . ALA C 1 179 ? 13.350 43.774 25.453 1.00 14.77 180 ALA C N 1
ATOM 5881 C CA . ALA C 1 179 ? 12.615 42.576 25.851 1.00 13.13 180 ALA C CA 1
ATOM 5882 C C . ALA C 1 179 ? 11.508 42.827 26.889 1.00 13.90 180 ALA C C 1
ATOM 5883 O O . ALA C 1 179 ? 11.541 43.834 27.594 1.00 15.42 180 ALA C O 1
ATOM 5885 N N . GLN C 1 180 ? 10.539 41.913 27.004 1.00 13.32 181 GLN C N 1
ATOM 5886 C CA . GLN C 1 180 ? 9.459 42.084 27.987 1.00 13.85 181 GLN C CA 1
ATOM 5887 C C . GLN C 1 180 ? 9.868 41.844 29.454 1.00 14.27 181 GLN C C 1
ATOM 5888 O O . GLN C 1 180 ? 9.268 42.406 30.375 1.00 14.83 181 GLN C O 1
ATOM 5894 N N . GLN C 1 181 ? 10.862 40.995 29.675 1.00 10.29 182 GLN C N 1
ATOM 5895 C CA . GLN C 1 181 ? 11.307 40.715 31.015 1.00 8.40 182 GLN C CA 1
ATOM 5896 C C . GLN C 1 181 ? 12.745 40.313 31.023 1.00 10.78 182 GLN C C 1
ATOM 5897 O O . GLN C 1 181 ? 13.159 39.538 30.168 1.00 11.36 182 GLN C O 1
ATOM 5903 N N . ALA C 1 182 ? 13.508 40.846 31.968 1.00 9.20 183 ALA C N 1
ATOM 5904 C CA . ALA C 1 182 ? 14.902 40.464 32.108 1.00 14.50 183 ALA C CA 1
ATOM 5905 C C . ALA C 1 182 ? 15.136 40.344 33.602 1.00 16.65 183 ALA C C 1
ATOM 5906 O O . ALA C 1 182 ? 14.219 40.615 34.379 1.00 22.09 183 ALA C O 1
ATOM 5908 N N . SER C 1 183 ? 16.328 39.928 34.019 1.00 13.59 184 SER C N 1
ATOM 5909 C CA . SER C 1 183 ? 16.611 39.807 35.448 1.00 15.59 184 SER C CA 1
ATOM 5910 C C . SER C 1 183 ? 17.998 40.368 35.765 1.00 16.08 184 SER C C 1
ATOM 5911 O O . SER C 1 183 ? 18.880 40.351 34.901 1.00 18.96 184 SER C O 1
ATOM 5914 N N . PRO C 1 184 ? 18.233 40.802 37.022 1.00 12.99 185 PRO C N 1
ATOM 5915 C CA . PRO C 1 184 ? 19.512 41.371 37.449 1.00 12.02 185 PRO C CA 1
ATOM 5916 C C . PRO C 1 184 ? 20.791 40.745 36.942 1.00 13.70 185 PRO C C 1
ATOM 5917 O O . PRO C 1 184 ? 21.822 41.422 36.856 1.00 16.75 185 PRO C O 1
ATOM 5921 N N . ASP C 1 185 ? 20.750 39.481 36.563 1.00 16.17 186 ASP C N 1
ATOM 5922 C CA . ASP C 1 185 ? 21.975 38.859 36.066 1.00 20.01 186 ASP C CA 1
ATOM 5923 C C . ASP C 1 185 ? 22.137 38.799 34.541 1.00 20.16 186 ASP C C 1
ATOM 5924 O O . ASP C 1 185 ? 23.141 38.281 34.053 1.00 22.34 186 ASP C O 1
ATOM 5929 N N . GLY C 1 186 ? 21.161 39.325 33.799 1.00 19.20 187 GLY C N 1
ATOM 5930 C CA . GLY C 1 186 ? 21.242 39.314 32.344 1.00 20.06 187 GLY C CA 1
ATOM 5931 C C . GLY C 1 186 ? 20.212 38.456 31.617 1.00 18.93 187 GLY C C 1
ATOM 5932 O O . GLY C 1 186 ? 19.784 38.802 30.517 1.00 17.91 187 GLY C O 1
ATOM 5933 N N . THR C 1 187 ? 19.816 37.340 32.223 1.00 18.51 188 THR C N 1
ATOM 5934 C CA . THR C 1 187 ? 18.836 36.440 31.626 1.00 18.03 188 THR C CA 1
ATOM 5935 C C . THR C 1 187 ? 17.674 37.244 31.084 1.00 14.31 188 THR C C 1
ATOM 5936 O O . THR C 1 187 ? 17.049 37.989 31.818 1.00 17.96 188 THR C O 1
ATOM 5940 N N . VAL C 1 188 ? 17.394 37.084 29.800 1.00 13.75 189 VAL C N 1
ATOM 5941 C CA . VAL C 1 188 ? 16.328 37.827 29.150 1.00 12.82 189 VAL C CA 1
ATOM 5942 C C . VAL C 1 188 ? 15.207 36.914 28.671 1.00 13.63 189 VAL C C 1
ATOM 5943 O O . VAL C 1 188 ? 15.421 35.743 28.383 1.00 16.68 189 VAL C O 1
ATOM 5947 N N . ARG C 1 189 ? 14.008 37.460 28.613 1.00 13.52 190 ARG C N 1
ATOM 5948 C CA . ARG C 1 189 ? 12.859 36.756 28.102 1.00 14.51 190 ARG C CA 1
ATOM 5949 C C . ARG C 1 189 ? 12.225 37.666 27.062 1.00 16.05 190 ARG C C 1
ATOM 5950 O O . ARG C 1 189 ? 11.918 38.837 27.332 1.00 18.06 190 ARG C O 1
ATOM 5958 N N . ILE C 1 190 ? 12.067 37.150 25.859 1.00 14.84 191 ILE C N 1
ATOM 5959 C CA . ILE C 1 190 ? 11.424 37.912 24.813 1.00 13.23 191 ILE C CA 1
ATOM 5960 C C . ILE C 1 190 ? 10.208 37.049 24.557 1.00 12.17 191 ILE C C 1
ATOM 5961 O O . ILE C 1 190 ? 10.356 35.844 24.420 1.00 13.95 191 ILE C O 1
ATOM 5966 N N . TRP C 1 191 ? 9.016 37.607 24.724 1.00 12.06 192 TRP C N 1
ATOM 5967 C CA . TRP C 1 191 ? 7.813 36.842 24.425 1.00 16.22 192 TRP C CA 1
ATOM 5968 C C . TRP C 1 191 ? 7.629 37.043 22.890 1.00 21.52 192 TRP C C 1
ATOM 5969 O O . TRP C 1 191 ? 8.022 38.084 22.354 1.00 25.50 192 TRP C O 1
ATOM 5980 N N . GLY C 1 192 ? 7.085 36.045 22.188 1.00 22.91 193 GLY C N 1
ATOM 5981 C CA . GLY C 1 192 ? 6.890 36.148 20.748 1.00 21.00 193 GLY C CA 1
ATOM 5982 C C . GLY C 1 192 ? 8.167 36.023 19.909 1.00 20.72 193 GLY C C 1
ATOM 5983 O O . GLY C 1 192 ? 9.192 35.498 20.376 1.00 21.58 193 GLY C O 1
ATOM 5984 N N . GLY C 1 193 ? 8.126 36.548 18.684 1.00 14.81 194 GLY C N 1
ATOM 5985 C CA . GLY C 1 193 ? 9.276 36.455 17.807 1.00 9.38 194 GLY C CA 1
ATOM 5986 C C . GLY C 1 193 ? 10.478 37.253 18.260 1.00 8.70 194 GLY C C 1
ATOM 5987 O O . GLY C 1 193 ? 10.375 38.422 18.604 1.00 9.40 194 GLY C O 1
ATOM 5988 N N . LYS C 1 194 ? 11.641 36.640 18.196 1.00 7.43 195 LYS C N 1
ATOM 5989 C CA . LYS C 1 194 ? 12.863 37.299 18.595 1.00 9.25 195 LYS C CA 1
ATOM 5990 C C . LYS C 1 194 ? 13.453 38.111 17.443 1.00 12.36 195 LYS C C 1
ATOM 5991 O O . LYS C 1 194 ? 14.315 38.984 17.653 1.00 13.82 195 LYS C O 1
ATOM 5997 N N . PHE C 1 195 ? 13.017 37.790 16.218 1.00 14.26 196 PHE C N 1
ATOM 5998 C CA . PHE C 1 195 ? 13.509 38.425 14.994 1.00 7.66 196 PHE C CA 1
ATOM 5999 C C . PHE C 1 195 ? 15.012 38.143 15.022 1.00 9.88 196 PHE C C 1
ATOM 6000 O O . PHE C 1 195 ? 15.418 36.985 15.200 1.00 9.54 196 PHE C O 1
ATOM 6008 N N . GLN C 1 196 ? 15.840 39.170 14.960 1.00 9.23 197 GLN C N 1
ATOM 6009 C CA . GLN C 1 196 ? 17.279 38.947 14.970 1.00 12.50 197 GLN C CA 1
ATOM 6010 C C . GLN C 1 196 ? 17.900 39.179 16.339 1.00 15.53 197 GLN C C 1
ATOM 6011 O O . GLN C 1 196 ? 19.130 39.029 16.496 1.00 17.04 197 GLN C O 1
ATOM 6017 N N . ASP C 1 197 ? 17.048 39.530 17.313 1.00 15.99 198 ASP C N 1
ATOM 6018 C CA . ASP C 1 197 ? 17.457 39.893 18.675 1.00 13.94 198 ASP C CA 1
ATOM 6019 C C . ASP C 1 197 ? 18.412 38.964 19.412 1.00 13.45 198 ASP C C 1
ATOM 6020 O O . ASP C 1 197 ? 19.351 39.453 20.075 1.00 13.81 198 ASP C O 1
ATOM 6025 N N . VAL C 1 198 ? 18.213 37.647 19.293 1.00 8.46 199 VAL C N 1
ATOM 6026 C CA . VAL C 1 198 ? 19.101 36.708 19.967 1.00 5.13 199 VAL C CA 1
ATOM 6027 C C . VAL C 1 198 ? 20.422 36.578 19.209 1.00 10.05 199 VAL C C 1
ATOM 6028 O O . VAL C 1 198 ? 21.497 36.432 19.820 1.00 14.19 199 VAL C O 1
ATOM 6032 N N . ASP C 1 199 ? 20.358 36.616 17.884 1.00 10.39 200 ASP C N 1
ATOM 6033 C CA . ASP C 1 199 ? 21.577 36.509 17.095 1.00 13.05 200 ASP C CA 1
ATOM 6034 C C . ASP C 1 199 ? 22.501 37.653 17.440 1.00 11.60 200 ASP C C 1
ATOM 6035 O O . ASP C 1 199 ? 23.677 37.427 17.753 1.00 9.70 200 ASP C O 1
ATOM 6040 N N . ILE C 1 200 ? 21.965 38.878 17.404 1.00 11.30 201 ILE C N 1
ATOM 6041 C CA . ILE C 1 200 ? 22.780 40.063 17.694 1.00 10.73 201 ILE C CA 1
ATOM 6042 C C . ILE C 1 200 ? 23.318 40.091 19.121 1.00 12.61 201 ILE C C 1
ATOM 6043 O O . ILE C 1 200 ? 24.501 40.403 19.327 1.00 12.42 201 ILE C O 1
ATOM 6048 N N . ALA C 1 201 ? 22.481 39.688 20.085 1.00 13.75 202 ALA C N 1
ATOM 6049 C CA . ALA C 1 201 ? 22.873 39.612 21.500 1.00 12.63 202 ALA C CA 1
ATOM 6050 C C . ALA C 1 201 ? 24.045 38.634 21.651 1.00 13.27 202 ALA C C 1
ATOM 6051 O O . ALA C 1 201 ? 25.027 38.919 22.348 1.00 14.64 202 ALA C O 1
ATOM 6053 N N . GLU C 1 202 ? 23.960 37.492 20.975 1.00 13.61 203 GLU C N 1
ATOM 6054 C CA . GLU C 1 202 ? 25.040 36.512 21.028 1.00 11.31 203 GLU C CA 1
ATOM 6055 C C . GLU C 1 202 ? 26.333 36.940 20.321 1.00 13.04 203 GLU C C 1
ATOM 6056 O O . GLU C 1 202 ? 27.456 36.726 20.820 1.00 14.18 203 GLU C O 1
ATOM 6062 N N . ALA C 1 203 ? 26.162 37.520 19.141 1.00 13.64 204 ALA C N 1
ATOM 6063 C CA . ALA C 1 203 ? 27.270 37.970 18.332 1.00 12.45 204 ALA C CA 1
ATOM 6064 C C . ALA C 1 203 ? 27.956 39.255 18.787 1.00 13.28 204 ALA C C 1
ATOM 6065 O O . ALA C 1 203 ? 29.186 39.347 18.737 1.00 15.17 204 ALA C O 1
ATOM 6067 N N . ALA C 1 204 ? 27.182 40.249 19.214 1.00 9.55 205 ALA C N 1
ATOM 6068 C CA . ALA C 1 204 ? 27.746 41.537 19.624 1.00 10.36 205 ALA C CA 1
ATOM 6069 C C . ALA C 1 204 ? 28.806 41.474 20.707 1.00 11.76 205 ALA C C 1
ATOM 6070 O O . ALA C 1 204 ? 28.783 40.575 21.528 1.00 14.97 205 ALA C O 1
ATOM 6072 N N . LYS C 1 205 ? 29.762 42.402 20.712 1.00 14.72 206 LYS C N 1
ATOM 6073 C CA . LYS C 1 205 ? 30.778 42.380 21.777 1.00 14.00 206 LYS C CA 1
ATOM 6074 C C . LYS C 1 205 ? 30.152 42.832 23.100 1.00 15.79 206 LYS C C 1
ATOM 6075 O O . LYS C 1 205 ? 30.538 42.366 24.177 1.00 17.61 206 LYS C O 1
ATOM 6081 N N . TYR C 1 206 ? 29.191 43.751 22.998 1.00 12.67 207 TYR C N 1
ATOM 6082 C CA . TYR C 1 206 ? 28.458 44.288 24.135 1.00 8.44 207 TYR C CA 1
ATOM 6083 C C . TYR C 1 206 ? 26.999 44.278 23.782 1.00 9.52 207 TYR C C 1
ATOM 6084 O O . TYR C 1 206 ? 26.636 44.646 22.666 1.00 12.33 207 TYR C O 1
ATOM 6093 N N . THR C 1 207 ? 26.152 43.834 24.693 1.00 8.73 208 THR C N 1
ATOM 6094 C CA . THR C 1 207 ? 24.740 43.884 24.422 1.00 9.98 208 THR C CA 1
ATOM 6095 C C . THR C 1 207 ? 24.046 44.496 25.627 1.00 11.29 208 THR C C 1
ATOM 6096 O O . THR C 1 207 ? 24.501 44.314 26.766 1.00 11.55 208 THR C O 1
ATOM 6100 N N . ILE C 1 208 ? 23.063 45.345 25.320 1.00 7.61 209 ILE C N 1
ATOM 6101 C CA . ILE C 1 208 ? 22.289 46.129 26.265 1.00 9.39 209 ILE C CA 1
ATOM 6102 C C . ILE C 1 208 ? 20.823 45.745 26.100 1.00 12.11 209 ILE C C 1
ATOM 6103 O O . ILE C 1 208 ? 20.320 45.686 24.981 1.00 14.71 209 ILE C O 1
ATOM 6108 N N . VAL C 1 209 ? 20.121 45.509 27.203 1.00 12.15 210 VAL C N 1
ATOM 6109 C CA . VAL C 1 209 ? 18.721 45.111 27.121 1.00 10.81 210 VAL C CA 1
ATOM 6110 C C . VAL C 1 209 ? 17.856 46.035 27.926 1.00 11.76 210 VAL C C 1
ATOM 6111 O O . VAL C 1 209 ? 18.079 46.183 29.117 1.00 16.31 210 VAL C O 1
ATOM 6115 N N . THR C 1 210 ? 16.937 46.724 27.258 1.00 10.77 211 THR C N 1
ATOM 6116 C CA . THR C 1 210 ? 15.990 47.586 27.948 1.00 10.32 211 THR C CA 1
ATOM 6117 C C . THR C 1 210 ? 14.817 46.603 28.088 1.00 12.56 211 THR C C 1
ATOM 6118 O O . THR C 1 210 ? 14.591 45.766 27.198 1.00 16.73 211 THR C O 1
ATOM 6122 N N . CYS C 1 211 ? 14.077 46.674 29.182 1.00 12.52 212 CYS C N 1
ATOM 6123 C CA . CYS C 1 211 ? 12.994 45.725 29.409 1.00 12.48 212 CYS C CA 1
ATOM 6124 C C . CYS C 1 211 ? 11.802 46.345 30.077 1.00 9.72 212 CYS C C 1
ATOM 6125 O O . CYS C 1 211 ? 11.928 47.309 30.816 1.00 13.89 212 CYS C O 1
ATOM 6128 N N . GLU C 1 212 ? 10.641 45.768 29.844 1.00 8.90 213 GLU C N 1
ATOM 6129 C CA . GLU C 1 212 ? 9.408 46.278 30.428 1.00 10.75 213 GLU C CA 1
ATOM 6130 C C . GLU C 1 212 ? 9.330 46.001 31.926 1.00 16.34 213 GLU C C 1
ATOM 6131 O O . GLU C 1 212 ? 8.556 46.642 32.656 1.00 12.67 213 GLU C O 1
ATOM 6137 N N . GLU C 1 213 ? 10.147 45.058 32.389 1.00 19.00 214 GLU C N 1
ATOM 6138 C CA . GLU C 1 213 ? 10.039 44.634 33.761 1.00 18.87 214 GLU C CA 1
ATOM 6139 C C . GLU C 1 213 ? 11.260 43.854 34.109 1.00 19.36 214 GLU C C 1
ATOM 6140 O O . GLU C 1 213 ? 11.872 43.251 33.237 1.00 22.55 214 GLU C O 1
ATOM 6146 N N . ILE C 1 214 ? 11.674 43.963 35.363 1.00 19.00 215 ILE C N 1
ATOM 6147 C CA . ILE C 1 214 ? 12.825 43.232 35.867 1.00 16.38 215 ILE C CA 1
ATOM 6148 C C . ILE C 1 214 ? 12.248 42.283 36.920 1.00 18.18 215 ILE C C 1
ATOM 6149 O O . ILE C 1 214 ? 11.362 42.669 37.712 1.00 21.33 215 ILE C O 1
ATOM 6154 N N . ILE C 1 215 ? 12.600 41.011 36.815 1.00 16.01 216 ILE C N 1
ATOM 6155 C CA . ILE C 1 215 ? 12.155 40.040 37.795 1.00 13.37 216 ILE C CA 1
ATOM 6156 C C . ILE C 1 215 ? 13.452 39.503 38.369 1.00 14.16 216 ILE C C 1
ATOM 6157 O O . ILE C 1 215 ? 14.540 39.889 37.919 1.00 10.46 216 ILE C O 1
ATOM 6162 N N . SER C 1 216 ? 13.352 38.648 39.381 1.00 14.12 217 SER C N 1
ATOM 6163 C CA . SER C 1 216 ? 14.539 38.120 40.030 1.00 11.47 217 SER C CA 1
ATOM 6164 C C . SER C 1 216 ? 15.159 36.936 39.353 1.00 11.81 217 SER C C 1
ATOM 6165 O O . SER C 1 216 ? 14.458 36.117 38.778 1.00 13.54 217 SER C O 1
ATOM 6168 N N . ASP C 1 217 ? 16.471 36.812 39.507 1.00 12.50 219 ASP C N 1
ATOM 6169 C CA . ASP C 1 217 ? 17.232 35.701 38.955 1.00 16.65 219 ASP C CA 1
ATOM 6170 C C . ASP C 1 217 ? 16.607 34.341 39.295 1.00 20.93 219 ASP C C 1
ATOM 6171 O O . ASP C 1 217 ? 16.728 33.394 38.530 1.00 24.46 219 ASP C O 1
ATOM 6176 N N . GLU C 1 218 ? 15.912 34.256 40.425 1.00 24.49 220 GLU C N 1
ATOM 6177 C CA . GLU C 1 218 ? 15.305 33.003 40.861 1.00 25.24 220 GLU C CA 1
ATOM 6178 C C . GLU C 1 218 ? 13.963 32.753 40.198 1.00 22.97 220 GLU C C 1
ATOM 6179 O O . GLU C 1 218 ? 13.637 31.611 39.857 1.00 22.09 220 GLU C O 1
ATOM 6185 N N . GLU C 1 219 ? 13.180 33.814 40.017 1.00 21.46 221 GLU C N 1
ATOM 6186 C CA . GLU C 1 219 ? 11.870 33.688 39.385 1.00 19.93 221 GLU C CA 1
ATOM 6187 C C . GLU C 1 219 ? 11.996 33.373 37.893 1.00 21.80 221 GLU C C 1
ATOM 6188 O O . GLU C 1 219 ? 11.247 32.566 37.349 1.00 22.05 221 GLU C O 1
ATOM 6194 N N . ILE C 1 220 ? 12.978 33.990 37.242 1.00 23.63 222 ILE C N 1
ATOM 6195 C CA . ILE C 1 220 ? 13.190 33.797 35.809 1.00 22.78 222 ILE C CA 1
ATOM 6196 C C . ILE C 1 220 ? 13.668 32.385 35.471 1.00 23.85 222 ILE C C 1
ATOM 6197 O O . ILE C 1 220 ? 13.458 31.907 34.356 1.00 25.78 222 ILE C O 1
ATOM 6202 N N . ARG C 1 221 ? 14.271 31.717 36.453 1.00 21.41 223 ARG C N 1
ATOM 6203 C CA . ARG C 1 221 ? 14.755 30.357 36.287 1.00 18.86 223 ARG C CA 1
ATOM 6204 C C . ARG C 1 221 ? 13.777 29.273 36.651 1.00 17.31 223 ARG C C 1
ATOM 6205 O O . ARG C 1 221 ? 14.075 28.105 36.467 1.00 20.22 223 ARG C O 1
ATOM 6213 N N . ARG C 1 222 ? 12.627 29.632 37.191 1.00 17.52 224 ARG C N 1
ATOM 6214 C CA . ARG C 1 222 ? 11.671 28.615 37.578 1.00 20.77 224 ARG C CA 1
ATOM 6215 C C . ARG C 1 222 ? 11.093 27.818 36.430 1.00 22.66 224 ARG C C 1
ATOM 6216 O O . ARG C 1 222 ? 10.556 26.729 36.629 1.00 26.52 224 ARG C O 1
ATOM 6224 N N . ASP C 1 223 ? 11.149 28.395 35.240 1.00 23.39 225 ASP C N 1
ATOM 6225 C CA . ASP C 1 223 ? 10.679 27.746 34.032 1.00 20.17 225 ASP C CA 1
ATOM 6226 C C . ASP C 1 223 ? 11.617 28.296 32.988 1.00 19.55 225 ASP C C 1
ATOM 6227 O O . ASP C 1 223 ? 11.302 29.289 32.336 1.00 17.66 225 ASP C O 1
ATOM 6232 N N . PRO C 1 224 ? 12.761 27.622 32.780 1.00 19.55 226 PRO C N 1
ATOM 6233 C CA . PRO C 1 224 ? 13.766 28.047 31.808 1.00 19.07 226 PRO C CA 1
ATOM 6234 C C . PRO C 1 224 ? 13.318 27.939 30.351 1.00 20.05 226 PRO C C 1
ATOM 6235 O O . PRO C 1 224 ? 14.063 28.308 29.448 1.00 22.99 226 PRO C O 1
ATOM 6239 N N . THR C 1 225 ? 12.107 27.448 30.108 1.00 19.31 227 THR C N 1
ATOM 6240 C CA . THR C 1 225 ? 11.633 27.331 28.741 1.00 21.66 227 THR C CA 1
ATOM 6241 C C . THR C 1 225 ? 11.069 28.665 28.223 1.00 23.84 227 THR C C 1
ATOM 6242 O O . THR C 1 225 ? 10.678 28.784 27.059 1.00 28.75 227 THR C O 1
ATOM 6246 N N . LYS C 1 226 ? 11.019 29.674 29.080 1.00 22.31 228 LYS C N 1
ATOM 6247 C CA . LYS C 1 226 ? 10.497 30.961 28.668 1.00 20.04 228 LYS C CA 1
ATOM 6248 C C . LYS C 1 226 ? 11.626 31.943 28.390 1.00 20.08 228 LYS C C 1
ATOM 6249 O O . LYS C 1 226 ? 11.385 33.040 27.893 1.00 21.95 228 LYS C O 1
ATOM 6255 N N . ASN C 1 227 ? 12.856 31.536 28.685 1.00 18.80 229 ASN C N 1
ATOM 6256 C CA . ASN C 1 227 ? 14.034 32.376 28.495 1.00 18.30 229 ASN C CA 1
ATOM 6257 C C . ASN C 1 227 ? 14.609 32.303 27.082 1.00 21.52 229 ASN C C 1
ATOM 6258 O O . ASN C 1 227 ? 14.362 31.329 26.352 1.00 25.19 229 ASN C O 1
ATOM 6263 N N . ASP C 1 228 ? 15.381 33.319 26.690 1.00 19.81 230 ASP C N 1
ATOM 6264 C CA . ASP C 1 228 ? 15.932 33.353 25.340 1.00 15.97 230 ASP C CA 1
ATOM 6265 C C . ASP C 1 228 ? 17.401 33.611 25.204 1.00 18.24 230 ASP C C 1
ATOM 6266 O O . ASP C 1 228 ? 18.012 33.200 24.215 1.00 21.88 230 ASP C O 1
ATOM 6271 N N . ILE C 1 229 ? 17.974 34.303 26.172 1.00 18.62 231 ILE C N 1
ATOM 6272 C CA . ILE C 1 229 ? 19.391 34.617 26.126 1.00 18.92 231 ILE C CA 1
ATOM 6273 C C . ILE C 1 229 ? 19.942 34.438 27.527 1.00 20.67 231 ILE C C 1
ATOM 6274 O O . ILE C 1 229 ? 19.305 34.828 28.507 1.00 22.52 231 ILE C O 1
ATOM 6279 N N . PRO C 1 230 ? 21.088 33.776 27.658 1.00 21.45 232 PRO C N 1
ATOM 6280 C CA . PRO C 1 230 ? 21.613 33.623 29.011 1.00 24.02 232 PRO C CA 1
ATOM 6281 C C . PRO C 1 230 ? 22.272 34.954 29.403 1.00 24.73 232 PRO C C 1
ATOM 6282 O O . PRO C 1 230 ? 22.761 35.690 28.543 1.00 27.99 232 PRO C O 1
ATOM 6286 N N . GLY C 1 231 ? 22.318 35.251 30.694 1.00 24.31 233 GLY C N 1
ATOM 6287 C CA . GLY C 1 231 ? 22.933 36.491 31.137 1.00 21.22 233 GLY C CA 1
ATOM 6288 C C . GLY C 1 231 ? 24.404 36.705 30.800 1.00 17.52 233 GLY C C 1
ATOM 6289 O O . GLY C 1 231 ? 24.876 37.828 30.821 1.00 17.45 233 GLY C O 1
ATOM 6290 N N . MET C 1 232 ? 25.151 35.654 30.503 1.00 19.53 234 MET C N 1
ATOM 6291 C CA . MET C 1 232 ? 26.568 35.846 30.186 1.00 24.49 234 MET C CA 1
ATOM 6292 C C . MET C 1 232 ? 26.697 36.707 28.939 1.00 25.80 234 MET C C 1
ATOM 6293 O O . MET C 1 232 ? 27.769 37.256 28.664 1.00 26.21 234 MET C O 1
ATOM 6298 N N . CYS C 1 233 ? 25.596 36.799 28.191 1.00 23.81 235 CYS C N 1
ATOM 6299 C CA . CYS C 1 233 ? 25.556 37.554 26.960 1.00 21.40 235 CYS C CA 1
ATOM 6300 C C . CYS C 1 233 ? 25.051 38.975 27.103 1.00 21.12 235 CYS C C 1
ATOM 6301 O O . CYS C 1 233 ? 25.203 39.751 26.181 1.00 21.13 235 CYS C O 1
ATOM 6304 N N . VAL C 1 234 ? 24.399 39.306 28.213 1.00 18.82 236 VAL C N 1
ATOM 6305 C CA . VAL C 1 234 ? 23.892 40.661 28.416 1.00 15.24 236 VAL C CA 1
ATOM 6306 C C . VAL C 1 234 ? 24.826 41.446 29.342 1.00 17.20 236 VAL C C 1
ATOM 6307 O O . VAL C 1 234 ? 25.362 40.893 30.299 1.00 18.28 236 VAL C O 1
ATOM 6311 N N . ASP C 1 235 ? 25.034 42.726 29.046 1.00 18.60 237 ASP C N 1
ATOM 6312 C CA . ASP C 1 235 ? 25.948 43.555 29.834 1.00 18.77 237 ASP C CA 1
ATOM 6313 C C . ASP C 1 235 ? 25.225 44.584 30.663 1.00 18.07 237 ASP C C 1
ATOM 6314 O O . ASP C 1 235 ? 25.796 45.127 31.607 1.00 19.77 237 ASP C O 1
ATOM 6319 N N . ALA C 1 236 ? 24.009 44.923 30.265 1.00 13.80 238 ALA C N 1
ATOM 6320 C CA . ALA C 1 236 ? 23.287 45.921 31.004 1.00 12.56 238 ALA C CA 1
ATOM 6321 C C . ALA C 1 236 ? 21.800 45.723 30.873 1.00 15.18 238 ALA C C 1
ATOM 6322 O O . ALA C 1 236 ? 21.316 45.493 29.772 1.00 21.24 238 ALA C O 1
ATOM 6324 N N . VAL C 1 237 ? 21.090 45.709 31.997 1.00 14.57 239 VAL C N 1
ATOM 6325 C CA . VAL C 1 237 ? 19.640 45.572 31.981 1.00 13.50 239 VAL C CA 1
ATOM 6326 C C . VAL C 1 237 ? 19.206 46.974 32.339 1.00 13.70 239 VAL C C 1
ATOM 6327 O O . VAL C 1 237 ? 19.836 47.617 33.185 1.00 15.78 239 VAL C O 1
ATOM 6331 N N . VAL C 1 238 ? 18.207 47.481 31.625 1.00 9.66 240 VAL C N 1
ATOM 6332 C CA . VAL C 1 238 ? 17.699 48.813 31.845 1.00 8.85 240 VAL C CA 1
ATOM 6333 C C . VAL C 1 238 ? 16.164 48.752 31.887 1.00 13.83 240 VAL C C 1
ATOM 6334 O O . VAL C 1 238 ? 15.520 48.308 30.938 1.00 16.35 240 VAL C O 1
ATOM 6338 N N . LEU C 1 239 ? 15.585 49.168 33.009 1.00 15.68 241 LEU C N 1
ATOM 6339 C CA . LEU C 1 239 ? 14.148 49.168 33.186 1.00 15.45 241 LEU C CA 1
ATOM 6340 C C . LEU C 1 239 ? 13.608 50.367 32.412 1.00 19.64 241 LEU C C 1
ATOM 6341 O O . LEU C 1 239 ? 14.017 51.517 32.639 1.00 19.93 241 LEU C O 1
ATOM 6346 N N . ALA C 1 240 ? 12.675 50.094 31.509 1.00 20.18 242 ALA C N 1
ATOM 6347 C CA . ALA C 1 240 ? 12.106 51.122 30.669 1.00 18.79 242 ALA C CA 1
ATOM 6348 C C . ALA C 1 240 ? 10.737 50.702 30.200 1.00 17.12 242 ALA C C 1
ATOM 6349 O O . ALA C 1 240 ? 10.590 50.248 29.071 1.00 16.69 242 ALA C O 1
ATOM 6351 N N . PRO C 1 241 ? 9.710 50.867 31.045 1.00 16.95 243 PRO C N 1
ATOM 6352 C CA . PRO C 1 241 ? 8.347 50.488 30.675 1.00 16.78 243 PRO C CA 1
ATOM 6353 C C . PRO C 1 241 ? 7.958 51.254 29.428 1.00 18.67 243 PRO C C 1
ATOM 6354 O O . PRO C 1 241 ? 8.271 52.437 29.297 1.00 20.78 243 PRO C O 1
ATOM 6358 N N . TYR C 1 242 ? 7.332 50.551 28.490 1.00 17.12 244 TYR C N 1
ATOM 6359 C CA . TYR C 1 242 ? 6.909 51.120 27.218 1.00 14.41 244 TYR C CA 1
ATOM 6360 C C . TYR C 1 242 ? 8.100 51.685 26.459 1.00 14.07 244 TYR C C 1
ATOM 6361 O O . TYR C 1 242 ? 7.951 52.617 25.680 1.00 19.20 244 TYR C O 1
ATOM 6370 N N . GLY C 1 243 ? 9.275 51.099 26.652 1.00 12.34 245 GLY C N 1
ATOM 6371 C CA . GLY C 1 243 ? 10.461 51.593 25.975 1.00 12.29 245 GLY C CA 1
ATOM 6372 C C . GLY C 1 243 ? 10.558 51.273 24.498 1.00 12.84 245 GLY C C 1
ATOM 6373 O O . GLY C 1 243 ? 11.612 51.515 23.883 1.00 10.43 245 GLY C O 1
ATOM 6374 N N . ALA C 1 244 ? 9.519 50.645 23.948 1.00 11.72 246 ALA C N 1
ATOM 6375 C CA . ALA C 1 244 ? 9.518 50.304 22.527 1.00 14.18 246 ALA C CA 1
ATOM 6376 C C . ALA C 1 244 ? 8.522 51.169 21.780 1.00 15.97 246 ALA C C 1
ATOM 6377 O O . ALA C 1 244 ? 8.448 51.125 20.552 1.00 15.74 246 ALA C O 1
ATOM 6379 N N . HIS C 1 245 ? 7.740 51.935 22.542 1.00 17.99 247 HIS C N 1
ATOM 6380 C CA . HIS C 1 245 ? 6.732 52.849 22.007 1.00 17.18 247 HIS C CA 1
ATOM 6381 C C . HIS C 1 245 ? 7.398 53.715 20.912 1.00 19.02 247 HIS C C 1
ATOM 6382 O O . HIS C 1 245 ? 8.529 54.169 21.086 1.00 23.05 247 HIS C O 1
ATOM 6389 N N . PRO C 1 246 ? 6.715 53.961 19.775 1.00 18.54 248 PRO C N 1
ATOM 6390 C CA . PRO C 1 246 ? 5.368 53.547 19.349 1.00 17.91 248 PRO C CA 1
ATOM 6391 C C . PRO C 1 246 ? 5.251 52.185 18.631 1.00 17.72 248 PRO C C 1
ATOM 6392 O O . PRO C 1 246 ? 4.239 51.930 17.953 1.00 15.86 248 PRO C O 1
ATOM 6396 N N . SER C 1 247 ? 6.276 51.338 18.732 1.00 15.92 249 SER C N 1
ATOM 6397 C CA . SER C 1 247 ? 6.198 50.023 18.101 1.00 17.91 249 SER C CA 1
ATOM 6398 C C . SER C 1 247 ? 5.602 49.047 19.115 1.00 20.83 249 SER C C 1
ATOM 6399 O O . SER C 1 247 ? 5.757 49.232 20.322 1.00 27.09 249 SER C O 1
ATOM 6402 N N . GLN C 1 248 ? 4.868 48.054 18.626 1.00 21.22 250 GLN C N 1
ATOM 6403 C CA . GLN C 1 248 ? 4.227 47.048 19.469 1.00 15.71 250 GLN C CA 1
ATOM 6404 C C . GLN C 1 248 ? 5.213 46.261 20.293 1.00 15.12 250 GLN C C 1
ATOM 6405 O O . GLN C 1 248 ? 6.429 46.314 20.066 1.00 15.19 250 GLN C O 1
ATOM 6411 N N . CYS C 1 249 ? 4.671 45.549 21.272 1.00 14.47 251 CYS C N 1
ATOM 6412 C CA . CYS C 1 249 ? 5.443 44.684 22.163 1.00 14.65 251 CYS C CA 1
ATOM 6413 C C . CYS C 1 249 ? 4.451 43.559 22.408 1.00 17.97 251 CYS C C 1
ATOM 6414 O O . CYS C 1 249 ? 3.366 43.791 22.958 1.00 21.03 251 CYS C O 1
ATOM 6417 N N . TYR C 1 250 ? 4.802 42.363 21.941 1.00 18.55 252 TYR C N 1
ATOM 6418 C CA . TYR C 1 250 ? 3.963 41.180 22.063 1.00 18.83 252 TYR C CA 1
ATOM 6419 C C . TYR C 1 250 ? 3.535 40.896 23.495 1.00 18.53 252 TYR C C 1
ATOM 6420 O O . TYR C 1 250 ? 4.359 40.875 24.418 1.00 14.58 252 TYR C O 1
ATOM 6429 N N . GLY C 1 251 ? 2.244 40.646 23.666 1.00 17.77 253 GLY C N 1
ATOM 6430 C CA . GLY C 1 251 ? 1.720 40.359 24.988 1.00 18.15 253 GLY C CA 1
ATOM 6431 C C . GLY C 1 251 ? 1.393 41.560 25.857 1.00 16.56 253 GLY C C 1
ATOM 6432 O O . GLY C 1 251 ? 0.545 41.448 26.740 1.00 18.74 253 GLY C O 1
ATOM 6433 N N . LEU C 1 252 ? 1.967 42.720 25.537 1.00 13.06 254 LEU C N 1
ATOM 6434 C CA . LEU C 1 252 ? 1.773 43.934 26.314 1.00 8.88 254 LEU C CA 1
ATOM 6435 C C . LEU C 1 252 ? 0.982 45.014 25.614 1.00 10.70 254 LEU C C 1
ATOM 6436 O O . LEU C 1 252 ? -0.217 45.170 25.849 1.00 11.55 254 LEU C O 1
ATOM 6441 N N . TYR C 1 253 ? 1.642 45.756 24.732 1.00 12.68 255 TYR C N 1
ATOM 6442 C CA . TYR C 1 253 ? 0.964 46.840 24.021 1.00 15.31 255 TYR C CA 1
ATOM 6443 C C . TYR C 1 253 ? 1.132 46.833 22.494 1.00 15.70 255 TYR C C 1
ATOM 6444 O O . TYR C 1 253 ? 2.113 46.307 21.954 1.00 13.97 255 TYR C O 1
ATOM 6453 N N . ASP C 1 254 ? 0.142 47.438 21.840 1.00 16.23 256 ASP C N 1
ATOM 6454 C CA . ASP C 1 254 ? 0.037 47.586 20.398 1.00 16.08 256 ASP C CA 1
ATOM 6455 C C . ASP C 1 254 ? 0.751 48.872 19.979 1.00 18.56 256 ASP C C 1
ATOM 6456 O O . ASP C 1 254 ? 1.223 49.613 20.848 1.00 22.20 256 ASP C O 1
ATOM 6461 N N . TYR C 1 255 ? 0.857 49.132 18.668 1.00 19.08 257 TYR C N 1
ATOM 6462 C CA . TYR C 1 255 ? 1.519 50.355 18.178 1.00 15.55 257 TYR C CA 1
ATOM 6463 C C . TYR C 1 255 ? 0.619 51.556 18.279 1.00 14.98 257 TYR C C 1
ATOM 6464 O O . TYR C 1 255 ? -0.611 51.448 18.201 1.00 15.92 257 TYR C O 1
ATOM 6473 N N . ASP C 1 256 ? 1.248 52.705 18.470 1.00 18.12 258 ASP C N 1
ATOM 6474 C CA . ASP C 1 256 ? 0.538 53.973 18.605 1.00 19.45 258 ASP C CA 1
ATOM 6475 C C . ASP C 1 256 ? 0.419 54.530 17.200 1.00 18.99 258 ASP C C 1
ATOM 6476 O O . ASP C 1 256 ? 1.364 55.140 16.702 1.00 20.06 258 ASP C O 1
ATOM 6481 N N . ASN C 1 257 ? -0.704 54.309 16.534 1.00 18.48 259 ASN C N 1
ATOM 6482 C CA . ASN C 1 257 ? -0.808 54.841 15.184 1.00 21.42 259 ASN C CA 1
ATOM 6483 C C . ASN C 1 257 ? -0.684 56.355 15.140 1.00 19.24 259 ASN C C 1
ATOM 6484 O O . ASN C 1 257 ? 0.146 56.882 14.400 1.00 20.10 259 ASN C O 1
ATOM 6489 N N . PRO C 1 258 ? -1.475 57.075 15.956 1.00 17.61 260 PRO C N 1
ATOM 6490 C CA . PRO C 1 258 ? -1.456 58.541 16.022 1.00 14.22 260 PRO C CA 1
ATOM 6491 C C . PRO C 1 258 ? -0.075 59.141 16.141 1.00 15.03 260 PRO C C 1
ATOM 6492 O O . PRO C 1 258 ? 0.210 60.198 15.570 1.00 17.19 260 PRO C O 1
ATOM 6496 N N . PHE C 1 259 ? 0.796 58.463 16.871 1.00 16.48 261 PHE C N 1
ATOM 6497 C CA . PHE C 1 259 ? 2.154 58.953 17.041 1.00 16.79 261 PHE C CA 1
ATOM 6498 C C . PHE C 1 259 ? 2.978 58.626 15.814 1.00 17.36 261 PHE C C 1
ATOM 6499 O O . PHE C 1 259 ? 3.948 59.328 15.513 1.00 18.89 261 PHE C O 1
ATOM 6507 N N . LEU C 1 260 ? 2.629 57.527 15.146 1.00 17.95 262 LEU C N 1
ATOM 6508 C CA . LEU C 1 260 ? 3.336 57.113 13.937 1.00 18.17 262 LEU C CA 1
ATOM 6509 C C . LEU C 1 260 ? 2.958 58.046 12.776 1.00 18.11 262 LEU C C 1
ATOM 6510 O O . LEU C 1 260 ? 3.809 58.439 11.987 1.00 18.65 262 LEU C O 1
ATOM 6515 N N . LYS C 1 261 ? 1.694 58.440 12.703 1.00 17.79 263 LYS C N 1
ATOM 6516 C CA . LYS C 1 261 ? 1.261 59.367 11.668 1.00 18.97 263 LYS C CA 1
ATOM 6517 C C . LYS C 1 261 ? 1.973 60.723 11.828 1.00 19.89 263 LYS C C 1
ATOM 6518 O O . LYS C 1 261 ? 2.466 61.292 10.853 1.00 22.83 263 LYS C O 1
ATOM 6524 N N . VAL C 1 262 ? 2.034 61.237 13.052 1.00 18.88 264 VAL C N 1
ATOM 6525 C CA . VAL C 1 262 ? 2.711 62.502 13.312 1.00 16.04 264 VAL C CA 1
ATOM 6526 C C . VAL C 1 262 ? 4.111 62.424 12.764 1.00 17.25 264 VAL C C 1
ATOM 6527 O O . VAL C 1 262 ? 4.520 63.296 12.002 1.00 21.00 264 VAL C O 1
ATOM 6531 N N . TYR C 1 263 ? 4.844 61.378 13.133 1.00 16.60 265 TYR C N 1
ATOM 6532 C CA . TYR C 1 263 ? 6.205 61.217 12.644 1.00 15.52 265 TYR C CA 1
ATOM 6533 C C . TYR C 1 263 ? 6.219 61.107 11.117 1.00 18.80 265 TYR C C 1
ATOM 6534 O O . TYR C 1 263 ? 7.165 61.545 10.460 1.00 19.89 265 TYR C O 1
ATOM 6543 N N . ASP C 1 264 ? 5.180 60.510 10.552 1.00 16.84 266 ASP C N 1
ATOM 6544 C CA . ASP C 1 264 ? 5.112 60.346 9.121 1.00 20.33 266 ASP C CA 1
ATOM 6545 C C . ASP C 1 264 ? 5.182 61.671 8.380 1.00 23.88 266 ASP C C 1
ATOM 6546 O O . ASP C 1 264 ? 6.048 61.870 7.520 1.00 22.72 266 ASP C O 1
ATOM 6551 N N . LYS C 1 265 ? 4.250 62.567 8.698 1.00 26.20 267 LYS C N 1
ATOM 6552 C CA . LYS C 1 265 ? 4.210 63.869 8.051 1.00 26.72 267 LYS C CA 1
ATOM 6553 C C . LYS C 1 265 ? 5.316 64.792 8.546 1.00 24.17 267 LYS C C 1
ATOM 6554 O O . LYS C 1 265 ? 5.947 65.489 7.770 1.00 27.10 267 LYS C O 1
ATOM 6560 N N . VAL C 1 266 ? 5.633 64.719 9.820 1.00 22.53 268 VAL C N 1
ATOM 6561 C CA . VAL C 1 266 ? 6.682 65.556 10.371 1.00 21.06 268 VAL C CA 1
ATOM 6562 C C . VAL C 1 266 ? 8.044 65.296 9.724 1.00 20.04 268 VAL C C 1
ATOM 6563 O O . VAL C 1 266 ? 8.831 66.219 9.523 1.00 18.85 268 VAL C O 1
ATOM 6567 N N . SER C 1 267 ? 8.328 64.040 9.399 1.00 21.21 269 SER C N 1
ATOM 6568 C CA . SER C 1 267 ? 9.614 63.697 8.798 1.00 21.96 269 SER C CA 1
ATOM 6569 C C . SER C 1 267 ? 9.737 64.029 7.296 1.00 21.58 269 SER C C 1
ATOM 6570 O O . SER C 1 267 ? 10.819 63.943 6.737 1.00 19.66 269 SER C O 1
ATOM 6573 N N . LYS C 1 268 ? 8.645 64.461 6.670 1.00 23.32 270 LYS C N 1
ATOM 6574 C CA . LYS C 1 268 ? 8.656 64.850 5.261 1.00 26.53 270 LYS C CA 1
ATOM 6575 C C . LYS C 1 268 ? 9.653 65.964 4.975 1.00 27.98 270 LYS C C 1
ATOM 6576 O O . LYS C 1 268 ? 10.118 66.100 3.852 1.00 33.65 270 LYS C O 1
ATOM 6582 N N . THR C 1 269 ? 9.986 66.756 5.990 1.00 30.55 271 THR C N 1
ATOM 6583 C CA . THR C 1 269 ? 10.927 67.876 5.856 1.00 30.06 271 THR C CA 1
ATOM 6584 C C . THR C 1 269 ? 11.900 67.875 7.047 1.00 28.63 271 THR C C 1
ATOM 6585 O O . THR C 1 269 ? 11.493 67.573 8.166 1.00 27.56 271 THR C O 1
ATOM 6589 N N . GLN C 1 270 ? 13.155 68.253 6.831 1.00 27.94 272 GLN C N 1
ATOM 6590 C CA . GLN C 1 270 ? 14.150 68.281 7.916 1.00 31.40 272 GLN C CA 1
ATOM 6591 C C . GLN C 1 270 ? 13.816 69.372 8.940 1.00 34.36 272 GLN C C 1
ATOM 6592 O O . GLN C 1 270 ? 14.166 69.278 10.115 1.00 35.60 272 GLN C O 1
ATOM 6598 N N . GLU C 1 271 ? 13.132 70.410 8.481 1.00 37.34 273 GLU C N 1
ATOM 6599 C CA . GLU C 1 271 ? 12.741 71.515 9.335 1.00 37.24 273 GLU C CA 1
ATOM 6600 C C . GLU C 1 271 ? 11.815 70.968 10.408 1.00 35.44 273 GLU C C 1
ATOM 6601 O O . GLU C 1 271 ? 12.107 71.085 11.589 1.00 36.83 273 GLU C O 1
ATOM 6607 N N . ASP C 1 272 ? 10.718 70.346 9.993 1.00 32.94 274 ASP C N 1
ATOM 6608 C CA . ASP C 1 272 ? 9.768 69.785 10.936 1.00 33.86 274 ASP C CA 1
ATOM 6609 C C . ASP C 1 272 ? 10.405 68.650 11.741 1.00 34.37 274 ASP C C 1
ATOM 6610 O O . ASP C 1 272 ? 10.221 68.546 12.950 1.00 37.36 274 ASP C O 1
ATOM 6615 N N . PHE C 1 273 ? 11.175 67.813 11.073 1.00 31.94 275 PHE C N 1
ATOM 6616 C CA . PHE C 1 273 ? 11.856 66.714 11.727 1.00 29.88 275 PHE C CA 1
ATOM 6617 C C . PHE C 1 273 ? 12.648 67.215 12.929 1.00 29.66 275 PHE C C 1
ATOM 6618 O O . PHE C 1 273 ? 12.398 66.795 14.057 1.00 30.96 275 PHE C O 1
ATOM 6626 N N . ASP C 1 274 ? 13.602 68.108 12.692 1.00 30.90 276 ASP C N 1
ATOM 6627 C CA . ASP C 1 274 ? 14.414 68.678 13.770 1.00 29.06 276 ASP C CA 1
ATOM 6628 C C . ASP C 1 274 ? 13.512 69.264 14.858 1.00 26.29 276 ASP C C 1
ATOM 6629 O O . ASP C 1 274 ? 13.837 69.209 16.035 1.00 24.88 276 ASP C O 1
ATOM 6634 N N . ALA C 1 275 ? 12.374 69.823 14.473 1.00 22.78 277 ALA C N 1
ATOM 6635 C CA . ALA C 1 275 ? 11.475 70.385 15.465 1.00 24.88 277 ALA C CA 1
ATOM 6636 C C . ALA C 1 275 ? 10.944 69.270 16.352 1.00 26.40 277 ALA C C 1
ATOM 6637 O O . ALA C 1 275 ? 10.889 69.408 17.579 1.00 27.81 277 ALA C O 1
ATOM 6639 N N . PHE C 1 276 ? 10.547 68.174 15.709 1.00 26.49 278 PHE C N 1
ATOM 6640 C CA . PHE C 1 276 ? 10.003 66.999 16.376 1.00 24.10 278 PHE C CA 1
ATOM 6641 C C . PHE C 1 276 ? 11.050 66.429 17.318 1.00 23.62 278 PHE C C 1
ATOM 6642 O O . PHE C 1 276 ? 10.754 66.128 18.476 1.00 24.45 278 PHE C O 1
ATOM 6650 N N . CYS C 1 277 ? 12.273 66.279 16.833 1.00 22.30 279 CYS C N 1
ATOM 6651 C CA . CYS C 1 277 ? 13.328 65.753 17.679 1.00 22.63 279 CYS C CA 1
ATOM 6652 C C . CYS C 1 277 ? 13.652 66.677 18.845 1.00 24.30 279 CYS C C 1
ATOM 6653 O O . CYS C 1 277 ? 14.115 66.215 19.877 1.00 27.69 279 CYS C O 1
ATOM 6656 N N . LYS C 1 278 ? 13.419 67.979 18.703 1.00 26.63 280 LYS C N 1
ATOM 6657 C CA . LYS C 1 278 ? 13.700 68.896 19.808 1.00 24.65 280 LYS C CA 1
ATOM 6658 C C . LYS C 1 278 ? 12.672 68.686 20.921 1.00 22.61 280 LYS C C 1
ATOM 6659 O O . LYS C 1 278 ? 13.038 68.483 22.077 1.00 23.04 280 LYS C O 1
ATOM 6665 N N . GLU C 1 279 ? 11.396 68.676 20.557 1.00 16.77 281 GLU C N 1
ATOM 6666 C CA . GLU C 1 279 ? 10.334 68.473 21.525 1.00 18.33 281 GLU C CA 1
ATOM 6667 C C . GLU C 1 279 ? 10.335 67.114 22.221 1.00 20.36 281 GLU C C 1
ATOM 6668 O O . GLU C 1 279 ? 10.233 67.052 23.438 1.00 24.91 281 GLU C O 1
ATOM 6674 N N . TRP C 1 280 ? 10.426 66.031 21.454 1.00 21.69 282 TRP C N 1
ATOM 6675 C CA . TRP C 1 280 ? 10.383 64.670 22.003 1.00 18.83 282 TRP C CA 1
ATOM 6676 C C . TRP C 1 280 ? 11.695 64.025 22.426 1.00 19.68 282 TRP C C 1
ATOM 6677 O O . TRP C 1 280 ? 11.688 63.045 23.167 1.00 22.06 282 TRP C O 1
ATOM 6688 N N . VAL C 1 281 ? 12.821 64.574 21.999 1.00 18.10 283 VAL C N 1
ATOM 6689 C CA . VAL C 1 281 ? 14.087 63.955 22.341 1.00 16.43 283 VAL C CA 1
ATOM 6690 C C . VAL C 1 281 ? 15.000 64.863 23.122 1.00 18.87 283 VAL C C 1
ATOM 6691 O O . VAL C 1 281 ? 15.329 64.583 24.261 1.00 24.19 283 VAL C O 1
ATOM 6695 N N . PHE C 1 282 ? 15.393 65.964 22.516 1.00 19.60 284 PHE C N 1
ATOM 6696 C CA . PHE C 1 282 ? 16.311 66.879 23.153 1.00 19.94 284 PHE C CA 1
ATOM 6697 C C . PHE C 1 282 ? 15.716 67.733 24.271 1.00 20.57 284 PHE C C 1
ATOM 6698 O O . PHE C 1 282 ? 16.420 68.157 25.178 1.00 20.19 284 PHE C O 1
ATOM 6706 N N . ASP C 1 283 ? 14.422 67.984 24.233 1.00 22.88 285 ASP C N 1
ATOM 6707 C CA . ASP C 1 283 ? 13.821 68.767 25.303 1.00 24.33 285 ASP C CA 1
ATOM 6708 C C . ASP C 1 283 ? 13.443 67.909 26.508 1.00 26.55 285 ASP C C 1
ATOM 6709 O O . ASP C 1 283 ? 13.192 68.448 27.591 1.00 29.24 285 ASP C O 1
ATOM 6714 N N . LEU C 1 284 ? 13.376 66.587 26.313 1.00 25.54 286 LEU C N 1
ATOM 6715 C CA . LEU C 1 284 ? 13.019 65.656 27.381 1.00 24.27 286 LEU C CA 1
ATOM 6716 C C . LEU C 1 284 ? 14.250 65.127 28.087 1.00 24.21 286 LEU C C 1
ATOM 6717 O O . LEU C 1 284 ? 15.209 64.710 27.462 1.00 24.63 286 LEU C O 1
ATOM 6722 N N . LYS C 1 285 ? 14.218 65.163 29.406 1.00 25.60 287 LYS C N 1
ATOM 6723 C CA . LYS C 1 285 ? 15.344 64.716 30.203 1.00 28.93 287 LYS C CA 1
ATOM 6724 C C . LYS C 1 285 ? 15.515 63.210 30.140 1.00 28.22 287 LYS C C 1
ATOM 6725 O O . LYS C 1 285 ? 16.645 62.703 30.069 1.00 27.15 287 LYS C O 1
ATOM 6731 N N . ASP C 1 286 ? 14.393 62.496 30.189 1.00 26.87 288 ASP C N 1
ATOM 6732 C CA . ASP C 1 286 ? 14.435 61.048 30.163 1.00 24.36 288 ASP C CA 1
ATOM 6733 C C . ASP C 1 286 ? 13.156 60.358 29.743 1.00 23.54 288 ASP C C 1
ATOM 6734 O O . ASP C 1 286 ? 12.138 60.999 29.400 1.00 20.96 288 ASP C O 1
ATOM 6739 N N . HIS C 1 287 ? 13.199 59.033 29.895 1.00 21.06 289 HIS C N 1
ATOM 6740 C CA . HIS C 1 287 ? 12.106 58.165 29.514 1.00 16.99 289 HIS C CA 1
ATOM 6741 C C . HIS C 1 287 ? 10.844 58.365 30.351 1.00 16.69 289 HIS C C 1
ATOM 6742 O O . HIS C 1 287 ? 9.728 58.217 29.846 1.00 16.60 289 HIS C O 1
ATOM 6749 N N . ASP C 1 288 ? 11.007 58.779 31.604 1.00 18.49 290 ASP C N 1
ATOM 6750 C CA . ASP C 1 288 ? 9.849 59.027 32.461 1.00 18.59 290 ASP C CA 1
ATOM 6751 C C . ASP C 1 288 ? 9.123 60.283 31.983 1.00 17.29 290 ASP C C 1
ATOM 6752 O O . ASP C 1 288 ? 7.878 60.332 31.974 1.00 12.79 290 ASP C O 1
ATOM 6757 N N . GLU C 1 289 ? 9.905 61.280 31.548 1.00 17.69 291 GLU C N 1
ATOM 6758 C CA . GLU C 1 289 ? 9.350 62.537 31.032 1.00 18.77 291 GLU C CA 1
ATOM 6759 C C . GLU C 1 289 ? 8.543 62.215 29.809 1.00 19.63 291 GLU C C 1
ATOM 6760 O O . GLU C 1 289 ? 7.404 62.689 29.653 1.00 17.39 291 GLU C O 1
ATOM 6766 N N . TYR C 1 290 ? 9.134 61.361 28.965 1.00 19.28 292 TYR C N 1
ATOM 6767 C CA . TYR C 1 290 ? 8.500 60.893 27.732 1.00 17.65 292 TYR C CA 1
ATOM 6768 C C . TYR C 1 290 ? 7.152 60.219 28.062 1.00 16.52 292 TYR C C 1
ATOM 6769 O O . TYR C 1 290 ? 6.101 60.576 27.508 1.00 14.89 292 TYR C O 1
ATOM 6778 N N . LEU C 1 291 ? 7.169 59.306 29.027 1.00 14.61 293 LEU C N 1
ATOM 6779 C CA . LEU C 1 291 ? 5.958 58.619 29.417 1.00 13.03 293 LEU C CA 1
ATOM 6780 C C . LEU C 1 291 ? 4.888 59.568 29.941 1.00 13.23 293 LEU C C 1
ATOM 6781 O O . LEU C 1 291 ? 3.727 59.501 29.539 1.00 12.54 293 LEU C O 1
ATOM 6786 N N . ASN C 1 292 ? 5.286 60.485 30.817 1.00 16.69 294 ASN C N 1
ATOM 6787 C CA . ASN C 1 292 ? 4.340 61.439 31.400 1.00 16.48 294 ASN C CA 1
ATOM 6788 C C . ASN C 1 292 ? 3.804 62.385 30.356 1.00 17.67 294 ASN C C 1
ATOM 6789 O O . ASN C 1 292 ? 2.618 62.743 30.385 1.00 18.10 294 ASN C O 1
ATOM 6794 N N . LYS C 1 293 ? 4.676 62.762 29.416 1.00 18.63 295 LYS C N 1
ATOM 6795 C CA . LYS C 1 293 ? 4.307 63.643 28.319 1.00 14.84 295 LYS C CA 1
ATOM 6796 C C . LYS C 1 293 ? 3.216 62.969 27.508 1.00 15.94 295 LYS C C 1
ATOM 6797 O O . LYS C 1 293 ? 2.252 63.624 27.119 1.00 16.35 295 LYS C O 1
ATOM 6803 N N . LEU C 1 294 ? 3.360 61.667 27.252 1.00 16.41 296 LEU C N 1
ATOM 6804 C CA . LEU C 1 294 ? 2.330 60.940 26.509 1.00 19.65 296 LEU C CA 1
ATOM 6805 C C . LEU C 1 294 ? 1.005 60.948 27.261 1.00 20.99 296 LEU C C 1
ATOM 6806 O O . LEU C 1 294 ? -0.016 61.339 26.690 1.00 20.78 296 LEU C O 1
ATOM 6811 N N . GLY C 1 295 ? 1.012 60.502 28.522 1.00 21.38 297 GLY C N 1
ATOM 6812 C CA . GLY C 1 295 ? -0.217 60.501 29.306 1.00 22.37 297 GLY C CA 1
ATOM 6813 C C . GLY C 1 295 ? -0.647 59.126 29.774 1.00 24.72 297 GLY C C 1
ATOM 6814 O O . GLY C 1 295 ? -0.520 58.155 29.036 1.00 28.37 297 GLY C O 1
ATOM 6815 N N . ALA C 1 296 ? -1.215 59.043 30.974 1.00 23.65 298 ALA C N 1
ATOM 6816 C CA . ALA C 1 296 ? -1.639 57.771 31.534 1.00 20.46 298 ALA C CA 1
ATOM 6817 C C . ALA C 1 296 ? -2.636 57.036 30.660 1.00 21.42 298 ALA C C 1
ATOM 6818 O O . ALA C 1 296 ? -2.340 55.945 30.172 1.00 23.92 298 ALA C O 1
ATOM 6820 N N . THR C 1 297 ? -3.812 57.617 30.444 1.00 19.88 299 THR C N 1
ATOM 6821 C CA . THR C 1 297 ? -4.821 56.948 29.618 1.00 19.13 299 THR C CA 1
ATOM 6822 C C . THR C 1 297 ? -4.300 56.646 28.207 1.00 20.26 299 THR C C 1
ATOM 6823 O O . THR C 1 297 ? -4.750 55.695 27.575 1.00 18.11 299 THR C O 1
ATOM 6827 N N . ARG C 1 298 ? -3.336 57.431 27.723 1.00 21.49 300 ARG C N 1
ATOM 6828 C CA . ARG C 1 298 ? -2.785 57.206 26.389 1.00 21.23 300 ARG C CA 1
ATOM 6829 C C . ARG C 1 298 ? -2.228 55.794 26.346 1.00 21.89 300 ARG C C 1
ATOM 6830 O O . ARG C 1 298 ? -2.753 54.918 25.650 1.00 22.69 300 ARG C O 1
ATOM 6838 N N . LEU C 1 299 ? -1.214 55.561 27.161 1.00 19.37 301 LEU C N 1
ATOM 6839 C CA . LEU C 1 299 ? -0.564 54.270 27.210 1.00 18.31 301 LEU C CA 1
ATOM 6840 C C . LEU C 1 299 ? -1.540 53.128 27.544 1.00 17.95 301 LEU C C 1
ATOM 6841 O O . LEU C 1 299 ? -1.541 52.082 26.903 1.00 18.66 301 LEU C O 1
ATOM 6846 N N . ILE C 1 300 ? -2.408 53.344 28.516 1.00 18.13 302 ILE C N 1
ATOM 6847 C CA . ILE C 1 300 ? -3.376 52.315 28.880 1.00 17.60 302 ILE C CA 1
ATOM 6848 C C . ILE C 1 300 ? -4.161 51.843 27.680 1.00 16.44 302 ILE C C 1
ATOM 6849 O O . ILE C 1 300 ? -4.362 50.664 27.506 1.00 16.86 302 ILE C O 1
ATOM 6854 N N . ASN C 1 301 ? -4.586 52.768 26.836 1.00 21.28 303 ASN C N 1
ATOM 6855 C CA . ASN C 1 301 ? -5.372 52.421 25.657 1.00 22.41 303 ASN C CA 1
ATOM 6856 C C . ASN C 1 301 ? -4.640 51.725 24.527 1.00 21.79 303 ASN C C 1
ATOM 6857 O O . ASN C 1 301 ? -5.231 51.444 23.488 1.00 23.20 303 ASN C O 1
ATOM 6862 N N . LEU C 1 302 ? -3.356 51.461 24.712 1.00 18.32 304 LEU C N 1
ATOM 6863 C CA . LEU C 1 302 ? -2.591 50.754 23.710 1.00 16.94 304 LEU C CA 1
ATOM 6864 C C . LEU C 1 302 ? -2.664 49.248 23.993 1.00 20.77 304 LEU C C 1
ATOM 6865 O O . LEU C 1 302 ? -2.406 48.429 23.116 1.00 22.00 304 LEU C O 1
ATOM 6870 N N . LYS C 1 303 ? -3.061 48.913 25.220 1.00 23.28 305 LYS C N 1
ATOM 6871 C CA . LYS C 1 303 ? -3.126 47.554 25.727 1.00 21.68 305 LYS C CA 1
ATOM 6872 C C . LYS C 1 303 ? -3.697 46.433 24.899 1.00 19.99 305 LYS C C 1
ATOM 6873 O O . LYS C 1 303 ? -4.766 46.543 24.298 1.00 13.22 305 LYS C O 1
ATOM 6879 N N . VAL C 1 304 ? -2.922 45.353 24.883 1.00 19.17 306 VAL C N 1
ATOM 6880 C CA . VAL C 1 304 ? -3.232 44.136 24.164 1.00 21.31 306 VAL C CA 1
ATOM 6881 C C . VAL C 1 304 ? -4.368 43.391 24.858 1.00 21.16 306 VAL C C 1
ATOM 6882 O O . VAL C 1 304 ? -4.329 43.184 26.063 1.00 24.06 306 VAL C O 1
ATOM 6886 N N . VAL C 1 305 ? -5.403 43.050 24.098 1.00 20.53 307 VAL C N 1
ATOM 6887 C CA . VAL C 1 305 ? -6.556 42.327 24.621 1.00 20.50 307 VAL C CA 1
ATOM 6888 C C . VAL C 1 305 ? -6.269 40.838 24.567 1.00 23.23 307 VAL C C 1
ATOM 6889 O O . VAL C 1 305 ? -5.858 40.326 23.519 1.00 22.68 307 VAL C O 1
ATOM 6893 N N . PRO C 1 306 ? -6.407 40.132 25.706 1.00 26.20 308 PRO C N 1
ATOM 6894 C CA . PRO C 1 306 ? -6.156 38.683 25.739 1.00 25.91 308 PRO C CA 1
ATOM 6895 C C . PRO C 1 306 ? -7.115 38.019 24.752 1.00 25.01 308 PRO C C 1
ATOM 6896 O O . PRO C 1 306 ? -8.314 38.327 24.735 1.00 21.38 308 PRO C O 1
ATOM 6900 N N . GLY C 1 307 ? -6.581 37.164 23.886 1.00 25.93 309 GLY C N 1
ATOM 6901 C CA . GLY C 1 307 ? -7.435 36.515 22.898 1.00 28.65 309 GLY C CA 1
ATOM 6902 C C . GLY C 1 307 ? -7.195 37.019 21.481 1.00 28.76 309 GLY C C 1
ATOM 6903 O O . GLY C 1 307 ? -7.308 36.246 20.527 1.00 31.12 309 GLY C O 1
ATOM 6904 N N . LEU C 1 308 ? -6.882 38.312 21.346 1.00 25.39 310 LEU C N 1
ATOM 6905 C CA . LEU C 1 308 ? -6.586 38.924 20.059 1.00 20.56 310 LEU C CA 1
ATOM 6906 C C . LEU C 1 308 ? -5.090 39.075 19.931 1.00 20.53 310 LEU C C 1
ATOM 6907 O O . LEU C 1 308 ? -4.501 38.684 18.927 1.00 22.99 310 LEU C O 1
ATOM 6912 N N . GLY C 1 309 ? -4.464 39.640 20.953 1.00 20.19 311 GLY C N 1
ATOM 6913 C CA . GLY C 1 309 ? -3.026 39.821 20.904 1.00 18.04 311 GLY C CA 1
ATOM 6914 C C . GLY C 1 309 ? -2.702 41.221 20.444 1.00 16.78 311 GLY C C 1
ATOM 6915 O O . GLY C 1 309 ? -1.535 41.622 20.411 1.00 14.13 311 GLY C O 1
ATOM 6916 N N . TYR C 1 310 ? -3.740 41.967 20.080 1.00 15.11 312 TYR C N 1
ATOM 6917 C CA . TYR C 1 310 ? -3.575 43.347 19.634 1.00 15.77 312 TYR C CA 1
ATOM 6918 C C . TYR C 1 310 ? -4.664 44.145 20.348 1.00 16.82 312 TYR C C 1
ATOM 6919 O O . TYR C 1 310 ? -5.579 43.554 20.914 1.00 17.57 312 TYR C O 1
ATOM 6928 N N . HIS C 1 311 ? -4.591 45.470 20.326 1.00 18.72 313 HIS C N 1
ATOM 6929 C CA . HIS C 1 311 ? -5.603 46.254 21.018 1.00 19.29 313 HIS C CA 1
ATOM 6930 C C . HIS C 1 311 ? -6.855 46.542 20.222 1.00 18.52 313 HIS C C 1
ATOM 6931 O O . HIS C 1 311 ? -6.803 46.670 19.009 1.00 18.85 313 HIS C O 1
ATOM 6938 N N . ILE C 1 312 ? -7.990 46.554 20.912 1.00 19.03 314 ILE C N 1
ATOM 6939 C CA . ILE C 1 312 ? -9.258 46.966 20.322 1.00 24.11 314 ILE C CA 1
ATOM 6940 C C . ILE C 1 312 ? -10.044 47.500 21.506 1.00 26.82 314 ILE C C 1
ATOM 6941 O O . ILE C 1 312 ? -9.599 47.369 22.642 1.00 30.60 314 ILE C O 1
ATOM 6946 N N . ASP C 1 313 ? -11.179 48.136 21.245 1.00 28.80 315 ASP C N 1
ATOM 6947 C CA . ASP C 1 313 ? -12.007 48.705 22.291 1.00 29.68 315 ASP C CA 1
ATOM 6948 C C . ASP C 1 313 ? -13.169 47.778 22.603 1.00 31.93 315 ASP C C 1
ATOM 6949 O O . ASP C 1 313 ? -14.238 47.853 21.990 1.00 32.23 315 ASP C O 1
ATOM 6954 N N . MET C 1 314 ? -12.974 46.939 23.607 1.00 33.08 316 MET C N 1
ATOM 6955 C CA . MET C 1 314 ? -13.991 45.991 23.993 1.00 34.74 316 MET C CA 1
ATOM 6956 C C . MET C 1 314 ? -15.293 46.621 24.403 1.00 36.64 316 MET C C 1
ATOM 6957 O O . MET C 1 314 ? -16.315 45.946 24.416 1.00 35.57 316 MET C O 1
ATOM 6962 N N . THR C 1 315 ? -15.273 47.915 24.719 1.00 39.88 317 THR C N 1
ATOM 6963 C CA . THR C 1 315 ? -16.493 48.596 25.139 1.00 43.55 317 THR C CA 1
ATOM 6964 C C . THR C 1 315 ? -17.396 48.871 23.953 1.00 47.87 317 THR C C 1
ATOM 6965 O O . THR C 1 315 ? -18.410 49.562 24.082 1.00 47.27 317 THR C O 1
ATOM 6969 N N . LYS C 1 316 ? -16.969 48.394 22.787 1.00 53.54 318 LYS C N 1
ATOM 6970 C CA . LYS C 1 316 ? -17.731 48.521 21.551 1.00 59.78 318 LYS C CA 1
ATOM 6971 C C . LYS C 1 316 ? -18.031 47.126 20.987 1.00 63.72 318 LYS C C 1
ATOM 6972 O O . LYS C 1 316 ? -18.563 46.987 19.880 1.00 64.37 318 LYS C O 1
ATOM 6978 N N . GLU C 1 317 ? -17.734 46.112 21.802 1.00 67.68 319 GLU C N 1
ATOM 6979 C CA . GLU C 1 317 ? -17.946 44.705 21.475 1.00 70.23 319 GLU C CA 1
ATOM 6980 C C . GLU C 1 317 ? -19.066 44.124 22.344 1.00 73.08 319 GLU C C 1
ATOM 6981 O O . GLU C 1 317 ? -19.864 43.314 21.810 1.00 75.49 319 GLU C O 1
ATOM 6988 N N . ASP D 2 1 ? -20.573 46.217 -0.242 1.00 69.54 3 ASP D N 1
ATOM 6989 C CA . ASP D 2 1 ? -21.307 44.933 -0.364 1.00 69.59 3 ASP D CA 1
ATOM 6990 C C . ASP D 2 1 ? -21.978 44.772 -1.733 1.00 69.23 3 ASP D C 1
ATOM 6991 O O . ASP D 2 1 ? -21.951 43.689 -2.321 1.00 69.03 3 ASP D O 1
ATOM 6996 N N . TYR D 2 2 ? -22.527 45.856 -2.261 1.00 68.26 4 TYR D N 1
ATOM 6997 C CA . TYR D 2 2 ? -23.242 45.775 -3.519 1.00 66.59 4 TYR D CA 1
ATOM 6998 C C . TYR D 2 2 ? -22.460 45.867 -4.834 1.00 63.79 4 TYR D C 1
ATOM 6999 O O . TYR D 2 2 ? -21.233 45.846 -4.864 1.00 63.23 4 TYR D O 1
ATOM 7008 N N . THR D 2 3 ? -23.225 45.981 -5.912 1.00 60.21 5 THR D N 1
ATOM 7009 C CA . THR D 2 3 ? -22.768 46.077 -7.289 1.00 55.29 5 THR D CA 1
ATOM 7010 C C . THR D 2 3 ? -21.629 47.040 -7.636 1.00 51.30 5 THR D C 1
ATOM 7011 O O . THR D 2 3 ? -21.057 46.933 -8.718 1.00 49.69 5 THR D O 1
ATOM 7015 N N . ASN D 2 4 ? -21.295 47.975 -6.751 1.00 48.23 6 ASN D N 1
ATOM 7016 C CA . ASN D 2 4 ? -20.231 48.933 -7.055 1.00 44.80 6 ASN D CA 1
ATOM 7017 C C . ASN D 2 4 ? -18.870 48.550 -6.503 1.00 41.36 6 ASN D C 1
ATOM 7018 O O . ASN D 2 4 ? -18.384 49.157 -5.553 1.00 40.69 6 ASN D O 1
ATOM 7023 N N . TYR D 2 5 ? -18.247 47.559 -7.127 1.00 37.93 7 TYR D N 1
ATOM 7024 C CA . TYR D 2 5 ? -16.938 47.089 -6.721 1.00 34.84 7 TYR D CA 1
ATOM 7025 C C . TYR D 2 5 ? -15.846 48.030 -7.181 1.00 36.24 7 TYR D C 1
ATOM 7026 O O . TYR D 2 5 ? -15.939 48.633 -8.252 1.00 39.45 7 TYR D O 1
ATOM 7035 N N . THR D 2 6 ? -14.788 48.123 -6.389 1.00 36.21 8 THR D N 1
ATOM 7036 C CA . THR D 2 6 ? -13.665 48.979 -6.726 1.00 34.72 8 THR D CA 1
ATOM 7037 C C . THR D 2 6 ? -12.612 48.216 -7.535 1.00 33.45 8 THR D C 1
ATOM 7038 O O . THR D 2 6 ? -12.621 46.982 -7.619 1.00 31.22 8 THR D O 1
ATOM 7042 N N . ASN D 2 7 ? -11.684 48.960 -8.115 1.00 33.31 9 ASN D N 1
ATOM 7043 C CA . ASN D 2 7 ? -10.623 48.360 -8.888 1.00 33.56 9 ASN D CA 1
ATOM 7044 C C . ASN D 2 7 ? -9.819 47.422 -7.990 1.00 36.73 9 ASN D C 1
ATOM 7045 O O . ASN D 2 7 ? -9.525 46.277 -8.368 1.00 39.99 9 ASN D O 1
ATOM 7050 N N . LYS D 2 8 ? -9.484 47.907 -6.792 1.00 36.33 10 LYS D N 1
ATOM 7051 C CA . LYS D 2 8 ? -8.730 47.125 -5.823 1.00 32.82 10 LYS D CA 1
ATOM 7052 C C . LYS D 2 8 ? -9.480 45.848 -5.473 1.00 31.25 10 LYS D C 1
ATOM 7053 O O . LYS D 2 8 ? -8.875 44.793 -5.284 1.00 31.88 10 LYS D O 1
ATOM 7059 N N . GLU D 2 9 ? -10.799 45.930 -5.391 1.00 27.72 11 GLU D N 1
ATOM 7060 C CA . GLU D 2 9 ? -11.564 44.741 -5.087 1.00 29.51 11 GLU D CA 1
ATOM 7061 C C . GLU D 2 9 ? -11.435 43.745 -6.223 1.00 32.24 11 GLU D C 1
ATOM 7062 O O . GLU D 2 9 ? -11.216 42.550 -5.985 1.00 33.15 11 GLU D O 1
ATOM 7068 N N . MET D 2 10 ? -11.492 44.256 -7.455 1.00 33.21 12 MET D N 1
ATOM 7069 C CA . MET D 2 10 ? -11.358 43.423 -8.640 1.00 30.62 12 MET D CA 1
ATOM 7070 C C . MET D 2 10 ? -10.021 42.703 -8.538 1.00 29.18 12 MET D C 1
ATOM 7071 O O . MET D 2 10 ? -9.978 41.482 -8.666 1.00 32.75 12 MET D O 1
ATOM 7076 N N . GLN D 2 11 ? -8.939 43.431 -8.270 1.00 24.27 13 GLN D N 1
ATOM 7077 C CA . GLN D 2 11 ? -7.625 42.792 -8.132 1.00 24.50 13 GLN D CA 1
ATOM 7078 C C . GLN D 2 11 ? -7.539 41.736 -7.029 1.00 25.69 13 GLN D C 1
ATOM 7079 O O . GLN D 2 11 ? -6.962 40.667 -7.238 1.00 23.97 13 GLN D O 1
ATOM 7085 N N . ALA D 2 12 ? -8.115 42.024 -5.862 1.00 27.76 14 ALA D N 1
ATOM 7086 C CA . ALA D 2 12 ? -8.097 41.084 -4.735 1.00 26.09 14 ALA D CA 1
ATOM 7087 C C . ALA D 2 12 ? -8.808 39.767 -5.073 1.00 26.50 14 ALA D C 1
ATOM 7088 O O . ALA D 2 12 ? -8.224 38.686 -4.916 1.00 28.07 14 ALA D O 1
ATOM 7090 N N . VAL D 2 13 ? -10.053 39.851 -5.545 1.00 22.20 15 VAL D N 1
ATOM 7091 C CA . VAL D 2 13 ? -10.812 38.655 -5.918 1.00 21.02 15 VAL D CA 1
ATOM 7092 C C . VAL D 2 13 ? -10.129 37.840 -7.016 1.00 23.22 15 VAL D C 1
ATOM 7093 O O . VAL D 2 13 ? -10.279 36.625 -7.084 1.00 25.49 15 VAL D O 1
ATOM 7097 N N . THR D 2 14 ? -9.436 38.532 -7.911 1.00 25.90 16 THR D N 1
ATOM 7098 C CA . THR D 2 14 ? -8.706 37.912 -9.006 1.00 26.45 16 THR D CA 1
ATOM 7099 C C . THR D 2 14 ? -7.512 37.166 -8.425 1.00 28.91 16 THR D C 1
ATOM 7100 O O . THR D 2 14 ? -7.156 36.084 -8.891 1.00 31.88 16 THR D O 1
ATOM 7104 N N . ILE D 2 15 ? -6.888 37.760 -7.415 1.00 31.01 17 ILE D N 1
ATOM 7105 C CA . ILE D 2 15 ? -5.738 37.165 -6.743 1.00 33.05 17 ILE D CA 1
ATOM 7106 C C . ILE D 2 15 ? -6.203 35.899 -5.982 1.00 33.30 17 ILE D C 1
ATOM 7107 O O . ILE D 2 15 ? -5.570 34.833 -6.052 1.00 29.14 17 ILE D O 1
ATOM 7112 N N . ALA D 2 16 ? -7.334 36.025 -5.293 1.00 32.71 18 ALA D N 1
ATOM 7113 C CA . ALA D 2 16 ? -7.920 34.928 -4.535 1.00 31.91 18 ALA D CA 1
ATOM 7114 C C . ALA D 2 16 ? -8.231 33.754 -5.453 1.00 33.83 18 ALA D C 1
ATOM 7115 O O . ALA D 2 16 ? -8.115 32.602 -5.056 1.00 34.48 18 ALA D O 1
ATOM 7117 N N . LYS D 2 17 ? -8.639 34.052 -6.683 1.00 35.91 19 LYS D N 1
ATOM 7118 C CA . LYS D 2 17 ? -8.974 33.021 -7.654 1.00 36.23 19 LYS D CA 1
ATOM 7119 C C . LYS D 2 17 ? -7.750 32.343 -8.259 1.00 36.67 19 LYS D C 1
ATOM 7120 O O . LYS D 2 17 ? -7.880 31.462 -9.097 1.00 38.74 19 LYS D O 1
ATOM 7126 N N . GLN D 2 18 ? -6.561 32.771 -7.859 1.00 36.67 20 GLN D N 1
ATOM 7127 C CA . GLN D 2 18 ? -5.340 32.163 -8.367 1.00 39.41 20 GLN D CA 1
ATOM 7128 C C . GLN D 2 18 ? -4.783 31.175 -7.333 1.00 40.95 20 GLN D C 1
ATOM 7129 O O . GLN D 2 18 ? -3.929 30.339 -7.647 1.00 41.71 20 GLN D O 1
ATOM 7135 N N . ILE D 2 19 ? -5.244 31.298 -6.090 1.00 41.70 21 ILE D N 1
ATOM 7136 C CA . ILE D 2 19 ? -4.786 30.433 -5.012 1.00 41.94 21 ILE D CA 1
ATOM 7137 C C . ILE D 2 19 ? -5.472 29.083 -5.129 1.00 44.68 21 ILE D C 1
ATOM 7138 O O . ILE D 2 19 ? -6.662 28.997 -5.461 1.00 46.93 21 ILE D O 1
ATOM 7143 N N . LYS D 2 20 ? -4.731 28.034 -4.802 1.00 44.23 22 LYS D N 1
ATOM 7144 C CA . LYS D 2 20 ? -5.248 26.685 -4.868 1.00 46.51 22 LYS D CA 1
ATOM 7145 C C . LYS D 2 20 ? -5.224 26.029 -3.493 1.00 45.71 22 LYS D C 1
ATOM 7146 O O . LYS D 2 20 ? -4.325 26.267 -2.676 1.00 44.37 22 LYS D O 1
ATOM 7152 N N . ASN D 2 21 ? -6.224 25.195 -3.245 1.00 44.07 23 ASN D N 1
ATOM 7153 C CA . ASN D 2 21 ? -6.333 24.478 -1.982 1.00 41.54 23 ASN D CA 1
ATOM 7154 C C . ASN D 2 21 ? -5.114 23.600 -1.741 1.00 39.65 23 ASN D C 1
ATOM 7155 O O . ASN D 2 21 ? -4.792 22.731 -2.557 1.00 39.83 23 ASN D O 1
ATOM 7160 N N . GLY D 2 22 ? -4.411 23.860 -0.647 1.00 37.55 24 GLY D N 1
ATOM 7161 C CA . GLY D 2 22 ? -3.249 23.059 -0.327 1.00 33.68 24 GLY D CA 1
ATOM 7162 C C . GLY D 2 22 ? -1.925 23.743 -0.579 1.00 32.11 24 GLY D C 1
ATOM 7163 O O . GLY D 2 22 ? -0.882 23.262 -0.121 1.00 34.04 24 GLY D O 1
ATOM 7164 N N . GLN D 2 23 ? -1.928 24.867 -1.282 1.00 28.43 25 GLN D N 1
ATOM 7165 C CA . GLN D 2 23 ? -0.655 25.513 -1.515 1.00 24.61 25 GLN D CA 1
ATOM 7166 C C . GLN D 2 23 ? -0.204 26.544 -0.475 1.00 22.52 25 GLN D C 1
ATOM 7167 O O . GLN D 2 23 ? -1.005 27.106 0.268 1.00 17.53 25 GLN D O 1
ATOM 7173 N N . VAL D 2 24 ? 1.111 26.673 -0.362 1.00 21.36 26 VAL D N 1
ATOM 7174 C CA . VAL D 2 24 ? 1.754 27.595 0.550 1.00 20.52 26 VAL D CA 1
ATOM 7175 C C . VAL D 2 24 ? 1.872 28.911 -0.207 1.00 22.49 26 VAL D C 1
ATOM 7176 O O . VAL D 2 24 ? 2.512 28.960 -1.254 1.00 26.26 26 VAL D O 1
ATOM 7180 N N . VAL D 2 25 ? 1.289 29.969 0.352 1.00 21.90 27 VAL D N 1
ATOM 7181 C CA . VAL D 2 25 ? 1.269 31.306 -0.244 1.00 18.52 27 VAL D CA 1
ATOM 7182 C C . VAL D 2 25 ? 2.096 32.328 0.535 1.00 18.16 27 VAL D C 1
ATOM 7183 O O . VAL D 2 25 ? 1.755 32.665 1.661 1.00 22.07 27 VAL D O 1
ATOM 7187 N N . THR D 2 26 ? 3.153 32.846 -0.068 1.00 14.98 28 THR D N 1
ATOM 7188 C CA . THR D 2 26 ? 3.967 33.852 0.578 1.00 11.74 28 THR D CA 1
ATOM 7189 C C . THR D 2 26 ? 3.303 35.194 0.305 1.00 18.50 28 THR D C 1
ATOM 7190 O O . THR D 2 26 ? 3.023 35.519 -0.846 1.00 19.84 28 THR D O 1
ATOM 7194 N N . VAL D 2 27 ? 3.030 35.969 1.353 1.00 21.76 29 VAL D N 1
ATOM 7195 C CA . VAL D 2 27 ? 2.396 37.269 1.187 1.00 21.51 29 VAL D CA 1
ATOM 7196 C C . VAL D 2 27 ? 3.058 38.313 2.047 1.00 25.20 29 VAL D C 1
ATOM 7197 O O . VAL D 2 27 ? 4.026 38.041 2.752 1.00 26.30 29 VAL D O 1
ATOM 7201 N N . GLY D 2 28 ? 2.533 39.524 1.925 1.00 29.39 30 GLY D N 1
ATOM 7202 C CA . GLY D 2 28 ? 2.978 40.667 2.691 1.00 33.18 30 GLY D CA 1
ATOM 7203 C C . GLY D 2 28 ? 1.649 41.303 3.054 1.00 36.27 30 GLY D C 1
ATOM 7204 O O . GLY D 2 28 ? 0.685 40.596 3.369 1.00 36.19 30 GLY D O 1
ATOM 7205 N N . THR D 2 29 ? 1.557 42.621 2.975 1.00 37.76 31 THR D N 1
ATOM 7206 C CA . THR D 2 29 ? 0.293 43.270 3.284 1.00 39.71 31 THR D CA 1
ATOM 7207 C C . THR D 2 29 ? -0.259 43.928 2.022 1.00 39.58 31 THR D C 1
ATOM 7208 O O . THR D 2 29 ? 0.405 43.948 0.979 1.00 41.43 31 THR D O 1
ATOM 7212 N N . GLY D 2 30 ? -1.491 44.405 2.089 1.00 38.26 32 GLY D N 1
ATOM 7213 C CA . GLY D 2 30 ? -2.071 45.054 0.931 1.00 38.25 32 GLY D CA 1
ATOM 7214 C C . GLY D 2 30 ? -3.005 44.149 0.166 1.00 38.04 32 GLY D C 1
ATOM 7215 O O . GLY D 2 30 ? -3.650 43.281 0.771 1.00 38.35 32 GLY D O 1
ATOM 7216 N N . LEU D 2 31 ? -3.068 44.330 -1.156 1.00 35.91 33 LEU D N 1
ATOM 7217 C CA . LEU D 2 31 ? -3.942 43.505 -1.989 1.00 31.94 33 LEU D CA 1
ATOM 7218 C C . LEU D 2 31 ? -3.575 42.022 -1.951 1.00 27.07 33 LEU D C 1
ATOM 7219 O O . LEU D 2 31 ? -4.458 41.176 -1.825 1.00 24.43 33 LEU D O 1
ATOM 7224 N N . PRO D 2 32 ? -2.276 41.679 -2.056 1.00 24.33 34 PRO D N 1
ATOM 7225 C CA . PRO D 2 32 ? -1.968 40.239 -1.997 1.00 24.69 34 PRO D CA 1
ATOM 7226 C C . PRO D 2 32 ? -2.598 39.630 -0.727 1.00 24.69 34 PRO D C 1
ATOM 7227 O O . PRO D 2 32 ? -3.283 38.601 -0.790 1.00 20.55 34 PRO D O 1
ATOM 7231 N N . LEU D 2 33 ? -2.433 40.343 0.396 1.00 25.23 35 LEU D N 1
ATOM 7232 C CA . LEU D 2 33 ? -2.943 39.939 1.711 1.00 23.37 35 LEU D CA 1
ATOM 7233 C C . LEU D 2 33 ? -4.446 39.777 1.677 1.00 22.36 35 LEU D C 1
ATOM 7234 O O . LEU D 2 33 ? -4.980 38.784 2.171 1.00 21.78 35 LEU D O 1
ATOM 7239 N N . ILE D 2 34 ? -5.122 40.767 1.097 1.00 22.06 36 ILE D N 1
ATOM 7240 C CA . ILE D 2 34 ? -6.570 40.733 0.946 1.00 21.79 36 ILE D CA 1
ATOM 7241 C C . ILE D 2 34 ? -6.919 39.569 0.011 1.00 26.38 36 ILE D C 1
ATOM 7242 O O . ILE D 2 34 ? -7.988 38.959 0.134 1.00 28.29 36 ILE D O 1
ATOM 7247 N N . GLY D 2 35 ? -6.005 39.262 -0.914 1.00 27.67 37 GLY D N 1
ATOM 7248 C CA . GLY D 2 35 ? -6.200 38.170 -1.856 1.00 29.62 37 GLY D CA 1
ATOM 7249 C C . GLY D 2 35 ? -6.161 36.829 -1.141 1.00 28.48 37 GLY D C 1
ATOM 7250 O O . GLY D 2 35 ? -7.106 36.034 -1.258 1.00 28.50 37 GLY D O 1
ATOM 7251 N N . ALA D 2 36 ? -5.081 36.591 -0.388 1.00 25.81 38 ALA D N 1
ATOM 7252 C CA . ALA D 2 36 ? -4.904 35.365 0.394 1.00 24.79 38 ALA D CA 1
ATOM 7253 C C . ALA D 2 36 ? -6.047 35.190 1.400 1.00 25.42 38 ALA D C 1
ATOM 7254 O O . ALA D 2 36 ? -6.600 34.094 1.534 1.00 24.82 38 ALA D O 1
ATOM 7256 N N . SER D 2 37 ? -6.412 36.268 2.092 1.00 25.15 39 SER D N 1
ATOM 7257 C CA . SER D 2 37 ? -7.514 36.214 3.052 1.00 26.60 39 SER D CA 1
ATOM 7258 C C . SER D 2 37 ? -8.792 35.700 2.398 1.00 28.58 39 SER D C 1
ATOM 7259 O O . SER D 2 37 ? -9.401 34.753 2.883 1.00 31.94 39 SER D O 1
ATOM 7262 N N . VAL D 2 38 ? -9.196 36.322 1.297 1.00 30.05 40 VAL D N 1
ATOM 7263 C CA . VAL D 2 38 ? -10.419 35.925 0.618 1.00 32.87 40 VAL D CA 1
ATOM 7264 C C . VAL D 2 38 ? -10.368 34.489 0.126 1.00 35.11 40 VAL D C 1
ATOM 7265 O O . VAL D 2 38 ? -11.396 33.806 0.112 1.00 35.62 40 VAL D O 1
ATOM 7269 N N . ALA D 2 39 ? -9.189 34.039 -0.304 1.00 35.61 41 ALA D N 1
ATOM 7270 C CA . ALA D 2 39 ? -9.035 32.662 -0.766 1.00 37.90 41 ALA D CA 1
ATOM 7271 C C . ALA D 2 39 ? -9.247 31.754 0.445 1.00 41.50 41 ALA D C 1
ATOM 7272 O O . ALA D 2 39 ? -10.207 30.979 0.495 1.00 42.22 41 ALA D O 1
ATOM 7274 N N . LYS D 2 40 ? -8.394 31.931 1.450 1.00 43.61 42 LYS D N 1
ATOM 7275 C CA . LYS D 2 40 ? -8.429 31.164 2.695 1.00 47.19 42 LYS D CA 1
ATOM 7276 C C . LYS D 2 40 ? -9.842 31.033 3.248 1.00 48.68 42 LYS D C 1
ATOM 7277 O O . LYS D 2 40 ? -10.282 29.950 3.633 1.00 48.59 42 LYS D O 1
ATOM 7283 N N . ARG D 2 41 ? -10.538 32.158 3.296 1.00 50.99 43 ARG D N 1
ATOM 7284 C CA . ARG D 2 41 ? -11.887 32.211 3.821 1.00 53.77 43 ARG D CA 1
ATOM 7285 C C . ARG D 2 41 ? -12.961 31.733 2.837 1.00 53.03 43 ARG D C 1
ATOM 7286 O O . ARG D 2 41 ? -14.027 31.285 3.256 1.00 53.09 43 ARG D O 1
ATOM 7294 N N . VAL D 2 42 ? -12.670 31.767 1.539 1.00 52.61 44 VAL D N 1
ATOM 7295 C CA . VAL D 2 42 ? -13.671 31.375 0.545 1.00 51.36 44 VAL D CA 1
ATOM 7296 C C . VAL D 2 42 ? -13.257 30.302 -0.472 1.00 51.53 44 VAL D C 1
ATOM 7297 O O . VAL D 2 42 ? -13.745 29.175 -0.441 1.00 51.98 44 VAL D O 1
ATOM 7301 N N . TYR D 2 43 ? -12.371 30.687 -1.385 1.00 52.18 45 TYR D N 1
ATOM 7302 C CA . TYR D 2 43 ? -11.901 29.842 -2.483 1.00 51.05 45 TYR D CA 1
ATOM 7303 C C . TYR D 2 43 ? -11.033 28.622 -2.173 1.00 49.78 45 TYR D C 1
ATOM 7304 O O . TYR D 2 43 ? -11.190 27.573 -2.801 1.00 50.51 45 TYR D O 1
ATOM 7313 N N . ALA D 2 44 ? -10.098 28.762 -1.245 1.00 47.57 46 ALA D N 1
ATOM 7314 C CA . ALA D 2 44 ? -9.215 27.655 -0.889 1.00 46.47 46 ALA D CA 1
ATOM 7315 C C . ALA D 2 44 ? -8.968 27.724 0.606 1.00 45.60 46 ALA D C 1
ATOM 7316 O O . ALA D 2 44 ? -7.934 28.225 1.065 1.00 43.88 46 ALA D O 1
ATOM 7318 N N . PRO D 2 45 ? -9.903 27.165 1.386 1.00 45.66 47 PRO D N 1
ATOM 7319 C CA . PRO D 2 45 ? -9.868 27.130 2.848 1.00 45.03 47 PRO D CA 1
ATOM 7320 C C . PRO D 2 45 ? -8.593 26.531 3.422 1.00 44.19 47 PRO D C 1
ATOM 7321 O O . PRO D 2 45 ? -8.142 26.942 4.490 1.00 47.58 47 PRO D O 1
ATOM 7325 N N . ASP D 2 46 ? -7.991 25.578 2.723 1.00 40.45 48 ASP D N 1
ATOM 7326 C CA . ASP D 2 46 ? -6.771 24.999 3.247 1.00 38.67 48 ASP D CA 1
ATOM 7327 C C . ASP D 2 46 ? -5.495 25.262 2.464 1.00 34.71 48 ASP D C 1
ATOM 7328 O O . ASP D 2 46 ? -4.866 24.354 1.937 1.00 32.66 48 ASP D O 1
ATOM 7333 N N . CYS D 2 47 ? -5.162 26.535 2.337 1.00 30.39 49 CYS D N 1
ATOM 7334 C CA . CYS D 2 47 ? -3.926 26.945 1.693 1.00 26.26 49 CYS D CA 1
ATOM 7335 C C . CYS D 2 47 ? -3.196 27.508 2.909 1.00 20.18 49 CYS D C 1
ATOM 7336 O O . CYS D 2 47 ? -3.844 27.858 3.877 1.00 19.24 49 CYS D O 1
ATOM 7339 N N . HIS D 2 48 ? -1.878 27.597 2.883 1.00 15.44 50 HIS D N 1
ATOM 7340 C CA . HIS D 2 48 ? -1.157 28.080 4.046 1.00 14.42 50 HIS D CA 1
ATOM 7341 C C . HIS D 2 48 ? -0.352 29.329 3.850 1.00 14.57 50 HIS D C 1
ATOM 7342 O O . HIS D 2 48 ? 0.730 29.297 3.282 1.00 14.50 50 HIS D O 1
ATOM 7349 N N . ILE D 2 49 ? -0.841 30.421 4.415 1.00 15.03 51 ILE D N 1
ATOM 7350 C CA . ILE D 2 49 ? -0.161 31.701 4.300 1.00 12.77 51 ILE D CA 1
ATOM 7351 C C . ILE D 2 49 ? 1.149 31.778 5.115 1.00 13.12 51 ILE D C 1
ATOM 7352 O O . ILE D 2 49 ? 1.212 31.294 6.233 1.00 13.52 51 ILE D O 1
ATOM 7357 N N . ILE D 2 50 ? 2.193 32.363 4.539 1.00 13.62 52 ILE D N 1
ATOM 7358 C CA . ILE D 2 50 ? 3.476 32.528 5.226 1.00 15.47 52 ILE D CA 1
ATOM 7359 C C . ILE D 2 50 ? 4.106 33.893 4.863 1.00 17.94 52 ILE D C 1
ATOM 7360 O O . ILE D 2 50 ? 4.080 34.305 3.707 1.00 21.44 52 ILE D O 1
ATOM 7365 N N . VAL D 2 51 ? 4.623 34.621 5.844 1.00 16.73 53 VAL D N 1
ATOM 7366 C CA . VAL D 2 51 ? 5.208 35.918 5.558 1.00 15.45 53 VAL D CA 1
ATOM 7367 C C . VAL D 2 51 ? 6.705 35.912 5.800 1.00 18.13 53 VAL D C 1
ATOM 7368 O O . VAL D 2 51 ? 7.217 35.091 6.556 1.00 20.81 53 VAL D O 1
ATOM 7372 N N . GLU D 2 52 ? 7.409 36.851 5.186 1.00 20.55 54 GLU D N 1
ATOM 7373 C CA . GLU D 2 52 ? 8.866 36.903 5.299 1.00 22.83 54 GLU D CA 1
ATOM 7374 C C . GLU D 2 52 ? 9.485 37.219 6.652 1.00 21.32 54 GLU D C 1
ATOM 7375 O O . GLU D 2 52 ? 10.707 37.271 6.784 1.00 21.80 54 GLU D O 1
ATOM 7381 N N . SER D 2 53 ? 8.658 37.462 7.656 1.00 21.29 55 SER D N 1
ATOM 7382 C CA . SER D 2 53 ? 9.183 37.754 8.983 1.00 20.85 55 SER D CA 1
ATOM 7383 C C . SER D 2 53 ? 9.468 36.451 9.728 1.00 21.02 55 SER D C 1
ATOM 7384 O O . SER D 2 53 ? 10.331 36.416 10.613 1.00 23.73 55 SER D O 1
ATOM 7387 N N . GLY D 2 54 ? 8.777 35.378 9.324 1.00 17.99 56 GLY D N 1
ATOM 7388 C CA . GLY D 2 54 ? 8.948 34.066 9.938 1.00 12.68 56 GLY D CA 1
ATOM 7389 C C . GLY D 2 54 ? 7.677 33.531 10.584 1.00 8.45 56 GLY D C 1
ATOM 7390 O O . GLY D 2 54 ? 7.709 32.568 11.330 1.00 8.27 56 GLY D O 1
ATOM 7391 N N . LEU D 2 55 ? 6.553 34.162 10.305 1.00 4.51 57 LEU D N 1
ATOM 7392 C CA . LEU D 2 55 ? 5.298 33.738 10.871 1.00 6.69 57 LEU D CA 1
ATOM 7393 C C . LEU D 2 55 ? 4.675 32.809 9.858 1.00 12.37 57 LEU D C 1
ATOM 7394 O O . LEU D 2 55 ? 4.225 33.253 8.791 1.00 13.19 57 LEU D O 1
ATOM 7399 N N . MET D 2 56 ? 4.677 31.517 10.198 1.00 13.84 58 MET D N 1
ATOM 7400 C CA . MET D 2 56 ? 4.155 30.447 9.351 1.00 11.43 58 MET D CA 1
ATOM 7401 C C . MET D 2 56 ? 2.690 30.111 9.566 1.00 12.36 58 MET D C 1
ATOM 7402 O O . MET D 2 56 ? 2.179 30.221 10.680 1.00 15.23 58 MET D O 1
ATOM 7407 N N . ASP D 2 57 ? 2.035 29.679 8.492 1.00 12.98 59 ASP D N 1
ATOM 7408 C CA . ASP D 2 57 ? 0.626 29.288 8.502 1.00 18.14 59 ASP D CA 1
ATOM 7409 C C . ASP D 2 57 ? -0.243 30.323 9.240 1.00 21.12 59 ASP D C 1
ATOM 7410 O O . ASP D 2 57 ? -0.778 30.051 10.321 1.00 24.86 59 ASP D O 1
ATOM 7415 N N . CYS D 2 58 ? -0.390 31.503 8.640 1.00 21.05 60 CYS D N 1
ATOM 7416 C CA . CYS D 2 58 ? -1.135 32.607 9.234 1.00 17.94 60 CYS D CA 1
ATOM 7417 C C . CYS D 2 58 ? -2.627 32.633 8.969 1.00 19.61 60 CYS D C 1
ATOM 7418 O O . CYS D 2 58 ? -3.091 32.190 7.924 1.00 19.86 60 CYS D O 1
ATOM 7421 N N . SER D 2 59 ? -3.367 33.213 9.909 1.00 21.74 61 SER D N 1
ATOM 7422 C CA . SER D 2 59 ? -4.807 33.378 9.791 1.00 23.18 61 SER D CA 1
ATOM 7423 C C . SER D 2 59 ? -5.195 34.588 10.649 1.00 22.84 61 SER D C 1
ATOM 7424 O O . SER D 2 59 ? -5.662 34.454 11.782 1.00 21.27 61 SER D O 1
ATOM 7427 N N . PRO D 2 60 ? -5.027 35.794 10.094 1.00 24.04 62 PRO D N 1
ATOM 7428 C CA . PRO D 2 60 ? -5.339 37.049 10.783 1.00 23.86 62 PRO D CA 1
ATOM 7429 C C . PRO D 2 60 ? -6.819 37.236 11.000 1.00 24.20 62 PRO D C 1
ATOM 7430 O O . PRO D 2 60 ? -7.630 36.658 10.281 1.00 26.13 62 PRO D O 1
ATOM 7434 N N . VAL D 2 61 ? -7.159 38.024 12.020 1.00 24.52 63 VAL D N 1
ATOM 7435 C CA . VAL D 2 61 ? -8.545 38.340 12.337 1.00 22.14 63 VAL D CA 1
ATOM 7436 C C . VAL D 2 61 ? -8.771 39.734 11.737 1.00 26.90 63 VAL D C 1
ATOM 7437 O O . VAL D 2 61 ? -9.609 39.918 10.848 1.00 30.33 63 VAL D O 1
ATOM 7441 N N . GLU D 2 62 ? -8.012 40.708 12.232 1.00 26.95 64 GLU D N 1
ATOM 7442 C CA . GLU D 2 62 ? -8.084 42.060 11.734 1.00 26.02 64 GLU D CA 1
ATOM 7443 C C . GLU D 2 62 ? -6.814 42.126 10.930 1.00 27.57 64 GLU D C 1
ATOM 7444 O O . GLU D 2 62 ? -5.803 41.544 11.329 1.00 28.24 64 GLU D O 1
ATOM 7450 N N . VAL D 2 63 ? -6.859 42.848 9.815 1.00 28.39 65 VAL D N 1
ATOM 7451 C CA . VAL D 2 63 ? -5.716 42.969 8.912 1.00 25.27 65 VAL D CA 1
ATOM 7452 C C . VAL D 2 63 ? -4.462 43.636 9.447 1.00 21.27 65 VAL D C 1
ATOM 7453 O O . VAL D 2 63 ? -4.522 44.684 10.086 1.00 18.19 65 VAL D O 1
ATOM 7457 N N . PRO D 2 64 ? -3.313 42.974 9.259 1.00 20.28 66 PRO D N 1
ATOM 7458 C CA . PRO D 2 64 ? -1.988 43.441 9.673 1.00 22.71 66 PRO D CA 1
ATOM 7459 C C . PRO D 2 64 ? -1.523 44.584 8.741 1.00 22.75 66 PRO D C 1
ATOM 7460 O O . PRO D 2 64 ? -1.794 44.549 7.534 1.00 19.93 66 PRO D O 1
ATOM 7464 N N . ARG D 2 65 ? -0.842 45.589 9.299 1.00 22.73 67 ARG D N 1
ATOM 7465 C CA . ARG D 2 65 ? -0.305 46.705 8.512 1.00 23.35 67 ARG D CA 1
ATOM 7466 C C . ARG D 2 65 ? 1.168 46.403 8.186 1.00 20.63 67 ARG D C 1
ATOM 7467 O O . ARG D 2 65 ? 1.793 47.094 7.381 1.00 19.81 67 ARG D O 1
ATOM 7475 N N . SER D 2 66 ? 1.710 45.361 8.804 1.00 17.91 68 SER D N 1
ATOM 7476 C CA . SER D 2 66 ? 3.114 45.007 8.622 1.00 18.30 68 SER D CA 1
ATOM 7477 C C . SER D 2 66 ? 3.265 43.481 8.580 1.00 20.33 68 SER D C 1
ATOM 7478 O O . SER D 2 66 ? 2.283 42.758 8.805 1.00 21.68 68 SER D O 1
ATOM 7481 N N . VAL D 2 67 ? 4.461 42.987 8.244 1.00 19.20 69 VAL D N 1
ATOM 7482 C CA . VAL D 2 67 ? 4.670 41.540 8.213 1.00 20.09 69 VAL D CA 1
ATOM 7483 C C . VAL D 2 67 ? 5.035 40.979 9.594 1.00 21.45 69 VAL D C 1
ATOM 7484 O O . VAL D 2 67 ? 4.954 39.777 9.825 1.00 22.04 69 VAL D O 1
ATOM 7488 N N . GLY D 2 68 ? 5.457 41.856 10.500 1.00 22.94 70 GLY D N 1
ATOM 7489 C CA . GLY D 2 68 ? 5.790 41.440 11.850 1.00 21.81 70 GLY D CA 1
ATOM 7490 C C . GLY D 2 68 ? 4.643 41.822 12.779 1.00 21.89 70 GLY D C 1
ATOM 7491 O O . GLY D 2 68 ? 4.705 41.579 13.977 1.00 25.38 70 GLY D O 1
ATOM 7492 N N . ASP D 2 69 ? 3.553 42.333 12.213 1.00 20.77 71 ASP D N 1
ATOM 7493 C CA . ASP D 2 69 ? 2.396 42.784 12.993 1.00 19.14 71 ASP D CA 1
ATOM 7494 C C . ASP D 2 69 ? 1.867 41.711 13.959 1.00 20.18 71 ASP D C 1
ATOM 7495 O O . ASP D 2 69 ? 1.710 40.555 13.582 1.00 21.49 71 ASP D O 1
ATOM 7500 N N . LEU D 2 70 ? 1.572 42.116 15.195 1.00 16.88 72 LEU D N 1
ATOM 7501 C CA . LEU D 2 70 ? 1.024 41.217 16.196 1.00 15.23 72 LEU D CA 1
ATOM 7502 C C . LEU D 2 70 ? -0.254 40.632 15.640 1.00 16.27 72 LEU D C 1
ATOM 7503 O O . LEU D 2 70 ? -0.718 39.600 16.106 1.00 17.48 72 LEU D O 1
ATOM 7508 N N . ARG D 2 71 ? -0.840 41.313 14.663 1.00 15.60 73 ARG D N 1
ATOM 7509 C CA . ARG D 2 71 ? -2.072 40.842 14.039 1.00 16.89 73 ARG D CA 1
ATOM 7510 C C . ARG D 2 71 ? -1.845 39.529 13.248 1.00 17.96 73 ARG D C 1
ATOM 7511 O O . ARG D 2 71 ? -2.789 38.781 12.970 1.00 19.31 73 ARG D O 1
ATOM 7519 N N . PHE D 2 72 ? -0.587 39.267 12.897 1.00 18.16 74 PHE D N 1
ATOM 7520 C CA . PHE D 2 72 ? -0.183 38.045 12.199 1.00 19.70 74 PHE D CA 1
ATOM 7521 C C . PHE D 2 72 ? 0.348 37.139 13.280 1.00 20.05 74 PHE D C 1
ATOM 7522 O O . PHE D 2 72 ? -0.119 36.019 13.444 1.00 27.18 74 PHE D O 1
ATOM 7530 N N . MET D 2 73 ? 1.339 37.647 14.010 1.00 16.09 75 MET D N 1
ATOM 7531 C CA . MET D 2 73 ? 2.000 36.920 15.074 1.00 12.96 75 MET D CA 1
ATOM 7532 C C . MET D 2 73 ? 1.112 36.186 16.063 1.00 11.94 75 MET D C 1
ATOM 7533 O O . MET D 2 73 ? 1.349 35.035 16.355 1.00 9.34 75 MET D O 1
ATOM 7538 N N . ALA D 2 74 ? 0.117 36.862 16.617 1.00 13.95 76 ALA D N 1
ATOM 7539 C CA . ALA D 2 74 ? -0.778 36.232 17.580 1.00 15.37 76 ALA D CA 1
ATOM 7540 C C . ALA D 2 74 ? -1.754 35.299 16.870 1.00 19.05 76 ALA D C 1
ATOM 7541 O O . ALA D 2 74 ? -2.611 34.680 17.514 1.00 22.83 76 ALA D O 1
ATOM 7543 N N . HIS D 2 75 ? -1.690 35.257 15.542 1.00 18.15 77 HIS D N 1
ATOM 7544 C CA . HIS D 2 75 ? -2.605 34.423 14.769 1.00 16.89 77 HIS D CA 1
ATOM 7545 C C . HIS D 2 75 ? -1.941 33.600 13.687 1.00 15.98 77 HIS D C 1
ATOM 7546 O O . HIS D 2 75 ? -2.243 33.734 12.503 1.00 17.43 77 HIS D O 1
ATOM 7553 N N . CYS D 2 76 ? -1.037 32.733 14.095 1.00 16.02 78 CYS D N 1
ATOM 7554 C CA . CYS D 2 76 ? -0.369 31.888 13.153 1.00 18.03 78 CYS D CA 1
ATOM 7555 C C . CYS D 2 76 ? -0.142 30.554 13.843 1.00 18.51 78 CYS D C 1
ATOM 7556 O O . CYS D 2 76 ? -0.451 30.402 15.032 1.00 19.53 78 CYS D O 1
ATOM 7559 N N . GLY D 2 77 ? 0.329 29.573 13.086 1.00 16.67 79 GLY D N 1
ATOM 7560 C CA . GLY D 2 77 ? 0.574 28.267 13.653 1.00 13.61 79 GLY D CA 1
ATOM 7561 C C . GLY D 2 77 ? 1.962 28.119 14.243 1.00 14.99 79 GLY D C 1
ATOM 7562 O O . GLY D 2 77 ? 2.182 27.221 15.043 1.00 16.93 79 GLY D O 1
ATOM 7563 N N . CYS D 2 78 ? 2.914 28.962 13.861 1.00 13.50 80 CYS D N 1
ATOM 7564 C CA . CYS D 2 78 ? 4.257 28.833 14.410 1.00 12.21 80 CYS D CA 1
ATOM 7565 C C . CYS D 2 78 ? 5.089 30.091 14.123 1.00 15.13 80 CYS D C 1
ATOM 7566 O O . CYS D 2 78 ? 4.976 30.694 13.050 1.00 19.03 80 CYS D O 1
ATOM 7569 N N . ILE D 2 79 ? 5.864 30.535 15.104 1.00 13.77 81 ILE D N 1
ATOM 7570 C CA . ILE D 2 79 ? 6.701 31.717 14.938 1.00 12.97 81 ILE D CA 1
ATOM 7571 C C . ILE D 2 79 ? 8.158 31.274 14.772 1.00 12.31 81 ILE D C 1
ATOM 7572 O O . ILE D 2 79 ? 8.786 30.808 15.727 1.00 14.64 81 ILE D O 1
ATOM 7577 N N . TRP D 2 80 ? 8.667 31.359 13.547 1.00 10.14 82 TRP D N 1
ATOM 7578 C CA . TRP D 2 80 ? 10.037 30.961 13.244 1.00 9.17 82 TRP D CA 1
ATOM 7579 C C . TRP D 2 80 ? 10.958 32.158 13.071 1.00 9.38 82 TRP D C 1
ATOM 7580 O O . TRP D 2 80 ? 10.516 33.269 12.720 1.00 10.58 82 TRP D O 1
ATOM 7591 N N . PRO D 2 81 ? 12.258 31.955 13.314 1.00 7.05 83 PRO D N 1
ATOM 7592 C CA . PRO D 2 81 ? 13.213 33.049 13.159 1.00 9.60 83 PRO D CA 1
ATOM 7593 C C . PRO D 2 81 ? 13.190 33.400 11.670 1.00 13.09 83 PRO D C 1
ATOM 7594 O O . PRO D 2 81 ? 12.871 32.554 10.823 1.00 14.27 83 PRO D O 1
ATOM 7598 N N . ASN D 2 82 ? 13.598 34.616 11.348 1.00 14.99 84 ASN D N 1
ATOM 7599 C CA . ASN D 2 82 ? 13.609 35.091 9.970 1.00 14.80 84 ASN D CA 1
ATOM 7600 C C . ASN D 2 82 ? 14.319 34.101 9.064 1.00 16.70 84 ASN D C 1
ATOM 7601 O O . ASN D 2 82 ? 13.713 33.561 8.135 1.00 16.71 84 ASN D O 1
ATOM 7606 N N . VAL D 2 83 ? 15.558 33.760 9.418 1.00 13.29 85 VAL D N 1
ATOM 7607 C CA . VAL D 2 83 ? 16.347 32.839 8.630 1.00 9.11 85 VAL D CA 1
ATOM 7608 C C . VAL D 2 83 ? 15.696 31.501 8.273 1.00 12.12 85 VAL D C 1
ATOM 7609 O O . VAL D 2 83 ? 15.989 30.913 7.227 1.00 14.25 85 VAL D O 1
ATOM 7613 N N . ARG D 2 84 ? 14.814 30.998 9.120 1.00 15.12 86 ARG D N 1
ATOM 7614 C CA . ARG D 2 84 ? 14.170 29.727 8.804 1.00 15.89 86 ARG D CA 1
ATOM 7615 C C . ARG D 2 84 ? 13.181 29.883 7.657 1.00 16.22 86 ARG D C 1
ATOM 7616 O O . ARG D 2 84 ? 12.827 28.905 7.004 1.00 16.56 86 ARG D O 1
ATOM 7624 N N . PHE D 2 85 ? 12.725 31.110 7.416 1.00 18.85 87 PHE D N 1
ATOM 7625 C CA . PHE D 2 85 ? 11.815 31.369 6.297 1.00 20.39 87 PHE D CA 1
ATOM 7626 C C . PHE D 2 85 ? 12.601 31.260 4.978 1.00 17.92 87 PHE D C 1
ATOM 7627 O O . PHE D 2 85 ? 12.110 30.707 3.985 1.00 18.77 87 PHE D O 1
ATOM 7635 N N . VAL D 2 86 ? 13.816 31.786 4.976 1.00 14.00 88 VAL D N 1
ATOM 7636 C CA . VAL D 2 86 ? 14.654 31.709 3.797 1.00 16.26 88 VAL D CA 1
ATOM 7637 C C . VAL D 2 86 ? 14.858 30.218 3.544 1.00 19.85 88 VAL D C 1
ATOM 7638 O O . VAL D 2 86 ? 14.438 29.690 2.497 1.00 22.11 88 VAL D O 1
ATOM 7642 N N . GLY D 2 87 ? 15.398 29.528 4.552 1.00 18.13 89 GLY D N 1
ATOM 7643 C CA . GLY D 2 87 ? 15.632 28.099 4.445 1.00 14.53 89 GLY D CA 1
ATOM 7644 C C . GLY D 2 87 ? 14.422 27.287 4.010 1.00 15.74 89 GLY D C 1
ATOM 7645 O O . GLY D 2 87 ? 14.553 26.311 3.268 1.00 14.57 89 GLY D O 1
ATOM 7646 N N . PHE D 2 88 ? 13.237 27.673 4.466 1.00 15.54 90 PHE D N 1
ATOM 7647 C CA . PHE D 2 88 ? 12.030 26.958 4.093 1.00 16.89 90 PHE D CA 1
ATOM 7648 C C . PHE D 2 88 ? 11.801 27.043 2.591 1.00 20.28 90 PHE D C 1
ATOM 7649 O O . PHE D 2 88 ? 11.697 26.018 1.920 1.00 23.50 90 PHE D O 1
ATOM 7657 N N . GLU D 2 89 ? 11.762 28.264 2.062 1.00 23.28 91 GLU D N 1
ATOM 7658 C CA . GLU D 2 89 ? 11.533 28.477 0.636 1.00 20.03 91 GLU D CA 1
ATOM 7659 C C . GLU D 2 89 ? 12.613 27.786 -0.214 1.00 17.89 91 GLU D C 1
ATOM 7660 O O . GLU D 2 89 ? 12.300 27.193 -1.256 1.00 20.12 91 GLU D O 1
ATOM 7666 N N . ILE D 2 90 ? 13.862 27.811 0.240 1.00 11.33 92 ILE D N 1
ATOM 7667 C CA . ILE D 2 90 ? 14.913 27.133 -0.495 1.00 8.70 92 ILE D CA 1
ATOM 7668 C C . ILE D 2 90 ? 14.642 25.631 -0.495 1.00 14.67 92 ILE D C 1
ATOM 7669 O O . ILE D 2 90 ? 14.679 24.986 -1.540 1.00 17.37 92 ILE D O 1
ATOM 7674 N N . ASN D 2 91 ? 14.344 25.076 0.682 1.00 17.32 93 ASN D N 1
ATOM 7675 C CA . ASN D 2 91 ? 14.073 23.645 0.826 1.00 16.15 93 ASN D CA 1
ATOM 7676 C C . ASN D 2 91 ? 12.859 23.199 0.015 1.00 18.46 93 ASN D C 1
ATOM 7677 O O . ASN D 2 91 ? 12.870 22.110 -0.599 1.00 16.75 93 ASN D O 1
ATOM 7682 N N . GLU D 2 92 ? 11.829 24.042 -0.020 1.00 18.70 94 GLU D N 1
ATOM 7683 C CA . GLU D 2 92 ? 10.614 23.757 -0.791 1.00 23.42 94 GLU D CA 1
ATOM 7684 C C . GLU D 2 92 ? 10.995 23.395 -2.228 1.00 26.30 94 GLU D C 1
ATOM 7685 O O . GLU D 2 92 ? 10.426 22.474 -2.829 1.00 29.25 94 GLU D O 1
ATOM 7691 N N . TYR D 2 93 ? 11.963 24.144 -2.758 1.00 24.98 95 TYR D N 1
ATOM 7692 C CA . TYR D 2 93 ? 12.479 23.975 -4.105 1.00 21.19 95 TYR D CA 1
ATOM 7693 C C . TYR D 2 93 ? 13.278 22.702 -4.148 1.00 20.54 95 TYR D C 1
ATOM 7694 O O . TYR D 2 93 ? 12.969 21.797 -4.913 1.00 20.81 95 TYR D O 1
ATOM 7703 N N . LEU D 2 94 ? 14.289 22.618 -3.293 1.00 19.10 96 LEU D N 1
ATOM 7704 C CA . LEU D 2 94 ? 15.144 21.441 -3.244 1.00 18.19 96 LEU D CA 1
ATOM 7705 C C . LEU D 2 94 ? 14.315 20.159 -3.170 1.00 20.00 96 LEU D C 1
ATOM 7706 O O . LEU D 2 94 ? 14.624 19.186 -3.856 1.00 22.42 96 LEU D O 1
ATOM 7711 N N . HIS D 2 95 ? 13.221 20.175 -2.415 1.00 20.11 97 HIS D N 1
ATOM 7712 C CA . HIS D 2 95 ? 12.377 18.971 -2.308 1.00 22.46 97 HIS D CA 1
ATOM 7713 C C . HIS D 2 95 ? 11.547 18.781 -3.560 1.00 21.88 97 HIS D C 1
ATOM 7714 O O . HIS D 2 95 ? 11.031 17.704 -3.792 1.00 22.74 97 HIS D O 1
ATOM 7721 N N . LYS D 2 96 ? 11.421 19.835 -4.358 1.00 22.68 98 LYS D N 1
ATOM 7722 C CA . LYS D 2 96 ? 10.590 19.806 -5.557 1.00 25.24 98 LYS D CA 1
ATOM 7723 C C . LYS D 2 96 ? 9.202 19.511 -5.044 1.00 25.25 98 LYS D C 1
ATOM 7724 O O . LYS D 2 96 ? 8.523 18.621 -5.534 1.00 23.69 98 LYS D O 1
ATOM 7730 N N . ALA D 2 97 ? 8.813 20.249 -4.014 1.00 28.12 99 ALA D N 1
ATOM 7731 C CA . ALA D 2 97 ? 7.510 20.087 -3.392 1.00 29.60 99 ALA D CA 1
ATOM 7732 C C . ALA D 2 97 ? 6.477 20.681 -4.318 1.00 30.33 99 ALA D C 1
ATOM 7733 O O . ALA D 2 97 ? 5.319 20.284 -4.313 1.00 32.22 99 ALA D O 1
ATOM 7735 N N . ASN D 2 98 ? 6.910 21.659 -5.097 1.00 31.77 100 ASN D N 1
ATOM 7736 C CA . ASN D 2 98 ? 6.034 22.331 -6.033 1.00 34.36 100 ASN D CA 1
ATOM 7737 C C . ASN D 2 98 ? 4.654 22.622 -5.442 1.00 32.26 100 ASN D C 1
ATOM 7738 O O . ASN D 2 98 ? 3.700 21.882 -5.685 1.00 32.95 100 ASN D O 1
ATOM 7743 N N . ARG D 2 99 ? 4.562 23.689 -4.650 1.00 30.20 101 ARG D N 1
ATOM 7744 C CA . ARG D 2 99 ? 3.296 24.100 -4.018 1.00 26.73 101 ARG D CA 1
ATOM 7745 C C . ARG D 2 99 ? 3.357 25.573 -3.627 1.00 23.59 101 ARG D C 1
ATOM 7746 O O . ARG D 2 99 ? 2.338 26.256 -3.467 1.00 23.30 101 ARG D O 1
ATOM 7754 N N . LEU D 2 100 ? 4.568 26.064 -3.481 1.00 19.10 102 LEU D N 1
ATOM 7755 C CA . LEU D 2 100 ? 4.764 27.443 -3.129 1.00 19.25 102 LEU D CA 1
ATOM 7756 C C . LEU D 2 100 ? 4.429 28.415 -4.275 1.00 22.05 102 LEU D C 1
ATOM 7757 O O . LEU D 2 100 ? 4.784 28.183 -5.446 1.00 21.99 102 LEU D O 1
ATOM 7762 N N . ILE D 2 101 ? 3.672 29.459 -3.939 1.00 25.14 103 ILE D N 1
ATOM 7763 C CA . ILE D 2 101 ? 3.341 30.553 -4.859 1.00 23.31 103 ILE D CA 1
ATOM 7764 C C . ILE D 2 101 ? 3.534 31.822 -4.025 1.00 22.32 103 ILE D C 1
ATOM 7765 O O . ILE D 2 101 ? 2.940 31.966 -2.957 1.00 22.53 103 ILE D O 1
ATOM 7770 N N . ALA D 2 102 ? 4.426 32.699 -4.468 1.00 20.79 104 ALA D N 1
ATOM 7771 C CA . ALA D 2 102 ? 4.707 33.917 -3.740 1.00 18.39 104 ALA D CA 1
ATOM 7772 C C . ALA D 2 102 ? 4.334 35.160 -4.522 1.00 20.81 104 ALA D C 1
ATOM 7773 O O . ALA D 2 102 ? 4.483 35.192 -5.737 1.00 22.95 104 ALA D O 1
ATOM 7775 N N . PHE D 2 103 ? 3.836 36.173 -3.812 1.00 20.93 105 PHE D N 1
ATOM 7776 C CA . PHE D 2 103 ? 3.461 37.467 -4.382 1.00 19.51 105 PHE D CA 1
ATOM 7777 C C . PHE D 2 103 ? 4.561 38.510 -4.192 1.00 19.72 105 PHE D C 1
ATOM 7778 O O . PHE D 2 103 ? 5.204 38.557 -3.145 1.00 22.49 105 PHE D O 1
ATOM 7786 N N . ILE D 2 104 ? 4.784 39.348 -5.197 1.00 17.33 106 ILE D N 1
ATOM 7787 C CA . ILE D 2 104 ? 5.761 40.402 -5.057 1.00 15.65 106 ILE D CA 1
ATOM 7788 C C . ILE D 2 104 ? 5.231 41.653 -5.707 1.00 17.53 106 ILE D C 1
ATOM 7789 O O . ILE D 2 104 ? 4.069 41.693 -6.122 1.00 16.58 106 ILE D O 1
ATOM 7794 N N . GLY D 2 105 ? 6.062 42.686 -5.751 1.00 19.16 107 GLY D N 1
ATOM 7795 C CA . GLY D 2 105 ? 5.649 43.945 -6.339 1.00 20.87 107 GLY D CA 1
ATOM 7796 C C . GLY D 2 105 ? 6.866 44.801 -6.564 1.00 21.67 107 GLY D C 1
ATOM 7797 O O . GLY D 2 105 ? 7.963 44.430 -6.137 1.00 26.41 107 GLY D O 1
ATOM 7798 N N . GLY D 2 106 ? 6.693 45.912 -7.269 1.00 20.93 108 GLY D N 1
ATOM 7799 C CA . GLY D 2 106 ? 7.813 46.798 -7.524 1.00 20.41 108 GLY D CA 1
ATOM 7800 C C . GLY D 2 106 ? 7.364 48.086 -8.184 1.00 22.67 108 GLY D C 1
ATOM 7801 O O . GLY D 2 106 ? 6.151 48.347 -8.302 1.00 21.54 108 GLY D O 1
ATOM 7802 N N . ALA D 2 107 ? 8.347 48.905 -8.565 1.00 20.48 109 ALA D N 1
ATOM 7803 C CA . ALA D 2 107 ? 8.116 50.179 -9.238 1.00 23.15 109 ALA D CA 1
ATOM 7804 C C . ALA D 2 107 ? 8.061 50.064 -10.781 1.00 23.74 109 ALA D C 1
ATOM 7805 O O . ALA D 2 107 ? 7.280 50.773 -11.439 1.00 26.17 109 ALA D O 1
ATOM 7807 N N . GLN D 2 108 ? 8.863 49.161 -11.350 1.00 22.19 110 GLN D N 1
ATOM 7808 C CA . GLN D 2 108 ? 8.912 48.968 -12.804 1.00 17.69 110 GLN D CA 1
ATOM 7809 C C . GLN D 2 108 ? 8.941 47.492 -13.119 1.00 17.15 110 GLN D C 1
ATOM 7810 O O . GLN D 2 108 ? 9.303 46.703 -12.261 1.00 21.32 110 GLN D O 1
ATOM 7816 N N . ILE D 2 109 ? 8.583 47.119 -14.345 1.00 17.70 111 ILE D N 1
ATOM 7817 C CA . ILE D 2 109 ? 8.632 45.719 -14.788 1.00 16.67 111 ILE D CA 1
ATOM 7818 C C . ILE D 2 109 ? 8.955 45.651 -16.289 1.00 20.14 111 ILE D C 1
ATOM 7819 O O . ILE D 2 109 ? 8.449 46.457 -17.052 1.00 22.39 111 ILE D O 1
ATOM 7824 N N . ASP D 2 110 ? 9.847 44.750 -16.703 1.00 21.88 112 ASP D N 1
ATOM 7825 C CA . ASP D 2 110 ? 10.170 44.616 -18.122 1.00 22.40 112 ASP D CA 1
ATOM 7826 C C . ASP D 2 110 ? 9.456 43.400 -18.740 1.00 26.01 112 ASP D C 1
ATOM 7827 O O . ASP D 2 110 ? 8.920 42.570 -18.012 1.00 25.98 112 ASP D O 1
ATOM 7832 N N . PRO D 2 111 ? 9.490 43.243 -20.081 1.00 30.66 113 PRO D N 1
ATOM 7833 C CA . PRO D 2 111 ? 8.826 42.121 -20.775 1.00 31.41 113 PRO D CA 1
ATOM 7834 C C . PRO D 2 111 ? 9.080 40.692 -20.277 1.00 33.13 113 PRO D C 1
ATOM 7835 O O . PRO D 2 111 ? 8.319 39.777 -20.611 1.00 29.87 113 PRO D O 1
ATOM 7839 N N . TYR D 2 112 ? 10.142 40.505 -19.493 1.00 35.43 114 TYR D N 1
ATOM 7840 C CA . TYR D 2 112 ? 10.488 39.191 -18.957 1.00 37.25 114 TYR D CA 1
ATOM 7841 C C . TYR D 2 112 ? 10.167 39.018 -17.456 1.00 38.03 114 TYR D C 1
ATOM 7842 O O . TYR D 2 112 ? 10.583 38.047 -16.806 1.00 37.21 114 TYR D O 1
ATOM 7851 N N . GLY D 2 113 ? 9.425 39.970 -16.906 1.00 36.94 115 GLY D N 1
ATOM 7852 C CA . GLY D 2 113 ? 9.051 39.885 -15.511 1.00 36.06 115 GLY D CA 1
ATOM 7853 C C . GLY D 2 113 ? 10.030 40.452 -14.506 1.00 35.38 115 GLY D C 1
ATOM 7854 O O . GLY D 2 113 ? 9.674 40.559 -13.336 1.00 40.64 115 GLY D O 1
ATOM 7855 N N . ASN D 2 114 ? 11.249 40.796 -14.915 1.00 30.42 116 ASN D N 1
ATOM 7856 C CA . ASN D 2 114 ? 12.207 41.368 -13.970 1.00 29.56 116 ASN D CA 1
ATOM 7857 C C . ASN D 2 114 ? 11.571 42.610 -13.348 1.00 28.99 116 ASN D C 1
ATOM 7858 O O . ASN D 2 114 ? 10.916 43.387 -14.051 1.00 29.56 116 ASN D O 1
ATOM 7863 N N . VAL D 2 115 ? 11.713 42.758 -12.031 1.00 28.79 117 VAL D N 1
ATOM 7864 C CA . VAL D 2 115 ? 11.115 43.881 -11.294 1.00 27.26 117 VAL D CA 1
ATOM 7865 C C . VAL D 2 115 ? 12.088 44.734 -10.495 1.00 27.60 117 VAL D C 1
ATOM 7866 O O . VAL D 2 115 ? 13.073 44.237 -9.945 1.00 28.42 117 VAL D O 1
ATOM 7870 N N . ASN D 2 116 ? 11.798 46.028 -10.426 1.00 29.62 118 ASN D N 1
ATOM 7871 C CA . ASN D 2 116 ? 12.641 46.974 -9.695 1.00 29.75 118 ASN D CA 1
ATOM 7872 C C . ASN D 2 116 ? 11.862 47.510 -8.514 1.00 29.21 118 ASN D C 1
ATOM 7873 O O . ASN D 2 116 ? 10.712 47.916 -8.672 1.00 28.40 118 ASN D O 1
ATOM 7878 N N . SER D 2 117 ? 12.471 47.456 -7.331 1.00 27.56 119 SER D N 1
ATOM 7879 C CA . SER D 2 117 ? 11.860 47.966 -6.108 1.00 27.35 119 SER D CA 1
ATOM 7880 C C . SER D 2 117 ? 12.864 48.793 -5.277 1.00 23.76 119 SER D C 1
ATOM 7881 O O . SER D 2 117 ? 12.519 49.347 -4.257 1.00 19.94 119 SER D O 1
ATOM 7884 N N . THR D 2 118 ? 14.079 48.938 -5.789 1.00 22.78 120 THR D N 1
ATOM 7885 C CA . THR D 2 118 ? 15.134 49.690 -5.130 1.00 22.54 120 THR D CA 1
ATOM 7886 C C . THR D 2 118 ? 15.174 51.202 -5.449 1.00 27.34 120 THR D C 1
ATOM 7887 O O . THR D 2 118 ? 15.015 52.035 -4.549 1.00 30.01 120 THR D O 1
ATOM 7891 N N . SER D 2 119 ? 15.381 51.563 -6.716 1.00 27.57 121 SER D N 1
ATOM 7892 C CA . SER D 2 119 ? 15.457 52.965 -7.102 1.00 24.15 121 SER D CA 1
ATOM 7893 C C . SER D 2 119 ? 15.304 53.204 -8.601 1.00 23.98 121 SER D C 1
ATOM 7894 O O . SER D 2 119 ? 15.669 52.363 -9.423 1.00 18.57 121 SER D O 1
ATOM 7897 N N . ILE D 2 120 ? 14.750 54.377 -8.922 1.00 28.17 122 ILE D N 1
ATOM 7898 C CA . ILE D 2 120 ? 14.477 54.858 -10.285 1.00 25.06 122 ILE D CA 1
ATOM 7899 C C . ILE D 2 120 ? 15.526 55.865 -10.724 1.00 24.15 122 ILE D C 1
ATOM 7900 O O . ILE D 2 120 ? 15.703 56.889 -10.067 1.00 26.71 122 ILE D O 1
ATOM 7905 N N . GLY D 2 121 ? 16.189 55.580 -11.843 1.00 22.40 123 GLY D N 1
ATOM 7906 C CA . GLY D 2 121 ? 17.251 56.439 -12.334 1.00 22.99 123 GLY D CA 1
ATOM 7907 C C . GLY D 2 121 ? 18.609 55.894 -11.904 1.00 22.43 123 GLY D C 1
ATOM 7908 O O . GLY D 2 121 ? 18.702 54.748 -11.472 1.00 23.86 123 GLY D O 1
ATOM 7909 N N . ASP D 2 122 ? 19.667 56.689 -12.013 1.00 22.59 124 ASP D N 1
ATOM 7910 C CA . ASP D 2 122 ? 20.982 56.221 -11.603 1.00 24.87 124 ASP D CA 1
ATOM 7911 C C . ASP D 2 122 ? 20.950 55.701 -10.164 1.00 28.11 124 ASP D C 1
ATOM 7912 O O . ASP D 2 122 ? 20.819 56.475 -9.232 1.00 29.31 124 ASP D O 1
ATOM 7917 N N . TYR D 2 123 ? 21.161 54.399 -9.989 1.00 31.32 125 TYR D N 1
ATOM 7918 C CA . TYR D 2 123 ? 21.179 53.767 -8.664 1.00 30.09 125 TYR D CA 1
ATOM 7919 C C . TYR D 2 123 ? 22.033 54.532 -7.620 1.00 28.72 125 TYR D C 1
ATOM 7920 O O . TYR D 2 123 ? 21.581 54.780 -6.498 1.00 28.50 125 TYR D O 1
ATOM 7929 N N . HIS D 2 124 ? 23.239 54.941 -7.994 1.00 26.42 126 HIS D N 1
ATOM 7930 C CA . HIS D 2 124 ? 24.095 55.662 -7.054 1.00 27.02 126 HIS D CA 1
ATOM 7931 C C . HIS D 2 124 ? 23.682 57.098 -6.730 1.00 26.33 126 HIS D C 1
ATOM 7932 O O . HIS D 2 124 ? 24.244 57.706 -5.833 1.00 28.50 126 HIS D O 1
ATOM 7939 N N . HIS D 2 125 ? 22.744 57.654 -7.486 1.00 25.90 127 HIS D N 1
ATOM 7940 C CA . HIS D 2 125 ? 22.241 59.016 -7.274 1.00 25.29 127 HIS D CA 1
ATOM 7941 C C . HIS D 2 125 ? 20.862 58.959 -7.898 1.00 24.45 127 HIS D C 1
ATOM 7942 O O . HIS D 2 125 ? 20.604 59.581 -8.923 1.00 26.74 127 HIS D O 1
ATOM 7949 N N . PRO D 2 126 ? 19.962 58.185 -7.293 1.00 24.36 128 PRO D N 1
ATOM 7950 C CA . PRO D 2 126 ? 18.595 57.998 -7.771 1.00 27.33 128 PRO D CA 1
ATOM 7951 C C . PRO D 2 126 ? 17.703 59.218 -7.860 1.00 28.46 128 PRO D C 1
ATOM 7952 O O . PRO D 2 126 ? 17.916 60.228 -7.191 1.00 30.05 128 PRO D O 1
ATOM 7956 N N . LYS D 2 127 ? 16.682 59.088 -8.692 1.00 29.37 129 LYS D N 1
ATOM 7957 C CA . LYS D 2 127 ? 15.700 60.130 -8.877 1.00 31.87 129 LYS D CA 1
ATOM 7958 C C . LYS D 2 127 ? 14.722 59.849 -7.749 1.00 32.43 129 LYS D C 1
ATOM 7959 O O . LYS D 2 127 ? 14.332 60.750 -7.009 1.00 32.85 129 LYS D O 1
ATOM 7965 N N . THR D 2 128 ? 14.396 58.570 -7.583 1.00 31.98 130 THR D N 1
ATOM 7966 C CA . THR D 2 128 ? 13.488 58.128 -6.531 1.00 31.47 130 THR D CA 1
ATOM 7967 C C . THR D 2 128 ? 14.055 56.880 -5.850 1.00 32.25 130 THR D C 1
ATOM 7968 O O . THR D 2 128 ? 14.322 55.863 -6.501 1.00 30.78 130 THR D O 1
ATOM 7972 N N . ARG D 2 129 ? 14.319 57.006 -4.555 1.00 31.14 131 ARG D N 1
ATOM 7973 C CA . ARG D 2 129 ? 14.871 55.927 -3.758 1.00 28.05 131 ARG D CA 1
ATOM 7974 C C . ARG D 2 129 ? 13.712 55.267 -3.032 1.00 28.15 131 ARG D C 1
ATOM 7975 O O . ARG D 2 129 ? 12.809 55.950 -2.550 1.00 27.68 131 ARG D O 1
ATOM 7983 N N . PHE D 2 130 ? 13.678 53.941 -3.063 1.00 27.43 132 PHE D N 1
ATOM 7984 C CA . PHE D 2 130 ? 12.615 53.187 -2.414 1.00 25.55 132 PHE D CA 1
ATOM 7985 C C . PHE D 2 130 ? 13.239 52.466 -1.237 1.00 25.23 132 PHE D C 1
ATOM 7986 O O . PHE D 2 130 ? 14.396 52.697 -0.915 1.00 26.34 132 PHE D O 1
ATOM 7994 N N . THR D 2 131 ? 12.488 51.570 -0.609 1.00 24.62 133 THR D N 1
ATOM 7995 C CA . THR D 2 131 ? 12.998 50.839 0.539 1.00 22.75 133 THR D CA 1
ATOM 7996 C C . THR D 2 131 ? 14.198 49.964 0.201 1.00 21.97 133 THR D C 1
ATOM 7997 O O . THR D 2 131 ? 15.212 50.015 0.881 1.00 24.21 133 THR D O 1
ATOM 8001 N N . GLY D 2 132 ? 14.099 49.185 -0.864 1.00 20.92 134 GLY D N 1
ATOM 8002 C CA . GLY D 2 132 ? 15.194 48.318 -1.248 1.00 19.61 134 GLY D CA 1
ATOM 8003 C C . GLY D 2 132 ? 14.648 46.926 -1.488 1.00 23.42 134 GLY D C 1
ATOM 8004 O O . GLY D 2 132 ? 13.425 46.730 -1.538 1.00 21.96 134 GLY D O 1
ATOM 8005 N N . SER D 2 133 ? 15.546 45.953 -1.587 1.00 23.95 135 SER D N 1
ATOM 8006 C CA . SER D 2 133 ? 15.150 44.576 -1.831 1.00 27.86 135 SER D CA 1
ATOM 8007 C C . SER D 2 133 ? 14.053 43.988 -0.952 1.00 29.98 135 SER D C 1
ATOM 8008 O O . SER D 2 133 ? 13.031 43.518 -1.460 1.00 30.97 135 SER D O 1
ATOM 8011 N N . GLY D 2 134 ? 14.264 44.022 0.364 1.00 32.36 136 GLY D N 1
ATOM 8012 C CA . GLY D 2 134 ? 13.334 43.390 1.287 1.00 30.01 136 GLY D CA 1
ATOM 8013 C C . GLY D 2 134 ? 13.682 41.913 1.099 1.00 29.64 136 GLY D C 1
ATOM 8014 O O . GLY D 2 134 ? 14.847 41.574 0.874 1.00 25.49 136 GLY D O 1
ATOM 8015 N N . GLY D 2 135 ? 12.693 41.032 1.154 1.00 30.61 137 GLY D N 1
ATOM 8016 C CA . GLY D 2 135 ? 12.961 39.617 0.936 1.00 30.64 137 GLY D CA 1
ATOM 8017 C C . GLY D 2 135 ? 12.470 39.185 -0.441 1.00 30.38 137 GLY D C 1
ATOM 8018 O O . GLY D 2 135 ? 12.474 37.999 -0.781 1.00 30.82 137 GLY D O 1
ATOM 8019 N N . ALA D 2 136 ? 12.048 40.161 -1.241 1.00 29.23 138 ALA D N 1
ATOM 8020 C CA . ALA D 2 136 ? 11.545 39.902 -2.582 1.00 24.35 138 ALA D CA 1
ATOM 8021 C C . ALA D 2 136 ? 12.661 39.371 -3.437 1.00 19.90 138 ALA D C 1
ATOM 8022 O O . ALA D 2 136 ? 12.426 38.645 -4.385 1.00 18.90 138 ALA D O 1
ATOM 8024 N N . ASN D 2 137 ? 13.889 39.729 -3.122 1.00 17.57 139 ASN D N 1
ATOM 8025 C CA . ASN D 2 137 ? 14.960 39.185 -3.921 1.00 20.80 139 ASN D CA 1
ATOM 8026 C C . ASN D 2 137 ? 14.959 37.679 -3.734 1.00 21.60 139 ASN D C 1
ATOM 8027 O O . ASN D 2 137 ? 14.957 36.935 -4.713 1.00 25.57 139 ASN D O 1
ATOM 8032 N N . GLY D 2 138 ? 14.887 37.244 -2.472 1.00 19.87 140 GLY D N 1
ATOM 8033 C CA . GLY D 2 138 ? 14.893 35.826 -2.150 1.00 14.48 140 GLY D CA 1
ATOM 8034 C C . GLY D 2 138 ? 13.709 35.088 -2.730 1.00 12.93 140 GLY D C 1
ATOM 8035 O O . GLY D 2 138 ? 13.848 34.002 -3.277 1.00 11.51 140 GLY D O 1
ATOM 8036 N N . ILE D 2 139 ? 12.536 35.684 -2.607 1.00 11.08 141 ILE D N 1
ATOM 8037 C CA . ILE D 2 139 ? 11.326 35.096 -3.140 1.00 12.79 141 ILE D CA 1
ATOM 8038 C C . ILE D 2 139 ? 11.419 34.864 -4.675 1.00 16.77 141 ILE D C 1
ATOM 8039 O O . ILE D 2 139 ? 10.947 33.841 -5.191 1.00 17.79 141 ILE D O 1
ATOM 8044 N N . ALA D 2 140 ? 12.035 35.818 -5.378 1.00 16.18 142 ALA D N 1
ATOM 8045 C CA . ALA D 2 140 ? 12.196 35.784 -6.820 1.00 14.06 142 ALA D CA 1
ATOM 8046 C C . ALA D 2 140 ? 13.182 34.702 -7.239 1.00 15.97 142 ALA D C 1
ATOM 8047 O O . ALA D 2 140 ? 13.015 34.052 -8.277 1.00 16.08 142 ALA D O 1
ATOM 8049 N N . THR D 2 141 ? 14.240 34.536 -6.458 1.00 13.13 143 THR D N 1
ATOM 8050 C CA . THR D 2 141 ? 15.229 33.516 -6.777 1.00 11.54 143 THR D CA 1
ATOM 8051 C C . THR D 2 141 ? 14.689 32.068 -6.689 1.00 11.63 143 THR D C 1
ATOM 8052 O O . THR D 2 141 ? 15.054 31.230 -7.513 1.00 11.77 143 THR D O 1
ATOM 8056 N N . TYR D 2 142 ? 13.777 31.801 -5.746 1.00 9.01 144 TYR D N 1
ATOM 8057 C CA . TYR D 2 142 ? 13.274 30.446 -5.539 1.00 5.98 144 TYR D CA 1
ATOM 8058 C C . TYR D 2 142 ? 11.808 30.153 -5.575 1.00 7.12 144 TYR D C 1
ATOM 8059 O O . TYR D 2 142 ? 11.437 29.056 -5.195 1.00 10.81 144 TYR D O 1
ATOM 8068 N N . SER D 2 143 ? 10.945 31.077 -5.961 1.00 9.29 145 SER D N 1
ATOM 8069 C CA . SER D 2 143 ? 9.524 30.723 -5.953 1.00 11.82 145 SER D CA 1
ATOM 8070 C C . SER D 2 143 ? 8.803 31.194 -7.186 1.00 12.58 145 SER D C 1
ATOM 8071 O O . SER D 2 143 ? 9.211 32.157 -7.815 1.00 13.78 145 SER D O 1
ATOM 8074 N N . ASN D 2 144 ? 7.771 30.469 -7.575 1.00 11.81 146 ASN D N 1
ATOM 8075 C CA . ASN D 2 144 ? 6.975 30.878 -8.703 1.00 14.93 146 ASN D CA 1
ATOM 8076 C C . ASN D 2 144 ? 6.297 32.113 -8.160 1.00 17.18 146 ASN D C 1
ATOM 8077 O O . ASN D 2 144 ? 5.742 32.052 -7.060 1.00 21.14 146 ASN D O 1
ATOM 8082 N N . THR D 2 145 ? 6.285 33.200 -8.927 1.00 16.75 147 THR D N 1
ATOM 8083 C CA . THR D 2 145 ? 5.707 34.447 -8.450 1.00 16.90 147 THR D CA 1
ATOM 8084 C C . THR D 2 145 ? 4.611 35.070 -9.272 1.00 17.19 147 THR D C 1
ATOM 8085 O O . THR D 2 145 ? 4.563 34.896 -10.472 1.00 22.58 147 THR D O 1
ATOM 8089 N N . ILE D 2 146 ? 3.742 35.814 -8.594 1.00 20.21 148 ILE D N 1
ATOM 8090 C CA . ILE D 2 146 ? 2.640 36.587 -9.187 1.00 19.03 148 ILE D CA 1
ATOM 8091 C C . ILE D 2 146 ? 3.053 38.036 -8.842 1.00 21.58 148 ILE D C 1
ATOM 8092 O O . ILE D 2 146 ? 3.084 38.395 -7.664 1.00 22.31 148 ILE D O 1
ATOM 8097 N N . ILE D 2 147 ? 3.456 38.828 -9.841 1.00 20.22 149 ILE D N 1
ATOM 8098 C CA . ILE D 2 147 ? 3.890 40.195 -9.603 1.00 17.29 149 ILE D CA 1
ATOM 8099 C C . ILE D 2 147 ? 2.722 41.155 -9.640 1.00 18.98 149 ILE D C 1
ATOM 8100 O O . ILE D 2 147 ? 1.768 40.953 -10.372 1.00 21.40 149 ILE D O 1
ATOM 8105 N N . MET D 2 148 ? 2.761 42.167 -8.786 1.00 22.64 150 MET D N 1
ATOM 8106 C CA . MET D 2 148 ? 1.696 43.170 -8.729 1.00 24.24 150 MET D CA 1
ATOM 8107 C C . MET D 2 148 ? 2.313 44.453 -9.263 1.00 28.27 150 MET D C 1
ATOM 8108 O O . MET D 2 148 ? 3.468 44.784 -8.930 1.00 28.51 150 MET D O 1
ATOM 8113 N N . MET D 2 149 ? 1.568 45.167 -10.098 1.00 30.79 151 MET D N 1
ATOM 8114 C CA . MET D 2 149 ? 2.064 46.419 -10.665 1.00 31.53 151 MET D CA 1
ATOM 8115 C C . MET D 2 149 ? 0.886 47.354 -10.955 1.00 32.67 151 MET D C 1
ATOM 8116 O O . MET D 2 149 ? -0.273 46.933 -10.993 1.00 31.29 151 MET D O 1
ATOM 8121 N N . GLN D 2 150 ? 1.189 48.637 -11.076 1.00 36.17 152 GLN D N 1
ATOM 8122 C CA . GLN D 2 150 ? 0.186 49.628 -11.428 1.00 38.49 152 GLN D CA 1
ATOM 8123 C C . GLN D 2 150 ? 0.343 49.724 -12.936 1.00 37.03 152 GLN D C 1
ATOM 8124 O O . GLN D 2 150 ? 1.471 49.804 -13.442 1.00 35.80 152 GLN D O 1
ATOM 8130 N N . HIS D 2 151 ? -0.770 49.701 -13.658 1.00 35.77 153 HIS D N 1
ATOM 8131 C CA . HIS D 2 151 ? -0.689 49.758 -15.103 1.00 35.48 153 HIS D CA 1
ATOM 8132 C C . HIS D 2 151 ? -0.436 51.157 -15.628 1.00 36.83 153 HIS D C 1
ATOM 8133 O O . HIS D 2 151 ? -1.355 51.917 -15.961 1.00 35.07 153 HIS D O 1
ATOM 8140 N N . GLU D 2 152 ? 0.848 51.479 -15.672 1.00 37.89 154 GLU D N 1
ATOM 8141 C CA . GLU D 2 152 ? 1.312 52.758 -16.130 1.00 39.12 154 GLU D CA 1
ATOM 8142 C C . GLU D 2 152 ? 2.418 52.493 -17.125 1.00 39.91 154 GLU D C 1
ATOM 8143 O O . GLU D 2 152 ? 3.256 51.617 -16.913 1.00 39.15 154 GLU D O 1
ATOM 8149 N N . LYS D 2 153 ? 2.405 53.257 -18.213 1.00 42.35 155 LYS D N 1
ATOM 8150 C CA . LYS D 2 153 ? 3.392 53.135 -19.273 1.00 42.53 155 LYS D CA 1
ATOM 8151 C C . LYS D 2 153 ? 4.816 53.364 -18.762 1.00 41.78 155 LYS D C 1
ATOM 8152 O O . LYS D 2 153 ? 5.741 52.686 -19.195 1.00 43.75 155 LYS D O 1
ATOM 8158 N N . ARG D 2 154 ? 4.996 54.281 -17.818 1.00 41.52 156 ARG D N 1
ATOM 8159 C CA . ARG D 2 154 ? 6.337 54.540 -17.301 1.00 44.07 156 ARG D CA 1
ATOM 8160 C C . ARG D 2 154 ? 6.838 53.396 -16.419 1.00 43.03 156 ARG D C 1
ATOM 8161 O O . ARG D 2 154 ? 8.022 53.339 -16.085 1.00 43.62 156 ARG D O 1
ATOM 8169 N N . ARG D 2 155 ? 5.923 52.528 -15.996 1.00 40.47 157 ARG D N 1
ATOM 8170 C CA . ARG D 2 155 ? 6.281 51.394 -15.161 1.00 37.53 157 ARG D CA 1
ATOM 8171 C C . ARG D 2 155 ? 6.677 50.231 -16.038 1.00 36.83 157 ARG D C 1
ATOM 8172 O O . ARG D 2 155 ? 7.687 49.581 -15.773 1.00 37.66 157 ARG D O 1
ATOM 8180 N N . PHE D 2 156 ? 5.854 49.947 -17.049 1.00 34.26 158 PHE D N 1
ATOM 8181 C CA . PHE D 2 156 ? 6.126 48.878 -18.009 1.00 32.79 158 PHE D CA 1
ATOM 8182 C C . PHE D 2 156 ? 7.086 49.395 -19.067 1.00 33.41 158 PHE D C 1
ATOM 8183 O O . PHE D 2 156 ? 6.677 50.008 -20.036 1.00 33.46 158 PHE D O 1
ATOM 8191 N N . MET D 2 157 ? 8.359 49.090 -18.878 1.00 36.33 159 MET D N 1
ATOM 8192 C CA . MET D 2 157 ? 9.435 49.531 -19.746 1.00 39.28 159 MET D CA 1
ATOM 8193 C C . MET D 2 157 ? 10.107 48.337 -20.411 1.00 40.77 159 MET D C 1
ATOM 8194 O O . MET D 2 157 ? 9.724 47.194 -20.179 1.00 41.28 159 MET D O 1
ATOM 8199 N N . ASN D 2 158 ? 11.135 48.622 -21.209 1.00 42.53 160 ASN D N 1
ATOM 8200 C CA . ASN D 2 158 ? 11.921 47.614 -21.918 1.00 44.25 160 ASN D CA 1
ATOM 8201 C C . ASN D 2 158 ? 13.152 47.238 -21.117 1.00 43.71 160 ASN D C 1
ATOM 8202 O O . ASN D 2 158 ? 13.617 46.107 -21.173 1.00 46.28 160 ASN D O 1
ATOM 8207 N N . LYS D 2 159 ? 13.722 48.221 -20.434 1.00 43.13 161 LYS D N 1
ATOM 8208 C CA . LYS D 2 159 ? 14.921 48.020 -19.631 1.00 41.34 161 LYS D CA 1
ATOM 8209 C C . LYS D 2 159 ? 14.697 48.772 -18.328 1.00 38.99 161 LYS D C 1
ATOM 8210 O O . LYS D 2 159 ? 14.558 49.995 -18.340 1.00 39.88 161 LYS D O 1
ATOM 8216 N N . ILE D 2 160 ? 14.580 48.042 -17.222 1.00 36.10 162 ILE D N 1
ATOM 8217 C CA . ILE D 2 160 ? 14.365 48.681 -15.929 1.00 29.91 162 ILE D CA 1
ATOM 8218 C C . ILE D 2 160 ? 15.701 49.167 -15.410 1.00 27.63 162 ILE D C 1
ATOM 8219 O O . ILE D 2 160 ? 16.760 48.652 -15.804 1.00 23.89 162 ILE D O 1
ATOM 8224 N N . ASP D 2 161 ? 15.640 50.159 -14.529 1.00 25.14 163 ASP D N 1
ATOM 8225 C CA . ASP D 2 161 ? 16.838 50.782 -13.986 1.00 23.69 163 ASP D CA 1
ATOM 8226 C C . ASP D 2 161 ? 17.636 49.904 -13.073 1.00 22.31 163 ASP D C 1
ATOM 8227 O O . ASP D 2 161 ? 18.847 50.063 -12.955 1.00 24.84 163 ASP D O 1
ATOM 8232 N N . TYR D 2 162 ? 16.960 48.979 -12.414 1.00 22.06 164 TYR D N 1
ATOM 8233 C CA . TYR D 2 162 ? 17.628 48.114 -11.463 1.00 19.25 164 TYR D CA 1
ATOM 8234 C C . TYR D 2 162 ? 16.830 46.832 -11.357 1.00 19.75 164 TYR D C 1
ATOM 8235 O O . TYR D 2 162 ? 15.583 46.867 -11.340 1.00 18.85 164 TYR D O 1
ATOM 8244 N N . VAL D 2 163 ? 17.532 45.704 -11.300 1.00 17.30 165 VAL D N 1
ATOM 8245 C CA . VAL D 2 163 ? 16.845 44.431 -11.170 1.00 21.11 165 VAL D CA 1
ATOM 8246 C C . VAL D 2 163 ? 16.924 43.991 -9.705 1.00 22.83 165 VAL D C 1
ATOM 8247 O O . VAL D 2 163 ? 17.937 43.433 -9.284 1.00 24.68 165 VAL D O 1
ATOM 8251 N N . THR D 2 164 ? 15.886 44.250 -8.919 1.00 21.62 166 THR D N 1
ATOM 8252 C CA . THR D 2 164 ? 15.932 43.836 -7.526 1.00 25.34 166 THR D CA 1
ATOM 8253 C C . THR D 2 164 ? 15.552 42.369 -7.455 1.00 27.70 166 THR D C 1
ATOM 8254 O O . THR D 2 164 ? 16.291 41.560 -6.892 1.00 32.05 166 THR D O 1
ATOM 8258 N N . SER D 2 165 ? 14.418 42.029 -8.064 1.00 26.94 167 SER D N 1
ATOM 8259 C CA . SER D 2 165 ? 13.905 40.666 -8.080 1.00 26.06 167 SER D CA 1
ATOM 8260 C C . SER D 2 165 ? 13.918 40.103 -9.499 1.00 27.30 167 SER D C 1
ATOM 8261 O O . SER D 2 165 ? 13.165 40.570 -10.367 1.00 27.02 167 SER D O 1
ATOM 8264 N N . PRO D 2 166 ? 14.788 39.105 -9.757 1.00 27.39 168 PRO D N 1
ATOM 8265 C CA . PRO D 2 166 ? 14.966 38.417 -11.050 1.00 26.05 168 PRO D CA 1
ATOM 8266 C C . PRO D 2 166 ? 13.710 37.703 -11.562 1.00 25.82 168 PRO D C 1
ATOM 8267 O O . PRO D 2 166 ? 12.990 37.064 -10.792 1.00 28.72 168 PRO D O 1
ATOM 8271 N N . GLY D 2 167 ? 13.435 37.839 -12.854 1.00 25.44 169 GLY D N 1
ATOM 8272 C CA . GLY D 2 167 ? 12.283 37.181 -13.454 1.00 24.56 169 GLY D CA 1
ATOM 8273 C C . GLY D 2 167 ? 12.812 36.195 -14.476 1.00 24.00 169 GLY D C 1
ATOM 8274 O O . GLY D 2 167 ? 13.680 35.380 -14.157 1.00 23.54 169 GLY D O 1
ATOM 8275 N N . TRP D 2 168 ? 12.327 36.273 -15.713 1.00 24.06 170 TRP D N 1
ATOM 8276 C CA . TRP D 2 168 ? 12.829 35.384 -16.769 1.00 19.25 170 TRP D CA 1
ATOM 8277 C C . TRP D 2 168 ? 14.096 35.928 -17.467 1.00 19.04 170 TRP D C 1
ATOM 8278 O O . TRP D 2 168 ? 14.607 35.320 -18.400 1.00 15.21 170 TRP D O 1
ATOM 8289 N N . ILE D 2 169 ? 14.638 37.027 -16.941 1.00 21.83 171 ILE D N 1
ATOM 8290 C CA . ILE D 2 169 ? 15.851 37.673 -17.454 1.00 22.91 171 ILE D CA 1
ATOM 8291 C C . ILE D 2 169 ? 15.688 38.243 -18.854 1.00 24.75 171 ILE D C 1
ATOM 8292 O O . ILE D 2 169 ? 15.247 39.380 -19.015 1.00 22.78 171 ILE D O 1
ATOM 8297 N N . ASP D 2 170 ? 16.049 37.441 -19.856 1.00 28.22 172 ASP D N 1
ATOM 8298 C CA . ASP D 2 170 ? 15.951 37.819 -21.263 1.00 29.11 172 ASP D CA 1
ATOM 8299 C C . ASP D 2 170 ? 15.139 36.801 -22.068 1.00 29.50 172 ASP D C 1
ATOM 8300 O O . ASP D 2 170 ? 14.686 37.099 -23.158 1.00 35.36 172 ASP D O 1
ATOM 8305 N N . GLY D 2 171 ? 14.944 35.615 -21.516 1.00 27.20 173 GLY D N 1
ATOM 8306 C CA . GLY D 2 171 ? 14.191 34.584 -22.196 1.00 26.19 173 GLY D CA 1
ATOM 8307 C C . GLY D 2 171 ? 14.774 33.230 -21.826 1.00 28.69 173 GLY D C 1
ATOM 8308 O O . GLY D 2 171 ? 15.746 33.166 -21.068 1.00 26.96 173 GLY D O 1
ATOM 8309 N N . PRO D 2 172 ? 14.234 32.132 -22.383 1.00 30.52 174 PRO D N 1
ATOM 8310 C CA . PRO D 2 172 ? 14.653 30.747 -22.154 1.00 29.31 174 PRO D CA 1
ATOM 8311 C C . PRO D 2 172 ? 16.140 30.588 -21.932 1.00 27.93 174 PRO D C 1
ATOM 8312 O O . PRO D 2 172 ? 16.953 31.027 -22.745 1.00 30.59 174 PRO D O 1
ATOM 8316 N N . GLY D 2 173 ? 16.483 29.993 -20.797 1.00 27.82 175 GLY D N 1
ATOM 8317 C CA . GLY D 2 173 ? 17.873 29.770 -20.453 1.00 26.08 175 GLY D CA 1
ATOM 8318 C C . GLY D 2 173 ? 18.522 30.919 -19.711 1.00 25.72 175 GLY D C 1
ATOM 8319 O O . GLY D 2 173 ? 19.576 30.736 -19.101 1.00 25.18 175 GLY D O 1
ATOM 8320 N N . GLY D 2 174 ? 17.881 32.087 -19.728 1.00 25.73 176 GLY D N 1
ATOM 8321 C CA . GLY D 2 174 ? 18.419 33.267 -19.066 1.00 25.79 176 GLY D CA 1
ATOM 8322 C C . GLY D 2 174 ? 18.694 33.102 -17.586 1.00 25.38 176 GLY D C 1
ATOM 8323 O O . GLY D 2 174 ? 19.800 33.405 -17.127 1.00 24.44 176 GLY D O 1
ATOM 8324 N N . ARG D 2 175 ? 17.687 32.641 -16.841 1.00 24.40 177 ARG D N 1
ATOM 8325 C CA . ARG D 2 175 ? 17.822 32.416 -15.402 1.00 23.10 177 ARG D CA 1
ATOM 8326 C C . ARG D 2 175 ? 18.991 31.481 -15.162 1.00 23.47 177 ARG D C 1
ATOM 8327 O O . ARG D 2 175 ? 19.825 31.729 -14.289 1.00 23.44 177 ARG D O 1
ATOM 8335 N N . GLU D 2 176 ? 19.090 30.452 -16.000 1.00 23.61 178 GLU D N 1
ATOM 8336 C CA . GLU D 2 176 ? 20.154 29.467 -15.886 1.00 24.84 178 GLU D CA 1
ATOM 8337 C C . GLU D 2 176 ? 21.490 30.113 -16.183 1.00 26.31 178 GLU D C 1
ATOM 8338 O O . GLU D 2 176 ? 22.469 29.901 -15.485 1.00 24.12 178 GLU D O 1
ATOM 8344 N N . ARG D 2 177 ? 21.497 30.949 -17.205 1.00 29.94 179 ARG D N 1
ATOM 8345 C CA . ARG D 2 177 ? 22.693 31.646 -17.625 1.00 34.39 179 ARG D CA 1
ATOM 8346 C C . ARG D 2 177 ? 23.200 32.538 -16.490 1.00 34.39 179 ARG D C 1
ATOM 8347 O O . ARG D 2 177 ? 24.408 32.704 -16.304 1.00 34.85 179 ARG D O 1
ATOM 8355 N N . LEU D 2 178 ? 22.272 33.085 -15.709 1.00 34.46 180 LEU D N 1
ATOM 8356 C CA . LEU D 2 178 ? 22.634 33.961 -14.600 1.00 31.63 180 LEU D CA 1
ATOM 8357 C C . LEU D 2 178 ? 22.891 33.272 -13.277 1.00 31.33 180 LEU D C 1
ATOM 8358 O O . LEU D 2 178 ? 23.352 33.907 -12.329 1.00 32.43 180 LEU D O 1
ATOM 8363 N N . GLY D 2 179 ? 22.575 31.982 -13.215 1.00 32.15 181 GLY D N 1
ATOM 8364 C CA . GLY D 2 179 ? 22.803 31.201 -12.011 1.00 30.10 181 GLY D CA 1
ATOM 8365 C C . GLY D 2 179 ? 21.590 31.046 -11.125 1.00 27.64 181 GLY D C 1
ATOM 8366 O O . GLY D 2 179 ? 21.685 30.533 -10.017 1.00 28.38 181 GLY D O 1
ATOM 8367 N N . LEU D 2 180 ? 20.440 31.466 -11.612 1.00 24.59 182 LEU D N 1
ATOM 8368 C CA . LEU D 2 180 ? 19.242 31.367 -10.818 1.00 28.52 182 LEU D CA 1
ATOM 8369 C C . LEU D 2 180 ? 18.518 30.050 -11.072 1.00 32.16 182 LEU D C 1
ATOM 8370 O O . LEU D 2 180 ? 18.592 29.505 -12.174 1.00 35.40 182 LEU D O 1
ATOM 8375 N N . PRO D 2 181 ? 17.846 29.497 -10.045 1.00 32.89 183 PRO D N 1
ATOM 8376 C CA . PRO D 2 181 ? 17.114 28.239 -10.217 1.00 32.41 183 PRO D CA 1
ATOM 8377 C C . PRO D 2 181 ? 16.294 28.376 -11.489 1.00 29.80 183 PRO D C 1
ATOM 8378 O O . PRO D 2 181 ? 15.563 29.336 -11.639 1.00 29.93 183 PRO D O 1
ATOM 8382 N N . GLY D 2 182 ? 16.465 27.438 -12.413 1.00 30.10 184 GLY D N 1
ATOM 8383 C CA . GLY D 2 182 ? 15.779 27.496 -13.689 1.00 28.85 184 GLY D CA 1
ATOM 8384 C C . GLY D 2 182 ? 14.301 27.176 -13.806 1.00 29.81 184 GLY D C 1
ATOM 8385 O O . GLY D 2 182 ? 13.608 27.795 -14.601 1.00 32.45 184 GLY D O 1
ATOM 8386 N N . ASP D 2 183 ? 13.794 26.229 -13.033 1.00 29.70 185 ASP D N 1
ATOM 8387 C CA . ASP D 2 183 ? 12.386 25.859 -13.160 1.00 30.75 185 ASP D CA 1
ATOM 8388 C C . ASP D 2 183 ? 11.425 26.683 -12.342 1.00 29.67 185 ASP D C 1
ATOM 8389 O O . ASP D 2 183 ? 10.319 26.232 -12.019 1.00 28.95 185 ASP D O 1
ATOM 8394 N N . VAL D 2 184 ? 11.791 27.933 -12.096 1.00 29.27 186 VAL D N 1
ATOM 8395 C CA . VAL D 2 184 ? 10.944 28.794 -11.285 1.00 26.63 186 VAL D CA 1
ATOM 8396 C C . VAL D 2 184 ? 11.000 30.221 -11.781 1.00 22.75 186 VAL D C 1
ATOM 8397 O O . VAL D 2 184 ? 12.060 30.692 -12.175 1.00 24.48 186 VAL D O 1
ATOM 8401 N N . GLY D 2 185 ? 9.868 30.906 -11.795 1.00 16.30 187 GLY D N 1
ATOM 8402 C CA . GLY D 2 185 ? 9.911 32.279 -12.245 1.00 16.55 187 GLY D CA 1
ATOM 8403 C C . GLY D 2 185 ? 8.545 32.906 -12.351 1.00 19.69 187 GLY D C 1
ATOM 8404 O O . GLY D 2 185 ? 7.533 32.262 -12.002 1.00 19.42 187 GLY D O 1
ATOM 8405 N N . PRO D 2 186 ? 8.472 34.162 -12.848 1.00 19.29 188 PRO D N 1
ATOM 8406 C CA . PRO D 2 186 ? 7.217 34.910 -13.011 1.00 19.29 188 PRO D CA 1
ATOM 8407 C C . PRO D 2 186 ? 6.208 34.039 -13.699 1.00 21.61 188 PRO D C 1
ATOM 8408 O O . PRO D 2 186 ? 6.514 33.386 -14.696 1.00 24.61 188 PRO D O 1
ATOM 8412 N N . GLN D 2 187 ? 5.022 33.983 -13.123 1.00 21.77 189 GLN D N 1
ATOM 8413 C CA . GLN D 2 187 ? 3.970 33.158 -13.660 1.00 24.09 189 GLN D CA 1
ATOM 8414 C C . GLN D 2 187 ? 2.840 34.018 -14.118 1.00 24.43 189 GLN D C 1
ATOM 8415 O O . GLN D 2 187 ? 2.199 33.724 -15.124 1.00 28.07 189 GLN D O 1
ATOM 8421 N N . LEU D 2 188 ? 2.569 35.069 -13.359 1.00 24.41 190 LEU D N 1
ATOM 8422 C CA . LEU D 2 188 ? 1.461 35.950 -13.681 1.00 22.07 190 LEU D CA 1
ATOM 8423 C C . LEU D 2 188 ? 1.811 37.333 -13.188 1.00 20.46 190 LEU D C 1
ATOM 8424 O O . LEU D 2 188 ? 2.784 37.511 -12.444 1.00 17.39 190 LEU D O 1
ATOM 8429 N N . VAL D 2 189 ? 1.055 38.314 -13.668 1.00 17.52 191 VAL D N 1
ATOM 8430 C CA . VAL D 2 189 ? 1.242 39.700 -13.294 1.00 13.88 191 VAL D CA 1
ATOM 8431 C C . VAL D 2 189 ? -0.167 40.218 -13.205 1.00 17.52 191 VAL D C 1
ATOM 8432 O O . VAL D 2 189 ? -0.925 40.066 -14.164 1.00 20.26 191 VAL D O 1
ATOM 8436 N N . VAL D 2 190 ? -0.554 40.742 -12.041 1.00 17.26 192 VAL D N 1
ATOM 8437 C CA . VAL D 2 190 ? -1.900 41.264 -11.877 1.00 17.42 192 VAL D CA 1
ATOM 8438 C C . VAL D 2 190 ? -1.730 42.755 -11.714 1.00 20.43 192 VAL D C 1
ATOM 8439 O O . VAL D 2 190 ? -0.784 43.203 -11.055 1.00 24.82 192 VAL D O 1
ATOM 8443 N N . THR D 2 191 ? -2.571 43.519 -12.407 1.00 19.36 193 THR D N 1
ATOM 8444 C CA . THR D 2 191 ? -2.527 44.967 -12.340 1.00 18.65 193 THR D CA 1
ATOM 8445 C C . THR D 2 191 ? -3.961 45.457 -12.326 1.00 23.20 193 THR D C 1
ATOM 8446 O O . THR D 2 191 ? -4.903 44.658 -12.342 1.00 22.45 193 THR D O 1
ATOM 8450 N N . ASP D 2 192 ? -4.122 46.775 -12.328 1.00 25.76 194 ASP D N 1
ATOM 8451 C CA . ASP D 2 192 ? -5.441 47.388 -12.307 1.00 26.73 194 ASP D CA 1
ATOM 8452 C C . ASP D 2 192 ? -6.258 47.265 -13.578 1.00 26.47 194 ASP D C 1
ATOM 8453 O O . ASP D 2 192 ? -7.361 47.805 -13.648 1.00 29.15 194 ASP D O 1
ATOM 8458 N N . LYS D 2 193 ? -5.737 46.567 -14.586 1.00 27.18 195 LYS D N 1
ATOM 8459 C CA . LYS D 2 193 ? -6.476 46.403 -15.845 1.00 26.45 195 LYS D CA 1
ATOM 8460 C C . LYS D 2 193 ? -6.714 44.950 -16.262 1.00 26.55 195 LYS D C 1
ATOM 8461 O O . LYS D 2 193 ? -7.764 44.623 -16.816 1.00 29.80 195 LYS D O 1
ATOM 8467 N N . GLY D 2 194 ? -5.770 44.068 -15.967 1.00 23.63 196 GLY D N 1
ATOM 8468 C CA . GLY D 2 194 ? -5.960 42.674 -16.311 1.00 19.79 196 GLY D CA 1
ATOM 8469 C C . GLY D 2 194 ? -4.807 41.840 -15.811 1.00 20.19 196 GLY D C 1
ATOM 8470 O O . GLY D 2 194 ? -3.991 42.309 -15.021 1.00 18.41 196 GLY D O 1
ATOM 8471 N N . ILE D 2 195 ? -4.745 40.594 -16.261 1.00 23.34 197 ILE D N 1
ATOM 8472 C CA . ILE D 2 195 ? -3.674 39.695 -15.860 1.00 25.90 197 ILE D CA 1
ATOM 8473 C C . ILE D 2 195 ? -2.856 39.366 -17.101 1.00 26.82 197 ILE D C 1
ATOM 8474 O O . ILE D 2 195 ? -3.402 39.113 -18.181 1.00 27.95 197 ILE D O 1
ATOM 8479 N N . LEU D 2 196 ? -1.548 39.495 -16.969 1.00 26.49 198 LEU D N 1
ATOM 8480 C CA . LEU D 2 196 ? -0.650 39.236 -18.068 1.00 28.96 198 LEU D CA 1
ATOM 8481 C C . LEU D 2 196 ? 0.169 37.995 -17.717 1.00 31.19 198 LEU D C 1
ATOM 8482 O O . LEU D 2 196 ? 0.503 37.767 -16.557 1.00 35.06 198 LEU D O 1
ATOM 8487 N N . LYS D 2 197 ? 0.426 37.151 -18.700 1.00 31.50 199 LYS D N 1
ATOM 8488 C CA . LYS D 2 197 ? 1.194 35.956 -18.450 1.00 31.32 199 LYS D CA 1
ATOM 8489 C C . LYS D 2 197 ? 2.468 36.021 -19.257 1.00 32.61 199 LYS D C 1
ATOM 8490 O O . LYS D 2 197 ? 2.744 37.032 -19.913 1.00 32.71 199 LYS D O 1
ATOM 8496 N N . PHE D 2 198 ? 3.249 34.951 -19.183 1.00 33.45 200 PHE D N 1
ATOM 8497 C CA . PHE D 2 198 ? 4.518 34.864 -19.873 1.00 34.30 200 PHE D CA 1
ATOM 8498 C C . PHE D 2 198 ? 4.507 33.684 -20.839 1.00 37.56 200 PHE D C 1
ATOM 8499 O O . PHE D 2 198 ? 4.093 32.581 -20.496 1.00 38.48 200 PHE D O 1
ATOM 8507 N N . ASP D 2 199 ? 4.886 33.956 -22.080 1.00 41.81 201 ASP D N 1
ATOM 8508 C CA . ASP D 2 199 ? 4.910 32.949 -23.133 1.00 43.30 201 ASP D CA 1
ATOM 8509 C C . ASP D 2 199 ? 5.775 31.743 -22.778 1.00 42.27 201 ASP D C 1
ATOM 8510 O O . ASP D 2 199 ? 6.947 31.897 -22.457 1.00 42.01 201 ASP D O 1
ATOM 8515 N N . GLU D 2 200 ? 5.222 30.544 -22.930 1.00 42.11 202 GLU D N 1
ATOM 8516 C CA . GLU D 2 200 ? 5.956 29.315 -22.614 1.00 41.41 202 GLU D CA 1
ATOM 8517 C C . GLU D 2 200 ? 7.272 29.155 -23.371 1.00 42.89 202 GLU D C 1
ATOM 8518 O O . GLU D 2 200 ? 8.257 28.689 -22.810 1.00 44.35 202 GLU D O 1
ATOM 8524 N N . LYS D 2 201 ? 7.296 29.547 -24.640 1.00 43.96 203 LYS D N 1
ATOM 8525 C CA . LYS D 2 201 ? 8.497 29.397 -25.442 1.00 44.98 203 LYS D CA 1
ATOM 8526 C C . LYS D 2 201 ? 9.437 30.584 -25.444 1.00 42.92 203 LYS D C 1
ATOM 8527 O O . LYS D 2 201 ? 10.647 30.407 -25.532 1.00 43.45 203 LYS D O 1
ATOM 8533 N N . THR D 2 202 ? 8.899 31.794 -25.368 1.00 39.50 204 THR D N 1
ATOM 8534 C CA . THR D 2 202 ? 9.757 32.976 -25.363 1.00 37.93 204 THR D CA 1
ATOM 8535 C C . THR D 2 202 ? 9.856 33.717 -24.026 1.00 36.31 204 THR D C 1
ATOM 8536 O O . THR D 2 202 ? 10.710 34.587 -23.846 1.00 35.71 204 THR D O 1
ATOM 8540 N N . LYS D 2 203 ? 8.982 33.358 -23.094 1.00 34.03 205 LYS D N 1
ATOM 8541 C CA . LYS D 2 203 ? 8.954 33.949 -21.762 1.00 32.65 205 LYS D CA 1
ATOM 8542 C C . LYS D 2 203 ? 8.657 35.429 -21.780 1.00 32.87 205 LYS D C 1
ATOM 8543 O O . LYS D 2 203 ? 8.809 36.118 -20.771 1.00 33.48 205 LYS D O 1
ATOM 8549 N N . ARG D 2 204 ? 8.222 35.919 -22.931 1.00 30.54 206 ARG D N 1
ATOM 8550 C CA . ARG D 2 204 ? 7.890 37.317 -23.042 1.00 28.27 206 ARG D CA 1
ATOM 8551 C C . ARG D 2 204 ? 6.405 37.465 -22.691 1.00 26.23 206 ARG D C 1
ATOM 8552 O O . ARG D 2 204 ? 5.574 36.628 -23.044 1.00 23.42 206 ARG D O 1
ATOM 8560 N N . MET D 2 205 ? 6.122 38.467 -21.872 1.00 25.25 207 MET D N 1
ATOM 8561 C CA . MET D 2 205 ? 4.784 38.766 -21.383 1.00 23.46 207 MET D CA 1
ATOM 8562 C C . MET D 2 205 ? 3.725 39.063 -22.451 1.00 25.74 207 MET D C 1
ATOM 8563 O O . MET D 2 205 ? 4.002 39.736 -23.452 1.00 29.53 207 MET D O 1
ATOM 8568 N N . TYR D 2 206 ? 2.501 38.603 -22.213 1.00 24.26 208 TYR D N 1
ATOM 8569 C CA . TYR D 2 206 ? 1.392 38.859 -23.124 1.00 25.11 208 TYR D CA 1
ATOM 8570 C C . TYR D 2 206 ? 0.111 38.952 -22.289 1.00 27.43 208 TYR D C 1
ATOM 8571 O O . TYR D 2 206 ? 0.049 38.381 -21.205 1.00 30.95 208 TYR D O 1
ATOM 8580 N N . LEU D 2 207 ? -0.900 39.675 -22.765 1.00 27.61 209 LEU D N 1
ATOM 8581 C CA . LEU D 2 207 ? -2.137 39.817 -21.998 1.00 26.68 209 LEU D CA 1
ATOM 8582 C C . LEU D 2 207 ? -2.970 38.547 -22.067 1.00 27.70 209 LEU D C 1
ATOM 8583 O O . LEU D 2 207 ? -3.375 38.107 -23.152 1.00 30.81 209 LEU D O 1
ATOM 8588 N N . ALA D 2 208 ? -3.265 37.998 -20.895 1.00 25.23 210 ALA D N 1
ATOM 8589 C CA . ALA D 2 208 ? -4.037 36.781 -20.783 1.00 21.31 210 ALA D CA 1
ATOM 8590 C C . ALA D 2 208 ? -5.499 37.055 -20.481 1.00 21.19 210 ALA D C 1
ATOM 8591 O O . ALA D 2 208 ? -6.342 36.162 -20.629 1.00 24.85 210 ALA D O 1
ATOM 8593 N N . ALA D 2 209 ? -5.796 38.245 -19.970 1.00 19.21 211 ALA D N 1
ATOM 8594 C CA . ALA D 2 209 ? -7.185 38.604 -19.658 1.00 20.17 211 ALA D CA 1
ATOM 8595 C C . ALA D 2 209 ? -7.283 40.050 -19.229 1.00 18.65 211 ALA D C 1
ATOM 8596 O O . ALA D 2 209 ? -6.269 40.682 -18.933 1.00 19.84 211 ALA D O 1
ATOM 8598 N N . TYR D 2 210 ? -8.498 40.573 -19.203 1.00 16.02 212 TYR D N 1
ATOM 8599 C CA . TYR D 2 210 ? -8.705 41.955 -18.801 1.00 17.83 212 TYR D CA 1
ATOM 8600 C C . TYR D 2 210 ? -10.033 42.121 -18.033 1.00 17.52 212 TYR D C 1
ATOM 8601 O O . TYR D 2 210 ? -11.018 41.434 -18.305 1.00 18.78 212 TYR D O 1
ATOM 8610 N N . TYR D 2 211 ? -10.050 43.015 -17.053 1.00 18.07 213 TYR D N 1
ATOM 8611 C CA . TYR D 2 211 ? -11.234 43.211 -16.216 1.00 17.47 213 TYR D CA 1
ATOM 8612 C C . TYR D 2 211 ? -12.383 43.782 -17.022 1.00 18.52 213 TYR D C 1
ATOM 8613 O O . TYR D 2 211 ? -12.155 44.382 -18.064 1.00 22.30 213 TYR D O 1
ATOM 8622 N N . PRO D 2 212 ? -13.631 43.604 -16.555 1.00 17.93 214 PRO D N 1
ATOM 8623 C CA . PRO D 2 212 ? -14.865 44.089 -17.193 1.00 20.82 214 PRO D CA 1
ATOM 8624 C C . PRO D 2 212 ? -14.816 45.589 -17.409 1.00 24.31 214 PRO D C 1
ATOM 8625 O O . PRO D 2 212 ? -15.612 46.187 -18.130 1.00 26.85 214 PRO D O 1
ATOM 8629 N N . THR D 2 213 ? -13.934 46.197 -16.658 1.00 27.34 215 THR D N 1
ATOM 8630 C CA . THR D 2 213 ? -13.761 47.610 -16.664 1.00 30.20 215 THR D CA 1
ATOM 8631 C C . THR D 2 213 ? -12.770 48.101 -17.724 1.00 30.26 215 THR D C 1
ATOM 8632 O O . THR D 2 213 ? -12.853 49.248 -18.180 1.00 32.57 215 THR D O 1
ATOM 8636 N N . SER D 2 214 ? -11.903 47.203 -18.176 1.00 27.60 216 SER D N 1
ATOM 8637 C CA . SER D 2 214 ? -10.881 47.531 -19.151 1.00 25.88 216 SER D CA 1
ATOM 8638 C C . SER D 2 214 ? -11.217 46.937 -20.509 1.00 26.05 216 SER D C 1
ATOM 8639 O O . SER D 2 214 ? -12.318 46.433 -20.723 1.00 27.11 216 SER D O 1
ATOM 8642 N N . SER D 2 215 ? -10.233 46.971 -21.405 1.00 27.83 217 SER D N 1
ATOM 8643 C CA . SER D 2 215 ? -10.337 46.459 -22.778 1.00 27.25 217 SER D CA 1
ATOM 8644 C C . SER D 2 215 ? -8.895 46.240 -23.239 1.00 28.11 217 SER D C 1
ATOM 8645 O O . SER D 2 215 ? -7.981 46.911 -22.761 1.00 26.65 217 SER D O 1
ATOM 8648 N N . PRO D 2 216 ? -8.668 45.311 -24.180 1.00 30.68 218 PRO D N 1
ATOM 8649 C CA . PRO D 2 216 ? -7.306 45.049 -24.658 1.00 32.24 218 PRO D CA 1
ATOM 8650 C C . PRO D 2 216 ? -6.550 46.309 -25.099 1.00 34.88 218 PRO D C 1
ATOM 8651 O O . PRO D 2 216 ? -5.327 46.413 -24.931 1.00 34.07 218 PRO D O 1
ATOM 8655 N N . GLU D 2 217 ? -7.294 47.294 -25.594 1.00 38.67 219 GLU D N 1
ATOM 8656 C CA . GLU D 2 217 ? -6.703 48.549 -26.065 1.00 42.22 219 GLU D CA 1
ATOM 8657 C C . GLU D 2 217 ? -6.133 49.403 -24.933 1.00 39.63 219 GLU D C 1
ATOM 8658 O O . GLU D 2 217 ? -4.984 49.827 -24.992 1.00 37.21 219 GLU D O 1
ATOM 8664 N N . ASP D 2 218 ? -6.948 49.644 -23.910 1.00 39.05 220 ASP D N 1
ATOM 8665 C CA . ASP D 2 218 ? -6.547 50.420 -22.734 1.00 35.51 220 ASP D CA 1
ATOM 8666 C C . ASP D 2 218 ? -5.232 49.858 -22.206 1.00 31.16 220 ASP D C 1
ATOM 8667 O O . ASP D 2 218 ? -4.311 50.599 -21.880 1.00 29.31 220 ASP D O 1
ATOM 8672 N N . VAL D 2 219 ? -5.148 48.535 -22.147 1.00 29.80 221 VAL D N 1
ATOM 8673 C CA . VAL D 2 219 ? -3.948 47.865 -21.678 1.00 28.59 221 VAL D CA 1
ATOM 8674 C C . VAL D 2 219 ? -2.787 48.327 -22.528 1.00 30.44 221 VAL D C 1
ATOM 8675 O O . VAL D 2 219 ? -1.723 48.663 -22.005 1.00 28.80 221 VAL D O 1
ATOM 8679 N N . LEU D 2 220 ? -3.007 48.357 -23.842 1.00 31.93 222 LEU D N 1
ATOM 8680 C CA . LEU D 2 220 ? -1.981 48.767 -24.793 1.00 32.35 222 LEU D CA 1
ATOM 8681 C C . LEU D 2 220 ? -1.531 50.208 -24.612 1.00 32.22 222 LEU D C 1
ATOM 8682 O O . LEU D 2 220 ? -0.341 50.494 -24.538 1.00 31.11 222 LEU D O 1
ATOM 8687 N N . GLU D 2 221 ? -2.495 51.105 -24.475 1.00 35.33 223 GLU D N 1
ATOM 8688 C CA . GLU D 2 221 ? -2.212 52.521 -24.281 1.00 37.37 223 GLU D CA 1
ATOM 8689 C C . GLU D 2 221 ? -1.360 52.739 -23.041 1.00 37.54 223 GLU D C 1
ATOM 8690 O O . GLU D 2 221 ? -0.715 53.790 -22.903 1.00 39.23 223 GLU D O 1
ATOM 8696 N N . ASN D 2 222 ? -1.383 51.773 -22.124 1.00 34.43 224 ASN D N 1
ATOM 8697 C CA . ASN D 2 222 ? -0.631 51.905 -20.885 1.00 31.55 224 ASN D CA 1
ATOM 8698 C C . ASN D 2 222 ? 0.590 51.019 -20.680 1.00 30.05 224 ASN D C 1
ATOM 8699 O O . ASN D 2 222 ? 1.170 51.004 -19.600 1.00 28.94 224 ASN D O 1
ATOM 8704 N N . THR D 2 223 ? 1.009 50.313 -21.720 1.00 30.02 225 THR D N 1
ATOM 8705 C CA . THR D 2 223 ? 2.177 49.454 -21.612 1.00 31.67 225 THR D CA 1
ATOM 8706 C C . THR D 2 223 ? 3.266 50.054 -22.477 1.00 32.89 225 THR D C 1
ATOM 8707 O O . THR D 2 223 ? 3.081 50.224 -23.675 1.00 33.91 225 THR D O 1
ATOM 8711 N N . GLY D 2 224 ? 4.409 50.351 -21.870 1.00 33.90 226 GLY D N 1
ATOM 8712 C CA . GLY D 2 224 ? 5.513 50.949 -22.602 1.00 32.35 226 GLY D CA 1
ATOM 8713 C C . GLY D 2 224 ? 6.285 50.043 -23.536 1.00 31.28 226 GLY D C 1
ATOM 8714 O O . GLY D 2 224 ? 7.440 50.329 -23.859 1.00 31.57 226 GLY D O 1
ATOM 8715 N N . PHE D 2 225 ? 5.674 48.936 -23.939 1.00 32.45 227 PHE D N 1
ATOM 8716 C CA . PHE D 2 225 ? 6.296 47.996 -24.874 1.00 36.30 227 PHE D CA 1
ATOM 8717 C C . PHE D 2 225 ? 5.195 47.204 -25.581 1.00 38.71 227 PHE D C 1
ATOM 8718 O O . PHE D 2 225 ? 4.025 47.278 -25.198 1.00 37.52 227 PHE D O 1
ATOM 8726 N N . ASP D 2 226 ? 5.579 46.486 -26.634 1.00 43.14 228 ASP D N 1
ATOM 8727 C CA . ASP D 2 226 ? 4.651 45.710 -27.455 1.00 45.32 228 ASP D CA 1
ATOM 8728 C C . ASP D 2 226 ? 4.052 44.483 -26.764 1.00 44.23 228 ASP D C 1
ATOM 8729 O O . ASP D 2 226 ? 4.773 43.565 -26.352 1.00 44.10 228 ASP D O 1
ATOM 8734 N N . LEU D 2 227 ? 2.726 44.448 -26.711 1.00 42.97 229 LEU D N 1
ATOM 8735 C CA . LEU D 2 227 ? 2.006 43.343 -26.089 1.00 43.12 229 LEU D CA 1
ATOM 8736 C C . LEU D 2 227 ? 1.142 42.560 -27.052 1.00 42.69 229 LEU D C 1
ATOM 8737 O O . LEU D 2 227 ? 0.465 43.138 -27.904 1.00 42.56 229 LEU D O 1
ATOM 8742 N N . ASP D 2 228 ? 1.120 41.244 -26.871 1.00 43.79 230 ASP D N 1
ATOM 8743 C CA . ASP D 2 228 ? 0.272 40.377 -27.680 1.00 45.07 230 ASP D CA 1
ATOM 8744 C C . ASP D 2 228 ? -1.051 40.294 -26.897 1.00 45.94 230 ASP D C 1
ATOM 8745 O O . ASP D 2 228 ? -1.182 39.532 -25.935 1.00 47.37 230 ASP D O 1
ATOM 8750 N N . VAL D 2 229 ? -2.020 41.101 -27.302 1.00 46.54 231 VAL D N 1
ATOM 8751 C CA . VAL D 2 229 ? -3.315 41.135 -26.639 1.00 47.31 231 VAL D CA 1
ATOM 8752 C C . VAL D 2 229 ? -4.341 40.419 -27.505 1.00 48.99 231 VAL D C 1
ATOM 8753 O O . VAL D 2 229 ? -5.522 40.754 -27.504 1.00 48.77 231 VAL D O 1
ATOM 8757 N N . SER D 2 230 ? -3.884 39.409 -28.229 1.00 52.55 232 SER D N 1
ATOM 8758 C CA . SER D 2 230 ? -4.760 38.658 -29.120 1.00 56.15 232 SER D CA 1
ATOM 8759 C C . SER D 2 230 ? -5.420 37.449 -28.474 1.00 56.50 232 SER D C 1
ATOM 8760 O O . SER D 2 230 ? -6.389 36.918 -29.007 1.00 57.03 232 SER D O 1
ATOM 8763 N N . LYS D 2 231 ? -4.903 37.016 -27.330 1.00 56.89 233 LYS D N 1
ATOM 8764 C CA . LYS D 2 231 ? -5.456 35.846 -26.654 1.00 57.01 233 LYS D CA 1
ATOM 8765 C C . LYS D 2 231 ? -6.330 36.216 -25.450 1.00 54.62 233 LYS D C 1
ATOM 8766 O O . LYS D 2 231 ? -7.024 35.366 -24.888 1.00 55.68 233 LYS D O 1
ATOM 8772 N N . ALA D 2 232 ? -6.326 37.501 -25.106 1.00 51.29 234 ALA D N 1
ATOM 8773 C CA . ALA D 2 232 ? -7.061 38.036 -23.963 1.00 45.88 234 ALA D CA 1
ATOM 8774 C C . ALA D 2 232 ? -8.569 37.823 -23.939 1.00 43.32 234 ALA D C 1
ATOM 8775 O O . ALA D 2 232 ? -9.273 38.111 -24.903 1.00 43.93 234 ALA D O 1
ATOM 8777 N N . VAL D 2 233 ? -9.052 37.374 -22.787 1.00 41.51 235 VAL D N 1
ATOM 8778 C CA . VAL D 2 233 ? -10.467 37.110 -22.543 1.00 39.36 235 VAL D CA 1
ATOM 8779 C C . VAL D 2 233 ? -10.891 38.091 -21.446 1.00 38.73 235 VAL D C 1
ATOM 8780 O O . VAL D 2 233 ? -10.041 38.620 -20.716 1.00 38.65 235 VAL D O 1
ATOM 8784 N N . GLU D 2 234 ? -12.186 38.370 -21.347 1.00 38.55 236 GLU D N 1
ATOM 8785 C CA . GLU D 2 234 ? -12.680 39.301 -20.330 1.00 39.46 236 GLU D CA 1
ATOM 8786 C C . GLU D 2 234 ? -13.166 38.552 -19.097 1.00 40.00 236 GLU D C 1
ATOM 8787 O O . GLU D 2 234 ? -14.002 37.645 -19.204 1.00 40.86 236 GLU D O 1
ATOM 8793 N N . LEU D 2 235 ? -12.658 38.951 -17.932 1.00 38.92 237 LEU D N 1
ATOM 8794 C CA . LEU D 2 235 ? -13.023 38.316 -16.668 1.00 37.13 237 LEU D CA 1
ATOM 8795 C C . LEU D 2 235 ? -14.367 38.841 -16.213 1.00 38.58 237 LEU D C 1
ATOM 8796 O O . LEU D 2 235 ? -14.817 39.896 -16.673 1.00 36.28 237 LEU D O 1
ATOM 8801 N N . GLU D 2 236 ? -15.024 38.101 -15.328 1.00 38.66 238 GLU D N 1
ATOM 8802 C CA . GLU D 2 236 ? -16.313 38.547 -14.826 1.00 41.18 238 GLU D CA 1
ATOM 8803 C C . GLU D 2 236 ? -16.141 39.463 -13.614 1.00 40.74 238 GLU D C 1
ATOM 8804 O O . GLU D 2 236 ? -15.102 39.434 -12.942 1.00 40.31 238 GLU D O 1
ATOM 8810 N N . ALA D 2 237 ? -17.149 40.299 -13.375 1.00 40.22 239 ALA D N 1
ATOM 8811 C CA . ALA D 2 237 ? -17.171 41.217 -12.248 1.00 41.47 239 ALA D CA 1
ATOM 8812 C C . ALA D 2 237 ? -17.219 40.414 -10.933 1.00 44.65 239 ALA D C 1
ATOM 8813 O O . ALA D 2 237 ? -17.637 39.247 -10.919 1.00 46.97 239 ALA D O 1
ATOM 8815 N N . PRO D 2 238 ? -16.760 41.008 -9.820 1.00 44.65 240 PRO D N 1
ATOM 8816 C CA . PRO D 2 238 ? -16.779 40.302 -8.537 1.00 44.16 240 PRO D CA 1
ATOM 8817 C C . PRO D 2 238 ? -18.199 39.988 -8.071 1.00 45.26 240 PRO D C 1
ATOM 8818 O O . PRO D 2 238 ? -19.118 40.769 -8.308 1.00 46.62 240 PRO D O 1
ATOM 8822 N N . ASP D 2 239 ? -18.355 38.844 -7.403 1.00 46.10 241 ASP D N 1
ATOM 8823 C CA . ASP D 2 239 ? -19.630 38.380 -6.852 1.00 45.77 241 ASP D CA 1
ATOM 8824 C C . ASP D 2 239 ? -19.893 39.113 -5.537 1.00 45.83 241 ASP D C 1
ATOM 8825 O O . ASP D 2 239 ? -19.060 39.072 -4.629 1.00 45.61 241 ASP D O 1
ATOM 8830 N N . PRO D 2 240 ? -21.083 39.735 -5.392 1.00 45.95 242 PRO D N 1
ATOM 8831 C CA . PRO D 2 240 ? -21.498 40.488 -4.202 1.00 45.05 242 PRO D CA 1
ATOM 8832 C C . PRO D 2 240 ? -21.090 39.814 -2.915 1.00 43.56 242 PRO D C 1
ATOM 8833 O O . PRO D 2 240 ? -20.518 40.453 -2.053 1.00 42.96 242 PRO D O 1
ATOM 8837 N N . ALA D 2 241 ? -21.363 38.517 -2.805 1.00 44.50 243 ALA D N 1
ATOM 8838 C CA . ALA D 2 241 ? -20.996 37.737 -1.618 1.00 43.94 243 ALA D CA 1
ATOM 8839 C C . ALA D 2 241 ? -19.544 37.959 -1.209 1.00 43.35 243 ALA D C 1
ATOM 8840 O O . ALA D 2 241 ? -19.241 38.093 -0.023 1.00 47.55 243 ALA D O 1
ATOM 8842 N N . VAL D 2 242 ? -18.644 38.018 -2.180 1.00 40.77 244 VAL D N 1
ATOM 8843 C CA . VAL D 2 242 ? -17.236 38.235 -1.870 1.00 38.80 244 VAL D CA 1
ATOM 8844 C C . VAL D 2 242 ? -16.950 39.710 -1.550 1.00 36.00 244 VAL D C 1
ATOM 8845 O O . VAL D 2 242 ? -16.033 40.027 -0.794 1.00 35.11 244 VAL D O 1
ATOM 8849 N N . ILE D 2 243 ? -17.735 40.616 -2.120 1.00 34.83 245 ILE D N 1
ATOM 8850 C CA . ILE D 2 243 ? -17.537 42.033 -1.848 1.00 34.56 245 ILE D CA 1
ATOM 8851 C C . ILE D 2 243 ? -18.061 42.326 -0.448 1.00 35.62 245 ILE D C 1
ATOM 8852 O O . ILE D 2 243 ? -17.426 43.039 0.317 1.00 37.17 245 ILE D O 1
ATOM 8857 N N . LYS D 2 244 ? -19.236 41.795 -0.134 1.00 35.74 246 LYS D N 1
ATOM 8858 C CA . LYS D 2 244 ? -19.839 41.939 1.182 1.00 36.57 246 LYS D CA 1
ATOM 8859 C C . LYS D 2 244 ? -18.767 41.490 2.156 1.00 36.60 246 LYS D C 1
ATOM 8860 O O . LYS D 2 244 ? -18.367 42.229 3.062 1.00 34.93 246 LYS D O 1
ATOM 8866 N N . LEU D 2 245 ? -18.261 40.289 1.899 1.00 36.39 247 LEU D N 1
ATOM 8867 C CA . LEU D 2 245 ? -17.230 39.681 2.718 1.00 37.67 247 LEU D CA 1
ATOM 8868 C C . LEU D 2 245 ? -16.053 40.610 2.949 1.00 37.64 247 LEU D C 1
ATOM 8869 O O . LEU D 2 245 ? -15.830 41.054 4.068 1.00 38.82 247 LEU D O 1
ATOM 8874 N N . ILE D 2 246 ? -15.321 40.926 1.884 1.00 39.92 248 ILE D N 1
ATOM 8875 C CA . ILE D 2 246 ? -14.139 41.790 1.980 1.00 40.27 248 ILE D CA 1
ATOM 8876 C C . ILE D 2 246 ? -14.407 43.037 2.795 1.00 40.61 248 ILE D C 1
ATOM 8877 O O . ILE D 2 246 ? -13.655 43.374 3.704 1.00 40.91 248 ILE D O 1
ATOM 8882 N N . ARG D 2 247 ? -15.519 43.682 2.501 1.00 43.09 249 ARG D N 1
ATOM 8883 C CA . ARG D 2 247 ? -15.881 44.903 3.184 1.00 46.10 249 ARG D CA 1
ATOM 8884 C C . ARG D 2 247 ? -16.229 44.732 4.659 1.00 49.04 249 ARG D C 1
ATOM 8885 O O . ARG D 2 247 ? -15.607 45.359 5.528 1.00 50.13 249 ARG D O 1
ATOM 8893 N N . GLU D 2 248 ? -17.161 43.829 4.942 1.00 50.15 250 GLU D N 1
ATOM 8894 C CA . GLU D 2 248 ? -17.620 43.599 6.303 1.00 51.24 250 GLU D CA 1
ATOM 8895 C C . GLU D 2 248 ? -16.880 42.611 7.203 1.00 51.05 250 GLU D C 1
ATOM 8896 O O . GLU D 2 248 ? -17.300 42.408 8.336 1.00 54.99 250 GLU D O 1
ATOM 8902 N N . GLU D 2 249 ? -15.821 41.967 6.723 1.00 48.87 251 GLU D N 1
ATOM 8903 C CA . GLU D 2 249 ? -15.074 41.038 7.573 1.00 46.22 251 GLU D CA 1
ATOM 8904 C C . GLU D 2 249 ? -13.577 41.118 7.383 1.00 45.35 251 GLU D C 1
ATOM 8905 O O . GLU D 2 249 ? -12.828 41.185 8.365 1.00 46.76 251 GLU D O 1
ATOM 8911 N N . ILE D 2 250 ? -13.124 41.113 6.132 1.00 41.42 252 ILE D N 1
ATOM 8912 C CA . ILE D 2 250 ? -11.687 41.147 5.887 1.00 39.15 252 ILE D CA 1
ATOM 8913 C C . ILE D 2 250 ? -11.052 42.507 6.149 1.00 38.16 252 ILE D C 1
ATOM 8914 O O . ILE D 2 250 ? -9.957 42.585 6.710 1.00 39.93 252 ILE D O 1
ATOM 8919 N N . ASP D 2 251 ? -11.748 43.581 5.807 1.00 38.34 253 ASP D N 1
ATOM 8920 C CA . ASP D 2 251 ? -11.184 44.899 6.022 1.00 39.98 253 ASP D CA 1
ATOM 8921 C C . ASP D 2 251 ? -12.216 45.997 6.247 1.00 42.42 253 ASP D C 1
ATOM 8922 O O . ASP D 2 251 ? -12.215 47.003 5.527 1.00 45.69 253 ASP D O 1
ATOM 8927 N N . PRO D 2 252 ? -13.061 45.865 7.296 1.00 42.02 254 PRO D N 1
ATOM 8928 C CA . PRO D 2 252 ? -14.091 46.866 7.604 1.00 39.72 254 PRO D CA 1
ATOM 8929 C C . PRO D 2 252 ? -13.464 48.203 7.975 1.00 39.66 254 PRO D C 1
ATOM 8930 O O . PRO D 2 252 ? -14.128 49.235 7.928 1.00 41.84 254 PRO D O 1
ATOM 8934 N N . GLY D 2 253 ? -12.186 48.175 8.350 1.00 38.39 255 GLY D N 1
ATOM 8935 C CA . GLY D 2 253 ? -11.485 49.396 8.716 1.00 39.85 255 GLY D CA 1
ATOM 8936 C C . GLY D 2 253 ? -10.912 50.147 7.523 1.00 41.47 255 GLY D C 1
ATOM 8937 O O . GLY D 2 253 ? -10.318 51.230 7.671 1.00 41.73 255 GLY D O 1
ATOM 8938 N N . GLN D 2 254 ? -11.066 49.548 6.342 1.00 39.41 256 GLN D N 1
ATOM 8939 C CA . GLN D 2 254 ? -10.583 50.119 5.099 1.00 37.49 256 GLN D CA 1
ATOM 8940 C C . GLN D 2 254 ? -9.110 50.492 5.112 1.00 36.76 256 GLN D C 1
ATOM 8941 O O . GLN D 2 254 ? -8.704 51.507 4.552 1.00 35.88 256 GLN D O 1
ATOM 8947 N N . ALA D 2 255 ? -8.316 49.637 5.740 1.00 35.54 257 ALA D N 1
ATOM 8948 C CA . ALA D 2 255 ? -6.878 49.836 5.815 1.00 37.52 257 ALA D CA 1
ATOM 8949 C C . ALA D 2 255 ? -6.295 49.885 4.402 1.00 38.48 257 ALA D C 1
ATOM 8950 O O . ALA D 2 255 ? -5.401 50.695 4.115 1.00 37.80 257 ALA D O 1
ATOM 8952 N N . PHE D 2 256 ? -6.783 48.975 3.548 1.00 38.54 258 PHE D N 1
ATOM 8953 C CA . PHE D 2 256 ? -6.339 48.850 2.160 1.00 35.04 258 PHE D CA 1
ATOM 8954 C C . PHE D 2 256 ? -7.501 49.036 1.192 1.00 36.08 258 PHE D C 1
ATOM 8955 O O . PHE D 2 256 ? -7.442 49.880 0.310 1.00 38.12 258 PHE D O 1
ATOM 8963 N N . ILE D 2 257 ? -8.554 48.245 1.346 1.00 37.86 259 ILE D N 1
ATOM 8964 C CA . ILE D 2 257 ? -9.700 48.359 0.461 1.00 41.36 259 ILE D CA 1
ATOM 8965 C C . ILE D 2 257 ? -10.562 49.503 0.977 1.00 45.92 259 ILE D C 1
ATOM 8966 O O . ILE D 2 257 ? -11.437 49.316 1.825 1.00 47.27 259 ILE D O 1
ATOM 8971 N N . GLN D 2 258 ? -10.267 50.706 0.501 1.00 49.95 260 GLN D N 1
ATOM 8972 C CA . GLN D 2 258 ? -11.011 51.893 0.896 1.00 52.53 260 GLN D CA 1
ATOM 8973 C C . GLN D 2 258 ? -12.302 51.885 0.073 1.00 54.00 260 GLN D C 1
ATOM 8974 O O . GLN D 2 258 ? -12.277 52.193 -1.113 1.00 53.46 260 GLN D O 1
ATOM 8980 N N . VAL D 2 259 ? -13.412 51.477 0.686 1.00 57.62 261 VAL D N 1
ATOM 8981 C CA . VAL D 2 259 ? -14.695 51.395 -0.018 1.00 62.44 261 VAL D CA 1
ATOM 8982 C C . VAL D 2 259 ? -15.353 52.753 -0.253 1.00 67.01 261 VAL D C 1
ATOM 8983 O O . VAL D 2 259 ? -15.106 53.707 0.486 1.00 66.69 261 VAL D O 1
ATOM 8987 N N . PRO D 2 260 ? -16.159 52.856 -1.329 1.00 72.49 262 PRO D N 1
ATOM 8988 C CA . PRO D 2 260 ? -16.891 54.057 -1.752 1.00 75.96 262 PRO D CA 1
ATOM 8989 C C . PRO D 2 260 ? -17.905 54.530 -0.708 1.00 79.17 262 PRO D C 1
ATOM 8990 O O . PRO D 2 260 ? -18.809 53.729 -0.367 1.00 81.59 262 PRO D O 1
#

InterPro domains:
  IPR004165 Coenzyme A transferase family I [PF01144] (4-240)
  IPR004165 Coenzyme A transferase family I [SM00882] (4-241)
  IPR037171 NagB/RpiA transferase-like [SSF100950] (2-314)

Sequence (1154 aa):
SKVMTLKDAIAKYVHSGDHIALGGFTTDRKPYAAVFEILRQGITDLTGLGGAAGGDWDMLIGNGRVKAYINCYTANSGVTNVSRRFRKWFEAGKLTMEDYSQDVIYMMWHAAALGLPFLPVTLMQGSGLTDEWGISKEVRKTLDKVPDDKFKYIDNPFKPGEKVVAVPVPQVDVAIIHAQQASPDGTVRIWGGKFQDVDIAEAAKYTIVTCEEIISDEEIRRDPTKNDIPGMCVDAVVLAPYGAHPSQCYGLYDYDNPFLKVYDKVSKTQEDFDAFCKEWVFDLKDHDEYLNKLGATRLINLKVVPGLGYHIDMTKEDYTNYTNKEMQAVTIAKQIKNGQVVTVGTGLPLIGASVAKRVYAPDCHIIVESGLMDCSPVEVPRSVGDLRFMAHCGCIWPNVRFVGFEINEYLHKANRLIAFIGGAQIDPYGNVNSTSIGDYHHPKTRFTGSGGANGIATYSNTIIMMQHEKRRFMNKIDYVTSPGWIDGPGGRERLGLPGDVGPQLVVTDKGILKFDEKTKRMYLAAYYPTSSPEDVLENTGFDLDVSKAVELEAPDPAVIKLIREEIDPGQAFIQVPSKVMTLKDAIAKYVHSGDHIALGGFTTDRKPYAAVFEILRQGITDLTGLGGAAGGDWDMLIGNGRVKAYINCYTANSGVTNVSRRFRKWFEAGKLTMEDYSQDVIYMMWHAAALGLPFLPVTLMQGSGLTDEWGISKEVRKTLDKVPDDKFKYIDNPFKPGEKVVAVPVPQVDVAIIHAQQASPDGTVRIWGGKFQDVDIAEAAKYTIVTCEEIISDEEIRRDPTKNDIPGMCVDAVVLAPYGAHPSQCYGLYDYDNPFLKVYDKVSKTQEDFDAFCKEWVFDLKDHDEYLNKLGATRLINLKVVPGLGYHIDMTKEDYTNYTNKEMQAVTIAKQIKNGQVVTVGTGLPLIGASVAKRVYAPDCHIIVESGLMDCSPVEVPRSVGDLRFMAHCGCIWPNVRFVGFEINEYLHKANRLIAFIGGAQIDPYGNVNSTSIGDYHHPKTRFTGSGGANGIATYSNTIIMMQHEKRRFMNKIDYVTSPGWIDGPGGRERLGLPGDVGPQLVVTDKGILKFDEKTKRMYLAAYYPTSSPEDVLENTGFDLDVSKAVELEAPDPAVIKLIREEIDPGQAFIQVP

CATH classification: 3.40.1080.10 (+1 more: 3.30.30.40)

Foldseek 3Di:
DQEDALLVVCVVQPAACFAEAWWDAQQAFTQQQNLLNCLLVVRAQYEYEQQNAEVSVLLCLLSHRYAEYEYAHYYSPPQGRHRQSVCVCVVVVNYQYFYDHNVVVLVLLQVLLVVHQWDWAQPDPPHVSVVDGSQALVNQVVDDQHDSDQWDWAADVVDPPDTTIIGGRHQGAEYEGEAAEAESLGFGFHPDDGRSPLSSLSRHPAYEYEYQYYDYPVVCVVPVVRTRHDSVSYRHYYHAHCSSPCGHGWQFFHHLVVVSNQSNVQSNDSVSSVVVCVVQRNVDPHRVSNVVVCPDVNRVQGTDDPVGRGGDPVVVD/DFQPDDLLRQLLCVLLVPQAAQFEEEEWAFSNVLNVQLNCVPVHVHYAYAYQQQFTRFDFQAGDPGRVDVSTVVGGDDRGHNVVVLVVLQVCQVVVVVRYEYEDEAQAAEQQGQGHQAADDANVDGPGGGPAQRCQQSCLQRAAYEYEYALAQVRHANDGNDRSRDACNQWPPVQVVVVGPPPHHYAWYGYSFAIWGADPHGSTIAGAEGEPPHALVNSQVRHNDDHHPVNYYYDDRDDRVSVCCCCPRNHVVCPRNDDD/DQADALLVQCVVQPAALFAEAWFDAQQAQTQQQNLLSCVLVVRAQYEYEQQNEEPSVLLCVLSHRHNEYEYAHYYNPPAARHSQSVVVCVVVPNYQYWYAHSVCSLVQLLCLLVVPQWDWAAPDPPDCNVVDTSAALVRQVVRPQHDSDQWDWAADPVDPPDIITTGGHGQHAEYEGEAAEAEPLQWTFHPPDRRSVLSCLSRHPAYEYEHQYYDYPVVCPPDVVRTRHDSVSHNHYYYARCSSAQGHGFPFFHHDVVVVNLCNVQSNDSVSVVVVCVVQRVVDPRRVSNVVVCPDVNRVQRTQDPPRRGGDDPVVD/DDDDADLLLQLLCVLLVVAAAAFEEEEWAFSNLSNVQLNCVPVHVHYAYDYQQQFTRFDFFEGAPGRVGVSGVVGGDDGGHNVVVLVVLVVCVVVVVPRYEYEEEAQAAEQLGFHHHAAQDANVDGPGGHDAQRCLQSCLLRAAYAYEYEQAQVRQAHDGNDGSRDACQFFPCRCVVVPGPRPHGYAWYGYSFAIWGADPHGSGIAGQETEPPHDLVNSVVRHNDDHHDPNYDYDYDDDVVSVCCCCVTHHVVPPHVPDD

Secondary structure (DSSP, 8-state):
--B--HHHHHHHH--TT-EEEE-SBTTBS--HHHHHHHHHTT---EEEE-SEE-HHHHHHHHTT-EEEEEESEE-BTTTBSS-HHHHHHHHHT-SEEEE--HHHHHHHHHHHHHT-SEEEES-STTSHHHH--SS-HHHHHT-TTS-S-S-EEEEETTEEEEEEEEEEPP--SEEEEEEEEE-TT--EE--S--TTHHHHHHHSSEEEEEEEEE--HHHHHSSGGG--B-GGG--EEEE-TTTTTTSBBTTTB---HHHHHHHHHHTTSHHHHHHHHIIIIIT-SSHHHHHHHH-HHHHHTTB--TTTSS---GGG-/--S---HHHHHHHHHHTT--TT-EEE--SSHHHHHHHHIIIII-TT-EEEETTTEEEE--SSPPSSTT-HHHHTSEEEE--HHHHHHHHHHHHHHT---EEEEE--SEE-TT--EE-SEEE-SSSEEEE----TTHHHHHHHS-EEEE----TTTB-SS-S--SB--STTSTTHHHHTT--TT--EEEEEETTEEEEE-TTT--EEEEEE-TT--HHHHHHT-SS----TT-EEPPPPPHHHHHHIIIII-TT-SS----/--B--HHHHHHHH--TT-BEEE-SBTTBS--HHHHHHHHHTT---EEEE--SB-HHHHHHHHTT-EEEEEES-B-BTTTBSS-HHHHHHHHTT---EEE--HHHHHHHHHHHHHT-SSEEES-STTSHHHH--SS-HHHHTT-TTS-S-S-EEEEETTEEEEEEEEEPPP--SEEEEEESEE-TTS-EE--S--TTHHHHHHHSSEEEEEES-B--HHHHTSSGGG--B-GGG-SEEEE-TTTTTTSBBTTTB---HHHHHHHHHHTTSHHHHHHHHIIIIIS--SHHHHHHHH-HHHHHTTBPPTTTSS---GGG-/--S---HHHHHHHHHHTT--TT-EEEE-SSHHHHHHHHIIIII-TT-EEEETTSEEEE--SS--SSSS-HHHHTTEEEE--HHHHHHHHHHHHHTT---EEEEEE-SEE-TT--EE-SEES-TTS-SEE----TTHHHHHHHSEEEEE----TTTB-SS-S--SB--SBTBTTHHHHHTS-TT--EEEEE-SSEEEEE-TTT--EEEEEE-TT--HHHHHHT-SS----SS-EEPPPPPHHHHHHIIIII-TT-SSS---

Radius of gyration: 30.5 Å; Cα contacts (8 Å, |Δi|>4): 2894; chains: 4; bounding box: 85×85×86 Å

B-factor: mean 24.64, std 12.75, range [2.0, 84.0]

Organism: Acidaminococcus fermentans (strain ATCC 25085 / DSM 20731 / CCUG 9996 / CIP 106432 / VR4) (NCBI:txid591001)

Nearest PDB structures (foldseek):
  1poi-assembly1_A  TM=1.002E+00  e=1.724E-64  Acidaminococcus fermentans
  6con-assembly2_G  TM=8.929E-01  e=6.439E-23  Mycobacterium tuberculosis
  6co9-assembly1_A  TM=9.035E-01  e=7.958E-22  Rhodococcus jostii RHA1
  6coj-assembly1_A-2  TM=9.034E-01  e=1.011E-21  Rhodococcus jostii RHA1
  5n02-assembly1_A  TM=8.831E-01  e=1.686E-20  Myxococcus xanthus DK 1622

Solvent-accessible surface area: 39495 Å² total; per-residue (Å²): 120,58,69,50,79,20,104,75,0,0,51,126,26,3,95,57,24,14,9,0,0,0,0,0,4,0,1,1,0,0,0,14,5,0,0,11,5,0,1,48,55,45,12,45,69,0,1,0,3,1,0,0,0,0,2,0,0,0,4,0,1,2,28,35,27,17,50,0,0,8,0,0,48,0,0,4,12,45,29,4,122,14,4,59,10,0,52,85,35,18,46,56,54,122,15,43,4,0,2,6,0,5,6,0,0,6,6,8,0,7,1,7,0,5,14,12,27,0,1,0,5,23,3,0,12,17,1,7,1,10,104,55,61,28,2,48,81,136,67,1,135,112,33,103,79,10,55,73,22,0,18,79,99,25,93,7,22,53,120,124,90,48,108,2,2,0,0,13,32,14,147,7,34,0,0,0,0,0,0,0,21,0,0,33,33,0,0,0,25,2,78,5,7,65,19,2,0,15,13,0,2,6,7,4,90,75,0,0,0,1,0,21,68,50,34,64,51,119,74,0,62,158,43,5,58,102,9,19,0,0,4,10,17,0,45,0,0,4,94,2,49,39,1,0,2,6,1,0,0,30,31,49,3,8,15,2,23,86,12,3,116,65,13,24,116,10,1,113,60,57,145,68,0,64,63,11,0,126,80,32,0,84,86,17,159,57,26,94,71,6,25,121,88,16,25,75,100,84,15,89,85,18,93,25,27,120,81,44,12,3,57,36,67,100,128,172,162,68,112,104,80,47,26,64,90,0,4,13,0,2,4,0,0,109,60,6,157,83,30,25,0,0,4,5,24,34,19,23,14,0,0,0,1,7,0,0,48,100,70,84,0,73,71,0,40,0,0,0,37,4,0,2,0,8,2,57,15,79,69,10,0,68,4,23,0,0,0,7,0,1,14,27,3,0,0,29,13,60,6,10,26,2,4,0,6,2,8,8,12,54,105,29,173,36,133,72,21,18,0,14,12,35,26,10,4,0,10,5,52,1,10,0,0,24,1,1,43,22,73,8,76,138,10,147,41,0,40,17,5,8,5,2,19,0,1,7,4,0,20,2,31,1,5,0,30,10,94,3,56,128,170,42,0,52,108,168,11,55,12,38,0,2,1,1,26,28,80,3,90,36,1,6,112,182,78,46,5,20,38,118,15,1,5,73,8,0,0,0,49,33,1,14,0,87,18,49,140,174,73,33,71,2,46,0,16,2,40,0,47,104,14,47,40,118,45,0,59,118,43,10,38,11,110,11,68,22,95,142,21,95,99,38,132,55,6,77,63,71,9,1,64,25,0,20,79,93,2,4,86,67,68,44,34,1,86,62,113,125,66,65,53,82,22,125,66,0,0,54,122,26,2,93,64,23,19,11,0,0,0,0,1,2,2,3,2,1,1,0,10,9,0,0,13,10,0,0,56,61,44,12,48,65,0,1,1,4,1,0,2,0,0,3,0,0,2,7,0,2,1,35,35,25,21,60,0,0,8,0,0,47,0,0,3,16,42,36,8,113,20,4,52,14,0,36,74,40,17,47,74,56,122,9,47,2,0,1,3,0,11,8,0,0,5,3,6,0,9,1,9,0,2,10,14,28,0,0,0,6,18,1,0,15,14,0,4,0,11,105,61,60,23,3,46,68,120,66,1,124,105,22,118,70,16,47,72,23,0,14,69,108,31,76,8,23,54,120,124,78,62,111,0,1,0,0,7,32,14,160,8,30,0,0,0,0,0,0,1,22,0,0,34,30,0,0,0,23,2,79,5,5,65,12,2,0,12,10,0,1,5,7,2,93,76,2,0,0,0,0,24,76,47,34,61,51,110,74,0,63,153,48,3,61,100,13,21,0,0,3,18,12,3,39,0,0,2,100,1,52,40,1,0,3,9,1,1,0,28,35,48,4,8,20,3,31,75,10,4,111,60,13,25,120,14,1,100,55,53,135,54,0,70,60,12,1,126,85,34,0,86,88,18,155,50,25,96,64,9,27,120,83,20,22,79,101,82,15,93,86,20,105,22,26,128,76,34,12,4,50,38,63,100,123,175,159,69,140,107,72,56,28,59,85,0,8,8,0,3,7,0,0,119,58,12,140,87,34,26,0,0,2,4,20,42,12,24,20,1,0,0,0,6,0,0,48,109,64,80,1,74,74,0,42,1,0,0,40,2,0,2,0,11,0,61,14,76,66,11,0,79,3,24,1,1,0,8,0,0,17,34,4,0,0,30,11,58,8,5,26,3,6,0,6,1,7,12,10,62,98,35,170,38,131,68,18,16,0,12,17,30,30,10,6,0,13,4,47,1,6,0,0,19,0,0,29,18,83,5,72,128,10,154,44,0,38,19,4,4,7,2,17,0,0,5,2,0,19,3,42,3,7,0,24,9,84,7,55,104,151,45,0,53,102,147,8,50,7,38,0,1,3,0,24,29,72,7,79,30,0,3,105,151,74,51,5,19,24,126,6,0,5,75,10,0,0,0,32,33,0,11,0,81,18,36,154,182,80,48,70,3,40,0,16,4,35,0,45,104,13,46,40,117,37,0,66,106,37,6,28,19,113,9,61,29,104,106,22,100,90,48,150,48,12,74,66,62,6,2,71,33,0,22,93,74,3,1,86,68,65,25,40,1,112,42,126